Protein AF-0000000080771040 (afdb_homodimer)

Radius of gyration: 27.03 Å; Cα contacts (8 Å, |Δi|>4): 1417; chains: 2; bounding box: 71×65×75 Å

Nearest PDB structures (foldseek):
  3ign-assembly1_A  TM=9.537E-01  e=6.062E-18  Marinobacter nauticus VT8
  7e6g-assembly1_B  TM=8.580E-01  e=1.108E-14  Pseudomonas aeruginosa
  4zmm-assembly1_B  TM=9.335E-01  e=1.757E-12  Pseudomonas aeruginosa PAO1
  4zmu-assembly2_D  TM=7.698E-01  e=5.810E-13  Pseudomonas aeruginosa PAO1
  3mf4-assembly1_A  TM=5.075E-01  e=4.436E-10  Aeromonas salmonicida subsp. salmonicida A449

InterPro domains:
  IPR000160 GGDEF domain [PF00990] (245-399)
  IPR000160 GGDEF domain [PS50887] (273-405)
  IPR000160 GGDEF domain [SM00267] (232-403)
  IPR000160 GGDEF domain [TIGR00254] (243-402)
  IPR000160 GGDEF domain [cd01949] (246-401)
  IPR001789 Signal transduction response regulator, receiver domain [PF00072] (118-228)
  IPR001789 Signal transduction response regulator, receiver domain [PS50110] (117-233)
  IPR001789 Signal transduction response regulator, receiver domain [SM00448] (116-229)
  IPR011006 CheY-like superfamily [SSF52172] (10-105)
  IPR011006 CheY-like superfamily [SSF52172] (114-244)
  IPR029787 Nucleotide cyclase [SSF55073] (248-403)
  IPR043128 Reverse transcriptase/Diguanylate cyclase domain [G3DSA:3.30.70.270] (241-404)
  IPR050469 Diguanylate cyclase Dgc-like, bacteria [PTHR45138] (111-403)

Secondary structure (DSSP, 8-state):
--TTT--SHHHHHHHTTT--------HHHHHHHHHH---S-EEEE----TT-HHHHHHHHHHHHS-EEEEES--SHHHHHHHHHTT-SEEEESSPPHHHHHIIIIISTTTGGGSPPEEEEE-S-HHHHHHHHHHHHTTT-EEEEE--GGGHHHHHHHH--SEEEEES--SSS-HHHHHHHHHTSGGGTTS-EEEEESS-GGGS-HHHHTTT--EEEESSPPHHHHHHHHHHHHHHHHHHHHHHHB-TTT-SB-HHHHHHHHHHHHHHHHHHT--EEEEEEEETTHHHHHHHH-HHHHHHHHHHHHHHHHHHS-TTSEEEE-SSSEEEEEEET--HHHHHHHHHHHHHHHHHPEEEETTEEEE--EEEEEEETTT-SSHHHHHHHHHHHHHHHHHTTSS-EEETT-/--TTT--SHHHHHHHTTT--------HHHHHHHHHH---S-EEEE----TT-HHHHHHHHHHHHS-EEEEES--SHHHHHHHHHTT-SEEEESSPPHHHHHIIIIISTTTGGGSPPEEEEE-S-HHHHHHHHHHHHTTT-EEEEE--GGGHHHHHHHH--SEEEEES--SSS-HHHHHHHHHTSGGGTTS-EEEEESS-GGGS-HHHHTTT--EEEESSPPHHHHHHHHHHHHHHHHHHHHHHHB-TTT-SB-HHHHHHHHHHHHHHHHHHT--EEEEEEEETTHHHHHHHH-HHHHHHHHHHHHHHHHHHS-TTSEEEE-SSSEEEEEEET--HHHHHHHHHHHHHHHHHPEEEETTEEEE--EEEEEEETTT-SSHHHHHHHHHHHHHHHHHTTSS-EEETT-

Organism: Chromobacterium violaceum (strain ATCC 12472 / DSM 30191 / JCM 1249 / CCUG 213 / NBRC 12614 / NCIMB 9131 / NCTC 9757 / MK) (NCBI:txid243365)

Sequence (810 aa):
MPAGLVDGRLQRQLACFGFEVTVVSQAAKLAKALQRQAPAAVVAFADFTHNDPILQLAPAISSCCPLVVTSPRRDFPARLEAVRMGASGFLDWPLQVNQLVDLLSFGDIGERRDPLRVLIVEDMASLAGLYSRVLGAHGVEATSETNPERVPELIEHLNPDLILMDMYMPQCNGIELAKVIRQQRLLDGIPIVFLSVEKRQTVQLDALTLGIDGFLTKPVAPEELVVTVVNRARRYRKLRSYIANDSLTGLLNHSHLHGQLDSAILRARRVGQPLSLAMLDLDYFKQVNDNYGHQVGDEVLLTLARFLKERLRRTDLVGRYGGEEFAIVLGGTPADKAHGMLETLRQDFGLLEQQVGERTFRQTFSAGISSLASAATSTELVQQADEMLYRAKAAGRNRVVCHGGMPAGLVDGRLQRQLACFGFEVTVVSQAAKLAKALQRQAPAAVVAFADFTHNDPILQLAPAISSCCPLVVTSPRRDFPARLEAVRMGASGFLDWPLQVNQLVDLLSFGDIGERRDPLRVLIVEDMASLAGLYSRVLGAHGVEATSETNPERVPELIEHLNPDLILMDMYMPQCNGIELAKVIRQQRLLDGIPIVFLSVEKRQTVQLDALTLGIDGFLTKPVAPEELVVTVVNRARRYRKLRSYIANDSLTGLLNHSHLHGQLDSAILRARRVGQPLSLAMLDLDYFKQVNDNYGHQVGDEVLLTLARFLKERLRRTDLVGRYGGEEFAIVLGGTPADKAHGMLETLRQDFGLLEQQVGERTFRQTFSAGISSLASAATSTELVQQADEMLYRAKAAGRNRVVCHGG

pLDDT: mean 85.89, std 11.13, range [47.97, 98.62]

Structure (mmCIF, N/CA/C/O backbone):
data_AF-0000000080771040-model_v1
#
loop_
_entity.id
_entity.type
_entity.pdbx_description
1 polymer 'diguanylate cyclase'
#
loop_
_atom_site.group_PDB
_atom_site.id
_atom_site.type_symbol
_atom_site.label_atom_id
_atom_site.label_alt_id
_atom_site.label_comp_id
_atom_site.label_asym_id
_atom_site.label_entity_id
_atom_site.label_seq_id
_atom_site.pdbx_PDB_ins_code
_atom_site.Cartn_x
_atom_site.Cartn_y
_atom_site.Cartn_z
_atom_site.occupancy
_atom_site.B_iso_or_equiv
_atom_site.auth_seq_id
_atom_site.auth_comp_id
_atom_site.auth_asym_id
_atom_site.auth_atom_id
_atom_site.pdbx_PDB_model_num
ATOM 1 N N . MET A 1 1 ? -4.09 -22.156 -25.016 1 71.81 1 MET A N 1
ATOM 2 C CA . MET A 1 1 ? -4.848 -22.453 -23.797 1 71.81 1 MET A CA 1
ATOM 3 C C . MET A 1 1 ? -5.602 -23.766 -23.938 1 71.81 1 MET A C 1
ATOM 5 O O . MET A 1 1 ? -6.023 -24.141 -25.047 1 71.81 1 MET A O 1
ATOM 9 N N . PRO A 1 2 ? -5.457 -24.656 -22.906 1 63.12 2 PRO A N 1
ATOM 10 C CA . PRO A 1 2 ? -6.176 -25.922 -23.062 1 63.12 2 PRO A CA 1
ATOM 11 C C . PRO A 1 2 ? -7.609 -25.734 -23.547 1 63.12 2 PRO A C 1
ATOM 13 O O . PRO A 1 2 ? -8.305 -24.812 -23.094 1 63.12 2 PRO A O 1
ATOM 16 N N . ALA A 1 3 ? -8.016 -26.562 -24.531 1 56.66 3 ALA A N 1
ATOM 17 C CA . ALA A 1 3 ? -9.352 -26.578 -25.109 1 56.66 3 ALA A CA 1
ATOM 18 C C . ALA A 1 3 ? -10.414 -26.781 -24.031 1 56.66 3 ALA A C 1
ATOM 20 O O . ALA A 1 3 ? -10.195 -27.516 -23.062 1 56.66 3 ALA A O 1
ATOM 21 N N . GLY A 1 4 ? -11.383 -25.828 -23.891 1 55.69 4 GLY A N 1
ATOM 22 C CA . GLY A 1 4 ? -12.469 -25.953 -22.938 1 55.69 4 GLY A CA 1
ATOM 23 C C . GLY A 1 4 ? -12.352 -25 -21.766 1 55.69 4 GLY A C 1
ATOM 24 O O . GLY A 1 4 ? -13.297 -24.828 -21 1 55.69 4 GLY A O 1
ATOM 25 N N . LEU A 1 5 ? -11.141 -24.797 -21.484 1 54.91 5 LEU A N 1
ATOM 26 C CA . LEU A 1 5 ? -10.906 -24.047 -20.266 1 54.91 5 LEU A CA 1
ATOM 27 C C . LEU A 1 5 ? -11.227 -22.578 -20.469 1 54.91 5 LEU A C 1
ATOM 29 O O . LEU A 1 5 ? -11.43 -21.844 -19.484 1 54.91 5 LEU A O 1
ATOM 33 N N . VAL A 1 6 ? -11.062 -22.125 -21.75 1 55.62 6 VAL A N 1
ATOM 34 C CA . VAL A 1 6 ? -11.359 -20.719 -21.953 1 55.62 6 VAL A CA 1
ATOM 35 C C . VAL A 1 6 ? -12.773 -20.562 -22.531 1 55.62 6 VAL A C 1
ATOM 37 O O . VAL A 1 6 ? -13 -20.828 -23.719 1 55.62 6 VAL A O 1
ATOM 40 N N . ASP A 1 7 ? -13.672 -20.953 -21.812 1 56.66 7 ASP A N 1
ATOM 41 C CA . ASP A 1 7 ? -15.086 -20.891 -22.172 1 56.66 7 ASP A CA 1
ATOM 42 C C . ASP A 1 7 ? -15.508 -19.453 -22.516 1 56.66 7 ASP A C 1
ATOM 44 O O . ASP A 1 7 ? -16.656 -19.078 -22.297 1 56.66 7 ASP A O 1
ATOM 48 N N . GLY A 1 8 ? -14.617 -18.797 -23.172 1 66.25 8 GLY A N 1
ATOM 49 C CA . GLY A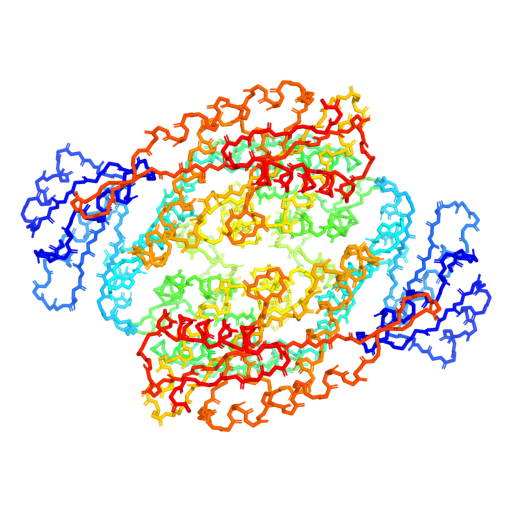 1 8 ? -15.062 -17.469 -23.562 1 66.25 8 GLY A CA 1
ATOM 50 C C . GLY A 1 8 ? -15.188 -16.5 -22.406 1 66.25 8 GLY A C 1
ATOM 51 O O . GLY A 1 8 ? -15.273 -15.289 -22.609 1 66.25 8 GLY A O 1
ATOM 52 N N . ARG A 1 9 ? -15.305 -17.141 -21.344 1 67.25 9 ARG A N 1
ATOM 53 C CA . ARG A 1 9 ? -15.484 -16.312 -20.141 1 67.25 9 ARG A CA 1
ATOM 54 C C . ARG A 1 9 ? -14.297 -15.375 -19.953 1 67.25 9 ARG A C 1
ATOM 56 O O . ARG A 1 9 ? -14.477 -14.18 -19.688 1 67.25 9 ARG A O 1
ATOM 63 N N . LEU A 1 10 ? -13.125 -15.906 -20.141 1 72.31 10 LEU A N 1
ATOM 64 C CA . LEU A 1 10 ? -11.922 -15.094 -19.969 1 72.31 10 LEU A CA 1
ATOM 65 C C . LEU A 1 10 ? -11.883 -13.953 -20.969 1 72.31 10 LEU A C 1
ATOM 67 O O . LEU A 1 10 ? -11.555 -12.82 -20.609 1 72.31 10 LEU A O 1
ATOM 71 N N . GLN A 1 11 ? -12.258 -14.227 -22.156 1 73.06 11 GLN A N 1
ATOM 72 C CA . GLN A 1 11 ? -12.266 -13.227 -23.203 1 73.06 11 GLN A CA 1
ATOM 73 C C . GLN A 1 11 ? -13.242 -12.094 -22.891 1 73.06 11 GLN A C 1
ATOM 75 O O . GLN A 1 11 ? -12.914 -10.914 -23.047 1 73.06 11 GLN A O 1
ATOM 80 N N . ARG A 1 12 ? -14.281 -12.469 -22.422 1 67.69 12 ARG A N 1
ATOM 81 C CA . ARG A 1 12 ? -15.305 -11.484 -22.094 1 67.69 12 ARG A CA 1
ATOM 82 C C . ARG A 1 12 ? -14.867 -10.617 -20.922 1 67.69 12 ARG A C 1
ATOM 84 O O . ARG A 1 12 ? -15.039 -9.398 -20.938 1 67.69 12 ARG A O 1
ATOM 91 N N . GLN A 1 13 ? -14.297 -11.297 -20.016 1 68.69 13 GLN A N 1
ATOM 92 C CA . GLN A 1 13 ? -13.844 -10.578 -18.812 1 68.69 13 GLN A CA 1
ATOM 93 C C . GLN A 1 13 ? -12.742 -9.586 -19.156 1 68.69 13 GLN A C 1
ATOM 95 O O . GLN A 1 13 ? -12.766 -8.438 -18.703 1 68.69 13 GLN A O 1
ATOM 100 N N . LEU A 1 14 ? -11.883 -10 -20.062 1 74.5 14 LEU A N 1
ATOM 101 C CA . LEU A 1 14 ? -10.766 -9.141 -20.422 1 74.5 14 LEU A CA 1
ATOM 102 C C . LEU A 1 14 ? -11.234 -7.988 -21.312 1 74.5 14 LEU A C 1
ATOM 104 O O . LEU A 1 14 ? -10.656 -6.898 -21.266 1 74.5 14 LEU A O 1
ATOM 108 N N . ALA A 1 15 ? -12.273 -8.234 -22.062 1 69.12 15 ALA A N 1
ATOM 109 C CA . ALA A 1 15 ? -12.852 -7.188 -22.906 1 69.12 15 ALA A CA 1
ATOM 110 C C . ALA A 1 15 ? -13.406 -6.047 -22.062 1 69.12 15 ALA A C 1
ATOM 112 O O . ALA A 1 15 ? -13.328 -4.883 -22.453 1 69.12 15 ALA A O 1
ATOM 113 N N . CYS A 1 16 ? -13.805 -6.484 -20.969 1 62.16 16 CYS A N 1
ATOM 114 C CA . CYS A 1 16 ? -14.344 -5.48 -20.062 1 62.16 16 CYS A CA 1
ATOM 115 C C . CYS A 1 16 ? -13.258 -4.523 -19.594 1 62.16 16 CYS A C 1
ATOM 117 O O . CYS A 1 16 ? -13.539 -3.381 -19.234 1 62.16 16 CYS A O 1
ATOM 119 N N . PHE A 1 17 ? -12.062 -5 -19.703 1 63.12 17 PHE A N 1
ATOM 120 C CA . PHE A 1 17 ? -10.945 -4.152 -19.297 1 63.12 17 PHE A CA 1
ATOM 121 C C . PHE A 1 17 ? -10.32 -3.463 -20.5 1 63.12 17 PHE A C 1
ATOM 123 O O . PHE A 1 17 ? -9.234 -2.881 -20.406 1 63.12 17 PHE A O 1
ATOM 130 N N . GLY A 1 18 ? -10.992 -3.633 -21.641 1 67.12 18 GLY A N 1
ATOM 131 C CA . GLY A 1 18 ? -10.523 -2.945 -22.828 1 67.12 18 GLY A CA 1
ATOM 132 C C . GLY A 1 18 ? -9.508 -3.742 -23.625 1 67.12 18 GLY A C 1
ATOM 133 O O . GLY A 1 18 ? -8.859 -3.213 -24.531 1 67.12 18 GLY A O 1
ATOM 134 N N . PHE A 1 19 ? -9.398 -5.004 -23.219 1 75.5 19 PHE A N 1
ATOM 135 C CA . PHE A 1 19 ? -8.445 -5.824 -23.953 1 75.5 19 PHE A CA 1
ATOM 136 C C . PHE A 1 19 ? -9.125 -6.562 -25.094 1 75.5 19 PHE A C 1
ATOM 138 O O . PHE A 1 19 ? -10.219 -7.113 -24.922 1 75.5 19 PHE A O 1
ATOM 145 N N . GLU A 1 20 ? -8.586 -6.43 -26.188 1 79.5 20 GLU A N 1
ATOM 146 C CA . GLU A 1 20 ? -8.984 -7.293 -27.297 1 79.5 20 GLU A CA 1
ATOM 147 C C . GLU A 1 20 ? -8.258 -8.633 -27.234 1 79.5 20 GLU A C 1
ATOM 149 O O . GLU A 1 20 ? -7.027 -8.68 -27.266 1 79.5 20 GLU A O 1
ATOM 154 N N . VAL A 1 21 ? -9.039 -9.695 -27.078 1 84 21 VAL A N 1
ATOM 155 C CA . VAL A 1 21 ? -8.406 -10.984 -26.812 1 84 21 VAL A CA 1
ATOM 156 C C . VAL A 1 21 ? -8.617 -11.914 -28.016 1 84 21 VAL A C 1
ATOM 158 O O . VAL A 1 21 ? -9.727 -12.039 -28.516 1 84 21 VAL A O 1
ATOM 161 N N . THR A 1 22 ? -7.594 -12.445 -28.516 1 84.88 22 THR A N 1
ATOM 162 C CA . THR A 1 22 ? -7.617 -13.523 -29.5 1 84.88 22 THR A CA 1
ATOM 163 C C . THR A 1 22 ? -7.137 -14.828 -28.875 1 84.88 22 THR A C 1
ATOM 165 O O . THR A 1 22 ? -6.047 -14.891 -28.312 1 84.88 22 THR A O 1
ATOM 168 N N . VAL A 1 23 ? -7.965 -15.789 -28.906 1 85.62 23 VAL A N 1
ATOM 169 C CA . VAL A 1 23 ? -7.617 -17.078 -28.312 1 85.62 23 VAL A CA 1
ATOM 170 C C . VAL A 1 23 ? -7.051 -18 -29.375 1 85.62 23 VAL A C 1
ATOM 172 O O . VAL A 1 23 ? -7.645 -18.188 -30.438 1 85.62 23 VAL A O 1
ATOM 175 N N . VAL A 1 24 ? -5.91 -18.516 -29.094 1 86.12 24 VAL A N 1
ATOM 176 C CA . VAL A 1 24 ? -5.254 -19.469 -29.984 1 86.12 24 VAL A CA 1
ATOM 177 C C . VAL A 1 24 ? -4.992 -20.781 -29.25 1 86.12 24 VAL A C 1
ATOM 179 O O . VAL A 1 24 ? -4.465 -20.766 -28.141 1 86.12 24 VAL A O 1
ATOM 182 N N . SER A 1 25 ? -5.414 -21.922 -29.797 1 82.19 25 SER A N 1
ATOM 183 C CA . SER A 1 25 ? -5.301 -23.203 -29.109 1 82.19 25 SER A CA 1
ATOM 184 C C . SER A 1 25 ? -4.113 -24 -29.625 1 82.19 25 SER A C 1
ATOM 186 O O . SER A 1 25 ? -3.758 -25.031 -29.047 1 82.19 25 SER A O 1
ATOM 188 N N . GLN A 1 26 ? -3.582 -23.547 -30.766 1 82.69 26 GLN A N 1
ATOM 189 C CA . GLN A 1 26 ? -2.467 -24.281 -31.359 1 82.69 26 GLN A CA 1
ATOM 190 C C . GLN A 1 26 ? -1.231 -23.391 -31.484 1 82.69 26 GLN A C 1
ATOM 192 O O . GLN A 1 26 ? -1.339 -22.219 -31.859 1 82.69 26 GLN A O 1
ATOM 197 N N . ALA A 1 27 ? -0.096 -24.047 -31.234 1 83.25 27 ALA A N 1
ATOM 198 C CA . ALA A 1 27 ? 1.173 -23.328 -31.266 1 83.25 27 ALA A CA 1
ATOM 199 C C . ALA A 1 27 ? 1.465 -22.797 -32.656 1 83.25 27 ALA A C 1
ATOM 201 O O . ALA A 1 27 ? 1.971 -21.672 -32.812 1 83.25 27 ALA A O 1
ATOM 202 N N . ALA A 1 28 ? 1.164 -23.625 -33.625 1 83.94 28 ALA A N 1
ATOM 203 C CA . ALA A 1 28 ? 1.423 -23.219 -35 1 83.94 28 ALA A CA 1
ATOM 204 C C . ALA A 1 28 ? 0.627 -21.969 -35.375 1 83.94 28 ALA A C 1
ATOM 206 O O . ALA A 1 28 ? 1.142 -21.078 -36.031 1 83.94 28 ALA A O 1
ATOM 207 N N . LYS A 1 29 ? -0.568 -21.906 -34.906 1 87.38 29 LYS A N 1
ATOM 208 C CA . LYS A 1 29 ? -1.412 -20.734 -35.156 1 87.38 29 LYS A CA 1
ATOM 209 C C . LYS A 1 29 ? -0.895 -19.5 -34.438 1 87.38 29 LYS A C 1
ATOM 211 O O . LYS A 1 29 ? -0.989 -18.391 -34.938 1 87.38 29 LYS A O 1
ATOM 216 N N . LEU A 1 30 ? -0.395 -19.75 -33.281 1 88.62 30 LEU A N 1
ATOM 217 C CA . LEU A 1 30 ? 0.183 -18.641 -32.5 1 88.62 30 LEU A CA 1
ATOM 218 C C . LEU A 1 30 ? 1.394 -18.062 -33.25 1 88.62 30 LEU A C 1
ATOM 220 O O . LEU A 1 30 ? 1.524 -16.844 -33.375 1 88.62 30 LEU A O 1
ATOM 224 N N . ALA A 1 31 ? 2.215 -18.906 -33.75 1 87.25 31 ALA A N 1
ATOM 225 C CA . ALA A 1 31 ? 3.404 -18.469 -34.5 1 87.25 31 ALA A CA 1
ATOM 226 C C . ALA A 1 31 ? 3.025 -17.625 -35.688 1 87.25 31 ALA A C 1
ATOM 228 O O . ALA A 1 31 ? 3.648 -16.594 -35.969 1 87.25 31 ALA A O 1
ATOM 229 N N . LYS A 1 32 ? 2.041 -18.109 -36.344 1 87.69 32 LYS A N 1
ATOM 230 C CA . LYS A 1 32 ? 1.563 -17.375 -37.531 1 87.69 32 LYS A CA 1
ATOM 231 C C . LYS A 1 32 ? 0.981 -16.031 -37.125 1 87.69 32 LYS A C 1
ATOM 233 O O . LYS A 1 32 ? 1.222 -15.023 -37.812 1 87.69 32 LYS A O 1
ATOM 238 N N . ALA A 1 33 ? 0.271 -15.992 -36.031 1 87.75 33 ALA A N 1
ATOM 239 C CA . ALA A 1 33 ? -0.349 -14.758 -35.562 1 87.75 33 ALA A CA 1
ATOM 240 C C . ALA A 1 33 ? 0.708 -13.734 -35.188 1 87.75 33 ALA A C 1
ATOM 242 O O . ALA A 1 33 ? 0.545 -12.531 -35.406 1 87.75 33 ALA A O 1
ATOM 243 N N . LEU A 1 34 ? 1.75 -14.18 -34.562 1 87.88 34 LEU A N 1
ATOM 244 C CA . LEU A 1 34 ? 2.818 -13.305 -34.094 1 87.88 34 LEU A CA 1
ATOM 245 C C . LEU A 1 34 ? 3.537 -12.641 -35.281 1 87.88 34 LEU A C 1
ATOM 247 O O . LEU A 1 34 ? 4.051 -11.531 -35.156 1 87.88 34 LEU A O 1
ATOM 251 N N . GLN A 1 35 ? 3.578 -13.375 -36.375 1 85 35 GLN A N 1
ATOM 252 C CA . GLN A 1 35 ? 4.227 -12.859 -37.562 1 85 35 GLN A CA 1
ATOM 253 C C . GLN A 1 35 ? 3.398 -11.75 -38.219 1 85 35 GLN A C 1
ATOM 255 O O . GLN A 1 35 ? 3.947 -10.836 -38.812 1 85 35 GLN A O 1
ATOM 260 N N . ARG A 1 36 ? 2.121 -11.898 -38.062 1 85.06 36 ARG A N 1
ATOM 261 C CA . ARG A 1 36 ? 1.227 -10.922 -38.688 1 85.06 36 ARG A CA 1
ATOM 262 C C . ARG A 1 36 ? 1.229 -9.617 -37.875 1 85.06 36 ARG A C 1
ATOM 264 O O . ARG A 1 36 ? 1.445 -8.539 -38.469 1 85.06 36 ARG A O 1
ATOM 271 N N . GLN A 1 37 ? 0.908 -9.688 -36.531 1 85.81 37 GLN A N 1
ATOM 272 C CA . GLN A 1 37 ? 0.861 -8.516 -35.656 1 85.81 37 GLN A CA 1
ATOM 273 C C . GLN A 1 37 ? 1.228 -8.883 -34.219 1 85.81 37 GLN A C 1
ATOM 275 O O . GLN A 1 37 ? 0.695 -9.844 -33.688 1 85.81 37 GLN A O 1
ATOM 280 N N . ALA A 1 38 ? 2.107 -8.062 -33.781 1 86.06 38 ALA A N 1
ATOM 281 C CA . ALA A 1 38 ? 2.494 -8.297 -32.375 1 86.06 38 ALA A CA 1
ATOM 282 C C . ALA A 1 38 ? 1.399 -7.84 -31.422 1 86.06 38 ALA A C 1
ATOM 284 O O . ALA A 1 38 ? 0.984 -6.68 -31.469 1 86.06 38 ALA A O 1
ATOM 285 N N . PRO A 1 39 ? 0.923 -8.836 -30.656 1 88.31 39 PRO A N 1
ATOM 286 C CA . PRO A 1 39 ? -0.049 -8.43 -29.641 1 88.31 39 PRO A CA 1
ATOM 287 C C . PRO A 1 39 ? 0.589 -7.645 -28.5 1 88.31 39 PRO A C 1
ATOM 289 O O . PRO A 1 39 ? 1.815 -7.531 -28.438 1 88.31 39 PRO A O 1
ATOM 292 N N . ALA A 1 40 ? -0.238 -7.004 -27.688 1 83.5 40 ALA A N 1
ATOM 293 C CA . ALA A 1 40 ? 0.262 -6.293 -26.516 1 83.5 40 ALA A CA 1
ATOM 294 C C . ALA A 1 40 ? 0.917 -7.254 -25.531 1 83.5 40 ALA A C 1
ATOM 296 O O . ALA A 1 40 ? 1.861 -6.887 -24.828 1 83.5 40 ALA A O 1
ATOM 297 N N . ALA A 1 41 ? 0.348 -8.484 -25.516 1 89.56 41 ALA A N 1
ATOM 298 C CA . ALA A 1 41 ? 0.919 -9.531 -24.672 1 89.56 41 ALA A CA 1
ATOM 299 C C . ALA A 1 41 ? 0.39 -10.906 -25.078 1 89.56 41 ALA A C 1
ATOM 301 O O . ALA A 1 41 ? -0.652 -11.008 -25.719 1 89.56 41 ALA A O 1
ATOM 302 N N . VAL A 1 42 ? 1.118 -11.875 -24.812 1 91 42 VAL A N 1
ATOM 303 C CA . VAL A 1 42 ? 0.685 -13.258 -24.984 1 91 42 VAL A CA 1
ATOM 304 C C . VAL A 1 42 ? 0.548 -13.93 -23.609 1 91 42 VAL A C 1
ATOM 306 O O . VAL A 1 42 ? 1.457 -13.852 -22.781 1 91 42 VAL A O 1
ATOM 309 N N . VAL A 1 43 ? -0.593 -14.43 -23.344 1 91 43 VAL A N 1
ATOM 310 C CA . VAL A 1 43 ? -0.823 -15.242 -22.156 1 91 43 VAL A CA 1
ATOM 311 C C . VAL A 1 43 ? -0.885 -16.719 -22.531 1 91 43 VAL A C 1
ATOM 313 O O . VAL A 1 43 ? -1.742 -17.125 -23.328 1 91 43 VAL A O 1
ATOM 316 N N . ALA A 1 44 ? -0.02 -17.531 -22.031 1 91.75 44 ALA A N 1
ATOM 317 C CA . ALA A 1 44 ? 0.092 -18.922 -22.484 1 91.75 44 ALA A CA 1
ATOM 318 C C . ALA A 1 44 ? 0.052 -19.891 -21.328 1 91.75 44 ALA A C 1
ATOM 320 O O . ALA A 1 44 ? 0.634 -19.641 -20.266 1 91.75 44 ALA A O 1
ATOM 321 N N . PHE A 1 45 ? -0.708 -20.938 -21.5 1 90.06 45 PHE A N 1
ATOM 322 C CA . PHE A 1 45 ? -0.693 -22.047 -20.562 1 90.06 45 PHE A CA 1
ATOM 323 C C . PHE A 1 45 ? 0.554 -22.906 -20.75 1 90.06 45 PHE A C 1
ATOM 325 O O . PHE A 1 45 ? 0.909 -23.25 -21.875 1 90.06 45 PHE A O 1
ATOM 332 N N . ALA A 1 46 ? 1.219 -23.172 -19.641 1 90.69 46 ALA A N 1
ATOM 333 C CA . ALA A 1 46 ? 2.406 -24.016 -19.719 1 90.69 46 ALA A CA 1
ATOM 334 C C . ALA A 1 46 ? 2.377 -25.094 -18.625 1 90.69 46 ALA A C 1
ATOM 336 O O . ALA A 1 46 ? 2.057 -24.812 -17.469 1 90.69 46 ALA A O 1
ATOM 337 N N . ASP A 1 47 ? 2.627 -26.312 -19 1 87.88 47 ASP A N 1
ATOM 338 C CA . ASP A 1 47 ? 2.777 -27.375 -18.016 1 87.88 47 ASP A CA 1
ATOM 339 C C . ASP A 1 47 ? 4.25 -27.719 -17.797 1 87.88 47 ASP A C 1
ATOM 341 O O . ASP A 1 47 ? 4.582 -28.531 -16.938 1 87.88 47 ASP A O 1
ATOM 345 N N . PHE A 1 48 ? 5.184 -27.156 -18.547 1 89.12 48 PHE A N 1
ATOM 346 C CA . PHE A 1 48 ? 6.637 -27.188 -18.453 1 89.12 48 PHE A CA 1
ATOM 347 C C . PHE A 1 48 ? 7.168 -28.594 -18.656 1 89.12 48 PHE A C 1
ATOM 349 O O . PHE A 1 48 ? 8.203 -28.969 -18.094 1 89.12 48 PHE A O 1
ATOM 356 N N . THR A 1 49 ? 6.355 -29.375 -19.344 1 86.19 49 THR A N 1
ATOM 357 C CA . THR A 1 49 ? 6.879 -30.672 -19.781 1 86.19 49 THR A CA 1
ATOM 358 C C . THR A 1 49 ? 7.828 -30.484 -20.953 1 86.19 49 THR A C 1
ATOM 360 O O . THR A 1 49 ? 7.883 -29.422 -21.562 1 86.19 49 THR A O 1
ATOM 363 N N . HIS A 1 50 ? 8.703 -31.438 -21.203 1 83.38 50 HIS A N 1
ATOM 364 C CA . HIS A 1 50 ? 9.719 -31.359 -22.234 1 83.38 50 HIS A CA 1
ATOM 365 C C . HIS A 1 50 ? 9.094 -31.062 -23.594 1 83.38 50 HIS A C 1
ATOM 367 O O . HIS A 1 50 ? 9.719 -30.422 -24.453 1 83.38 50 HIS A O 1
ATOM 373 N N . ASN A 1 51 ? 7.844 -31.5 -23.812 1 82.94 51 ASN A N 1
ATOM 374 C CA . ASN A 1 51 ? 7.199 -31.297 -25.109 1 82.94 51 ASN A CA 1
ATOM 375 C C . ASN A 1 51 ? 6.234 -30.125 -25.094 1 82.94 51 ASN A C 1
ATOM 377 O O . ASN A 1 51 ? 5.379 -29.984 -25.969 1 82.94 51 ASN A O 1
ATOM 381 N N . ASP A 1 52 ? 6.418 -29.25 -24.141 1 87.12 52 ASP A N 1
ATOM 382 C CA . ASP A 1 52 ? 5.551 -28.078 -24.062 1 87.12 52 ASP A CA 1
ATOM 383 C C . ASP A 1 52 ? 5.855 -27.094 -25.188 1 87.12 52 ASP A C 1
ATOM 385 O O . ASP A 1 52 ? 6.961 -26.547 -25.266 1 87.12 52 ASP A O 1
ATOM 389 N N . PRO A 1 53 ? 4.926 -26.938 -26.141 1 85.38 53 PRO A N 1
ATOM 390 C CA . PRO A 1 53 ? 5.168 -26.094 -27.297 1 85.38 53 PRO A CA 1
ATOM 391 C C . PRO A 1 53 ? 5.5 -24.641 -26.906 1 85.38 53 PRO A C 1
ATOM 393 O O . PRO A 1 53 ? 6.184 -23.938 -27.656 1 85.38 53 PRO A O 1
ATOM 396 N N . ILE A 1 54 ? 5.031 -24.188 -25.766 1 87.62 54 ILE A N 1
ATOM 397 C CA . ILE A 1 54 ? 5.254 -22.797 -25.359 1 87.62 54 ILE A CA 1
ATOM 398 C C . ILE A 1 54 ? 6.73 -22.578 -25.047 1 87.62 54 ILE A C 1
ATOM 400 O O . ILE A 1 54 ? 7.27 -21.5 -25.281 1 87.62 54 ILE A O 1
ATOM 404 N N . LEU A 1 55 ? 7.355 -23.594 -24.578 1 87.31 55 LEU A N 1
ATOM 405 C CA . LEU A 1 55 ? 8.781 -23.484 -24.297 1 87.31 55 LEU A CA 1
ATOM 406 C C . LEU A 1 55 ? 9.578 -23.219 -25.562 1 87.31 55 LEU A C 1
ATOM 408 O O . LEU A 1 55 ? 10.555 -22.469 -25.531 1 87.31 55 LEU A O 1
ATOM 412 N N . GLN A 1 56 ? 9.125 -23.766 -26.656 1 86.5 56 GLN A N 1
ATOM 413 C CA . GLN A 1 56 ? 9.805 -23.594 -27.938 1 86.5 56 GLN A CA 1
ATOM 414 C C . GLN A 1 56 ? 9.508 -22.234 -28.547 1 86.5 56 GLN A C 1
ATOM 416 O O . GLN A 1 56 ? 10.352 -21.656 -29.234 1 86.5 56 GLN A O 1
ATOM 421 N N . LEU A 1 57 ? 8.383 -21.734 -28.281 1 91 57 LEU A N 1
ATOM 422 C CA . LEU A 1 57 ? 7.949 -20.5 -28.906 1 91 57 LEU A CA 1
ATOM 423 C C . LEU A 1 57 ? 8.32 -19.297 -28.047 1 91 57 LEU A C 1
ATOM 425 O O . LEU A 1 57 ? 8.242 -18.156 -28.5 1 91 57 LEU A O 1
ATOM 429 N N . ALA A 1 58 ? 8.695 -19.516 -26.844 1 92.25 58 ALA A N 1
ATOM 430 C CA . ALA A 1 58 ? 8.859 -18.469 -25.828 1 92.25 58 ALA A CA 1
ATOM 431 C C . ALA A 1 58 ? 9.859 -17.406 -26.297 1 92.25 58 ALA A C 1
ATOM 433 O O . ALA A 1 58 ? 9.594 -16.203 -26.219 1 92.25 58 ALA A O 1
ATOM 434 N N . PRO A 1 59 ? 10.977 -17.844 -26.906 1 87.44 59 PRO A N 1
ATOM 435 C CA . PRO A 1 59 ? 11.922 -16.812 -27.359 1 87.44 59 PRO A CA 1
ATOM 436 C C . PRO A 1 59 ? 11.344 -15.914 -28.438 1 87.44 59 PRO A C 1
ATOM 438 O O . PRO A 1 59 ? 11.586 -14.703 -28.422 1 87.44 59 PRO A O 1
ATOM 441 N N . ALA A 1 60 ? 10.602 -16.516 -29.266 1 87.69 60 ALA A N 1
ATOM 442 C CA . ALA A 1 60 ? 9.984 -15.734 -30.344 1 87.69 60 ALA A CA 1
ATOM 443 C C . ALA A 1 60 ? 8.945 -14.766 -29.781 1 87.69 60 ALA A C 1
ATOM 445 O O . ALA A 1 60 ? 8.859 -13.617 -30.219 1 87.69 60 ALA A O 1
ATOM 446 N N . ILE A 1 61 ? 8.211 -15.188 -28.828 1 90.44 61 ILE A N 1
ATOM 447 C CA . ILE A 1 61 ? 7.172 -14.359 -28.219 1 90.44 61 ILE A CA 1
ATOM 448 C C . ILE A 1 61 ? 7.805 -13.195 -27.469 1 90.44 61 ILE A C 1
ATOM 450 O O . ILE A 1 61 ? 7.445 -12.031 -27.688 1 90.44 61 ILE A O 1
ATOM 454 N N . SER A 1 62 ? 8.781 -13.523 -26.641 1 85.75 62 SER A N 1
ATOM 455 C CA . SER A 1 62 ? 9.375 -12.539 -25.734 1 85.75 62 SER A CA 1
ATOM 456 C C . SER A 1 62 ? 10.141 -11.477 -26.516 1 85.75 62 SER A C 1
ATOM 458 O O . SER A 1 62 ? 10.367 -10.375 -26.016 1 85.75 62 SER A O 1
ATOM 460 N N . SER A 1 63 ? 10.461 -11.805 -27.719 1 83.62 63 SER A N 1
ATOM 461 C CA . SER A 1 63 ? 11.156 -10.836 -28.562 1 83.62 63 SER A CA 1
ATOM 462 C C . SER A 1 63 ? 10.195 -9.797 -29.109 1 83.62 63 SER A C 1
ATOM 464 O O . SER A 1 63 ? 10.602 -8.695 -29.484 1 83.62 63 SER A O 1
ATOM 466 N N . CYS A 1 64 ? 8.953 -10.156 -29.141 1 86.25 64 CYS A N 1
ATOM 467 C CA . CYS A 1 64 ? 8 -9.258 -29.797 1 86.25 64 CYS A CA 1
ATOM 468 C C . CYS A 1 64 ? 7.078 -8.609 -28.766 1 86.25 64 CYS A C 1
ATOM 470 O O . CYS A 1 64 ? 6.637 -7.477 -28.953 1 86.25 64 CYS A O 1
ATOM 472 N N . CYS A 1 65 ? 6.75 -9.367 -27.781 1 87.81 65 CYS A N 1
ATOM 473 C CA . CYS A 1 65 ? 5.816 -8.852 -26.797 1 87.81 65 CYS A CA 1
ATOM 474 C C . CYS A 1 65 ? 5.984 -9.578 -25.469 1 87.81 65 CYS A C 1
ATOM 476 O O . CYS A 1 65 ? 6.656 -10.609 -25.391 1 87.81 65 CYS A O 1
ATOM 478 N N . PRO A 1 66 ? 5.445 -9.031 -24.422 1 88.12 66 PRO A N 1
ATOM 479 C CA . PRO A 1 66 ? 5.531 -9.695 -23.109 1 88.12 66 PRO A CA 1
ATOM 480 C C . PRO A 1 66 ? 4.793 -11.031 -23.078 1 88.12 66 PRO A C 1
ATOM 482 O O . PRO A 1 66 ? 3.691 -11.148 -23.625 1 88.12 66 PRO A O 1
ATOM 485 N N . LEU A 1 67 ? 5.43 -11.969 -22.5 1 90.94 67 LEU A N 1
ATOM 486 C CA . LEU A 1 67 ? 4.852 -13.297 -22.312 1 90.94 67 LEU A CA 1
ATOM 487 C C . LEU A 1 67 ? 4.453 -13.516 -20.859 1 90.94 67 LEU A C 1
ATOM 489 O O . LEU A 1 67 ? 5.277 -13.352 -19.953 1 90.94 67 LEU A O 1
ATOM 493 N N . VAL A 1 68 ? 3.205 -13.82 -20.641 1 91 68 VAL A N 1
ATOM 494 C CA . VAL A 1 68 ? 2.717 -14.211 -19.328 1 91 68 VAL A CA 1
ATOM 495 C C . VAL A 1 68 ? 2.375 -15.703 -19.328 1 91 68 VAL A C 1
ATOM 497 O O . VAL A 1 68 ? 1.611 -16.172 -20.172 1 91 68 VAL A O 1
ATOM 500 N N . VAL A 1 69 ? 2.914 -16.391 -18.391 1 92.38 69 VAL A N 1
ATOM 501 C CA . VAL A 1 69 ? 2.697 -17.828 -18.312 1 92.38 69 VAL A CA 1
ATOM 502 C C . VAL A 1 69 ? 1.726 -18.156 -17.188 1 92.38 69 VAL A C 1
ATOM 504 O O . VAL A 1 69 ? 1.812 -17.578 -16.109 1 92.38 69 VAL A O 1
ATOM 507 N N . THR A 1 70 ? 0.769 -18.969 -17.453 1 91 70 THR A N 1
ATOM 508 C CA . THR A 1 70 ? -0.103 -19.531 -16.422 1 91 70 THR A CA 1
ATOM 509 C C . THR A 1 70 ? 0.057 -21.047 -16.344 1 91 70 THR A C 1
ATOM 511 O O . THR A 1 70 ? 0.205 -21.703 -17.359 1 91 70 THR A O 1
ATOM 514 N N . SER A 1 71 ? 0.113 -21.578 -15.133 1 91.31 71 SER A N 1
ATOM 515 C CA . SER A 1 71 ? 0.394 -23 -14.945 1 91.31 71 SER A CA 1
ATOM 516 C C . SER A 1 71 ? -0.223 -23.516 -13.648 1 91.31 71 SER A C 1
ATOM 518 O O . SER A 1 71 ? -0.356 -22.766 -12.672 1 91.31 71 SER A O 1
ATOM 520 N N . PRO A 1 72 ? -0.631 -24.766 -13.641 1 86.5 72 PRO A N 1
ATOM 521 C CA . PRO A 1 72 ? -1.046 -25.375 -12.383 1 86.5 72 PRO A CA 1
ATOM 522 C C . PRO A 1 72 ? 0.128 -25.641 -11.438 1 86.5 72 PRO A C 1
ATOM 524 O O . PRO A 1 72 ? -0.073 -25.891 -10.25 1 86.5 72 PRO A O 1
ATOM 527 N N . ARG A 1 73 ? 1.301 -25.688 -12.023 1 87.06 73 ARG A N 1
ATOM 528 C CA . ARG A 1 73 ? 2.496 -25.875 -11.211 1 87.06 73 ARG A CA 1
ATOM 529 C C . ARG A 1 73 ? 2.896 -24.578 -10.516 1 87.06 73 ARG A C 1
ATOM 531 O O . ARG A 1 73 ? 2.93 -23.516 -11.141 1 87.06 73 ARG A O 1
ATOM 538 N N . ARG A 1 74 ? 3.223 -24.703 -9.227 1 80.12 74 ARG A N 1
ATOM 539 C CA . ARG A 1 74 ? 3.568 -23.516 -8.445 1 80.12 74 ARG A CA 1
ATOM 540 C C . ARG A 1 74 ? 4.945 -23.656 -7.805 1 80.12 74 ARG A C 1
ATOM 542 O O . ARG A 1 74 ? 5.348 -22.828 -6.992 1 80.12 74 ARG A O 1
ATOM 549 N N . ASP A 1 75 ? 5.559 -24.688 -8.172 1 86.75 75 ASP A N 1
ATOM 550 C CA . ASP A 1 75 ? 6.824 -24.969 -7.504 1 86.75 75 ASP A CA 1
ATOM 551 C C . ASP A 1 75 ? 7.953 -24.125 -8.094 1 86.75 75 ASP A C 1
ATOM 553 O O . ASP A 1 75 ? 7.801 -23.531 -9.164 1 86.75 75 ASP A O 1
ATOM 557 N N . PHE A 1 76 ? 9.094 -24.125 -7.441 1 89.69 76 PHE A N 1
ATOM 558 C CA . PHE A 1 76 ? 10.234 -23.281 -7.797 1 89.69 76 PHE A CA 1
ATOM 559 C C . PHE A 1 76 ? 10.75 -23.641 -9.188 1 89.69 76 PHE A C 1
ATOM 561 O O . PHE A 1 76 ? 10.969 -22.75 -10.016 1 89.69 76 PHE A O 1
ATOM 568 N N . PRO A 1 77 ? 10.875 -24.875 -9.523 1 90.88 77 PRO A N 1
ATOM 569 C CA . PRO A 1 77 ? 11.383 -25.203 -10.859 1 90.88 77 PRO A CA 1
ATOM 570 C C . PRO A 1 77 ? 10.508 -24.641 -11.977 1 90.88 77 PRO A C 1
ATOM 572 O O . PRO A 1 77 ? 11.016 -24.156 -12.992 1 90.88 77 PRO A O 1
ATOM 575 N N . ALA A 1 78 ? 9.219 -24.703 -11.781 1 91.69 78 ALA A N 1
ATOM 576 C CA . ALA A 1 78 ? 8.305 -24.172 -12.789 1 91.69 78 ALA A CA 1
ATOM 577 C C . ALA A 1 78 ? 8.469 -22.656 -12.945 1 91.69 78 ALA A C 1
ATOM 579 O O . ALA A 1 78 ? 8.531 -22.156 -14.062 1 91.69 78 ALA A O 1
ATOM 580 N N . ARG A 1 79 ? 8.562 -21.984 -11.852 1 91.75 79 ARG A N 1
ATOM 581 C CA . ARG A 1 79 ? 8.734 -20.531 -11.883 1 91.75 79 ARG A CA 1
ATOM 582 C C . ARG A 1 79 ? 10.07 -20.156 -12.508 1 91.75 79 ARG A C 1
ATOM 584 O O . ARG A 1 79 ? 10.148 -19.172 -13.258 1 91.75 79 ARG A O 1
ATOM 591 N N . LEU A 1 80 ? 11.062 -20.906 -12.148 1 92.94 80 LEU A N 1
ATOM 592 C CA . LEU A 1 80 ? 12.383 -20.656 -12.727 1 92.94 80 LEU A CA 1
ATOM 593 C C . LEU A 1 80 ? 12.359 -20.859 -14.234 1 92.94 80 LEU A C 1
ATOM 595 O O . LEU A 1 80 ? 12.945 -20.078 -14.984 1 92.94 80 LEU A O 1
ATOM 599 N N . GLU A 1 81 ? 11.711 -21.906 -14.664 1 92.69 81 GLU A N 1
ATOM 600 C CA . GLU A 1 81 ? 11.609 -22.172 -16.094 1 92.69 81 GLU A CA 1
ATOM 601 C C . GLU A 1 81 ? 10.898 -21.031 -16.812 1 92.69 81 GLU A C 1
ATOM 603 O O . GLU A 1 81 ? 11.289 -20.641 -17.922 1 92.69 81 GLU A O 1
ATOM 608 N N . ALA A 1 82 ? 9.883 -20.516 -16.219 1 92.81 82 ALA A N 1
ATOM 609 C CA . ALA A 1 82 ? 9.18 -19.359 -16.797 1 92.81 82 ALA A CA 1
ATOM 610 C C . ALA A 1 82 ? 10.117 -18.172 -16.969 1 92.81 82 ALA A C 1
ATOM 612 O O . ALA A 1 82 ? 10.094 -17.5 -18 1 92.81 82 ALA A O 1
ATOM 613 N N . VAL A 1 83 ? 10.93 -17.953 -15.969 1 90.56 83 VAL A N 1
ATOM 614 C CA . VAL A 1 83 ? 11.898 -16.859 -16.031 1 90.56 83 VAL A CA 1
ATOM 615 C C . VAL A 1 83 ? 12.883 -17.094 -17.172 1 90.56 83 VAL A C 1
ATOM 617 O O . VAL A 1 83 ? 13.156 -16.188 -17.953 1 90.56 83 VAL A O 1
ATOM 620 N N . ARG A 1 84 ? 13.359 -18.266 -17.281 1 90.5 84 ARG A N 1
ATOM 621 C CA . ARG A 1 84 ? 14.391 -18.609 -18.25 1 90.5 84 ARG A CA 1
ATOM 622 C C . ARG A 1 84 ? 13.844 -18.516 -19.672 1 90.5 84 ARG A C 1
ATOM 624 O O . ARG A 1 84 ? 14.586 -18.219 -20.609 1 90.5 84 ARG A O 1
ATOM 631 N N . MET A 1 85 ? 12.57 -18.719 -19.781 1 89.69 85 MET A N 1
ATOM 632 C CA . MET A 1 85 ? 11.977 -18.625 -21.109 1 89.69 85 MET A CA 1
ATOM 633 C C . MET A 1 85 ? 11.617 -17.188 -21.438 1 89.69 85 MET A C 1
ATOM 635 O O . MET A 1 85 ? 11.047 -16.906 -22.5 1 89.69 85 MET A O 1
ATOM 639 N N . GLY A 1 86 ? 11.812 -16.297 -20.5 1 88.06 86 GLY A N 1
ATOM 640 C CA . GLY A 1 86 ? 11.633 -14.883 -20.766 1 88.06 86 GLY A CA 1
ATOM 641 C C . GLY A 1 86 ? 10.25 -14.375 -20.406 1 88.06 86 GLY A C 1
ATOM 642 O O . GLY A 1 86 ? 9.82 -13.336 -20.906 1 88.06 86 GLY A O 1
ATOM 643 N N . ALA A 1 87 ? 9.586 -15.125 -19.594 1 89.62 87 ALA A N 1
ATOM 644 C CA . ALA A 1 87 ? 8.242 -14.695 -19.203 1 89.62 87 ALA A CA 1
ATOM 645 C C . ALA A 1 87 ? 8.305 -13.438 -18.344 1 89.62 87 ALA A C 1
ATOM 647 O O . ALA A 1 87 ? 9.188 -13.297 -17.484 1 89.62 87 ALA A O 1
ATOM 648 N N . SER A 1 88 ? 7.406 -12.555 -18.609 1 85 88 SER A N 1
ATOM 649 C CA . SER A 1 88 ? 7.305 -11.312 -17.859 1 85 88 SER A CA 1
ATOM 650 C C . SER A 1 88 ? 6.426 -11.484 -16.625 1 85 88 SER A C 1
ATOM 652 O O . SER A 1 88 ? 6.383 -10.602 -15.758 1 85 88 SER A O 1
ATOM 654 N N . GLY A 1 89 ? 5.773 -12.578 -16.578 1 87.06 89 GLY A N 1
ATOM 655 C CA . GLY A 1 89 ? 4.883 -12.852 -15.453 1 87.06 89 GLY A CA 1
ATOM 656 C C . GLY A 1 89 ? 4.5 -14.312 -15.336 1 87.06 89 GLY A C 1
ATOM 657 O O . GLY A 1 89 ? 4.668 -15.086 -16.281 1 87.06 89 GLY A O 1
ATOM 658 N N . PHE A 1 90 ? 4.062 -14.664 -14.203 1 90.69 90 PHE A N 1
ATOM 659 C CA . PHE A 1 90 ? 3.639 -16.031 -13.898 1 90.69 90 PHE A CA 1
ATOM 660 C C . PHE A 1 90 ? 2.377 -16.016 -13.047 1 90.69 90 PHE A C 1
ATOM 662 O O . PHE A 1 90 ? 2.354 -15.43 -11.969 1 90.69 90 PHE A O 1
ATOM 669 N N . LEU A 1 91 ? 1.35 -16.625 -13.555 1 88 91 LEU A N 1
ATOM 670 C CA . LEU A 1 91 ? 0.071 -16.672 -12.852 1 88 91 LEU A CA 1
ATOM 671 C C . LEU A 1 91 ? -0.37 -18.109 -12.617 1 88 91 LEU A C 1
ATOM 673 O O . LEU A 1 91 ? -0.034 -19.016 -13.398 1 88 91 LEU A O 1
ATOM 677 N N . ASP A 1 92 ? -1.13 -18.281 -11.609 1 82.31 92 ASP A N 1
ATOM 678 C CA . ASP A 1 92 ? -1.64 -19.609 -11.281 1 82.31 92 ASP A CA 1
ATOM 679 C C . ASP A 1 92 ? -2.779 -20 -12.219 1 82.31 92 ASP A C 1
ATOM 681 O O . ASP A 1 92 ? -3.498 -19.141 -12.727 1 82.31 92 ASP A O 1
ATOM 685 N N . TRP A 1 93 ? -2.881 -21.281 -12.5 1 82.38 93 TRP A N 1
ATOM 686 C CA . TRP A 1 93 ? -4.043 -21.859 -13.164 1 82.38 93 TRP A CA 1
ATOM 687 C C . TRP A 1 93 ? -4.988 -22.5 -12.156 1 82.38 93 TRP A C 1
ATOM 689 O O . TRP A 1 93 ? -4.551 -23.234 -11.273 1 82.38 93 TRP A O 1
ATOM 699 N N . PRO A 1 94 ? -6.383 -22.297 -12.18 1 78 94 PRO A N 1
ATOM 700 C CA . PRO A 1 94 ? -7.051 -21.484 -13.203 1 78 94 PRO A CA 1
ATOM 701 C C . PRO A 1 94 ? -6.781 -20 -13.055 1 78 94 PRO A C 1
ATOM 703 O O . PRO A 1 94 ? -6.629 -19.5 -11.93 1 78 94 PRO A O 1
ATOM 706 N N . LEU A 1 95 ? -6.727 -19.391 -14.188 1 77 95 LEU A N 1
ATOM 707 C CA . LEU A 1 95 ? -6.379 -17.984 -14.273 1 77 95 LEU A CA 1
ATOM 708 C C . LEU A 1 95 ? -7.457 -17.125 -13.633 1 77 95 LEU A C 1
ATOM 710 O O . LEU A 1 95 ? -8.648 -17.328 -13.875 1 77 95 LEU A O 1
ATOM 714 N N . GLN A 1 96 ? -6.992 -16.312 -12.789 1 70.69 96 GLN A N 1
ATOM 715 C CA . GLN A 1 96 ? -7.883 -15.289 -12.242 1 70.69 96 GLN A CA 1
ATOM 716 C C . GLN A 1 96 ? -7.754 -13.977 -13.016 1 70.69 96 GLN A C 1
ATOM 718 O O . GLN A 1 96 ? -6.672 -13.383 -13.07 1 70.69 96 GLN A O 1
ATOM 723 N N . VAL A 1 97 ? -8.805 -13.531 -13.492 1 70.44 97 VAL A N 1
ATOM 724 C CA . VAL A 1 97 ? -8.812 -12.383 -14.391 1 70.44 97 VAL A CA 1
ATOM 725 C C . VAL A 1 97 ? -8.234 -11.164 -13.68 1 70.44 97 VAL A C 1
ATOM 727 O O . VAL A 1 97 ? -7.496 -10.383 -14.273 1 70.44 97 VAL A O 1
ATOM 730 N N . ASN A 1 98 ? -8.555 -11.016 -12.438 1 66.81 98 ASN A N 1
ATOM 731 C CA . ASN A 1 98 ? -8.07 -9.844 -11.719 1 66.81 98 ASN A CA 1
ATOM 732 C C . ASN A 1 98 ? -6.547 -9.828 -11.633 1 66.81 98 ASN A C 1
ATOM 734 O O . ASN A 1 98 ? -5.926 -8.773 -11.719 1 66.81 98 ASN A O 1
ATOM 738 N N . GLN A 1 99 ? -6.035 -10.977 -11.469 1 74.62 99 GLN A N 1
ATOM 739 C CA . GLN A 1 99 ? -4.582 -11.055 -11.406 1 74.62 99 GLN A CA 1
ATOM 740 C C . GLN A 1 99 ? -3.951 -10.734 -12.758 1 74.62 99 GLN A C 1
ATOM 742 O O . GLN A 1 99 ? -2.91 -10.078 -12.82 1 74.62 99 GLN A O 1
ATOM 747 N N . LEU A 1 100 ? -4.582 -11.258 -13.805 1 79.12 100 LEU A N 1
ATOM 748 C CA . LEU A 1 100 ? -4.07 -10.992 -15.148 1 79.12 100 LEU A CA 1
ATOM 749 C C . LEU A 1 100 ? -4.148 -9.508 -15.477 1 79.12 100 LEU A C 1
ATOM 751 O O . LEU A 1 100 ? -3.193 -8.93 -16 1 79.12 100 LEU A O 1
ATOM 755 N N . VAL A 1 101 ? -5.238 -8.938 -15.148 1 72.69 101 VAL A N 1
ATOM 756 C CA . VAL A 1 101 ? -5.43 -7.52 -15.43 1 72.69 101 VAL A CA 1
ATOM 757 C C . VAL A 1 101 ? -4.414 -6.695 -14.641 1 72.69 101 VAL A C 1
ATOM 759 O O . VAL A 1 101 ? -3.846 -5.734 -15.164 1 72.69 101 VAL A O 1
ATOM 762 N N . ASP A 1 102 ? -4.234 -7.086 -13.398 1 70.38 102 ASP A N 1
ATOM 763 C CA . ASP A 1 102 ? -3.232 -6.406 -12.578 1 70.38 102 ASP A CA 1
ATOM 764 C C . ASP A 1 102 ? -1.86 -6.449 -13.25 1 70.38 102 ASP A C 1
ATOM 766 O O . ASP A 1 102 ? -1.151 -5.441 -13.281 1 70.38 102 ASP A O 1
ATOM 770 N N . LEU A 1 103 ? -1.538 -7.566 -13.734 1 75.88 103 LEU A N 1
ATOM 771 C CA . LEU A 1 103 ? -0.237 -7.77 -14.359 1 75.88 103 LEU A CA 1
ATOM 772 C C . LEU A 1 103 ? -0.13 -6.977 -15.656 1 75.88 103 LEU A C 1
ATOM 774 O O . LEU A 1 103 ? 0.915 -6.391 -15.945 1 75.88 103 LEU A O 1
ATOM 778 N N . LEU A 1 104 ? -1.223 -6.941 -16.438 1 75 104 LEU A N 1
ATOM 779 C CA . LEU A 1 104 ? -1.195 -6.305 -17.75 1 75 104 LEU A CA 1
ATOM 780 C C . LEU A 1 104 ? -1.309 -4.789 -17.625 1 75 104 LEU A C 1
ATOM 782 O O . LEU A 1 104 ? -0.766 -4.051 -18.438 1 75 104 LEU A O 1
ATOM 786 N N . SER A 1 105 ? -2.105 -4.348 -16.609 1 63.38 105 SER A N 1
ATOM 787 C CA . SER A 1 105 ? -2.375 -2.92 -16.484 1 63.38 105 SER A CA 1
ATOM 788 C C . SER A 1 105 ? -1.359 -2.242 -15.578 1 63.38 105 SER A C 1
ATOM 790 O O . SER A 1 105 ? -0.98 -1.091 -15.805 1 63.38 105 SER A O 1
ATOM 792 N N . PHE A 1 106 ? -1.22 -2.846 -14.438 1 55.44 106 PHE A N 1
ATOM 793 C CA . PHE A 1 106 ? -0.434 -2.17 -13.414 1 55.44 106 PHE A CA 1
ATOM 794 C C . PHE A 1 106 ? 0.997 -2.693 -13.398 1 55.44 106 PHE A C 1
ATOM 796 O O . PHE A 1 106 ? 1.879 -2.084 -12.789 1 55.44 106 PHE A O 1
ATOM 803 N N . GLY A 1 107 ? 1.126 -3.762 -14.109 1 53.41 107 GLY A N 1
ATOM 804 C CA . GLY A 1 107 ? 2.475 -4.305 -14.078 1 53.41 107 GLY A CA 1
ATOM 805 C C . GLY A 1 107 ? 3.389 -3.689 -15.117 1 53.41 107 GLY A C 1
ATOM 806 O O . GLY A 1 107 ? 3.109 -2.605 -15.633 1 53.41 107 GLY A O 1
ATOM 807 N N . ASP A 1 108 ? 4.512 -4.227 -15.227 1 53.53 108 ASP A N 1
ATOM 808 C CA . ASP A 1 108 ? 5.594 -3.811 -16.109 1 53.53 108 ASP A CA 1
ATOM 809 C C . ASP A 1 108 ? 5.098 -3.656 -17.547 1 53.53 108 ASP A C 1
ATOM 811 O O . ASP A 1 108 ? 5.641 -2.854 -18.312 1 53.53 108 ASP A O 1
ATOM 815 N N . ILE A 1 109 ? 3.971 -4.316 -17.812 1 53.56 109 ILE A N 1
ATOM 816 C CA . ILE A 1 109 ? 3.531 -4.332 -19.203 1 53.56 109 ILE A CA 1
ATOM 817 C C . ILE A 1 109 ? 2.686 -3.094 -19.5 1 53.56 109 ILE A C 1
ATOM 819 O O . ILE A 1 109 ? 2.824 -2.475 -20.547 1 53.56 109 ILE A O 1
ATOM 823 N N . GLY A 1 110 ? 1.758 -2.703 -18.562 1 49.5 110 GLY A N 1
ATOM 824 C CA . GLY A 1 110 ? 0.855 -1.576 -18.734 1 49.5 110 GLY A CA 1
ATOM 825 C C . GLY A 1 110 ? 1.531 -0.233 -18.531 1 49.5 110 GLY A C 1
ATOM 826 O O . GLY A 1 110 ? 1.204 0.741 -19.219 1 49.5 110 GLY A O 1
ATOM 827 N N . GLU A 1 111 ? 2.391 -0.136 -17.422 1 52.38 111 GLU A N 1
ATOM 828 C CA . GLU A 1 111 ? 2.975 1.091 -16.891 1 52.38 111 GLU A CA 1
ATOM 829 C C . GLU A 1 111 ? 3.961 1.706 -17.875 1 52.38 111 GLU A C 1
ATOM 831 O O . GLU A 1 111 ? 4.262 2.898 -17.797 1 52.38 111 GLU A O 1
ATOM 836 N N . ARG A 1 112 ? 4.324 0.891 -18.781 1 53.09 112 ARG A N 1
ATOM 837 C CA . ARG A 1 112 ? 5.309 1.42 -19.719 1 53.09 112 ARG A CA 1
ATOM 838 C C . ARG A 1 112 ? 4.703 2.527 -20.578 1 53.09 112 ARG A C 1
ATOM 840 O O . ARG A 1 112 ? 5.422 3.229 -21.297 1 53.09 112 ARG A O 1
ATOM 847 N N . ARG A 1 113 ? 3.389 2.828 -20.234 1 59.16 113 ARG A N 1
ATOM 848 C CA . ARG A 1 113 ? 2.809 3.758 -21.203 1 59.16 113 ARG A CA 1
ATOM 849 C C . ARG A 1 113 ? 2.912 5.195 -20.703 1 59.16 113 ARG A C 1
ATOM 851 O O . ARG A 1 113 ? 3.057 6.125 -21.5 1 59.16 113 ARG A O 1
ATOM 858 N N . ASP A 1 114 ? 2.973 5.465 -19.312 1 74.31 114 ASP A N 1
ATOM 859 C CA . ASP A 1 114 ? 3.049 6.855 -18.875 1 74.31 114 ASP A CA 1
ATOM 860 C C . ASP A 1 114 ? 4.488 7.254 -18.562 1 74.31 114 ASP A C 1
ATOM 862 O O . ASP A 1 114 ? 5.211 6.516 -17.891 1 74.31 114 ASP A O 1
ATOM 866 N N . PRO A 1 115 ? 4.887 8.289 -19.156 1 87.81 115 PRO A N 1
ATOM 867 C CA . PRO A 1 115 ? 6.25 8.734 -18.859 1 87.81 115 PRO A CA 1
ATOM 868 C C . PRO A 1 115 ? 6.5 8.945 -17.375 1 87.81 115 PRO A C 1
ATOM 870 O O . PRO A 1 115 ? 5.578 9.289 -16.625 1 87.81 115 PRO A O 1
ATOM 873 N N . LEU A 1 116 ? 7.742 8.672 -16.984 1 92.31 116 LEU A N 1
ATOM 874 C CA . LEU A 1 116 ? 8.148 8.953 -15.617 1 92.31 116 LEU A CA 1
ATOM 875 C C . LEU A 1 116 ? 8.227 10.453 -15.375 1 92.31 116 LEU A C 1
ATOM 877 O O . LEU A 1 116 ? 8.664 11.211 -16.25 1 92.31 116 LEU A O 1
ATOM 881 N N . ARG A 1 117 ? 7.781 10.898 -14.297 1 96 117 ARG A N 1
ATOM 882 C CA . ARG A 1 117 ? 7.855 12.297 -13.875 1 96 117 ARG A CA 1
ATOM 883 C C . ARG A 1 117 ? 8.875 12.469 -12.758 1 96 117 ARG A C 1
ATOM 885 O O . ARG A 1 117 ? 8.797 11.797 -11.727 1 96 117 ARG A O 1
ATOM 892 N N . VAL A 1 118 ? 9.797 13.344 -12.992 1 97.25 118 VAL A N 1
ATOM 893 C CA . VAL A 1 118 ? 10.852 13.562 -12.008 1 97.25 118 VAL A CA 1
ATOM 894 C C . VAL A 1 118 ? 10.891 15.039 -11.609 1 97.25 118 VAL A C 1
ATOM 896 O O . VAL A 1 118 ? 10.797 15.922 -12.469 1 97.25 118 VAL A O 1
ATOM 899 N N . LEU A 1 119 ? 10.898 15.297 -10.32 1 97.62 119 LEU A N 1
ATOM 900 C CA . LEU A 1 119 ? 11.094 16.656 -9.797 1 97.62 119 LEU A CA 1
ATOM 901 C C . LEU A 1 119 ? 12.547 16.875 -9.391 1 97.62 119 LEU A C 1
ATOM 903 O O . LEU A 1 119 ? 13.078 16.141 -8.562 1 97.62 119 LEU A O 1
ATOM 907 N N . ILE A 1 120 ? 13.164 17.828 -10.023 1 97.56 120 ILE A N 1
ATOM 908 C CA . ILE A 1 120 ? 14.547 18.172 -9.711 1 97.56 120 ILE A CA 1
ATOM 909 C C . ILE A 1 120 ? 14.578 19.422 -8.828 1 97.56 120 ILE A C 1
ATOM 911 O O . ILE A 1 120 ? 14.117 20.5 -9.234 1 97.56 120 ILE A O 1
ATOM 915 N N . VAL A 1 121 ? 15.086 19.234 -7.594 1 96.62 121 VAL A N 1
ATOM 916 C CA . VAL A 1 121 ? 15.242 20.344 -6.664 1 96.62 121 VAL A CA 1
ATOM 917 C C . VAL A 1 121 ? 16.719 20.719 -6.539 1 96.62 121 VAL A C 1
ATOM 919 O O . VAL A 1 121 ? 17.484 20.016 -5.875 1 96.62 121 VAL A O 1
ATOM 922 N N . GLU A 1 122 ? 17.094 21.734 -7.164 1 92.44 122 GLU A N 1
ATOM 923 C CA . GLU A 1 122 ? 18.469 22.172 -7.34 1 92.44 122 GLU A CA 1
ATOM 924 C C . GLU A 1 122 ? 18.547 23.703 -7.465 1 92.44 122 GLU A C 1
ATOM 926 O O . GLU A 1 122 ? 17.812 24.297 -8.25 1 92.44 122 GLU A O 1
ATOM 931 N N . ASP A 1 123 ? 19.422 24.219 -6.637 1 88.25 123 ASP A N 1
ATOM 932 C CA . ASP A 1 123 ? 19.453 25.672 -6.586 1 88.25 123 ASP A CA 1
ATOM 933 C C . ASP A 1 123 ? 20.219 26.25 -7.773 1 88.25 123 ASP A C 1
ATOM 935 O O . ASP A 1 123 ? 20.031 27.422 -8.125 1 88.25 123 ASP A O 1
ATOM 939 N N . MET A 1 124 ? 21.109 25.484 -8.391 1 90 124 MET A N 1
ATOM 940 C CA . MET A 1 124 ? 21.844 25.938 -9.578 1 90 124 MET A CA 1
ATOM 941 C C . MET A 1 124 ? 21.062 25.609 -10.844 1 90 124 MET A C 1
ATOM 943 O O . MET A 1 124 ? 21.031 24.453 -11.281 1 90 124 MET A O 1
ATOM 947 N N . ALA A 1 125 ? 20.531 26.562 -11.484 1 90.94 125 ALA A N 1
ATOM 948 C CA . ALA A 1 125 ? 19.656 26.406 -12.633 1 90.94 125 ALA A CA 1
ATOM 949 C C . ALA A 1 125 ? 20.375 25.688 -13.773 1 90.94 125 ALA A C 1
ATOM 951 O O . ALA A 1 125 ? 19.75 24.891 -14.492 1 90.94 125 ALA A O 1
ATOM 952 N N . SER A 1 126 ? 21.594 25.984 -13.945 1 92.69 126 SER A N 1
ATOM 953 C CA . SER A 1 126 ? 22.359 25.359 -15.031 1 92.69 126 SER A CA 1
ATOM 954 C C . SER A 1 126 ? 22.453 23.859 -14.844 1 92.69 126 SER A C 1
ATOM 956 O O . SER A 1 126 ? 22.266 23.094 -15.797 1 92.69 126 SER A O 1
ATOM 958 N N . LEU A 1 127 ? 22.703 23.438 -13.656 1 92.5 127 LEU A N 1
ATOM 959 C CA . LEU A 1 127 ? 22.797 22.016 -13.359 1 92.5 127 LEU A CA 1
ATOM 960 C C . LEU A 1 127 ? 21.438 21.344 -13.477 1 92.5 127 LEU A C 1
ATOM 962 O O . LEU A 1 127 ? 21.328 20.234 -14.008 1 92.5 127 LEU A O 1
ATOM 966 N N . ALA A 1 128 ? 20.422 21.984 -12.969 1 94 128 ALA A N 1
ATOM 967 C CA . ALA A 1 128 ? 19.047 21.469 -13.086 1 94 128 ALA A CA 1
ATOM 968 C C . ALA A 1 128 ? 18.672 21.266 -14.547 1 94 128 ALA A C 1
ATOM 970 O O . ALA A 1 128 ? 18.078 20.234 -14.898 1 94 128 ALA A O 1
ATOM 971 N N . GLY A 1 129 ? 19.016 22.25 -15.344 1 94.56 129 GLY A N 1
ATOM 972 C CA . GLY A 1 129 ? 18.75 22.156 -16.766 1 94.56 129 GLY A CA 1
ATOM 973 C C . GLY A 1 129 ? 19.469 21 -17.438 1 94.56 129 GLY A C 1
ATOM 974 O O . GLY A 1 129 ? 18.906 20.312 -18.281 1 94.56 129 GLY A O 1
ATOM 975 N N . LEU A 1 130 ? 20.703 20.828 -17.031 1 95.38 130 LEU A N 1
ATOM 976 C CA . LEU A 1 130 ? 21.484 19.734 -17.578 1 95.38 130 LEU A CA 1
ATOM 977 C C . LEU A 1 130 ? 20.828 18.391 -17.25 1 95.38 130 LEU A C 1
ATOM 979 O O . LEU A 1 130 ? 20.641 17.562 -18.141 1 95.38 130 LEU A O 1
ATOM 983 N N . TYR A 1 131 ? 20.5 18.172 -16 1 96.31 131 TYR A N 1
ATOM 984 C CA . TYR A 1 131 ? 19.875 16.922 -15.586 1 96.31 131 TYR A CA 1
ATOM 985 C C . TYR A 1 131 ? 18.547 16.703 -16.297 1 96.31 131 TYR A C 1
ATOM 987 O O . TYR A 1 131 ? 18.234 15.594 -16.734 1 96.31 131 TYR A O 1
ATOM 995 N N . SER A 1 132 ? 17.797 17.766 -16.453 1 96.56 132 SER A N 1
ATOM 996 C CA . SER A 1 132 ? 16.5 17.703 -17.141 1 96.56 132 SER A CA 1
ATOM 997 C C . SER A 1 132 ? 16.672 17.25 -18.594 1 96.56 132 SER A C 1
ATOM 999 O O . SER A 1 132 ? 15.914 16.422 -19.078 1 96.56 132 SER A O 1
ATOM 1001 N N . ARG A 1 133 ? 17.656 17.781 -19.203 1 96.44 133 ARG A N 1
ATOM 1002 C CA . ARG A 1 133 ? 17.906 17.469 -20.609 1 96.44 133 ARG A CA 1
ATOM 1003 C C . ARG A 1 133 ? 18.328 16 -20.766 1 96.44 133 ARG A C 1
ATOM 1005 O O . ARG A 1 133 ? 17.859 15.305 -21.656 1 96.44 133 ARG A O 1
ATOM 1012 N N . VAL A 1 134 ? 19.172 15.609 -19.906 1 96.31 134 VAL A N 1
ATOM 1013 C CA . VAL A 1 134 ? 19.672 14.234 -19.938 1 96.31 134 VAL A CA 1
ATOM 1014 C C . VAL A 1 134 ? 18.5 13.266 -19.75 1 96.31 134 VAL A C 1
ATOM 1016 O O . VAL A 1 134 ? 18.344 12.305 -20.5 1 96.31 134 VAL A O 1
ATOM 1019 N N . LEU A 1 135 ? 17.672 13.5 -18.766 1 96.06 135 LEU A N 1
ATOM 1020 C CA . LEU A 1 135 ? 16.531 12.641 -18.453 1 96.06 135 LEU A CA 1
ATOM 1021 C C . LEU A 1 135 ? 15.492 12.711 -19.562 1 96.06 135 LEU A C 1
ATOM 1023 O O . LEU A 1 135 ? 14.922 11.688 -19.953 1 96.06 135 LEU A O 1
ATOM 1027 N N . GLY A 1 136 ? 15.281 13.922 -20.078 1 95.19 136 GLY A N 1
ATOM 1028 C CA . GLY A 1 136 ? 14.352 14.117 -21.172 1 95.19 136 GLY A CA 1
ATOM 1029 C C . GLY A 1 136 ? 14.711 13.32 -22.406 1 95.19 136 GLY A C 1
ATOM 1030 O O . GLY A 1 136 ? 13.836 12.789 -23.094 1 95.19 136 GLY A O 1
ATOM 1031 N N . ALA A 1 137 ? 15.93 13.156 -22.656 1 94.19 137 ALA A N 1
ATOM 1032 C CA . ALA A 1 137 ? 16.422 12.422 -23.812 1 94.19 137 ALA A CA 1
ATOM 1033 C C . ALA A 1 137 ? 16.094 10.93 -23.688 1 94.19 137 ALA A C 1
ATOM 1035 O O . ALA A 1 137 ? 16.125 10.203 -24.688 1 94.19 137 ALA A O 1
ATOM 1036 N N . HIS A 1 138 ? 15.742 10.594 -22.531 1 90.88 138 HIS A N 1
ATOM 1037 C CA . HIS A 1 138 ? 15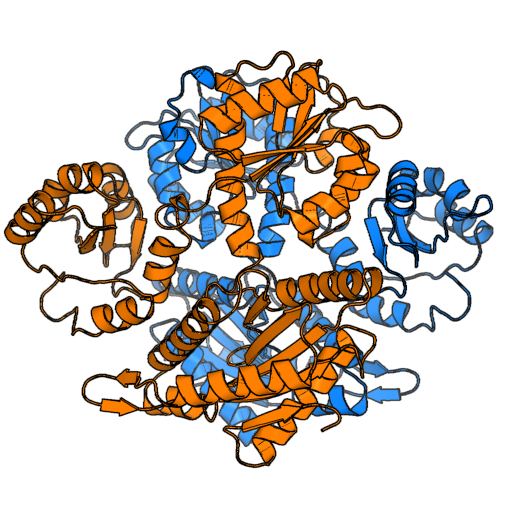.422 9.188 -22.312 1 90.88 138 HIS A CA 1
ATOM 1038 C C . HIS A 1 138 ? 13.953 9 -21.953 1 90.88 138 HIS A C 1
ATOM 1040 O O . HIS A 1 138 ? 13.586 8.031 -21.281 1 90.88 138 HIS A O 1
ATOM 1046 N N . GLY A 1 139 ? 13.133 10.023 -22.234 1 90.19 139 GLY A N 1
ATOM 1047 C CA . GLY A 1 139 ? 11.688 9.898 -22.141 1 90.19 139 GLY A CA 1
ATOM 1048 C C . GLY A 1 139 ? 11.148 10.211 -20.766 1 90.19 139 GLY A C 1
ATOM 1049 O O . GLY A 1 139 ? 10.016 9.852 -20.438 1 90.19 139 GLY A O 1
ATOM 1050 N N . VAL A 1 140 ? 11.977 10.844 -19.938 1 94.06 140 VAL A N 1
ATOM 1051 C CA . VAL A 1 140 ? 11.555 11.234 -18.594 1 94.06 140 VAL A CA 1
ATOM 1052 C C . VAL A 1 140 ? 11.117 12.695 -18.578 1 94.06 140 VAL A C 1
ATOM 1054 O O . VAL A 1 140 ? 11.805 13.555 -19.141 1 94.06 140 VAL A O 1
ATOM 1057 N N . GLU A 1 141 ? 9.938 12.953 -18.078 1 95.69 141 GLU A N 1
ATOM 1058 C CA . GLU A 1 141 ? 9.477 14.328 -17.906 1 95.69 141 GLU A CA 1
ATOM 1059 C C . GLU A 1 141 ? 10.031 14.93 -16.609 1 95.69 141 GLU A C 1
ATOM 1061 O O . GLU A 1 141 ? 9.594 14.57 -15.516 1 95.69 141 GLU A O 1
ATOM 1066 N N . ALA A 1 142 ? 10.922 15.859 -16.797 1 96.31 142 ALA A N 1
ATOM 1067 C CA . ALA A 1 142 ? 11.578 16.453 -15.633 1 96.31 142 ALA A CA 1
ATOM 1068 C C . ALA A 1 142 ? 11.141 17.891 -15.438 1 96.31 142 ALA A C 1
ATOM 1070 O O . ALA A 1 142 ? 11.062 18.656 -16.406 1 96.31 142 ALA A O 1
ATOM 1071 N N . THR A 1 143 ? 10.734 18.25 -14.234 1 95.81 143 THR A N 1
ATOM 1072 C CA . THR A 1 143 ? 10.445 19.609 -13.82 1 95.81 143 THR A CA 1
ATOM 1073 C C . THR A 1 143 ? 11.422 20.062 -12.734 1 95.81 143 THR A C 1
ATOM 1075 O O . THR A 1 143 ? 11.742 19.297 -11.82 1 95.81 143 THR A O 1
ATOM 1078 N N . SER A 1 144 ? 11.93 21.25 -12.883 1 95.25 144 SER A N 1
ATOM 1079 C CA . SER A 1 144 ? 12.906 21.75 -11.922 1 95.25 144 SER A CA 1
ATOM 1080 C C . SER A 1 144 ? 12.305 22.828 -11.023 1 95.25 144 SER A C 1
ATOM 1082 O O . SER A 1 144 ? 11.422 23.562 -11.453 1 95.25 144 SER A O 1
ATOM 1084 N N . GLU A 1 145 ? 12.719 22.828 -9.797 1 94.44 145 GLU A N 1
ATOM 1085 C CA . GLU A 1 145 ? 12.359 23.844 -8.82 1 94.44 145 GLU A CA 1
ATOM 1086 C C . GLU A 1 145 ? 13.57 24.266 -7.996 1 94.44 145 GLU A C 1
ATOM 1088 O O . GLU A 1 145 ? 14.336 23.422 -7.527 1 94.44 145 GLU A O 1
ATOM 1093 N N . THR A 1 146 ? 13.727 25.578 -7.84 1 90.62 146 THR A N 1
ATOM 1094 C CA . THR A 1 146 ? 14.898 26.094 -7.129 1 90.62 146 THR A CA 1
ATOM 1095 C C . THR A 1 146 ? 14.516 26.547 -5.727 1 90.62 146 THR A C 1
ATOM 1097 O O . THR A 1 146 ? 15.383 26.719 -4.867 1 90.62 146 THR A O 1
ATOM 1100 N N . ASN A 1 147 ? 13.266 26.812 -5.547 1 90.38 147 ASN A N 1
ATOM 1101 C CA . ASN A 1 147 ? 12.781 27.297 -4.258 1 90.38 147 ASN A CA 1
ATOM 1102 C C . ASN A 1 147 ? 12.195 26.156 -3.424 1 90.38 147 ASN A C 1
ATOM 1104 O O . ASN A 1 147 ? 11.109 25.656 -3.727 1 90.38 147 ASN A O 1
ATOM 1108 N N . PRO A 1 148 ? 12.812 25.797 -2.32 1 91.06 148 PRO A N 1
ATOM 1109 C CA . PRO A 1 148 ? 12.336 24.688 -1.492 1 91.06 148 PRO A CA 1
ATOM 1110 C C . PRO A 1 148 ? 10.922 24.891 -0.971 1 91.06 148 PRO A C 1
ATOM 1112 O O . PRO A 1 148 ? 10.18 23.938 -0.76 1 91.06 148 PRO A O 1
ATOM 1115 N N . GLU A 1 149 ? 10.469 26.125 -0.756 1 89.56 149 GLU A N 1
ATOM 1116 C CA . GLU A 1 149 ? 9.164 26.422 -0.187 1 89.56 149 GLU A CA 1
ATOM 1117 C C . GLU A 1 149 ? 8.039 26 -1.131 1 89.56 149 GLU A C 1
ATOM 1119 O O . GLU A 1 149 ? 6.902 25.797 -0.698 1 89.56 149 GLU A O 1
ATOM 1124 N N . ARG A 1 150 ? 8.367 25.875 -2.359 1 90.94 150 ARG A N 1
ATOM 1125 C CA . ARG A 1 150 ? 7.352 25.578 -3.363 1 90.94 150 ARG A CA 1
ATOM 1126 C C . ARG A 1 150 ? 7.293 24.078 -3.645 1 90.94 150 ARG A C 1
ATOM 1128 O O . ARG A 1 150 ? 6.387 23.609 -4.34 1 90.94 150 ARG A O 1
ATOM 1135 N N . VAL A 1 151 ? 8.219 23.328 -3.135 1 92.06 151 VAL A N 1
ATOM 1136 C CA . VAL A 1 151 ? 8.406 21.938 -3.502 1 92.06 151 VAL A CA 1
ATOM 1137 C C . VAL A 1 151 ? 7.207 21.109 -3.043 1 92.06 151 VAL A C 1
ATOM 1139 O O . VAL A 1 151 ? 6.648 20.328 -3.816 1 92.06 151 VAL A O 1
ATOM 1142 N N . PRO A 1 152 ? 6.676 21.281 -1.793 1 87.69 152 PRO A N 1
ATOM 1143 C CA . PRO A 1 152 ? 5.539 20.453 -1.367 1 87.69 152 PRO A CA 1
ATOM 1144 C C . PRO A 1 152 ? 4.305 20.656 -2.244 1 87.69 152 PRO A C 1
ATOM 1146 O O . PRO A 1 152 ? 3.648 19.688 -2.623 1 87.69 152 PRO A O 1
ATOM 1149 N N . GLU A 1 153 ? 4.027 21.875 -2.582 1 83.88 153 GLU A N 1
ATOM 1150 C CA . GLU A 1 153 ? 2.896 22.172 -3.457 1 83.88 153 GLU A CA 1
ATOM 1151 C C . GLU A 1 153 ? 3.1 21.562 -4.844 1 83.88 153 GLU A C 1
ATOM 1153 O O . GLU A 1 153 ? 2.158 21.047 -5.441 1 83.88 153 GLU A O 1
ATOM 1158 N N . LEU A 1 154 ? 4.289 21.688 -5.301 1 89.88 154 LEU A N 1
ATOM 1159 C CA . LEU A 1 154 ? 4.602 21.172 -6.625 1 89.88 154 LEU A CA 1
ATOM 1160 C C . LEU A 1 154 ? 4.457 19.641 -6.652 1 89.88 154 LEU A C 1
ATOM 1162 O O . LEU A 1 154 ? 4.008 19.078 -7.652 1 89.88 154 LEU A O 1
ATOM 1166 N N . ILE A 1 155 ? 4.852 18.984 -5.578 1 91.31 155 ILE A N 1
ATOM 1167 C CA . ILE A 1 155 ? 4.703 17.547 -5.477 1 91.31 155 ILE A CA 1
ATOM 1168 C C . ILE A 1 155 ? 3.227 17.172 -5.586 1 91.31 155 ILE A C 1
ATOM 1170 O O . ILE A 1 155 ? 2.871 16.219 -6.285 1 91.31 155 ILE A O 1
ATOM 1174 N N . GLU A 1 156 ? 2.391 17.875 -4.945 1 79.81 156 GLU A N 1
ATOM 1175 C CA . GLU A 1 156 ? 0.956 17.609 -4.957 1 79.81 156 GLU A CA 1
ATOM 1176 C C . GLU A 1 156 ? 0.382 17.734 -6.363 1 79.81 156 GLU A C 1
ATOM 1178 O O . GLU A 1 156 ? -0.487 16.953 -6.762 1 79.81 156 GLU A O 1
ATOM 1183 N N . HIS A 1 157 ? 0.923 18.672 -7.078 1 79.81 157 HIS A N 1
ATOM 1184 C CA . HIS A 1 157 ? 0.414 18.938 -8.414 1 79.81 157 HIS A CA 1
ATOM 1185 C C . HIS A 1 157 ? 0.98 17.953 -9.438 1 79.81 157 HIS A C 1
ATOM 1187 O O . HIS A 1 157 ? 0.247 17.438 -10.281 1 79.81 157 HIS A O 1
ATOM 1193 N N . LEU A 1 158 ? 2.225 17.703 -9.305 1 86.38 158 LEU A N 1
ATOM 1194 C CA . LEU A 1 158 ? 2.928 16.906 -10.312 1 86.38 158 LEU A CA 1
ATOM 1195 C C . LEU A 1 158 ? 2.828 15.422 -10.008 1 86.38 158 LEU A C 1
ATOM 1197 O O . LEU A 1 158 ? 2.926 14.586 -10.906 1 86.38 158 LEU A O 1
ATOM 1201 N N . ASN A 1 159 ? 2.711 15.094 -8.734 1 86.69 159 ASN A N 1
ATOM 1202 C CA . ASN A 1 159 ? 2.781 13.711 -8.289 1 86.69 159 ASN A CA 1
ATOM 1203 C C . ASN A 1 159 ? 3.963 12.977 -8.914 1 86.69 159 ASN A C 1
ATOM 1205 O O . ASN A 1 159 ? 3.781 11.969 -9.602 1 86.69 159 ASN A O 1
ATOM 1209 N N . PRO A 1 160 ? 5.156 13.484 -8.664 1 95.12 160 PRO A N 1
ATOM 1210 C CA . PRO A 1 160 ? 6.34 12.922 -9.312 1 95.12 160 PRO A CA 1
ATOM 1211 C C . PRO A 1 160 ? 6.625 11.484 -8.875 1 95.12 160 PRO A C 1
ATOM 1213 O O . PRO A 1 160 ? 6.258 11.086 -7.77 1 95.12 160 PRO A O 1
ATOM 1216 N N . ASP A 1 161 ? 7.316 10.734 -9.773 1 94.62 161 ASP A N 1
ATOM 1217 C CA . ASP A 1 161 ? 7.723 9.367 -9.477 1 94.62 161 ASP A CA 1
ATOM 1218 C C . ASP A 1 161 ? 9.023 9.336 -8.672 1 94.62 161 ASP A C 1
ATOM 1220 O O . ASP A 1 161 ? 9.352 8.328 -8.047 1 94.62 161 ASP A O 1
ATOM 1224 N N . LEU A 1 162 ? 9.727 10.422 -8.742 1 96.44 162 LEU A N 1
ATOM 1225 C CA . LEU A 1 162 ? 11.008 10.531 -8.039 1 96.44 162 LEU A CA 1
ATOM 1226 C C . LEU A 1 162 ? 11.406 11.992 -7.855 1 96.44 162 LEU A C 1
ATOM 1228 O O . LEU A 1 162 ? 11.133 12.828 -8.719 1 96.44 162 LEU A O 1
ATOM 1232 N N . ILE A 1 163 ? 12.055 12.25 -6.727 1 96.75 163 ILE A N 1
ATOM 1233 C CA . ILE A 1 163 ? 12.594 13.586 -6.473 1 96.75 163 ILE A CA 1
ATOM 1234 C C . ILE A 1 163 ? 14.117 13.523 -6.457 1 96.75 163 ILE A C 1
ATOM 1236 O O . ILE A 1 163 ? 14.711 12.758 -5.691 1 96.75 163 ILE A O 1
ATOM 1240 N N . LEU A 1 164 ? 14.742 14.227 -7.352 1 96.31 164 LEU A N 1
ATOM 1241 C CA . LEU A 1 164 ? 16.172 14.469 -7.32 1 96.31 164 LEU A CA 1
ATOM 1242 C C . LEU A 1 164 ? 16.5 15.734 -6.527 1 96.31 164 LEU A C 1
ATOM 1244 O O . LEU A 1 164 ? 16.141 16.844 -6.945 1 96.31 164 LEU A O 1
ATOM 1248 N N . MET A 1 165 ? 17.219 15.555 -5.406 1 94.38 165 MET A N 1
ATOM 1249 C CA . MET A 1 165 ? 17.328 16.625 -4.426 1 94.38 165 MET A CA 1
ATOM 1250 C C . MET A 1 165 ? 18.781 17 -4.18 1 94.38 165 MET A C 1
ATOM 1252 O O . MET A 1 165 ? 19.594 16.141 -3.787 1 94.38 165 MET A O 1
ATOM 1256 N N . ASP A 1 166 ? 19.047 18.234 -4.344 1 92.31 166 ASP A N 1
ATOM 1257 C CA . ASP A 1 166 ? 20.359 18.719 -3.932 1 92.31 166 ASP A CA 1
ATOM 1258 C C . ASP A 1 166 ? 20.484 18.719 -2.41 1 92.31 166 ASP A C 1
ATOM 1260 O O . ASP A 1 166 ? 19.562 19.141 -1.707 1 92.31 166 ASP A O 1
ATOM 1264 N N . MET A 1 167 ? 21.609 18.312 -1.938 1 87.5 167 MET A N 1
ATOM 1265 C CA . MET A 1 167 ? 21.844 18.234 -0.496 1 87.5 167 MET A CA 1
ATOM 1266 C C . MET A 1 167 ? 22.047 19.625 0.098 1 87.5 167 MET A C 1
ATOM 1268 O O . MET A 1 167 ? 21.609 19.906 1.212 1 87.5 167 MET A O 1
ATOM 1272 N N . TYR A 1 168 ? 22.766 20.375 -0.66 1 87.25 168 TYR A N 1
ATOM 1273 C CA . TYR A 1 168 ? 23.141 21.688 -0.144 1 87.25 168 TYR A CA 1
ATOM 1274 C C . TYR A 1 168 ? 22.422 22.797 -0.893 1 87.25 168 TYR A C 1
ATOM 1276 O O . TYR A 1 168 ? 22.656 23.016 -2.086 1 87.25 168 TYR A O 1
ATOM 1284 N N . MET A 1 169 ? 21.516 23.391 -0.265 1 88.44 169 MET A N 1
ATOM 1285 C CA . MET A 1 169 ? 20.766 24.531 -0.786 1 88.44 169 MET A CA 1
ATOM 1286 C C . MET A 1 169 ? 20.656 25.625 0.264 1 88.44 169 MET A C 1
ATOM 1288 O O . MET A 1 169 ? 20.688 25.359 1.465 1 88.44 169 MET A O 1
ATOM 1292 N N . PRO A 1 170 ? 20.594 26.797 -0.221 1 86.44 170 PRO A N 1
ATOM 1293 C CA . PRO A 1 170 ? 20.5 27.906 0.734 1 86.44 170 PRO A CA 1
ATOM 1294 C C . PRO A 1 170 ? 19.172 27.906 1.501 1 86.44 170 PRO A C 1
ATOM 1296 O O . PRO A 1 170 ? 18.172 27.359 1.021 1 86.44 170 PRO A O 1
ATOM 1299 N N . GLN A 1 171 ? 19.078 28.5 2.73 1 86.06 171 GLN A N 1
ATOM 1300 C CA . GLN A 1 171 ? 17.906 28.719 3.57 1 86.06 171 GLN A CA 1
ATOM 1301 C C . GLN A 1 171 ? 17.359 27.391 4.121 1 86.06 171 GLN A C 1
ATOM 1303 O O . GLN A 1 171 ? 17.125 27.266 5.324 1 86.06 171 GLN A O 1
ATOM 1308 N N . CYS A 1 172 ? 17.156 26.328 3.139 1 91.38 172 CYS A N 1
ATOM 1309 C CA . CYS A 1 172 ? 16.688 25 3.498 1 91.38 172 CYS A CA 1
ATOM 1310 C C . CYS A 1 172 ? 17.469 23.922 2.752 1 91.38 172 CYS A C 1
ATOM 1312 O O . CYS A 1 172 ? 17.375 23.812 1.529 1 91.38 172 CYS A O 1
ATOM 1314 N N . ASN A 1 173 ? 18.234 23.203 3.539 1 89 173 ASN A N 1
ATOM 1315 C CA . ASN A 1 173 ? 19.047 22.203 2.848 1 89 173 ASN A CA 1
ATOM 1316 C C . ASN A 1 173 ? 18.234 20.969 2.48 1 89 173 ASN A C 1
ATOM 1318 O O . ASN A 1 173 ? 17.078 20.828 2.912 1 89 173 ASN A O 1
ATOM 1322 N N . GLY A 1 174 ? 18.781 20.141 1.672 1 90 174 GLY A N 1
ATOM 1323 C CA . GLY A 1 174 ? 18.078 18.984 1.131 1 90 174 GLY A CA 1
ATOM 1324 C C . GLY A 1 174 ? 17.578 18.047 2.201 1 90 174 GLY A C 1
ATOM 1325 O O . GLY A 1 174 ? 16.484 17.469 2.074 1 90 174 GLY A O 1
ATOM 1326 N N . ILE A 1 175 ? 18.312 17.844 3.223 1 87.56 175 ILE A N 1
ATOM 1327 C CA . ILE A 1 175 ? 17.938 16.922 4.289 1 87.56 175 ILE A CA 1
ATOM 1328 C C . ILE A 1 175 ? 16.719 17.469 5.035 1 87.56 175 ILE A C 1
ATOM 1330 O O . ILE A 1 175 ? 15.781 16.719 5.324 1 87.56 175 ILE A O 1
ATOM 1334 N N . GLU A 1 176 ? 16.734 18.719 5.352 1 89.69 176 GLU A N 1
ATOM 1335 C CA . GLU A 1 176 ? 15.602 19.359 5.992 1 89.69 176 GLU A CA 1
ATOM 1336 C C . GLU A 1 176 ? 14.336 19.234 5.145 1 89.69 176 GLU A C 1
ATOM 1338 O O . GLU A 1 176 ? 13.273 18.875 5.656 1 89.69 176 GLU A O 1
ATOM 1343 N N . LEU A 1 177 ? 14.547 19.5 3.887 1 91.81 177 LEU A N 1
ATOM 1344 C CA . LEU A 1 177 ? 13.406 19.422 2.979 1 91.81 177 LEU A CA 1
ATOM 1345 C C . LEU A 1 177 ? 12.867 18 2.893 1 91.81 177 LEU A C 1
ATOM 1347 O O . LEU A 1 177 ? 11.656 17.797 2.891 1 91.81 177 LEU A O 1
ATOM 1351 N N . ALA A 1 178 ? 13.742 17.062 2.828 1 91 178 ALA A N 1
ATOM 1352 C CA . ALA A 1 178 ? 13.336 15.656 2.791 1 91 178 ALA A CA 1
ATOM 1353 C C . ALA A 1 178 ? 12.516 15.289 4.027 1 91 178 ALA A C 1
ATOM 1355 O O . ALA A 1 178 ? 11.508 14.594 3.928 1 91 178 ALA A O 1
ATOM 1356 N N . LYS A 1 179 ? 12.938 15.758 5.148 1 88.56 179 LYS A N 1
ATOM 1357 C CA . LYS A 1 179 ? 12.227 15.484 6.395 1 88.56 179 LYS A CA 1
ATOM 1358 C C . LYS A 1 179 ? 10.828 16.094 6.379 1 88.56 179 LYS A C 1
ATOM 1360 O O . LYS A 1 179 ? 9.875 15.484 6.879 1 88.56 179 LYS A O 1
ATOM 1365 N N . VAL A 1 180 ? 10.742 17.266 5.832 1 90 180 VAL A N 1
ATOM 1366 C CA . VAL A 1 180 ? 9.445 17.922 5.703 1 90 180 VAL A CA 1
ATOM 1367 C C . VAL A 1 180 ? 8.516 17.062 4.836 1 90 180 VAL A C 1
ATOM 1369 O O . VAL A 1 180 ? 7.352 16.859 5.18 1 90 180 VAL A O 1
ATOM 1372 N N . ILE A 1 181 ? 9.039 16.578 3.752 1 90.06 181 ILE A N 1
ATOM 1373 C CA . ILE A 1 181 ? 8.266 15.758 2.826 1 90.06 181 ILE A CA 1
ATOM 1374 C C . ILE A 1 181 ? 7.82 14.477 3.525 1 90.06 181 ILE A C 1
ATOM 1376 O O . ILE A 1 181 ? 6.66 14.07 3.41 1 90.06 181 ILE A O 1
ATOM 1380 N N . ARG A 1 182 ? 8.68 13.906 4.34 1 87.31 182 ARG A N 1
ATOM 1381 C CA . ARG A 1 182 ? 8.438 12.617 4.984 1 87.31 182 ARG A CA 1
ATOM 1382 C C . ARG A 1 182 ? 7.441 12.758 6.129 1 87.31 182 ARG A C 1
ATOM 1384 O O . ARG A 1 182 ? 6.918 11.766 6.629 1 87.31 182 ARG A O 1
ATOM 1391 N N . GLN A 1 183 ? 7.203 13.953 6.547 1 83 183 GLN A N 1
ATOM 1392 C CA . GLN A 1 183 ? 6.191 14.195 7.57 1 83 183 GLN A CA 1
ATOM 1393 C C . GLN A 1 183 ? 4.793 13.883 7.043 1 83 183 GLN A C 1
ATOM 1395 O O . GLN A 1 183 ? 3.85 13.734 7.82 1 83 183 GLN A O 1
ATOM 1400 N N . GLN A 1 184 ? 4.719 13.781 5.77 1 80.88 184 GLN A N 1
ATOM 1401 C CA . GLN A 1 184 ? 3.422 13.57 5.141 1 80.88 184 GLN A CA 1
ATOM 1402 C C . GLN A 1 184 ? 3.295 12.148 4.602 1 80.88 184 GLN A C 1
ATOM 1404 O O . GLN A 1 184 ? 3.984 11.773 3.652 1 80.88 184 GLN A O 1
ATOM 1409 N N . ARG A 1 185 ? 2.34 11.438 5.098 1 77.75 185 ARG A N 1
ATOM 1410 C CA . ARG A 1 185 ? 2.176 10.023 4.781 1 77.75 185 ARG A CA 1
ATOM 1411 C C . ARG A 1 185 ? 1.962 9.82 3.287 1 77.75 185 ARG A C 1
ATOM 1413 O O . ARG A 1 185 ? 2.488 8.867 2.705 1 77.75 185 ARG A O 1
ATOM 1420 N N . LEU A 1 186 ? 1.205 10.711 2.666 1 80.56 186 LEU A N 1
ATOM 1421 C CA . LEU A 1 186 ? 0.837 10.547 1.264 1 80.56 186 LEU A CA 1
ATOM 1422 C C . LEU A 1 186 ? 2.045 10.758 0.357 1 80.56 186 LEU A C 1
ATOM 1424 O O . LEU A 1 186 ? 2.021 10.375 -0.814 1 80.56 186 LEU A O 1
ATOM 1428 N N . LEU A 1 187 ? 3.119 11.398 0.938 1 86.94 187 LEU A N 1
ATOM 1429 C CA . LEU A 1 187 ? 4.285 11.703 0.115 1 86.94 187 LEU A CA 1
ATOM 1430 C C . LEU A 1 187 ? 5.426 10.742 0.408 1 86.94 187 LEU A C 1
ATOM 1432 O O . LEU A 1 187 ? 6.426 10.719 -0.313 1 86.94 187 LEU A O 1
ATOM 1436 N N . ASP A 1 188 ? 5.266 9.969 1.422 1 86.12 188 ASP A N 1
ATOM 1437 C CA . ASP A 1 188 ? 6.344 9.117 1.916 1 86.12 188 ASP A CA 1
ATOM 1438 C C . ASP A 1 188 ? 6.723 8.062 0.883 1 86.12 188 ASP A C 1
ATOM 1440 O O . ASP A 1 188 ? 7.863 7.598 0.855 1 86.12 188 ASP A O 1
ATOM 1444 N N . GLY A 1 189 ? 5.863 7.762 0.003 1 90.25 189 GLY A N 1
ATOM 1445 C CA . GLY A 1 189 ? 6.133 6.738 -0.997 1 90.25 189 GLY A CA 1
ATOM 1446 C C . GLY A 1 189 ? 6.977 7.242 -2.152 1 90.25 189 GLY A C 1
ATOM 1447 O O . GLY A 1 189 ? 7.449 6.453 -2.973 1 90.25 189 GLY A O 1
ATOM 1448 N N . ILE A 1 190 ? 7.238 8.516 -2.217 1 93.69 190 ILE A N 1
ATOM 1449 C CA . ILE A 1 190 ? 8.039 9.078 -3.299 1 93.69 190 ILE A CA 1
ATOM 1450 C C . ILE A 1 190 ? 9.523 8.984 -2.951 1 93.69 190 ILE A C 1
ATOM 1452 O O . ILE A 1 190 ? 9.961 9.523 -1.933 1 93.69 190 ILE A O 1
ATOM 1456 N N . PRO A 1 191 ? 10.281 8.297 -3.783 1 94.94 191 PRO A N 1
ATOM 1457 C CA . PRO A 1 191 ? 11.711 8.203 -3.479 1 94.94 191 PRO A CA 1
ATOM 1458 C C . PRO A 1 191 ? 12.438 9.531 -3.672 1 94.94 191 PRO A C 1
ATOM 1460 O O . PRO A 1 191 ? 12.117 10.289 -4.594 1 94.94 191 PRO A O 1
ATOM 1463 N N . ILE A 1 192 ? 13.414 9.734 -2.803 1 94.12 192 ILE A N 1
ATOM 1464 C CA . ILE A 1 192 ? 14.273 10.906 -2.883 1 94.12 192 ILE A CA 1
ATOM 1465 C C . ILE A 1 192 ? 15.727 10.477 -3.086 1 94.12 192 ILE A C 1
ATOM 1467 O O . ILE A 1 192 ? 16.281 9.758 -2.254 1 94.12 192 ILE A O 1
ATOM 1471 N N . VAL A 1 193 ? 16.297 10.844 -4.188 1 92.5 193 VAL A N 1
ATOM 1472 C CA . VAL A 1 193 ? 17.719 10.617 -4.469 1 92.5 193 VAL A CA 1
ATOM 1473 C C . VAL A 1 193 ? 18.5 11.922 -4.297 1 92.5 193 VAL A C 1
ATOM 1475 O O . VAL A 1 193 ? 18.172 12.93 -4.93 1 92.5 193 VAL A O 1
ATOM 1478 N N . PHE A 1 194 ? 19.531 11.867 -3.527 1 90.81 194 PHE A N 1
ATOM 1479 C CA . PHE A 1 194 ? 20.266 13.086 -3.215 1 90.81 194 PHE A CA 1
ATOM 1480 C C . PHE A 1 194 ? 21.453 13.266 -4.168 1 90.81 194 PHE A C 1
ATOM 1482 O O . PHE A 1 194 ? 22.125 12.297 -4.52 1 90.81 194 PHE A O 1
ATOM 1489 N N . LEU A 1 195 ? 21.625 14.5 -4.555 1 90.31 195 LEU A N 1
ATOM 1490 C CA . LEU A 1 195 ? 22.828 14.938 -5.25 1 90.31 195 LEU A CA 1
ATOM 1491 C C . LEU A 1 195 ? 23.828 15.539 -4.273 1 90.31 195 LEU A C 1
ATOM 1493 O O . LEU A 1 195 ? 23.516 16.516 -3.594 1 90.31 195 LEU A O 1
ATOM 1497 N N . SER A 1 196 ? 24.984 14.867 -4.16 1 83.44 196 SER A N 1
ATOM 1498 C CA . SER A 1 196 ? 25.953 15.328 -3.162 1 83.44 196 SER A CA 1
ATOM 1499 C C . SER A 1 196 ? 27.344 15.453 -3.76 1 83.44 196 SER A C 1
ATOM 1501 O O . SER A 1 196 ? 27.688 14.75 -4.715 1 83.44 196 SER A O 1
ATOM 1503 N N . VAL A 1 197 ? 28.141 16.406 -3.201 1 79.69 197 VAL A N 1
ATOM 1504 C CA . VAL A 1 197 ? 29.531 16.562 -3.609 1 79.69 197 VAL A CA 1
ATOM 1505 C C . VAL A 1 197 ? 30.406 15.555 -2.879 1 79.69 197 VAL A C 1
ATOM 1507 O O . VAL A 1 197 ? 31.484 15.18 -3.361 1 79.69 197 VAL A O 1
ATOM 1510 N N . GLU A 1 198 ? 29.938 15.219 -1.783 1 70.62 198 GLU A N 1
ATOM 1511 C CA . GLU A 1 198 ? 30.703 14.258 -0.993 1 70.62 198 GLU A CA 1
ATOM 1512 C C . GLU A 1 198 ? 30.266 12.828 -1.285 1 70.62 198 GLU A C 1
ATOM 1514 O O . GLU A 1 198 ? 29.094 12.586 -1.606 1 70.62 198 GLU A O 1
ATOM 1519 N N . LYS A 1 199 ? 31.281 12.031 -1.185 1 59.75 199 LYS A N 1
ATOM 1520 C CA . LYS A 1 199 ? 30.969 10.625 -1.374 1 59.75 199 LYS A CA 1
ATOM 1521 C C . LYS A 1 199 ? 30.047 10.117 -0.267 1 59.75 199 LYS A C 1
ATOM 1523 O O . LYS A 1 199 ? 30.031 10.664 0.838 1 59.75 199 LYS A O 1
ATOM 1528 N N . ARG A 1 200 ? 29.172 9.188 -0.539 1 55.47 200 ARG A N 1
ATOM 1529 C CA . ARG A 1 200 ? 28.125 8.57 0.264 1 55.47 200 ARG A CA 1
ATOM 1530 C C . ARG A 1 200 ? 28.594 8.312 1.689 1 55.47 200 ARG A C 1
ATOM 1532 O O . ARG A 1 200 ? 27.844 8.5 2.646 1 55.47 200 ARG A O 1
ATOM 1539 N N . GLN A 1 201 ? 29.828 7.762 1.743 1 55.06 201 GLN A N 1
ATOM 1540 C CA . GLN A 1 201 ? 30.344 7.188 2.982 1 55.06 201 GLN A CA 1
ATOM 1541 C C . GLN A 1 201 ? 30.406 8.234 4.094 1 55.06 201 GLN A C 1
ATOM 1543 O O . GLN A 1 201 ? 30.281 7.898 5.273 1 55.06 201 GLN A O 1
ATOM 1548 N N . THR A 1 202 ? 30.562 9.461 3.662 1 51.22 202 THR A N 1
ATOM 1549 C CA . THR A 1 202 ? 30.75 10.469 4.703 1 51.22 202 THR A CA 1
ATOM 1550 C C . THR A 1 202 ? 29.406 11.07 5.129 1 51.22 202 THR A C 1
ATOM 1552 O O . THR A 1 202 ? 29.344 11.789 6.129 1 51.22 202 THR A O 1
ATOM 1555 N N . VAL A 1 203 ? 28.531 10.992 4.32 1 52.12 203 VAL A N 1
ATOM 1556 C CA . VAL A 1 203 ? 27.25 11.578 4.711 1 52.12 203 VAL A CA 1
ATOM 1557 C C . VAL A 1 203 ? 26.656 10.805 5.887 1 52.12 203 VAL A C 1
ATOM 1559 O O . VAL A 1 203 ? 26.5 9.578 5.812 1 52.12 203 VAL A O 1
ATOM 1562 N N . GLN A 1 204 ? 26.812 11.305 7.062 1 52.09 204 GLN A N 1
ATOM 1563 C CA . GLN A 1 204 ? 26.453 10.766 8.367 1 52.09 204 GLN A CA 1
ATOM 1564 C C . GLN A 1 204 ? 25.188 9.93 8.297 1 52.09 204 GLN A C 1
ATOM 1566 O O . GLN A 1 204 ? 24.219 10.32 7.648 1 52.09 204 GLN A O 1
ATOM 1571 N N . LEU A 1 205 ? 25.359 8.664 8.703 1 50.59 205 LEU A N 1
ATOM 1572 C CA . LEU A 1 205 ? 24.375 7.609 8.922 1 50.59 205 LEU A CA 1
ATOM 1573 C C . LEU A 1 205 ? 23.031 8.195 9.344 1 50.59 205 LEU A C 1
ATOM 1575 O O . LEU A 1 205 ? 21.984 7.707 8.922 1 50.59 205 LEU A O 1
ATOM 1579 N N . ASP A 1 206 ? 23.188 9.156 10.156 1 52.09 206 ASP A N 1
ATOM 1580 C CA . ASP A 1 206 ? 21.953 9.656 10.773 1 52.09 206 ASP A CA 1
ATOM 1581 C C . ASP A 1 206 ? 21.016 10.25 9.727 1 52.09 206 ASP A C 1
ATOM 1583 O O . ASP A 1 206 ? 19.797 10.148 9.859 1 52.09 206 ASP A O 1
ATOM 1587 N N . ALA A 1 207 ? 21.734 10.852 8.734 1 48.28 207 ALA A N 1
ATOM 1588 C CA . ALA A 1 207 ? 20.938 11.383 7.637 1 48.28 207 ALA A CA 1
ATOM 1589 C C . ALA A 1 207 ? 20.188 10.266 6.914 1 48.28 207 ALA A C 1
ATOM 1591 O O . ALA A 1 207 ? 19.109 10.492 6.359 1 48.28 207 ALA A O 1
ATOM 1592 N N . LEU A 1 208 ? 20.812 9.203 6.961 1 51.12 208 LEU A N 1
ATOM 1593 C CA . LEU A 1 208 ? 20.312 8.109 6.141 1 51.12 208 LEU A CA 1
ATOM 1594 C C . LEU A 1 208 ? 19.047 7.512 6.746 1 51.12 208 LEU A C 1
ATOM 1596 O O . LEU A 1 208 ? 18.234 6.914 6.039 1 51.12 208 LEU A O 1
ATOM 1600 N N . THR A 1 209 ? 19 7.781 8.094 1 53.62 209 THR A N 1
ATOM 1601 C CA . THR A 1 209 ? 17.797 7.254 8.711 1 53.62 209 THR A CA 1
ATOM 1602 C C . THR A 1 209 ? 16.562 8.008 8.211 1 53.62 209 THR A C 1
ATOM 1604 O O . THR A 1 209 ? 15.43 7.602 8.469 1 53.62 209 THR A O 1
ATOM 1607 N N . LEU A 1 210 ? 16.906 9.086 7.441 1 56.56 210 LEU A N 1
ATOM 1608 C CA . LEU A 1 210 ? 15.836 10.008 7.094 1 56.56 210 LEU A CA 1
ATOM 1609 C C . LEU A 1 210 ? 15.039 9.484 5.902 1 56.56 210 LEU A C 1
ATOM 1611 O O . LEU A 1 210 ? 14.25 10.219 5.309 1 56.56 210 LEU A O 1
ATOM 1615 N N . GLY A 1 211 ? 15.188 8.133 5.559 1 65.44 211 GLY A N 1
ATOM 1616 C CA . GLY A 1 211 ? 14.367 7.695 4.441 1 65.44 211 GLY A CA 1
ATOM 1617 C C . GLY A 1 211 ? 14.953 8.062 3.09 1 65.44 211 GLY A C 1
ATOM 1618 O O . GLY A 1 211 ? 14.211 8.375 2.152 1 65.44 211 GLY A O 1
ATOM 1619 N N . ILE A 1 212 ? 16.219 8.164 3.014 1 75.25 212 ILE A N 1
ATOM 1620 C CA . ILE A 1 212 ? 16.906 8.453 1.762 1 75.25 212 ILE A CA 1
ATOM 1621 C C . ILE A 1 212 ? 16.953 7.199 0.89 1 75.25 212 ILE A C 1
ATOM 1623 O O . ILE A 1 212 ? 17.297 6.117 1.367 1 75.25 212 ILE A O 1
ATOM 1627 N N . ASP A 1 213 ? 16.641 7.418 -0.382 1 87.06 213 ASP A N 1
ATOM 1628 C CA . ASP A 1 213 ? 16.469 6.27 -1.268 1 87.06 213 ASP A CA 1
ATOM 1629 C C . ASP A 1 213 ? 17.688 6.094 -2.182 1 87.06 213 ASP A C 1
ATOM 1631 O O . ASP A 1 213 ? 17.766 5.125 -2.941 1 87.06 213 ASP A O 1
ATOM 1635 N N . GLY A 1 214 ? 18.609 7.07 -2.068 1 84.56 214 GLY A N 1
ATOM 1636 C CA . GLY A 1 214 ? 19.812 6.949 -2.871 1 84.56 214 GLY A CA 1
ATOM 1637 C C . GLY A 1 214 ? 20.656 8.211 -2.889 1 84.56 214 GLY A C 1
ATOM 1638 O O . GLY A 1 214 ? 20.203 9.266 -2.432 1 84.56 214 GLY A O 1
ATOM 1639 N N . PHE A 1 215 ? 21.891 7.988 -3.459 1 83.88 215 PHE A N 1
ATOM 1640 C CA . PHE A 1 215 ? 22.828 9.102 -3.582 1 83.88 215 PHE A CA 1
ATOM 1641 C C . PHE A 1 215 ? 23.531 9.07 -4.93 1 83.88 215 PHE A C 1
ATOM 1643 O O . PHE A 1 215 ? 23.875 7.996 -5.434 1 83.88 215 PHE A O 1
ATOM 1650 N N . LEU A 1 216 ? 23.703 10.242 -5.449 1 88.69 216 LEU A N 1
ATOM 1651 C CA . LEU A 1 216 ? 24.562 10.453 -6.609 1 88.69 216 LEU A CA 1
ATOM 1652 C C . LEU A 1 216 ? 25.609 11.523 -6.324 1 88.69 216 LEU A C 1
ATOM 1654 O O . LEU A 1 216 ? 25.281 12.602 -5.828 1 88.69 216 LEU A O 1
ATOM 1658 N N . THR A 1 217 ? 26.781 11.219 -6.656 1 88.56 217 THR A N 1
ATOM 1659 C CA . THR A 1 217 ? 27.875 12.148 -6.383 1 88.56 217 THR A CA 1
ATOM 1660 C C . THR A 1 217 ? 28.109 13.07 -7.578 1 88.56 217 THR A C 1
ATOM 1662 O O . THR A 1 217 ? 28.297 12.594 -8.703 1 88.56 217 THR A O 1
ATOM 1665 N N . LYS A 1 218 ? 28.141 14.359 -7.309 1 88.19 218 LYS A N 1
ATOM 1666 C CA . LYS A 1 218 ? 28.406 15.352 -8.344 1 88.19 218 LYS A CA 1
ATOM 1667 C C . LYS A 1 218 ? 29.891 15.398 -8.695 1 88.19 218 LYS A C 1
ATOM 1669 O O . LYS A 1 218 ? 30.75 15.312 -7.809 1 88.19 218 LYS A O 1
ATOM 1674 N N . PRO A 1 219 ? 30.312 15.508 -9.93 1 90.25 219 PRO A N 1
ATOM 1675 C CA . PRO A 1 219 ? 29.453 15.562 -11.109 1 90.25 219 PRO A CA 1
ATOM 1676 C C . PRO A 1 219 ? 28.906 14.195 -11.508 1 90.25 219 PRO A C 1
ATOM 1678 O O . PRO A 1 219 ? 29.641 13.203 -11.5 1 90.25 219 PRO A O 1
ATOM 1681 N N . VAL A 1 220 ? 27.719 14.117 -11.859 1 91.69 220 VAL A N 1
ATOM 1682 C CA . VAL A 1 220 ? 27.047 12.852 -12.141 1 91.69 220 VAL A CA 1
ATOM 1683 C C . VAL A 1 220 ? 27.188 12.516 -13.625 1 91.69 220 VAL A C 1
ATOM 1685 O O . VAL A 1 220 ? 26.844 13.336 -14.477 1 91.69 220 VAL A O 1
ATOM 1688 N N . ALA A 1 221 ? 27.672 11.375 -13.875 1 91.88 221 ALA A N 1
ATOM 1689 C CA . ALA A 1 221 ? 27.688 10.906 -15.258 1 91.88 221 ALA A CA 1
ATOM 1690 C C . ALA A 1 221 ? 26.266 10.711 -15.789 1 91.88 221 ALA A C 1
ATOM 1692 O O . ALA A 1 221 ? 25.406 10.164 -15.102 1 91.88 221 ALA A O 1
ATOM 1693 N N . PRO A 1 222 ? 26.062 11.18 -17.031 1 92.75 222 PRO A N 1
ATOM 1694 C CA . PRO A 1 222 ? 24.703 11.078 -17.594 1 92.75 222 PRO A CA 1
ATOM 1695 C C . PRO A 1 222 ? 24.141 9.664 -17.531 1 92.75 222 PRO A C 1
ATOM 1697 O O . PRO A 1 222 ? 22.984 9.477 -17.188 1 92.75 222 PRO A O 1
ATOM 1700 N N . GLU A 1 223 ? 24.953 8.719 -17.812 1 88.62 223 GLU A N 1
ATOM 1701 C CA . GLU A 1 223 ? 24.5 7.336 -17.797 1 88.62 223 GLU A CA 1
ATOM 1702 C C . GLU A 1 223 ? 24.094 6.891 -16.406 1 88.62 223 GLU A C 1
ATOM 1704 O O . GLU A 1 223 ? 23.078 6.207 -16.234 1 88.62 223 GLU A O 1
ATOM 1709 N N . GLU A 1 224 ? 24.859 7.297 -15.445 1 88.69 224 GLU A N 1
ATOM 1710 C CA . GLU A 1 224 ? 24.562 6.945 -14.062 1 88.69 224 GLU A CA 1
ATOM 1711 C C . GLU A 1 224 ? 23.266 7.598 -13.594 1 88.69 224 GLU A C 1
ATOM 1713 O O . GLU A 1 224 ? 22.469 6.973 -12.883 1 88.69 224 GLU A O 1
ATOM 1718 N N . LEU A 1 225 ? 23.125 8.828 -14.016 1 93 225 LEU A N 1
ATOM 1719 C CA . LEU A 1 225 ? 21.922 9.57 -13.672 1 93 225 LEU A CA 1
ATOM 1720 C C . LEU A 1 225 ? 20.672 8.844 -14.188 1 93 225 LEU A C 1
ATOM 1722 O O . LEU A 1 225 ? 19.75 8.57 -13.43 1 93 225 LEU A O 1
ATOM 1726 N N . VAL A 1 226 ? 20.688 8.477 -15.422 1 90.81 226 VAL A N 1
ATOM 1727 C CA . VAL A 1 226 ? 19.531 7.879 -16.094 1 90.81 226 VAL A CA 1
ATOM 1728 C C . VAL A 1 226 ? 19.234 6.516 -15.477 1 90.81 226 VAL A C 1
ATOM 1730 O O . VAL A 1 226 ? 18.078 6.234 -15.109 1 90.81 226 VAL A O 1
ATOM 1733 N N . VAL A 1 227 ? 20.234 5.762 -15.25 1 85.25 227 VAL A N 1
ATOM 1734 C CA . VAL A 1 227 ? 20.062 4.402 -14.758 1 85.25 227 VAL A CA 1
ATOM 1735 C C . VAL A 1 227 ? 19.484 4.445 -13.336 1 85.25 227 VAL A C 1
ATOM 1737 O O . VAL A 1 227 ? 18.547 3.721 -13.016 1 85.25 227 VAL A O 1
ATOM 1740 N N . THR A 1 228 ? 20.062 5.281 -12.516 1 87.94 228 THR A N 1
ATOM 1741 C CA . THR A 1 228 ? 19.641 5.367 -11.125 1 87.94 228 THR A CA 1
ATOM 1742 C C . THR A 1 228 ? 18.203 5.891 -11.031 1 87.94 228 THR A C 1
ATOM 1744 O O . THR A 1 228 ? 17.359 5.297 -10.352 1 87.94 228 THR A O 1
ATOM 1747 N N . VAL A 1 229 ? 17.906 6.938 -11.766 1 91.75 229 VAL A N 1
ATOM 1748 C CA . VAL A 1 229 ? 16.609 7.609 -11.672 1 91.75 229 VAL A CA 1
ATOM 1749 C C . VAL A 1 229 ? 15.516 6.719 -12.258 1 91.75 229 VAL A C 1
ATOM 1751 O O . VAL A 1 229 ? 14.477 6.512 -11.633 1 91.75 229 VAL A O 1
ATOM 1754 N N . VAL A 1 230 ? 15.75 6.188 -13.422 1 88.31 230 VAL A N 1
ATOM 1755 C CA . VAL A 1 230 ? 14.727 5.406 -14.117 1 88.31 230 VAL A CA 1
ATOM 1756 C C . VAL A 1 230 ? 14.43 4.133 -13.328 1 88.31 230 VAL A C 1
ATOM 1758 O O . VAL A 1 230 ? 13.266 3.805 -13.086 1 88.31 230 VAL A O 1
ATOM 1761 N N . ASN A 1 231 ? 15.469 3.492 -12.836 1 85.06 231 ASN A N 1
ATOM 1762 C CA . ASN A 1 231 ? 15.273 2.252 -12.094 1 85.06 231 ASN A CA 1
ATOM 1763 C C . ASN A 1 231 ? 14.547 2.496 -10.781 1 85.06 231 ASN A C 1
ATOM 1765 O O . ASN A 1 231 ? 13.602 1.776 -10.445 1 85.06 231 ASN A O 1
ATOM 1769 N N . ARG A 1 232 ? 14.953 3.498 -10.125 1 90.12 232 ARG A N 1
ATOM 1770 C CA . ARG A 1 232 ? 14.359 3.799 -8.828 1 90.12 232 ARG A CA 1
ATOM 1771 C C . ARG A 1 232 ? 12.914 4.27 -8.992 1 90.12 232 ARG A C 1
ATOM 1773 O O . ARG A 1 232 ? 12.031 3.85 -8.242 1 90.12 232 ARG A O 1
ATOM 1780 N N . ALA A 1 233 ? 12.703 5.105 -9.969 1 91.44 233 ALA A N 1
ATOM 1781 C CA . ALA A 1 233 ? 11.367 5.637 -10.211 1 91.44 233 ALA A CA 1
ATOM 1782 C C . ALA A 1 233 ? 10.391 4.523 -10.586 1 91.44 233 ALA A C 1
ATOM 1784 O O . ALA A 1 233 ? 9.266 4.48 -10.078 1 91.44 233 ALA A O 1
ATOM 1785 N N . ARG A 1 234 ? 10.789 3.641 -11.414 1 87.06 234 ARG A N 1
ATOM 1786 C CA . ARG A 1 234 ? 9.922 2.543 -11.836 1 87.06 234 ARG A CA 1
ATOM 1787 C C . ARG A 1 234 ? 9.617 1.609 -10.664 1 87.06 234 ARG A C 1
ATOM 1789 O O . ARG A 1 234 ? 8.477 1.184 -10.484 1 87.06 234 ARG A O 1
ATOM 1796 N N . ARG A 1 235 ? 10.633 1.316 -9.914 1 87.69 235 ARG A N 1
ATOM 1797 C CA . ARG A 1 235 ? 10.477 0.451 -8.75 1 87.69 235 ARG A CA 1
ATOM 1798 C C . ARG A 1 235 ? 9.469 1.033 -7.766 1 87.69 235 ARG A C 1
ATOM 1800 O O . ARG A 1 235 ? 8.547 0.339 -7.328 1 87.69 235 ARG A O 1
ATOM 1807 N N . TYR A 1 236 ? 9.594 2.281 -7.52 1 91.25 236 TYR A N 1
ATOM 1808 C CA . TYR A 1 236 ? 8.742 2.9 -6.508 1 91.25 236 TYR A CA 1
ATOM 1809 C C . TYR A 1 236 ? 7.352 3.176 -7.059 1 91.25 236 TYR A C 1
ATOM 1811 O O . TYR A 1 236 ? 6.367 3.176 -6.312 1 91.25 236 TYR A O 1
ATOM 1819 N N . ARG A 1 237 ? 7.336 3.449 -8.305 1 88.94 237 ARG A N 1
ATOM 1820 C CA . ARG A 1 237 ? 6.016 3.592 -8.914 1 88.94 237 ARG A CA 1
ATOM 1821 C C . ARG A 1 237 ? 5.176 2.338 -8.695 1 88.94 237 ARG A C 1
ATOM 1823 O O . ARG A 1 237 ? 3.998 2.426 -8.352 1 88.94 237 ARG A O 1
ATOM 1830 N N . LYS A 1 238 ? 5.77 1.261 -8.891 1 85.06 238 LYS A N 1
ATOM 1831 C CA . LYS A 1 238 ? 5.078 -0.008 -8.672 1 85.06 238 LYS A CA 1
ATOM 1832 C C . LYS A 1 238 ? 4.688 -0.177 -7.211 1 85.06 238 LYS A C 1
ATOM 1834 O O . LYS A 1 238 ? 3.547 -0.534 -6.906 1 85.06 238 LYS A O 1
ATOM 1839 N N . LEU A 1 239 ? 5.57 0.082 -6.309 1 89.25 239 LEU A N 1
ATOM 1840 C CA . LEU A 1 239 ? 5.301 -0.048 -4.883 1 89.25 239 LEU A CA 1
ATOM 1841 C C . LEU A 1 239 ? 4.176 0.891 -4.453 1 89.25 239 LEU A C 1
ATOM 1843 O O . LEU A 1 239 ? 3.305 0.506 -3.67 1 89.25 239 LEU A O 1
ATOM 1847 N N . ARG A 1 240 ? 4.223 2.078 -4.977 1 90.12 240 ARG A N 1
ATOM 1848 C CA . ARG A 1 240 ? 3.203 3.068 -4.645 1 90.12 240 ARG A CA 1
ATOM 1849 C C . ARG A 1 240 ? 1.829 2.627 -5.141 1 90.12 240 ARG A C 1
ATOM 1851 O O . ARG A 1 240 ? 0.812 2.922 -4.508 1 90.12 240 ARG A O 1
ATOM 1858 N N . SER A 1 241 ? 1.819 1.985 -6.227 1 86.94 241 SER A N 1
ATOM 1859 C CA . SER A 1 241 ? 0.539 1.491 -6.723 1 86.94 241 SER A CA 1
ATOM 1860 C C . SER A 1 241 ? -0.075 0.482 -5.762 1 86.94 241 SER A C 1
ATOM 1862 O O . SER A 1 241 ? -1.296 0.435 -5.598 1 86.94 241 SER A O 1
ATOM 1864 N N . TYR A 1 242 ? 0.769 -0.294 -5.129 1 86.38 242 TYR A N 1
ATOM 1865 C CA . TYR A 1 242 ? 0.279 -1.237 -4.129 1 86.38 242 TYR A CA 1
ATOM 1866 C C . TYR A 1 242 ? -0.28 -0.504 -2.914 1 86.38 242 TYR A C 1
ATOM 1868 O O . TYR A 1 242 ? -1.207 -0.989 -2.262 1 86.38 242 TYR A O 1
ATOM 1876 N N . ILE A 1 243 ? 0.288 0.628 -2.648 1 88.25 243 ILE A N 1
ATOM 1877 C CA . ILE A 1 243 ? -0.059 1.402 -1.462 1 88.25 243 ILE A CA 1
ATOM 1878 C C . ILE A 1 243 ? -1.364 2.156 -1.701 1 88.25 243 ILE A C 1
ATOM 1880 O O . ILE A 1 243 ? -2.248 2.17 -0.841 1 88.25 243 ILE A O 1
ATOM 1884 N N . ALA A 1 244 ? -1.498 2.641 -2.832 1 88.38 244 ALA A N 1
ATOM 1885 C CA . ALA A 1 244 ? -2.525 3.654 -3.057 1 88.38 244 ALA A CA 1
ATOM 1886 C C . ALA A 1 244 ? -3.781 3.035 -3.668 1 88.38 244 ALA A C 1
ATOM 1888 O O . ALA A 1 244 ? -4.867 3.613 -3.586 1 88.38 244 ALA A O 1
ATOM 1889 N N . ASN A 1 2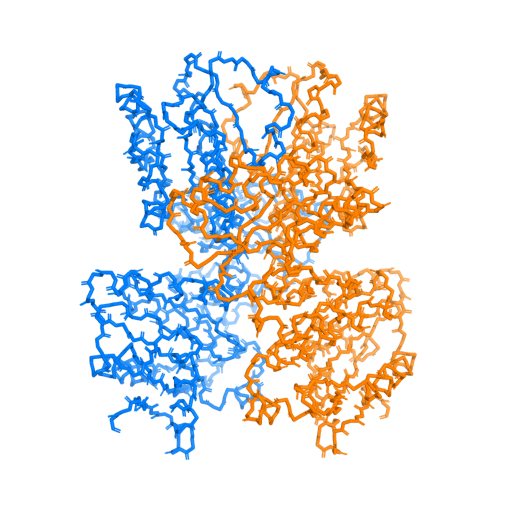45 ? -3.625 1.894 -4.297 1 87.25 245 ASN A N 1
ATOM 1890 C CA . ASN A 1 245 ? -4.73 1.416 -5.121 1 87.25 245 ASN A CA 1
ATOM 1891 C C . ASN A 1 245 ? -5.371 0.164 -4.531 1 87.25 245 ASN A C 1
ATOM 1893 O O . ASN A 1 245 ? -4.707 -0.617 -3.85 1 87.25 245 ASN A O 1
ATOM 1897 N N . ASP A 1 246 ? -6.605 0.046 -4.859 1 85.38 246 ASP A N 1
ATOM 1898 C CA . ASP A 1 246 ? -7.344 -1.176 -4.555 1 85.38 246 ASP A CA 1
ATOM 1899 C C . ASP A 1 246 ? -6.879 -2.334 -5.438 1 85.38 246 ASP A C 1
ATOM 1901 O O . ASP A 1 246 ? -6.684 -2.164 -6.641 1 85.38 246 ASP A O 1
ATOM 1905 N N . SER A 1 247 ? -6.688 -3.412 -4.84 1 77 247 SER A N 1
ATOM 1906 C CA . SER A 1 247 ? -6.047 -4.527 -5.527 1 77 247 SER A CA 1
ATOM 1907 C C . SER A 1 247 ? -6.953 -5.109 -6.605 1 77 247 SER A C 1
ATOM 1909 O O . SER A 1 247 ? -6.477 -5.68 -7.586 1 77 247 SER A O 1
ATOM 1911 N N . LEU A 1 248 ? -8.227 -4.945 -6.465 1 79.19 248 LEU A N 1
ATOM 1912 C CA . LEU A 1 248 ? -9.156 -5.535 -7.426 1 79.19 248 LEU A CA 1
ATOM 1913 C C . LEU A 1 248 ? -9.398 -4.586 -8.594 1 79.19 248 LEU A C 1
ATOM 1915 O O . LEU A 1 248 ? -9.227 -4.965 -9.758 1 79.19 248 LEU A O 1
ATOM 1919 N N . THR A 1 249 ? -9.68 -3.375 -8.25 1 86.06 249 THR A N 1
ATOM 1920 C CA . THR A 1 249 ? -10.195 -2.477 -9.281 1 86.06 249 THR A CA 1
ATOM 1921 C C . THR A 1 249 ? -9.086 -1.584 -9.828 1 86.06 249 THR A C 1
ATOM 1923 O O . THR A 1 249 ? -9.242 -0.969 -10.883 1 86.06 249 THR A O 1
ATOM 1926 N N . GLY A 1 250 ? -8.039 -1.457 -9.07 1 82.88 250 GLY A N 1
ATOM 1927 C CA . GLY A 1 250 ? -6.969 -0.56 -9.484 1 82.88 250 GLY A CA 1
ATOM 1928 C C . GLY A 1 250 ? -7.266 0.897 -9.18 1 82.88 250 GLY A C 1
ATOM 1929 O O . GLY A 1 250 ? -6.41 1.764 -9.383 1 82.88 250 GLY A O 1
ATOM 1930 N N . LEU A 1 251 ? -8.453 1.167 -8.688 1 89.75 251 LEU A N 1
ATOM 1931 C CA . LEU A 1 251 ? -8.789 2.525 -8.281 1 89.75 251 LEU A CA 1
ATOM 1932 C C . LEU A 1 251 ? -8.125 2.877 -6.953 1 89.75 251 LEU A C 1
ATOM 1934 O O . LEU A 1 251 ? -7.52 2.016 -6.312 1 89.75 251 LEU A O 1
ATOM 1938 N N . LEU A 1 252 ? -8.164 4.152 -6.613 1 90.69 252 LEU A N 1
ATOM 1939 C CA . LEU A 1 252 ? -7.641 4.512 -5.301 1 90.69 252 LEU A CA 1
ATOM 1940 C C . LEU A 1 252 ? -8.344 3.725 -4.199 1 90.69 252 LEU A C 1
ATOM 1942 O O . LEU A 1 252 ? -9.555 3.496 -4.27 1 90.69 252 LEU A O 1
ATOM 1946 N N . ASN A 1 253 ? -7.605 3.322 -3.271 1 88.81 253 ASN A N 1
ATOM 1947 C CA . ASN A 1 253 ? -8.242 2.693 -2.119 1 88.81 253 ASN A CA 1
ATOM 1948 C C . ASN A 1 253 ? -8.844 3.732 -1.176 1 88.81 253 ASN A C 1
ATOM 1950 O O . ASN A 1 253 ? -8.672 4.938 -1.381 1 88.81 253 ASN A O 1
ATOM 1954 N N . HIS A 1 254 ? -9.508 3.324 -0.189 1 85.81 254 HIS A N 1
ATOM 1955 C CA . HIS A 1 254 ? -10.266 4.176 0.725 1 85.81 254 HIS A CA 1
ATOM 1956 C C . HIS A 1 254 ? -9.359 5.207 1.388 1 85.81 254 HIS A C 1
ATOM 1958 O O . HIS A 1 254 ? -9.648 6.406 1.35 1 85.81 254 HIS A O 1
ATOM 1964 N N . SER A 1 255 ? -8.297 4.766 1.951 1 81.75 255 SER A N 1
ATOM 1965 C CA . SER A 1 255 ? -7.418 5.637 2.727 1 81.75 255 SER A CA 1
ATOM 1966 C C . SER A 1 255 ? -6.797 6.719 1.847 1 81.75 255 SER A C 1
ATOM 1968 O O . SER A 1 255 ? -6.75 7.891 2.234 1 81.75 255 SER A O 1
ATOM 1970 N N . HIS A 1 256 ? -6.344 6.293 0.707 1 86.81 256 HIS A N 1
ATOM 1971 C CA . HIS A 1 256 ? -5.699 7.262 -0.171 1 86.81 256 HIS A CA 1
ATOM 1972 C C . HIS A 1 256 ? -6.715 8.219 -0.783 1 86.81 256 HIS A C 1
ATOM 1974 O O . HIS A 1 256 ? -6.418 9.391 -0.996 1 86.81 256 HIS A O 1
ATOM 1980 N N . LEU A 1 257 ? -7.859 7.719 -1.077 1 90.56 257 LEU A N 1
ATOM 1981 C CA . LEU A 1 257 ? -8.906 8.625 -1.551 1 90.56 257 LEU A CA 1
ATOM 1982 C C . LEU A 1 257 ? -9.227 9.68 -0.498 1 90.56 257 LEU A C 1
ATOM 1984 O O . LEU A 1 257 ? -9.375 10.859 -0.821 1 90.56 257 LEU A O 1
ATOM 1988 N N . HIS A 1 258 ? -9.328 9.242 0.673 1 85.5 258 HIS A N 1
ATOM 1989 C CA . HIS A 1 258 ? -9.617 10.172 1.761 1 85.5 258 HIS A CA 1
ATOM 1990 C C . HIS A 1 258 ? -8.516 11.211 1.907 1 85.5 258 HIS A C 1
ATOM 1992 O O . HIS A 1 258 ? -8.797 12.398 2.096 1 85.5 258 HIS A O 1
ATOM 1998 N N . GLY A 1 259 ? -7.309 10.766 1.891 1 82.75 259 GLY A N 1
ATOM 1999 C CA . GLY A 1 259 ? -6.191 11.695 1.952 1 82.75 259 GLY A CA 1
ATOM 2000 C C . GLY A 1 259 ? -6.199 12.711 0.822 1 82.75 259 GLY A C 1
ATOM 2001 O O . GLY A 1 259 ? -5.977 13.898 1.049 1 82.75 259 GLY A O 1
ATOM 2002 N N . GLN A 1 260 ? -6.449 12.203 -0.347 1 88.06 260 GLN A N 1
ATOM 2003 C CA . GLN A 1 260 ? -6.484 13.094 -1.502 1 88.06 260 GLN A CA 1
ATOM 2004 C C . GLN A 1 260 ? -7.676 14.039 -1.429 1 88.06 260 GLN A C 1
ATOM 2006 O O . GLN A 1 260 ? -7.605 15.18 -1.905 1 88.06 260 GLN A O 1
ATOM 2011 N N . LEU A 1 261 ? -8.758 13.562 -0.855 1 91.81 261 LEU A N 1
ATOM 2012 C CA . LEU A 1 261 ? -9.914 14.422 -0.64 1 91.81 261 LEU A CA 1
ATOM 2013 C C . LEU A 1 261 ? -9.547 15.609 0.245 1 91.81 261 LEU A C 1
ATOM 2015 O O . LEU A 1 261 ? -9.914 16.75 -0.056 1 91.81 261 LEU A O 1
ATOM 2019 N N . ASP A 1 262 ? -8.836 15.367 1.274 1 84.5 262 ASP A N 1
ATOM 2020 C CA . ASP A 1 262 ? -8.391 16.438 2.172 1 84.5 262 ASP A CA 1
ATOM 2021 C C . ASP A 1 262 ? -7.582 17.484 1.42 1 84.5 262 ASP A C 1
ATOM 2023 O O . ASP A 1 262 ? -7.824 18.688 1.568 1 84.5 262 ASP A O 1
ATOM 2027 N N . SER A 1 263 ? -6.668 16.984 0.634 1 82.44 263 SER A N 1
ATOM 2028 C CA . SER A 1 263 ? -5.828 17.875 -0.155 1 82.44 263 SER A CA 1
ATOM 2029 C C . SER A 1 263 ? -6.652 18.656 -1.176 1 82.44 263 SER A C 1
ATOM 2031 O O . SER A 1 263 ? -6.414 19.844 -1.4 1 82.44 263 SER A O 1
ATOM 2033 N N . ALA A 1 264 ? -7.574 18 -1.782 1 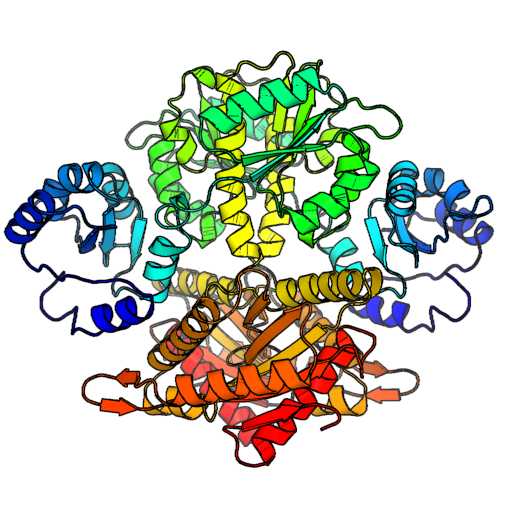89.69 264 ALA A N 1
ATOM 2034 C CA . ALA A 1 264 ? -8.43 18.625 -2.783 1 89.69 264 ALA A CA 1
ATOM 2035 C C . ALA A 1 264 ? -9.281 19.734 -2.164 1 89.69 264 ALA A C 1
ATOM 2037 O O . ALA A 1 264 ? -9.5 20.781 -2.785 1 89.69 264 ALA A O 1
ATOM 2038 N N . ILE A 1 265 ? -9.727 19.531 -1.004 1 91.5 265 ILE A N 1
ATOM 2039 C CA . ILE A 1 265 ? -10.531 20.516 -0.294 1 91.5 265 ILE A CA 1
ATOM 2040 C C . ILE A 1 265 ? -9.703 21.766 -0.025 1 91.5 265 ILE A C 1
ATOM 2042 O O . ILE A 1 265 ? -10.148 22.891 -0.27 1 91.5 265 ILE A O 1
ATOM 2046 N N . LEU A 1 266 ? -8.508 21.562 0.488 1 82.44 266 LEU A N 1
ATOM 2047 C CA . LEU A 1 266 ? -7.613 22.672 0.777 1 82.44 266 LEU A CA 1
ATOM 2048 C C . LEU A 1 266 ? -7.336 23.484 -0.482 1 82.44 266 LEU A C 1
ATOM 2050 O O . LEU A 1 266 ? -7.359 24.719 -0.449 1 82.44 266 LEU A O 1
ATOM 2054 N N . ARG A 1 267 ? -7.074 22.844 -1.532 1 83.25 267 ARG A N 1
ATOM 2055 C CA . ARG A 1 267 ? -6.812 23.5 -2.805 1 83.25 267 ARG A CA 1
ATOM 2056 C C . ARG A 1 267 ? -8.039 24.281 -3.279 1 83.25 267 ARG A C 1
ATOM 2058 O O . ARG A 1 267 ? -7.922 25.422 -3.721 1 83.25 267 ARG A O 1
ATOM 2065 N N . ALA A 1 268 ? -9.164 23.672 -3.225 1 91.5 268 ALA A N 1
ATOM 2066 C CA . ALA A 1 268 ? -10.406 24.297 -3.66 1 91.5 268 ALA A CA 1
ATOM 2067 C C . ALA A 1 268 ? -10.688 25.578 -2.865 1 91.5 268 ALA A C 1
ATOM 2069 O O . ALA A 1 268 ? -11.102 26.594 -3.428 1 91.5 268 ALA A O 1
ATOM 2070 N N . ARG A 1 269 ? -10.438 25.531 -1.69 1 89.06 269 ARG A N 1
ATOM 2071 C CA . ARG A 1 269 ? -10.664 26.688 -0.831 1 89.06 269 ARG A CA 1
ATOM 2072 C C . ARG A 1 269 ? -9.68 27.812 -1.148 1 89.06 269 ARG A C 1
ATOM 2074 O O . ARG A 1 269 ? -10.055 28.984 -1.173 1 89.06 269 ARG A O 1
ATOM 2081 N N . ARG A 1 270 ? -8.477 27.469 -1.343 1 82.56 270 ARG A N 1
ATOM 2082 C CA . ARG A 1 270 ? -7.426 28.438 -1.65 1 82.56 270 ARG A CA 1
ATOM 2083 C C . ARG A 1 270 ? -7.75 29.203 -2.932 1 82.56 270 ARG A C 1
ATOM 2085 O O . ARG A 1 270 ? -7.535 30.422 -3.01 1 82.56 270 ARG A O 1
ATOM 2092 N N . VAL A 1 271 ? -8.266 28.531 -3.854 1 88.19 271 VAL A N 1
ATOM 2093 C CA . VAL A 1 271 ? -8.477 29.156 -5.152 1 88.19 271 VAL A CA 1
ATOM 2094 C C . VAL A 1 271 ? -9.945 29.547 -5.297 1 88.19 271 VAL A C 1
ATOM 2096 O O . VAL A 1 271 ? -10.359 30.078 -6.336 1 88.19 271 VAL A O 1
ATOM 2099 N N . GLY A 1 272 ? -10.781 29.25 -4.402 1 91.94 272 GLY A N 1
ATOM 2100 C CA . GLY A 1 272 ? -12.188 29.625 -4.41 1 91.94 272 GLY A CA 1
ATOM 2101 C C . GLY A 1 272 ? -13 28.859 -5.434 1 91.94 272 GLY A C 1
ATOM 2102 O O . GLY A 1 272 ? -13.812 29.453 -6.156 1 91.94 272 GLY A O 1
ATOM 2103 N N . GLN A 1 273 ? -12.742 27.625 -5.586 1 94.31 273 GLN A N 1
ATOM 2104 C CA . GLN A 1 273 ? -13.445 26.797 -6.547 1 94.31 273 GLN A CA 1
ATOM 2105 C C . GLN A 1 273 ? -14.359 25.797 -5.844 1 94.31 273 GLN A C 1
ATOM 2107 O O . GLN A 1 273 ? -14.094 25.406 -4.703 1 94.31 273 GLN A O 1
ATOM 2112 N N . PRO A 1 274 ? -15.461 25.422 -6.52 1 96.31 274 PRO A N 1
ATOM 2113 C CA . PRO A 1 274 ? -16.344 24.406 -5.938 1 96.31 274 PRO A CA 1
ATOM 2114 C C . PRO A 1 274 ? -15.727 23 -5.969 1 96.31 274 PRO A C 1
ATOM 2116 O O . PRO A 1 274 ? -14.75 22.766 -6.688 1 96.31 274 PRO A O 1
ATOM 2119 N N . LEU A 1 275 ? -16.234 22.156 -5.113 1 96.88 275 LEU A N 1
ATOM 2120 C CA . LEU A 1 275 ? -15.852 20.75 -5.055 1 96.88 275 LEU A CA 1
ATOM 2121 C C . LEU A 1 275 ? -17.016 19.875 -4.594 1 96.88 275 LEU A C 1
ATOM 2123 O O . LEU A 1 275 ? -17.734 20.25 -3.648 1 96.88 275 LEU A O 1
ATOM 2127 N N . SER A 1 276 ? -17.281 18.797 -5.328 1 97.88 276 SER A N 1
ATOM 2128 C CA . SER A 1 276 ? -18.328 17.859 -4.953 1 97.88 276 SER A CA 1
ATOM 2129 C C . SER A 1 276 ? -17.781 16.469 -4.699 1 97.88 276 SER A C 1
ATOM 2131 O O . SER A 1 276 ? -16.766 16.078 -5.273 1 97.88 276 SER A O 1
ATOM 2133 N N . LEU A 1 277 ? -18.391 15.781 -3.791 1 97.88 277 LEU A N 1
ATOM 2134 C CA . LEU A 1 277 ? -18.109 14.375 -3.49 1 97.88 277 LEU A CA 1
ATOM 2135 C C . LEU A 1 277 ? -19.328 13.508 -3.781 1 97.88 277 LEU A C 1
ATOM 2137 O O . LEU A 1 277 ? -20.453 13.836 -3.371 1 97.88 277 LEU A O 1
ATOM 2141 N N . ALA A 1 278 ? -19.125 12.469 -4.531 1 98.25 278 ALA A N 1
ATOM 2142 C CA . ALA A 1 278 ? -20.203 11.5 -4.797 1 98.25 278 ALA A CA 1
ATOM 2143 C C . ALA A 1 278 ? -19.859 10.141 -4.199 1 98.25 278 ALA A C 1
ATOM 2145 O O . ALA A 1 278 ? -18.75 9.633 -4.375 1 98.25 278 ALA A O 1
ATOM 2146 N N . MET A 1 279 ? -20.781 9.617 -3.479 1 97.31 279 MET A N 1
ATOM 2147 C CA . MET A 1 279 ? -20.719 8.242 -3 1 97.31 279 MET A CA 1
ATOM 2148 C C . MET A 1 279 ? -21.672 7.348 -3.791 1 97.31 279 MET A C 1
ATOM 2150 O O . MET A 1 279 ? -22.844 7.668 -3.936 1 97.31 279 MET A O 1
ATOM 2154 N N . LEU A 1 280 ? -21.094 6.25 -4.297 1 97.81 280 LEU A N 1
ATOM 2155 C CA . LEU A 1 280 ? -21.859 5.312 -5.109 1 97.81 280 LEU A CA 1
ATOM 2156 C C . LEU A 1 280 ? -21.938 3.945 -4.438 1 97.81 280 LEU A C 1
ATOM 2158 O O . LEU A 1 280 ? -20.984 3.518 -3.785 1 97.81 280 LEU A O 1
ATOM 2162 N N . ASP A 1 281 ? -23.016 3.281 -4.668 1 96.62 281 ASP A N 1
ATOM 2163 C CA . ASP A 1 281 ? -23.203 1.903 -4.223 1 96.62 281 ASP A CA 1
ATOM 2164 C C . ASP A 1 281 ? -23.938 1.083 -5.277 1 96.62 281 ASP A C 1
ATOM 2166 O O . ASP A 1 281 ? -24.906 1.556 -5.875 1 96.62 281 ASP A O 1
ATOM 2170 N N . LEU A 1 282 ? -23.422 -0.07 -5.535 1 97.06 282 LEU A N 1
ATOM 2171 C CA . LEU A 1 282 ? -24.109 -0.963 -6.465 1 97.06 282 LEU A CA 1
ATOM 2172 C C . LEU A 1 282 ? -25.406 -1.482 -5.859 1 97.06 282 LEU A C 1
ATOM 2174 O O . LEU A 1 282 ? -25.422 -1.996 -4.738 1 97.06 282 LEU A O 1
ATOM 2178 N N . ASP A 1 283 ? -26.516 -1.371 -6.66 1 97.06 283 ASP A N 1
ATOM 2179 C CA . ASP A 1 283 ? -27.844 -1.757 -6.176 1 97.06 283 ASP A CA 1
ATOM 2180 C C . ASP A 1 283 ? -27.984 -3.275 -6.117 1 97.06 283 ASP A C 1
ATOM 2182 O O . ASP A 1 283 ? -27.75 -3.965 -7.113 1 97.06 283 ASP A O 1
ATOM 2186 N N . TYR A 1 284 ? -28.359 -3.783 -4.965 1 94.19 284 TYR A N 1
ATOM 2187 C CA . TYR A 1 284 ? -28.641 -5.195 -4.75 1 94.19 284 TYR A CA 1
ATOM 2188 C C . TYR A 1 284 ? -27.453 -6.062 -5.133 1 94.19 284 TYR A C 1
ATOM 2190 O O . TYR A 1 284 ? -27.609 -7.105 -5.77 1 94.19 284 TYR A O 1
ATOM 2198 N N . PHE A 1 285 ? -26.266 -5.668 -4.805 1 92.56 285 PHE A N 1
ATOM 2199 C CA . PHE A 1 285 ? -25.031 -6.34 -5.207 1 92.56 285 PHE A CA 1
ATOM 2200 C C . PHE A 1 285 ? -24.922 -7.715 -4.566 1 92.56 285 PHE A C 1
ATOM 2202 O O . PHE A 1 285 ? -24.406 -8.656 -5.172 1 92.56 285 PHE A O 1
ATOM 2209 N N . LYS A 1 286 ? -25.391 -7.836 -3.352 1 82.75 286 LYS A N 1
ATOM 2210 C CA . LYS A 1 286 ? -25.375 -9.133 -2.688 1 82.75 286 LYS A CA 1
ATOM 2211 C C . LYS A 1 286 ? -26.141 -10.18 -3.496 1 82.75 286 LYS A C 1
ATOM 2213 O O . LYS A 1 286 ? -25.75 -11.344 -3.539 1 82.75 286 LYS A O 1
ATOM 2218 N N . GLN A 1 287 ? -27.234 -9.781 -4.059 1 89.38 287 GLN A N 1
ATOM 2219 C CA . GLN A 1 287 ? -28.031 -10.688 -4.879 1 89.38 287 GLN A CA 1
ATOM 2220 C C . GLN A 1 287 ? -27.234 -11.195 -6.07 1 89.38 287 GLN A C 1
ATOM 2222 O O . GLN A 1 287 ? -27.406 -12.336 -6.508 1 89.38 287 GLN A O 1
ATOM 2227 N N . VAL A 1 288 ? -26.438 -10.359 -6.59 1 90.5 288 VAL A N 1
ATOM 2228 C CA . VAL A 1 288 ? -25.578 -10.766 -7.695 1 90.5 288 VAL A CA 1
ATOM 2229 C C . VAL A 1 288 ? -24.625 -11.867 -7.234 1 90.5 288 VAL A C 1
ATOM 2231 O O . VAL A 1 288 ? -24.484 -12.891 -7.902 1 90.5 288 VAL A O 1
ATOM 2234 N N . ASN A 1 289 ? -23.984 -11.672 -6.074 1 83 289 ASN A N 1
ATOM 2235 C CA . ASN A 1 289 ? -23.094 -12.68 -5.523 1 83 289 ASN A CA 1
ATOM 2236 C C . ASN A 1 289 ? -23.812 -13.984 -5.219 1 83 289 ASN A C 1
ATOM 2238 O O . ASN A 1 289 ? -23.297 -15.07 -5.484 1 83 289 ASN A O 1
ATOM 2242 N N . ASP A 1 290 ? -25.016 -13.812 -4.727 1 80.75 290 ASP A N 1
ATOM 2243 C CA . ASP A 1 290 ? -25.797 -14.984 -4.336 1 80.75 290 ASP A CA 1
ATOM 2244 C C . ASP A 1 290 ? -26.25 -15.781 -5.559 1 80.75 290 ASP A C 1
ATOM 2246 O O . ASP A 1 290 ? -26.234 -17.016 -5.539 1 80.75 290 ASP A O 1
ATOM 2250 N N . ASN A 1 291 ? -26.656 -15.07 -6.527 1 87 291 ASN A N 1
ATOM 2251 C CA . ASN A 1 291 ? -27.25 -15.703 -7.703 1 87 291 ASN A CA 1
ATOM 2252 C C . ASN A 1 291 ? -26.172 -16.234 -8.648 1 87 291 ASN A C 1
ATOM 2254 O O . ASN A 1 291 ? -26.359 -17.266 -9.297 1 87 291 ASN A O 1
ATOM 2258 N N . TYR A 1 292 ? -25.109 -15.477 -8.719 1 84.94 292 TYR A N 1
ATOM 2259 C CA . TYR A 1 292 ? -24.172 -15.797 -9.789 1 84.94 292 TYR A CA 1
ATOM 2260 C C . TYR A 1 292 ? -22.797 -16.141 -9.227 1 84.94 292 TYR A C 1
ATOM 2262 O O . TYR A 1 292 ? -21.906 -16.578 -9.961 1 84.94 292 TYR A O 1
ATOM 2270 N N . GLY A 1 293 ? -22.594 -15.961 -8.023 1 78.75 293 GLY A N 1
ATOM 2271 C CA . GLY A 1 293 ? -21.312 -16.25 -7.391 1 78.75 293 GLY A CA 1
ATOM 2272 C C . GLY A 1 293 ? -20.453 -15.008 -7.203 1 78.75 293 GLY A C 1
ATOM 2273 O O . GLY A 1 293 ? -20.625 -14.008 -7.91 1 78.75 293 GLY A O 1
ATOM 2274 N N . HIS A 1 294 ? -19.438 -15.047 -6.344 1 75.5 294 HIS A N 1
ATOM 2275 C CA . HIS A 1 294 ? -18.594 -13.914 -5.98 1 75.5 294 HIS A CA 1
ATOM 2276 C C . HIS A 1 294 ? -17.688 -13.516 -7.141 1 75.5 294 HIS A C 1
ATOM 2278 O O . HIS A 1 294 ? -17.328 -12.344 -7.273 1 75.5 294 HIS A O 1
ATOM 2284 N N . GLN A 1 295 ? -17.359 -14.414 -7.902 1 74.69 295 GLN A N 1
ATOM 2285 C CA . GLN A 1 295 ? -16.516 -14.094 -9.062 1 74.69 295 GLN A CA 1
ATOM 2286 C C . GLN A 1 295 ? -17.234 -13.141 -10.008 1 74.69 295 GLN A C 1
ATOM 2288 O O . GLN A 1 295 ? -16.625 -12.211 -10.539 1 74.69 295 GLN A O 1
ATOM 2293 N N . VAL A 1 296 ? -18.484 -13.422 -10.203 1 80.69 296 VAL A N 1
ATOM 2294 C CA . VAL A 1 296 ? -19.297 -12.547 -11.047 1 80.69 296 VAL A CA 1
ATOM 2295 C C . VAL A 1 296 ? -19.438 -11.172 -10.391 1 80.69 296 VAL A C 1
ATOM 2297 O O . VAL A 1 296 ? -19.391 -10.148 -11.07 1 80.69 296 VAL A O 1
ATOM 2300 N N . GLY A 1 297 ? -19.562 -11.172 -9.117 1 87.12 297 GLY A N 1
ATOM 2301 C CA . GLY A 1 297 ? -19.562 -9.914 -8.398 1 87.12 297 GLY A CA 1
ATOM 2302 C C . GLY A 1 297 ? -18.312 -9.094 -8.609 1 87.12 297 GLY A C 1
ATOM 2303 O O . GLY A 1 297 ? -18.375 -7.887 -8.852 1 87.12 297 GLY A O 1
ATOM 2304 N N . ASP A 1 298 ? -17.203 -9.75 -8.562 1 81.31 298 ASP A N 1
ATOM 2305 C CA . ASP A 1 298 ? -15.93 -9.086 -8.812 1 81.31 298 ASP A CA 1
ATOM 2306 C C . ASP A 1 298 ? -15.891 -8.477 -10.211 1 81.31 298 ASP A C 1
ATOM 2308 O O . ASP A 1 298 ? -15.359 -7.379 -10.406 1 81.31 298 ASP A O 1
ATOM 2312 N N . GLU A 1 299 ? -16.484 -9.164 -11.094 1 81 299 GLU A N 1
ATOM 2313 C CA . GLU A 1 299 ? -16.531 -8.672 -12.469 1 81 299 GLU A CA 1
ATOM 2314 C C . GLU A 1 299 ? -17.359 -7.395 -12.57 1 81 299 GLU A C 1
ATOM 2316 O O . GLU A 1 299 ? -17.031 -6.48 -13.32 1 81 299 GLU A O 1
ATOM 2321 N N . VAL A 1 300 ? -18.391 -7.41 -11.859 1 88.31 300 VAL A N 1
ATOM 2322 C CA . VAL A 1 300 ? -19.25 -6.23 -11.852 1 88.31 300 VAL A CA 1
ATOM 2323 C C . VAL A 1 300 ? -18.5 -5.039 -11.266 1 88.31 300 VAL A C 1
ATOM 2325 O O . VAL A 1 300 ? -18.547 -3.934 -11.812 1 88.31 300 VAL A O 1
ATOM 2328 N N . LEU A 1 301 ? -17.781 -5.289 -10.203 1 90.5 301 LEU A N 1
ATOM 2329 C CA . LEU A 1 301 ? -16.969 -4.238 -9.586 1 90.5 301 LEU A CA 1
ATOM 2330 C C . LEU A 1 301 ? -15.93 -3.707 -10.562 1 90.5 301 LEU A C 1
ATOM 2332 O O . LEU A 1 301 ? -15.734 -2.494 -10.664 1 90.5 301 LEU A O 1
ATOM 2336 N N . LEU A 1 302 ? -15.352 -4.559 -11.266 1 84.5 302 LEU A N 1
ATOM 2337 C CA . LEU A 1 302 ? -14.328 -4.199 -12.242 1 84.5 302 LEU A CA 1
ATOM 2338 C C . LEU A 1 302 ? -14.938 -3.393 -13.383 1 84.5 302 LEU A C 1
ATOM 2340 O O . LEU A 1 302 ? -14.344 -2.41 -13.836 1 84.5 302 LEU A O 1
ATOM 2344 N N . THR A 1 303 ? -16.047 -3.818 -13.828 1 84.88 303 THR A N 1
ATOM 2345 C CA . THR A 1 303 ? -16.734 -3.121 -14.906 1 84.88 303 THR A CA 1
ATOM 2346 C C . THR A 1 303 ? -17.078 -1.691 -14.5 1 84.88 303 THR A C 1
ATOM 2348 O O . THR A 1 303 ? -16.859 -0.75 -15.266 1 84.88 303 THR A O 1
ATOM 2351 N N . LEU A 1 304 ? -17.562 -1.587 -13.344 1 92 304 LEU A N 1
ATOM 2352 C CA . LEU A 1 304 ? -17.875 -0.246 -12.875 1 92 304 LEU A CA 1
ATOM 2353 C C . LEU A 1 304 ? -16.625 0.611 -12.766 1 92 304 LEU A C 1
ATOM 2355 O O . LEU A 1 304 ? -16.625 1.78 -13.164 1 92 304 LEU A O 1
ATOM 2359 N N . ALA A 1 305 ? -15.602 0.077 -12.219 1 90.38 305 ALA A N 1
ATOM 2360 C CA . ALA A 1 305 ? -14.344 0.805 -12.07 1 90.38 305 ALA A CA 1
ATOM 2361 C C . ALA A 1 305 ? -13.836 1.317 -13.414 1 90.38 305 ALA A C 1
ATOM 2363 O O . ALA A 1 305 ? -13.477 2.488 -13.539 1 90.38 305 ALA A O 1
ATOM 2364 N N . ARG A 1 306 ? -13.867 0.554 -14.336 1 82.88 306 ARG A N 1
ATOM 2365 C CA . ARG A 1 306 ? -13.422 0.924 -15.68 1 82.88 306 ARG A CA 1
ATOM 2366 C C . ARG A 1 306 ? -14.344 1.968 -16.297 1 82.88 306 ARG A C 1
ATOM 2368 O O . ARG A 1 306 ? -13.875 2.93 -16.906 1 82.88 306 ARG A O 1
ATOM 2375 N N . PHE A 1 307 ? -15.547 1.604 -16.156 1 86.56 307 PHE A N 1
ATOM 2376 C CA . PHE A 1 307 ? -16.562 2.514 -16.656 1 86.56 307 PHE A CA 1
ATOM 2377 C C . PHE A 1 307 ? -16.344 3.924 -16.125 1 86.56 307 PHE A C 1
ATOM 2379 O O . PHE A 1 307 ? -16.359 4.891 -16.891 1 86.56 307 PHE A O 1
ATOM 2386 N N . LEU A 1 308 ? -16.094 4.051 -14.906 1 92.44 308 LEU A N 1
ATOM 2387 C CA . LEU A 1 308 ? -15.898 5.348 -14.273 1 92.44 308 LEU A CA 1
ATOM 2388 C C . LEU A 1 308 ? -14.594 5.98 -14.742 1 92.44 308 LEU A C 1
ATOM 2390 O O . LEU A 1 308 ? -14.555 7.176 -15.055 1 92.44 308 LEU A O 1
ATOM 2394 N N . LYS A 1 309 ? -13.57 5.254 -14.805 1 85.31 309 LYS A N 1
ATOM 2395 C CA . LYS A 1 309 ? -12.266 5.766 -15.219 1 85.31 309 LYS A CA 1
ATOM 2396 C C . LYS A 1 309 ? -12.32 6.32 -16.641 1 85.31 309 LYS A C 1
ATOM 2398 O O . LYS A 1 309 ? -11.664 7.312 -16.953 1 85.31 309 LYS A O 1
ATOM 2403 N N . GLU A 1 310 ? -13.07 5.723 -17.469 1 80.88 310 GLU A N 1
ATOM 2404 C CA . GLU A 1 310 ? -13.164 6.113 -18.875 1 80.88 310 GLU A CA 1
ATOM 2405 C C . GLU A 1 310 ? -14.008 7.371 -19.047 1 80.88 310 GLU A C 1
ATOM 2407 O O . GLU A 1 310 ? -13.797 8.148 -19.969 1 80.88 310 GLU A O 1
ATOM 2412 N N . ARG A 1 311 ? -14.914 7.559 -18.203 1 87.94 311 ARG A N 1
ATOM 2413 C CA . ARG A 1 311 ? -15.898 8.617 -18.406 1 87.94 311 ARG A CA 1
ATOM 2414 C C . ARG A 1 311 ? -15.523 9.875 -17.641 1 87.94 311 ARG A C 1
ATOM 2416 O O . ARG A 1 311 ? -15.984 10.969 -17.953 1 87.94 311 ARG A O 1
ATOM 2423 N N . LEU A 1 312 ? -14.703 9.719 -16.672 1 90.81 312 LEU A N 1
ATOM 2424 C CA . LEU A 1 312 ? -14.328 10.859 -15.844 1 90.81 312 LEU A CA 1
ATOM 2425 C C . LEU A 1 312 ? -13.008 11.461 -16.312 1 90.81 312 LEU A C 1
ATOM 2427 O O . LEU A 1 312 ? -12.266 10.828 -17.062 1 90.81 312 LEU A O 1
ATOM 2431 N N . ARG A 1 313 ? -12.781 12.703 -15.828 1 83.31 313 ARG A N 1
ATOM 2432 C CA . ARG A 1 313 ? -11.539 13.398 -16.172 1 83.31 313 ARG A CA 1
ATOM 2433 C C . ARG A 1 313 ? -10.359 12.82 -15.398 1 83.31 313 ARG A C 1
ATOM 2435 O O . ARG A 1 313 ? -10.539 12.211 -14.344 1 83.31 313 ARG A O 1
ATOM 2442 N N . ARG A 1 314 ? -9.164 13.078 -15.883 1 76.88 314 ARG A N 1
ATOM 2443 C CA . ARG A 1 314 ? -7.926 12.641 -15.242 1 76.88 314 ARG A CA 1
ATOM 2444 C C . ARG A 1 314 ? -7.754 13.305 -13.883 1 76.88 314 ARG A C 1
ATOM 2446 O O . ARG A 1 314 ? -7.125 12.742 -12.984 1 76.88 314 ARG A O 1
ATOM 2453 N N . THR A 1 315 ? -8.32 14.492 -13.719 1 82.31 315 THR A N 1
ATOM 2454 C CA . THR A 1 315 ? -8.172 15.25 -12.484 1 82.31 315 THR A CA 1
ATOM 2455 C C . THR A 1 315 ? -9.18 14.773 -11.438 1 82.31 315 THR A C 1
ATOM 2457 O O . THR A 1 315 ? -9.055 15.109 -10.258 1 82.31 315 THR A O 1
ATOM 2460 N N . ASP A 1 316 ? -10.219 14.031 -11.922 1 92.38 316 ASP A N 1
ATOM 2461 C CA . ASP A 1 316 ? -11.195 13.492 -10.969 1 92.38 316 ASP A CA 1
ATOM 2462 C C . ASP A 1 316 ? -10.625 12.289 -10.227 1 92.38 316 ASP A C 1
ATOM 2464 O O . ASP A 1 316 ? -9.93 11.461 -10.82 1 92.38 316 ASP A O 1
ATOM 2468 N N . LEU A 1 317 ? -10.852 12.305 -8.969 1 94.25 317 LEU A N 1
ATOM 2469 C CA . LEU A 1 317 ? -10.391 11.18 -8.164 1 94.25 317 LEU A CA 1
ATOM 2470 C C . LEU A 1 317 ? -11.484 10.125 -8.016 1 94.25 317 LEU A C 1
ATOM 2472 O O . LEU A 1 317 ? -12.625 10.453 -7.676 1 94.25 317 LEU A O 1
ATOM 2476 N N . VAL A 1 318 ? -11.203 8.922 -8.359 1 95.94 318 VAL A N 1
ATOM 2477 C CA . VAL A 1 318 ? -12.133 7.812 -8.211 1 95.94 318 VAL A CA 1
ATOM 2478 C C . VAL A 1 318 ? -11.5 6.715 -7.359 1 95.94 318 VAL A C 1
ATOM 2480 O O . VAL A 1 318 ? -10.328 6.367 -7.555 1 95.94 318 VAL A O 1
ATOM 2483 N N . GLY A 1 319 ? -12.219 6.223 -6.398 1 95.44 319 GLY A N 1
ATOM 2484 C CA . GLY A 1 319 ? -11.695 5.18 -5.523 1 95.44 319 GLY A CA 1
ATOM 2485 C C . GLY A 1 319 ? -12.758 4.188 -5.086 1 95.44 319 GLY A C 1
ATOM 2486 O O . GLY A 1 319 ? -13.953 4.469 -5.18 1 95.44 319 GLY A O 1
ATOM 2487 N N . ARG A 1 320 ? -12.352 3 -4.781 1 92.81 320 ARG A N 1
ATOM 2488 C CA . ARG A 1 320 ? -13.211 2.033 -4.109 1 92.81 320 ARG A CA 1
ATOM 2489 C C . ARG A 1 320 ? -13.25 2.287 -2.604 1 92.81 320 ARG A C 1
ATOM 2491 O O . ARG A 1 320 ? -12.234 2.131 -1.919 1 92.81 320 ARG A O 1
ATOM 2498 N N . TYR A 1 321 ? -14.336 2.705 -2.111 1 88.06 321 TYR A N 1
ATOM 2499 C CA . TYR A 1 321 ? -14.508 3.182 -0.743 1 88.06 321 TYR A CA 1
ATOM 2500 C C . TYR A 1 321 ? -14.812 2.025 0.202 1 88.06 321 TYR A C 1
ATOM 2502 O O . TYR A 1 321 ? -14.484 2.078 1.389 1 88.06 321 TYR A O 1
ATOM 2510 N N . GLY A 1 322 ? -15.438 1.028 -0.264 1 82.75 322 GLY A N 1
ATOM 2511 C CA . GLY A 1 322 ? -15.812 -0.188 0.444 1 82.75 322 GLY A CA 1
ATOM 2512 C C . GLY A 1 322 ? -15.969 -1.388 -0.471 1 82.75 322 GLY A C 1
ATOM 2513 O O . GLY A 1 322 ? -15.391 -1.42 -1.563 1 82.75 322 GLY A O 1
ATOM 2514 N N . GLY A 1 323 ? -16.578 -2.404 0.061 1 82.31 323 GLY A N 1
ATOM 2515 C CA . GLY A 1 323 ? -16.781 -3.598 -0.748 1 82.31 323 GLY A CA 1
ATOM 2516 C C . GLY A 1 323 ? -17.438 -3.312 -2.084 1 82.31 323 GLY A C 1
ATOM 2517 O O . GLY A 1 323 ? -16.859 -3.594 -3.139 1 82.31 323 GLY A O 1
ATOM 2518 N N . GLU A 1 324 ? -18.594 -2.727 -2.002 1 91.5 324 GLU A N 1
ATOM 2519 C CA . GLU A 1 324 ? -19.344 -2.412 -3.213 1 91.5 324 GLU A CA 1
ATOM 2520 C C . GLU A 1 324 ? -19.562 -0.907 -3.359 1 91.5 324 GLU A C 1
ATOM 2522 O O . GLU A 1 324 ? -20.391 -0.464 -4.16 1 91.5 324 GLU A O 1
ATOM 2527 N N . GLU A 1 325 ? -18.828 -0.175 -2.578 1 93.5 325 GLU A N 1
ATOM 2528 C CA . GLU A 1 325 ? -18.984 1.276 -2.553 1 93.5 325 GLU A CA 1
ATOM 2529 C C . GLU A 1 325 ? -17.812 1.973 -3.234 1 93.5 325 GLU A C 1
ATOM 2531 O O . GLU A 1 325 ? -16.672 1.533 -3.111 1 93.5 325 GLU A O 1
ATOM 2536 N N . PHE A 1 326 ? -18.125 2.986 -4.031 1 96.81 326 PHE A N 1
ATOM 2537 C CA . PHE A 1 326 ? -17.156 3.82 -4.723 1 96.81 326 PHE A CA 1
ATOM 2538 C C . PHE A 1 326 ? -17.328 5.285 -4.348 1 96.81 326 PHE A C 1
ATOM 2540 O O . PHE A 1 326 ? -18.406 5.684 -3.871 1 96.81 326 PHE A O 1
ATOM 2547 N N . ALA A 1 327 ? -16.344 6.012 -4.469 1 97.44 327 ALA A N 1
ATOM 2548 C CA . ALA A 1 327 ? -16.422 7.453 -4.242 1 97.44 327 ALA A CA 1
ATOM 2549 C C . ALA A 1 327 ? -15.719 8.219 -5.363 1 97.44 327 ALA A C 1
ATOM 2551 O O . ALA A 1 327 ? -14.727 7.746 -5.93 1 97.44 327 ALA A O 1
ATOM 2552 N N . ILE A 1 328 ? -16.266 9.391 -5.676 1 97.81 328 ILE A N 1
ATOM 2553 C CA . ILE A 1 328 ? -15.711 10.258 -6.711 1 97.81 328 ILE A CA 1
ATOM 2554 C C . ILE A 1 328 ? -15.555 11.672 -6.16 1 97.81 328 ILE A C 1
ATOM 2556 O O . ILE A 1 328 ? -16.5 12.258 -5.645 1 97.81 328 ILE A O 1
ATOM 2560 N N . VAL A 1 329 ? -14.352 12.188 -6.262 1 97.5 329 VAL A N 1
ATOM 2561 C CA . VAL A 1 329 ? -14.086 13.578 -5.918 1 97.5 329 VAL A CA 1
ATOM 2562 C C . VAL A 1 329 ? -14.008 14.422 -7.188 1 97.5 329 VAL A C 1
ATOM 2564 O O . VAL A 1 329 ? -13.156 14.18 -8.047 1 97.5 329 VAL A O 1
ATOM 2567 N N . LEU A 1 330 ? -14.867 15.406 -7.266 1 96.69 330 LEU A N 1
ATOM 2568 C CA . LEU A 1 330 ? -14.961 16.25 -8.453 1 96.69 330 LEU A CA 1
ATOM 2569 C C . LEU A 1 330 ? -14.531 17.688 -8.133 1 96.69 330 LEU A C 1
ATOM 2571 O O . LEU A 1 330 ? -15.344 18.484 -7.684 1 96.69 330 LEU A O 1
ATOM 2575 N N . GLY A 1 331 ? -13.289 17.938 -8.477 1 94.69 331 GLY A N 1
ATOM 2576 C CA . GLY A 1 331 ? -12.797 19.297 -8.297 1 94.69 331 GLY A CA 1
ATOM 2577 C C . GLY A 1 331 ? -13.367 20.281 -9.305 1 94.69 331 GLY A C 1
ATOM 2578 O O . GLY A 1 331 ? -13.562 19.938 -10.477 1 94.69 331 GLY A O 1
ATOM 2579 N N . GLY A 1 332 ? -13.562 21.484 -8.859 1 95.12 332 GLY A N 1
ATOM 2580 C CA . GLY A 1 332 ? -14.078 22.516 -9.75 1 95.12 332 GLY A CA 1
ATOM 2581 C C . GLY A 1 332 ? -15.484 22.25 -10.234 1 95.12 332 GLY A C 1
ATOM 2582 O O . GLY A 1 332 ? -15.898 22.75 -11.281 1 95.12 332 GLY A O 1
ATOM 2583 N N . THR A 1 333 ? -16.219 21.438 -9.562 1 95.94 333 THR A N 1
ATOM 2584 C CA . THR A 1 333 ? -17.547 21 -10 1 95.94 333 THR A CA 1
ATOM 2585 C C . THR A 1 333 ? -18.578 21.266 -8.906 1 95.94 333 THR A C 1
ATOM 2587 O O . THR A 1 333 ? -18.547 20.656 -7.84 1 95.94 333 THR A O 1
ATOM 2590 N N . PRO A 1 334 ? -19.531 22.156 -9.156 1 96.12 334 PRO A N 1
ATOM 2591 C CA . PRO A 1 334 ? -20.594 22.391 -8.18 1 96.12 334 PRO A CA 1
ATOM 2592 C C . PRO A 1 334 ? -21.594 21.234 -8.117 1 96.12 334 PRO A C 1
ATOM 2594 O O . PRO A 1 334 ? -21.625 20.391 -9.008 1 96.12 334 PRO A O 1
ATOM 2597 N N . ALA A 1 335 ? -22.406 21.234 -7.121 1 96.12 335 ALA A N 1
ATOM 2598 C CA . ALA A 1 335 ? -23.281 20.125 -6.812 1 96.12 335 ALA A CA 1
ATOM 2599 C C . ALA A 1 335 ? -24.25 19.859 -7.965 1 96.12 335 ALA A C 1
ATOM 2601 O O . ALA A 1 335 ? -24.547 18.703 -8.281 1 96.12 335 ALA A O 1
ATOM 2602 N N . ASP A 1 336 ? -24.766 20.859 -8.539 1 95.25 336 ASP A N 1
ATOM 2603 C CA . ASP A 1 336 ? -25.734 20.703 -9.609 1 95.25 336 ASP A CA 1
ATOM 2604 C C . ASP A 1 336 ? -25.109 20.031 -10.828 1 95.25 336 ASP A C 1
ATOM 2606 O O . ASP A 1 336 ? -25.703 19.141 -11.438 1 95.25 336 ASP A O 1
ATOM 2610 N N . LYS A 1 337 ? -23.953 20.5 -11.18 1 96 337 LYS A N 1
ATOM 2611 C CA . LYS A 1 337 ? -23.234 19.891 -12.297 1 96 337 LYS A CA 1
ATOM 2612 C C . LYS A 1 337 ? -22.859 18.438 -11.992 1 96 337 LYS A C 1
ATOM 2614 O O . LYS A 1 337 ? -22.938 17.578 -12.867 1 96 337 LYS A O 1
ATOM 2619 N N . ALA A 1 338 ? -22.438 18.203 -10.789 1 97.31 338 ALA A N 1
ATOM 2620 C CA . ALA A 1 338 ? -22.109 16.844 -10.367 1 97.31 338 ALA A CA 1
ATOM 2621 C C . ALA A 1 338 ? -23.328 15.938 -10.484 1 97.31 338 ALA A C 1
ATOM 2623 O O . ALA A 1 338 ? -23.219 14.789 -10.938 1 97.31 338 ALA A O 1
ATOM 2624 N 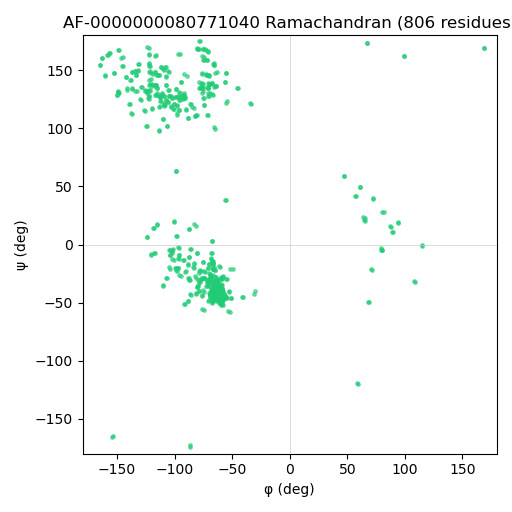N . HIS A 1 339 ? -24.438 16.484 -10.094 1 97.44 339 HIS A N 1
ATOM 2625 C CA . HIS A 1 339 ? -25.672 15.727 -10.18 1 97.44 339 HIS A CA 1
ATOM 2626 C C . HIS A 1 339 ? -25.969 15.32 -11.617 1 97.44 339 HIS A C 1
ATOM 2628 O O . HIS A 1 339 ? -26.281 14.156 -11.883 1 97.44 339 HIS A O 1
ATOM 2634 N N . GLY A 1 340 ? -25.953 16.266 -12.469 1 96.31 340 GLY A N 1
ATOM 2635 C CA . GLY A 1 340 ? -26.172 15.977 -13.875 1 96.31 340 GLY A CA 1
ATOM 2636 C C . GLY A 1 340 ? -25.219 14.93 -14.422 1 96.31 340 GLY A C 1
ATOM 2637 O O . GLY A 1 340 ? -25.641 14.016 -15.141 1 96.31 340 GLY A O 1
ATOM 2638 N N . MET A 1 341 ? -23.969 15.062 -14.117 1 95.94 341 MET A N 1
ATOM 2639 C CA . MET A 1 341 ? -22.953 14.117 -14.562 1 95.94 341 MET A CA 1
ATOM 2640 C C . MET A 1 341 ? -23.234 12.719 -14.039 1 95.94 341 MET A C 1
ATOM 2642 O O . MET A 1 341 ? -23.156 11.742 -14.789 1 95.94 341 MET A O 1
ATOM 2646 N N . LEU A 1 342 ? -23.578 12.586 -12.789 1 97.31 342 LEU A N 1
ATOM 2647 C CA . LEU A 1 342 ? -23.797 11.289 -12.172 1 97.31 342 LEU A CA 1
ATOM 2648 C C . LEU A 1 342 ? -25.078 10.648 -12.695 1 97.31 342 LEU A C 1
ATOM 2650 O O . LEU A 1 342 ? -25.172 9.422 -12.805 1 97.31 342 LEU A O 1
ATOM 2654 N N . GLU A 1 343 ? -26.031 11.484 -12.977 1 96.06 343 GLU A N 1
ATOM 2655 C CA . GLU A 1 343 ? -27.25 10.961 -13.586 1 96.06 343 GLU A CA 1
ATOM 2656 C C . GLU A 1 343 ? -26.953 10.32 -14.938 1 96.06 343 GLU A C 1
ATOM 2658 O O . GLU A 1 343 ? -27.484 9.258 -15.25 1 96.06 343 GLU A O 1
ATOM 2663 N N . THR A 1 344 ? -26.188 10.977 -15.664 1 95.69 344 THR A N 1
ATOM 2664 C CA . THR A 1 344 ? -25.797 10.43 -16.953 1 95.69 344 THR A CA 1
ATOM 2665 C C . THR A 1 344 ? -25.016 9.125 -16.781 1 95.69 344 THR A C 1
ATOM 2667 O O . THR A 1 344 ? -25.281 8.141 -17.484 1 95.69 344 THR A O 1
ATOM 2670 N N . LEU A 1 345 ? -24.062 9.125 -15.883 1 95.88 345 LEU A N 1
ATOM 2671 C CA . LEU A 1 345 ? -23.266 7.934 -15.609 1 95.88 345 LEU A CA 1
ATOM 2672 C C . LEU A 1 345 ? -24.156 6.781 -15.148 1 95.88 345 LEU A C 1
ATOM 2674 O O . LEU A 1 345 ? -23.969 5.641 -15.594 1 95.88 345 LEU A O 1
ATOM 2678 N N . ARG A 1 346 ? -25.062 7.121 -14.297 1 96 346 ARG A N 1
ATOM 2679 C CA . ARG A 1 346 ? -25.984 6.113 -13.773 1 96 346 ARG A CA 1
ATOM 2680 C C . ARG A 1 346 ? -26.797 5.473 -14.891 1 96 346 ARG A C 1
ATOM 2682 O O . ARG A 1 346 ? -26.891 4.246 -14.969 1 96 346 ARG A O 1
ATOM 2689 N N . GLN A 1 347 ? -27.359 6.285 -15.703 1 94 347 GLN A N 1
ATOM 2690 C CA . GLN A 1 347 ? -28.172 5.805 -16.812 1 94 347 GLN A CA 1
ATOM 2691 C C . GLN A 1 347 ? -27.344 4.965 -17.781 1 94 347 GLN A C 1
ATOM 2693 O O . GLN A 1 347 ? -27.766 3.881 -18.188 1 94 347 GLN A O 1
ATOM 2698 N N . ASP A 1 348 ? -26.203 5.434 -18.109 1 92.75 348 ASP A N 1
ATOM 2699 C CA . ASP A 1 348 ? -25.328 4.73 -19.047 1 92.75 348 ASP A CA 1
ATOM 2700 C C . ASP A 1 348 ? -24.891 3.385 -18.484 1 92.75 348 ASP A C 1
ATOM 2702 O O . ASP A 1 348 ? -24.844 2.385 -19.203 1 92.75 348 ASP A O 1
ATOM 2706 N N . PHE A 1 349 ? -24.5 3.361 -17.312 1 93 349 PHE A N 1
ATOM 2707 C CA . PHE A 1 349 ? -24.062 2.117 -16.688 1 93 349 PHE A CA 1
ATOM 2708 C C . PHE A 1 349 ? -25.188 1.098 -16.656 1 93 349 PHE A C 1
ATOM 2710 O O . PHE A 1 349 ? -24.969 -0.095 -16.875 1 93 349 PHE A O 1
ATOM 2717 N N . GLY A 1 350 ? -26.359 1.596 -16.328 1 91.19 350 GLY A N 1
ATOM 2718 C CA . GLY A 1 350 ? -27.516 0.728 -16.266 1 91.19 350 GLY A CA 1
ATOM 2719 C C . GLY A 1 350 ? -27.828 0.056 -17.594 1 91.19 350 GLY A C 1
ATOM 2720 O O . GLY A 1 350 ? -28.531 -0.955 -17.625 1 91.19 350 GLY A O 1
ATOM 2721 N N . LEU A 1 351 ? -27.344 0.562 -18.609 1 87.75 351 LEU A N 1
ATOM 2722 C CA . LEU A 1 351 ? -27.594 0.017 -19.938 1 87.75 351 LEU A CA 1
ATOM 2723 C C . LEU A 1 351 ? -26.578 -1.058 -20.297 1 87.75 351 LEU A C 1
ATOM 2725 O O . LEU A 1 351 ? -26.766 -1.825 -21.234 1 87.75 351 LEU A O 1
ATOM 2729 N N . LEU A 1 352 ? -25.516 -1.073 -19.562 1 83.69 352 LEU A N 1
ATOM 2730 C CA . LEU A 1 352 ? -24.469 -2.055 -19.844 1 83.69 352 LEU A CA 1
ATOM 2731 C C . LEU A 1 352 ? -24.922 -3.457 -19.453 1 83.69 352 LEU A C 1
ATOM 2733 O O . LEU A 1 352 ? -25.391 -3.68 -18.344 1 83.69 352 LEU A O 1
ATOM 2737 N N . GLU A 1 353 ? -24.828 -4.391 -20.344 1 82.81 353 GLU A N 1
ATOM 2738 C CA . GLU A 1 353 ? -25.188 -5.785 -20.078 1 82.81 353 GLU A CA 1
ATOM 2739 C C . GLU A 1 353 ? -23.969 -6.574 -19.594 1 82.81 353 GLU A C 1
ATOM 2741 O O . GLU A 1 353 ? -22.891 -6.496 -20.188 1 82.81 353 GLU A O 1
ATOM 2746 N N . GLN A 1 354 ? -24.234 -7.215 -18.469 1 79.88 354 GLN A N 1
ATOM 2747 C CA . GLN A 1 354 ? -23.234 -8.141 -17.938 1 79.88 354 GLN A CA 1
ATOM 2748 C C . GLN A 1 354 ? -23.547 -9.578 -18.359 1 79.88 354 GLN A C 1
ATOM 2750 O O . GLN A 1 354 ? -24.688 -10.016 -18.328 1 79.88 354 GLN A O 1
ATOM 2755 N N . GLN A 1 355 ? -22.594 -10.219 -18.844 1 73.69 355 GLN A N 1
ATOM 2756 C CA . GLN A 1 355 ? -22.797 -11.57 -19.359 1 73.69 355 GLN A CA 1
ATOM 2757 C C . GLN A 1 355 ? -22.297 -12.617 -18.375 1 73.69 355 GLN A C 1
ATOM 2759 O O . GLN A 1 355 ? -21.172 -12.516 -17.875 1 73.69 355 GLN A O 1
ATOM 2764 N N . VAL A 1 356 ? -23.094 -13.539 -18 1 75 356 VAL A N 1
ATOM 2765 C CA . VAL A 1 356 ? -22.75 -14.711 -17.219 1 75 356 VAL A CA 1
ATOM 2766 C C . VAL A 1 356 ? -23.156 -15.984 -17.953 1 75 356 VAL A C 1
ATOM 2768 O O . VAL A 1 356 ? -24.312 -16.422 -17.891 1 75 356 VAL A O 1
ATOM 2771 N N . GLY A 1 357 ? -22.203 -16.656 -18.562 1 68.88 357 GLY A N 1
ATOM 2772 C CA . GLY A 1 357 ? -22.578 -17.766 -19.422 1 68.88 357 GLY A CA 1
ATOM 2773 C C . GLY A 1 357 ? -23.484 -17.359 -20.562 1 68.88 357 GLY A C 1
ATOM 2774 O O . GLY A 1 357 ? -23.156 -16.469 -21.359 1 68.88 357 GLY A O 1
ATOM 2775 N N . GLU A 1 358 ? -24.641 -17.984 -20.531 1 72 358 GLU A N 1
ATOM 2776 C CA . GLU A 1 358 ? -25.625 -17.703 -21.578 1 72 358 GLU A CA 1
ATOM 2777 C C . GLU A 1 358 ? -26.625 -16.656 -21.109 1 72 358 GLU A C 1
ATOM 2779 O O . GLU A 1 358 ? -27.5 -16.234 -21.891 1 72 358 GLU A O 1
ATOM 2784 N N . ARG A 1 359 ? -26.469 -16.281 -19.938 1 80.31 359 ARG A N 1
ATOM 2785 C CA . ARG A 1 359 ? -27.406 -15.32 -19.375 1 80.31 359 ARG A CA 1
ATOM 2786 C C . ARG A 1 359 ? -26.781 -13.93 -19.281 1 80.31 359 ARG A C 1
ATOM 2788 O O . ARG A 1 359 ? -25.562 -13.797 -19.281 1 80.31 359 ARG A O 1
ATOM 2795 N N . THR A 1 360 ? -27.625 -12.938 -19.422 1 83.44 360 THR A N 1
ATOM 2796 C CA . THR A 1 360 ? -27.203 -11.555 -19.234 1 83.44 360 THR A CA 1
ATOM 2797 C C . THR A 1 360 ? -28.016 -10.875 -18.141 1 83.44 360 THR A C 1
ATOM 2799 O O . THR A 1 360 ? -29.141 -11.297 -17.844 1 83.44 360 THR A O 1
ATOM 2802 N N . PHE A 1 361 ? -27.438 -9.977 -17.484 1 89.44 361 PHE A N 1
ATOM 2803 C CA . PHE A 1 361 ? -28.156 -9.148 -16.516 1 89.44 361 PHE A CA 1
ATOM 2804 C C . PHE A 1 361 ? -27.578 -7.734 -16.484 1 89.44 361 PHE A C 1
ATOM 2806 O O . PHE A 1 361 ? -26.516 -7.477 -17.062 1 89.44 361 PHE A O 1
ATOM 2813 N N . ARG A 1 362 ? -28.406 -6.879 -15.961 1 90.25 362 ARG A N 1
ATOM 2814 C CA . ARG A 1 362 ? -27.984 -5.488 -15.82 1 90.25 362 ARG A CA 1
ATOM 2815 C C . ARG A 1 362 ? -27.844 -5.102 -14.352 1 90.25 362 ARG A C 1
ATOM 2817 O O . ARG A 1 362 ? -28.531 -5.664 -13.492 1 90.25 362 ARG A O 1
ATOM 2824 N N . GLN A 1 363 ? -26.875 -4.238 -14.117 1 93.81 363 GLN A N 1
ATOM 2825 C CA . GLN A 1 363 ? -26.609 -3.738 -12.766 1 93.81 363 GLN A CA 1
ATOM 2826 C C . GLN A 1 363 ? -26.766 -2.221 -12.703 1 93.81 363 GLN A C 1
ATOM 2828 O O . GLN A 1 363 ? -26.422 -1.518 -13.656 1 93.81 363 GLN A O 1
ATOM 2833 N N . THR A 1 364 ? -27.391 -1.729 -11.664 1 96.38 364 THR A N 1
ATOM 2834 C CA . THR A 1 364 ? -27.531 -0.292 -11.453 1 96.38 364 THR A CA 1
ATOM 2835 C C . THR A 1 364 ? -26.797 0.138 -10.188 1 96.38 364 THR A C 1
ATOM 2837 O O . THR A 1 364 ? -26.344 -0.704 -9.406 1 96.38 364 THR A O 1
ATOM 2840 N N . PHE A 1 365 ? -26.562 1.41 -10.086 1 97.81 365 PHE A N 1
ATOM 2841 C CA . PHE A 1 365 ? -26.016 1.938 -8.844 1 97.81 365 PHE A CA 1
ATOM 2842 C C . PHE A 1 365 ? -26.797 3.15 -8.375 1 97.81 365 PHE A C 1
ATOM 2844 O O . PHE A 1 365 ? -27.547 3.752 -9.148 1 97.81 365 PHE A O 1
ATOM 2851 N N . SER A 1 366 ? -26.766 3.428 -7.109 1 98.62 366 SER A N 1
ATOM 2852 C CA . SER A 1 366 ? -27.281 4.637 -6.477 1 98.62 366 SER A CA 1
ATOM 2853 C C . SER A 1 366 ? -26.156 5.539 -6 1 98.62 366 SER A C 1
ATOM 2855 O O . SER A 1 366 ? -25.062 5.07 -5.715 1 98.62 366 SER A O 1
ATOM 2857 N N . ALA A 1 367 ? -26.469 6.871 -5.953 1 98.38 367 ALA A N 1
ATOM 2858 C CA . ALA A 1 367 ? -25.391 7.793 -5.586 1 98.38 367 ALA A CA 1
ATOM 2859 C C . ALA A 1 367 ? -25.922 8.922 -4.707 1 98.38 367 ALA A C 1
ATOM 2861 O O . ALA A 1 367 ? -27.094 9.305 -4.812 1 98.38 367 ALA A O 1
ATOM 2862 N N . GLY A 1 368 ? -25.125 9.32 -3.809 1 98.38 368 GLY A N 1
ATOM 2863 C CA . GLY A 1 368 ? -25.328 10.508 -3.004 1 98.38 368 GLY A CA 1
ATOM 2864 C C . GLY A 1 368 ? -24.25 11.555 -3.199 1 98.38 368 GLY A C 1
ATOM 2865 O O . GLY A 1 368 ? -23.062 11.227 -3.244 1 98.38 368 GLY A O 1
ATOM 2866 N N . ILE A 1 369 ? -24.688 12.852 -3.311 1 98.12 369 ILE A N 1
ATOM 2867 C CA . ILE A 1 369 ? -23.734 13.914 -3.619 1 98.12 369 ILE A CA 1
ATOM 2868 C C . ILE A 1 369 ? -23.75 14.961 -2.51 1 98.12 369 ILE A C 1
ATOM 2870 O O . ILE A 1 369 ? -24.812 15.328 -2.01 1 98.12 369 ILE A O 1
ATOM 2874 N N . SER A 1 370 ? -22.562 15.336 -2.09 1 97.69 370 SER A N 1
ATOM 2875 C CA . SER A 1 370 ? -22.359 16.5 -1.227 1 97.69 370 SER A CA 1
ATOM 2876 C C . SER A 1 370 ? -21.391 17.484 -1.853 1 97.69 370 SER A C 1
ATOM 2878 O O . SER A 1 370 ? -20.781 17.203 -2.889 1 97.69 370 SER A O 1
ATOM 2880 N N . SER A 1 371 ? -21.281 18.688 -1.267 1 96.81 371 SER A N 1
ATOM 2881 C CA . SER A 1 371 ? -20.375 19.688 -1.814 1 96.81 371 SER A CA 1
ATOM 2882 C C . SER A 1 371 ? -19.828 20.594 -0.719 1 96.81 371 SER A C 1
ATOM 2884 O O . SER A 1 371 ? -20.328 20.594 0.404 1 96.81 371 SER A O 1
ATOM 2886 N N . LEU A 1 372 ? -18.828 21.344 -1.063 1 94.38 372 LEU A N 1
ATOM 2887 C CA . LEU A 1 372 ? -18.203 22.266 -0.134 1 94.38 372 LEU A CA 1
ATOM 2888 C C . LEU A 1 372 ? -19.141 23.422 0.208 1 94.38 372 LEU A C 1
ATOM 2890 O O . LEU A 1 372 ? -18.906 24.156 1.17 1 94.38 372 LEU A O 1
ATOM 2894 N N . ALA A 1 373 ? -20.172 23.516 -0.531 1 92.12 373 ALA A N 1
ATOM 2895 C CA . ALA A 1 373 ? -21.156 24.547 -0.239 1 92.12 373 ALA A CA 1
ATOM 2896 C C . ALA A 1 373 ? -21.906 24.234 1.062 1 92.12 373 ALA A C 1
ATOM 2898 O O . ALA A 1 373 ? -22.359 25.156 1.753 1 92.12 373 ALA A O 1
ATOM 2899 N N . SER A 1 374 ? -21.969 22.969 1.394 1 91.56 374 SER A N 1
ATOM 2900 C CA . SER A 1 374 ? -22.781 22.578 2.549 1 91.56 374 SER A CA 1
ATOM 2901 C C . SER A 1 374 ? -21.906 21.938 3.627 1 91.56 374 SER A C 1
ATOM 2903 O O . SER A 1 374 ? -22.391 21.625 4.719 1 91.56 374 SER A O 1
ATOM 2905 N N . ALA A 1 375 ? -20.719 21.719 3.305 1 90.94 375 ALA A N 1
ATOM 2906 C CA . ALA A 1 375 ? -19.828 21.031 4.246 1 90.94 375 ALA A CA 1
ATOM 2907 C C . ALA A 1 375 ? -18.453 21.703 4.285 1 90.94 375 ALA A C 1
ATOM 2909 O O . ALA A 1 375 ? -17.938 22.141 3.252 1 90.94 375 ALA A O 1
ATOM 2910 N N . ALA A 1 376 ? -17.828 21.656 5.41 1 85 376 ALA A N 1
ATOM 2911 C CA . ALA A 1 376 ? -16.578 22.375 5.578 1 85 376 ALA A CA 1
ATOM 2912 C C . ALA A 1 376 ? -15.383 21.422 5.617 1 85 376 ALA A C 1
ATOM 2914 O O . ALA A 1 376 ? -14.258 21.812 5.316 1 85 376 ALA A O 1
ATOM 2915 N N . THR A 1 377 ? -15.633 20.25 6.066 1 86 377 THR A N 1
ATOM 2916 C CA . THR A 1 377 ? -14.539 19.312 6.25 1 86 377 THR A CA 1
ATOM 2917 C C . THR A 1 377 ? -14.781 18.031 5.441 1 86 377 THR A C 1
ATOM 2919 O O . THR A 1 377 ? -15.906 17.781 4.992 1 86 377 THR A O 1
ATOM 2922 N N . SER A 1 378 ? -13.711 17.25 5.25 1 88.38 378 SER A N 1
ATOM 2923 C CA . SER A 1 378 ? -13.828 15.969 4.559 1 88.38 378 SER A CA 1
ATOM 2924 C C . SER A 1 378 ? -14.812 15.047 5.27 1 88.38 378 SER A C 1
ATOM 2926 O O . SER A 1 378 ? -15.602 14.359 4.625 1 88.38 378 SER A O 1
ATOM 2928 N N . THR A 1 379 ? -14.812 15.07 6.57 1 81.75 379 THR A N 1
ATOM 2929 C CA . THR A 1 379 ? -15.711 14.234 7.367 1 81.75 379 THR A CA 1
ATOM 2930 C C . THR A 1 379 ? -17.172 14.609 7.109 1 81.75 379 THR A C 1
ATOM 2932 O O . THR A 1 379 ? -18.016 13.734 6.926 1 81.75 379 THR A O 1
ATOM 2935 N N . GLU A 1 380 ? -17.391 15.859 7.094 1 88.38 380 GLU A N 1
ATOM 2936 C CA . GLU A 1 380 ? -18.75 16.328 6.84 1 88.38 380 GLU A CA 1
ATOM 2937 C C . GLU A 1 380 ? -19.188 15.992 5.418 1 88.38 380 GLU A C 1
ATOM 2939 O O . GLU A 1 380 ? -20.344 15.617 5.191 1 88.38 380 GLU A O 1
ATOM 2944 N N . LEU A 1 381 ? -18.297 16.188 4.488 1 93.38 381 LEU A N 1
ATOM 2945 C CA . LEU A 1 381 ? -18.594 15.867 3.098 1 93.38 381 LEU A CA 1
ATOM 2946 C C . LEU A 1 381 ? -18.984 14.406 2.953 1 93.38 381 LEU A C 1
ATOM 2948 O O . LEU A 1 381 ? -19.984 14.086 2.305 1 93.38 381 LEU A O 1
ATOM 2952 N N . VAL A 1 382 ? -18.219 13.578 3.553 1 90.44 382 VAL A N 1
ATOM 2953 C CA . VAL A 1 382 ? -18.453 12.141 3.461 1 90.44 382 VAL A CA 1
ATOM 2954 C C . VAL A 1 382 ? -19.781 11.781 4.148 1 90.44 382 VAL A C 1
ATOM 2956 O O . VAL A 1 382 ? -20.578 11.016 3.609 1 90.44 382 VAL A O 1
ATOM 2959 N N . GLN A 1 383 ? -20.016 12.336 5.297 1 87 383 GLN A N 1
ATOM 2960 C CA . GLN A 1 383 ? -21.234 12.062 6.035 1 87 383 GLN A CA 1
ATOM 2961 C C . GLN A 1 383 ? -22.469 12.5 5.234 1 87 383 GLN A C 1
ATOM 2963 O O . GLN A 1 383 ? -23.453 11.766 5.152 1 87 383 GLN A O 1
ATOM 2968 N N . GLN A 1 384 ? -22.375 13.633 4.711 1 94.12 384 GLN A N 1
ATOM 2969 C CA . GLN A 1 384 ? -23.5 14.148 3.938 1 94.12 384 GLN A CA 1
ATOM 2970 C C . GLN A 1 384 ? -23.734 13.312 2.684 1 94.12 384 GLN A C 1
ATOM 2972 O O . GLN A 1 384 ? -24.875 12.984 2.352 1 94.12 384 GLN A O 1
ATOM 2977 N N . ALA A 1 385 ? -22.703 13.016 1.944 1 95.81 385 ALA A N 1
ATOM 2978 C CA . ALA A 1 385 ? -22.844 12.195 0.746 1 95.81 385 ALA A CA 1
ATOM 2979 C C . ALA A 1 385 ? -23.422 10.828 1.085 1 95.81 385 ALA A C 1
ATOM 2981 O O . ALA A 1 385 ? -24.25 10.297 0.341 1 95.81 385 ALA A O 1
ATOM 2982 N N . ASP A 1 386 ? -23 10.273 2.164 1 89.94 386 ASP A N 1
ATOM 2983 C CA . ASP A 1 386 ? -23.5 8.984 2.625 1 89.94 386 ASP A CA 1
ATOM 2984 C C . ASP A 1 386 ? -25 9.062 2.967 1 89.94 386 ASP A C 1
ATOM 2986 O O . ASP A 1 386 ? -25.75 8.133 2.689 1 89.94 386 ASP A O 1
ATOM 2990 N N . GLU A 1 387 ? -25.312 10.094 3.646 1 92.12 387 GLU A N 1
ATOM 2991 C CA . GLU A 1 387 ? -26.719 10.305 3.963 1 92.12 387 GLU A CA 1
ATOM 2992 C C . GLU A 1 387 ? -27.562 10.391 2.695 1 92.12 387 GLU A C 1
ATOM 2994 O O . GLU A 1 387 ? -28.672 9.836 2.637 1 92.12 387 GLU A O 1
ATOM 2999 N N . MET A 1 388 ? -27.078 11.117 1.773 1 96.44 388 MET A N 1
ATOM 3000 C CA . MET A 1 388 ? -27.797 11.234 0.506 1 96.44 388 MET A CA 1
ATOM 3001 C C . MET A 1 388 ? -27.875 9.883 -0.2 1 96.44 388 MET A C 1
ATOM 3003 O O . MET A 1 388 ? -28.875 9.57 -0.839 1 96.44 388 MET A O 1
ATOM 3007 N N . LEU A 1 389 ? -26.812 9.141 -0.142 1 96.25 389 LEU A N 1
ATOM 3008 C CA . LEU A 1 389 ? -26.828 7.793 -0.713 1 96.25 389 LEU A CA 1
ATOM 3009 C C . LEU A 1 389 ? -27.891 6.93 -0.029 1 96.25 389 LEU A C 1
ATOM 3011 O O . LEU A 1 389 ? -28.594 6.168 -0.69 1 96.25 389 LEU A O 1
ATOM 3015 N N . TYR A 1 390 ? -27.922 7.07 1.252 1 92.5 390 TYR A N 1
ATOM 3016 C CA . TYR A 1 390 ? -28.938 6.34 2.01 1 92.5 390 TYR A CA 1
ATOM 3017 C C . TYR A 1 390 ? -30.328 6.715 1.547 1 92.5 390 TYR A C 1
ATOM 3019 O O . TYR A 1 390 ? -31.203 5.844 1.4 1 92.5 390 TYR A O 1
ATOM 3027 N N . ARG A 1 391 ? -30.562 7.926 1.38 1 96.38 391 ARG A N 1
ATOM 3028 C CA . ARG A 1 391 ? -31.844 8.398 0.895 1 96.38 391 ARG A CA 1
ATOM 3029 C C . ARG A 1 391 ? -32.156 7.852 -0.497 1 96.38 391 ARG A C 1
ATOM 3031 O O . ARG A 1 391 ? -33.281 7.484 -0.794 1 96.38 391 ARG A O 1
ATOM 3038 N N . ALA A 1 392 ? -31.172 7.836 -1.337 1 97.44 392 ALA A N 1
ATOM 3039 C CA . ALA A 1 392 ? -31.328 7.277 -2.676 1 97.44 392 ALA A CA 1
ATOM 3040 C C . ALA A 1 392 ? -31.75 5.809 -2.609 1 97.44 392 ALA A C 1
ATOM 3042 O O . ALA A 1 392 ? -32.656 5.387 -3.328 1 97.44 392 ALA A O 1
ATOM 3043 N N . LYS A 1 393 ? -31.094 5.059 -1.768 1 95.12 393 LYS A N 1
ATOM 3044 C CA . LYS A 1 393 ? -31.422 3.645 -1.602 1 95.12 393 LYS A CA 1
ATOM 3045 C C . LYS A 1 393 ? -32.812 3.465 -1.023 1 95.12 393 LYS A C 1
ATOM 3047 O O . LYS A 1 393 ? -33.594 2.613 -1.485 1 95.12 393 LYS A O 1
ATOM 3052 N N . ALA A 1 394 ? -33.219 4.285 -0.063 1 95.12 394 ALA A N 1
ATOM 3053 C CA . ALA A 1 394 ? -34.5 4.207 0.599 1 95.12 394 ALA A CA 1
ATOM 3054 C C . ALA A 1 394 ? -35.625 4.598 -0.355 1 95.12 394 ALA A C 1
ATOM 3056 O O . ALA A 1 394 ? -36.75 4.117 -0.226 1 95.12 394 ALA A O 1
ATOM 3057 N N . ALA A 1 395 ? -35.312 5.43 -1.262 1 96.56 395 ALA A N 1
ATOM 3058 C CA . ALA A 1 395 ? -36.312 5.93 -2.201 1 96.56 395 ALA A CA 1
ATOM 3059 C C . ALA A 1 395 ? -36.438 5.016 -3.416 1 96.56 395 ALA A C 1
ATOM 3061 O O . ALA A 1 395 ? -36.969 5.422 -4.457 1 96.56 395 ALA A O 1
ATOM 3062 N N . GLY A 1 396 ? -35.875 3.77 -3.395 1 96.25 396 GLY A N 1
ATOM 3063 C CA . GLY A 1 396 ? -36.094 2.793 -4.445 1 96.25 396 GLY A CA 1
ATOM 3064 C C . GLY A 1 396 ? -34.844 2.443 -5.223 1 96.25 396 GLY A C 1
ATOM 3065 O O . GLY A 1 396 ? -34.906 1.649 -6.168 1 96.25 396 GLY A O 1
ATOM 3066 N N . ARG A 1 397 ? -33.75 3.057 -4.883 1 97.06 397 ARG A N 1
ATOM 3067 C CA . ARG A 1 397 ? -32.438 2.783 -5.508 1 97.06 397 ARG A CA 1
ATOM 3068 C C . ARG A 1 397 ? -32.438 3.227 -6.965 1 97.06 397 ARG A C 1
ATOM 3070 O O . ARG A 1 397 ? -33.406 3.824 -7.445 1 97.06 397 ARG A O 1
ATOM 3077 N N . ASN A 1 398 ? -31.344 3.182 -7.641 1 97.62 398 ASN A N 1
ATOM 3078 C CA . ASN A 1 398 ? -31.188 3.58 -9.031 1 97.62 398 ASN A CA 1
ATOM 3079 C C . ASN A 1 398 ? -31.516 5.055 -9.234 1 97.62 398 ASN A C 1
ATOM 3081 O O . ASN A 1 398 ? -32.344 5.402 -10.078 1 97.62 398 ASN A O 1
ATOM 3085 N N . ARG A 1 399 ? -30.922 5.809 -8.406 1 98 399 ARG A N 1
ATOM 3086 C CA . ARG A 1 399 ? -31.141 7.246 -8.508 1 98 399 ARG A CA 1
ATOM 3087 C C . ARG A 1 399 ? -30 8.016 -7.852 1 98 399 ARG A C 1
ATOM 3089 O O . ARG A 1 399 ? -29.203 7.441 -7.109 1 98 399 ARG A O 1
ATOM 3096 N N . VAL A 1 400 ? -29.875 9.305 -8.164 1 98.06 400 VAL A N 1
ATOM 3097 C CA . VAL A 1 400 ? -28.875 10.219 -7.613 1 98.06 400 VAL A CA 1
ATOM 3098 C C . VAL A 1 400 ? -29.562 11.266 -6.742 1 98.06 400 VAL A C 1
ATOM 3100 O O . VAL A 1 400 ? -30.547 11.883 -7.164 1 98.06 400 VAL A O 1
ATOM 3103 N N . VAL A 1 401 ? -29.094 11.398 -5.543 1 98.06 401 VAL A N 1
ATOM 3104 C CA . VAL A 1 401 ? -29.672 12.383 -4.633 1 98.06 401 VAL A CA 1
ATOM 3105 C C . VAL A 1 401 ? -28.578 13.359 -4.188 1 98.06 401 VAL A C 1
ATOM 3107 O O . VAL A 1 401 ? -27.453 12.953 -3.898 1 98.06 401 VAL A O 1
ATOM 3110 N N . CYS A 1 402 ? -28.828 14.609 -4.117 1 95.62 402 CYS A N 1
ATOM 3111 C CA . CYS A 1 402 ? -27.875 15.656 -3.748 1 95.62 402 CYS A CA 1
ATOM 3112 C C . CYS A 1 402 ? -28.297 16.328 -2.449 1 95.62 402 CYS A C 1
ATOM 3114 O O . CYS A 1 402 ? -29.484 16.484 -2.178 1 95.62 402 CYS A O 1
ATOM 3116 N N . HIS A 1 403 ? -27.203 16.688 -1.729 1 87.56 403 HIS A N 1
ATOM 3117 C CA . HIS A 1 403 ? -27.469 17.469 -0.523 1 87.56 403 HIS A CA 1
ATOM 3118 C C . HIS A 1 403 ? -27.922 18.891 -0.867 1 87.56 403 HIS A C 1
ATOM 3120 O O . HIS A 1 403 ? -27.266 19.578 -1.647 1 87.56 403 HIS A O 1
ATOM 3126 N N . GLY A 1 404 ? -28.938 19.391 -0.229 1 71.5 404 GLY A N 1
ATOM 3127 C CA . GLY A 1 404 ? -29.5 20.719 -0.433 1 71.5 404 GLY A CA 1
ATOM 3128 C C . GLY A 1 404 ? -30.391 20.797 -1.656 1 71.5 404 GLY A C 1
ATOM 3129 O O . GLY A 1 404 ? -30.781 21.891 -2.068 1 71.5 404 GLY A O 1
ATOM 3130 N N . GLY A 1 405 ? -30.594 19.766 -2.564 1 48.16 405 GLY A N 1
ATOM 3131 C CA . GLY A 1 405 ? -31.609 19.844 -3.6 1 48.16 405 GLY A CA 1
ATOM 3132 C C . GLY A 1 405 ? -33 19.453 -3.113 1 48.16 405 GLY A C 1
ATOM 3133 O O . GLY A 1 405 ? -33.125 18.828 -2.061 1 48.16 405 GLY A O 1
ATOM 3134 N N . MET B 1 1 ? -0.211 21.016 26 1 72.69 1 MET B N 1
ATOM 3135 C CA . MET B 1 1 ? -1.412 21.031 25.172 1 72.69 1 MET B CA 1
ATOM 3136 C C . MET B 1 1 ? -2.383 22.109 25.656 1 72.69 1 MET B C 1
ATOM 3138 O O . MET B 1 1 ? -2.453 22.406 26.844 1 72.69 1 MET B O 1
ATOM 3142 N N . PRO B 1 2 ? -2.867 22.938 24.672 1 63.56 2 PRO B N 1
ATOM 3143 C CA . PRO B 1 2 ? -3.789 23.969 25.141 1 63.56 2 PRO B CA 1
ATOM 3144 C C . PRO B 1 2 ? -4.836 23.422 26.109 1 63.56 2 PRO B C 1
ATOM 3146 O O . PRO B 1 2 ? -5.367 22.328 25.906 1 63.56 2 PRO B O 1
ATOM 3149 N N . ALA B 1 3 ? -5.062 24.172 27.25 1 57.19 3 ALA B N 1
ATOM 3150 C CA . ALA B 1 3 ? -6.047 23.859 28.281 1 57.19 3 ALA B CA 1
ATOM 3151 C C . ALA B 1 3 ? -7.441 23.703 27.672 1 57.19 3 ALA B C 1
ATOM 3153 O O . ALA B 1 3 ? -7.797 24.422 26.734 1 57.19 3 ALA B O 1
ATOM 3154 N N . GLY B 1 4 ? -8.102 22.531 27.875 1 55.97 4 GLY B N 1
ATOM 3155 C CA . GLY B 1 4 ? -9.453 22.297 27.391 1 55.97 4 GLY B CA 1
ATOM 3156 C C . GLY B 1 4 ? -9.516 21.344 26.219 1 55.97 4 GLY B C 1
ATOM 3157 O O . GLY B 1 4 ? -10.594 20.875 25.844 1 55.97 4 GLY B O 1
ATOM 3158 N N . LEU B 1 5 ? -8.477 21.438 25.5 1 55 5 LEU B N 1
ATOM 3159 C CA . LEU B 1 5 ? -8.508 20.719 24.234 1 55 5 LEU B CA 1
ATOM 3160 C C . LEU B 1 5 ? -8.336 19.219 24.453 1 55 5 LEU B C 1
ATOM 3162 O O . LEU B 1 5 ? -8.695 18.406 23.609 1 55 5 LEU B O 1
ATOM 3166 N N . VAL B 1 6 ? -7.598 18.906 25.562 1 55.81 6 VAL B N 1
ATOM 3167 C CA . VAL B 1 6 ? -7.422 17.469 25.781 1 55.81 6 VAL B CA 1
ATOM 3168 C C . VAL B 1 6 ? -8.43 16.984 26.828 1 55.81 6 VAL B C 1
ATOM 3170 O O . VAL B 1 6 ? -8.266 17.234 28.016 1 55.81 6 VAL B O 1
ATOM 3173 N N . ASP B 1 7 ? -9.609 17.094 26.516 1 56.78 7 ASP B N 1
ATOM 3174 C CA . ASP B 1 7 ? -10.719 16.688 27.359 1 56.78 7 ASP B CA 1
ATOM 3175 C C . ASP B 1 7 ? -10.586 15.219 27.766 1 56.78 7 ASP B C 1
ATOM 3177 O O . ASP B 1 7 ? -11.594 14.531 27.969 1 56.78 7 ASP B O 1
ATOM 3181 N N . GLY B 1 8 ? -9.383 14.844 28.016 1 66.31 8 GLY B N 1
ATOM 3182 C CA . GLY B 1 8 ? -9.289 13.469 28.484 1 66.31 8 GLY B CA 1
ATOM 3183 C C . GLY B 1 8 ? -9.562 12.445 27.406 1 66.31 8 GLY B C 1
ATOM 3184 O O . GLY B 1 8 ? -9.25 11.266 27.562 1 66.31 8 GLY B O 1
ATOM 3185 N N . ARG B 1 9 ? -10.227 12.969 26.484 1 67.56 9 ARG B N 1
ATOM 3186 C CA . ARG B 1 9 ? -10.602 12.062 25.406 1 67.56 9 ARG B CA 1
ATOM 3187 C C . ARG B 1 9 ? -9.367 11.469 24.734 1 67.56 9 ARG B C 1
ATOM 3189 O O . ARG B 1 9 ? -9.305 10.266 24.5 1 67.56 9 ARG B O 1
ATOM 3196 N N . LEU B 1 10 ? -8.391 12.305 24.516 1 72.31 10 LEU B N 1
ATOM 3197 C CA . LEU B 1 10 ? -7.176 11.836 23.859 1 72.31 10 LEU B CA 1
ATOM 3198 C C . LEU B 1 10 ? -6.465 10.797 24.719 1 72.31 10 LEU B C 1
ATOM 3200 O O . LEU B 1 10 ? -6.008 9.773 24.203 1 72.31 10 LEU B O 1
ATOM 3204 N N . GLN B 1 11 ? -6.453 11.023 25.969 1 73.12 11 GLN B N 1
ATOM 3205 C CA . GLN B 1 11 ? -5.805 10.102 26.891 1 73.12 11 GLN B CA 1
ATOM 3206 C C . GLN B 1 11 ? -6.492 8.742 26.891 1 73.12 11 GLN B C 1
ATOM 3208 O O . GLN B 1 11 ? -5.828 7.703 26.859 1 73.12 11 GLN B O 1
ATOM 3213 N N . ARG B 1 12 ? -7.684 8.805 26.875 1 68.06 12 ARG B N 1
ATOM 3214 C CA . ARG B 1 12 ? -8.461 7.57 26.891 1 68.06 12 ARG B CA 1
ATOM 3215 C C . ARG B 1 12 ? -8.273 6.789 25.594 1 68.06 12 ARG B C 1
ATOM 3217 O O . ARG B 1 12 ? -8.102 5.57 25.609 1 68.06 12 ARG B O 1
ATOM 3224 N N . GLN B 1 13 ? -8.266 7.551 24.562 1 69 13 GLN B N 1
ATOM 3225 C CA . GLN B 1 13 ? -8.117 6.914 23.266 1 69 13 GLN B CA 1
ATOM 3226 C C . GLN B 1 13 ? -6.742 6.27 23.125 1 69 13 GLN B C 1
ATOM 3228 O O . GLN B 1 13 ? -6.629 5.141 22.641 1 69 13 GLN B O 1
ATOM 3233 N N . LEU B 1 14 ? -5.766 6.941 23.656 1 74.75 14 LEU B N 1
ATOM 3234 C CA . LEU B 1 14 ? -4.406 6.426 23.531 1 74.75 14 LEU B CA 1
ATOM 3235 C C . LEU B 1 14 ? -4.188 5.242 24.469 1 74.75 14 LEU B C 1
ATOM 3237 O O . LEU B 1 14 ? -3.396 4.344 24.156 1 74.75 14 LEU B O 1
ATOM 3241 N N . ALA B 1 15 ? -4.91 5.242 25.547 1 69.44 15 ALA B N 1
ATOM 3242 C CA . ALA B 1 15 ? -4.836 4.125 26.484 1 69.44 15 ALA B CA 1
ATOM 3243 C C . ALA B 1 15 ? -5.336 2.836 25.844 1 69.44 15 ALA B C 1
ATOM 3245 O O . ALA B 1 15 ? -4.816 1.753 26.125 1 69.44 15 ALA B O 1
ATOM 3246 N N . CYS B 1 16 ? -6.203 3.098 25 1 62.59 16 CYS B N 1
ATOM 3247 C CA . CYS B 1 16 ? -6.754 1.94 24.297 1 62.59 16 CYS B CA 1
ATOM 3248 C C . CYS B 1 16 ? -5.695 1.285 23.422 1 62.59 16 CYS B C 1
ATOM 3250 O O . CYS B 1 16 ? -5.785 0.093 23.125 1 62.59 16 CYS B O 1
ATOM 3252 N N . PHE B 1 17 ? -4.711 2.061 23.125 1 63.5 17 PHE B N 1
ATOM 3253 C CA . PHE B 1 17 ? -3.643 1.522 22.297 1 63.5 17 PHE B CA 1
ATOM 3254 C C . PHE B 1 17 ? -2.461 1.082 23.141 1 63.5 17 PHE B C 1
ATOM 3256 O O . PHE B 1 17 ? -1.382 0.796 22.625 1 63.5 17 PHE B O 1
ATOM 3263 N N . GLY B 1 18 ? -2.695 1.129 24.469 1 67.62 18 GLY B N 1
ATOM 3264 C CA . GLY B 1 18 ? -1.659 0.652 25.375 1 67.62 18 GLY B CA 1
ATOM 3265 C C . GLY B 1 18 ? -0.673 1.733 25.766 1 67.62 18 GLY B C 1
ATOM 3266 O O . GLY B 1 18 ? 0.371 1.441 26.359 1 67.62 18 GLY B O 1
ATOM 3267 N N . PHE B 1 19 ? -1.065 2.949 25.406 1 75.69 19 PHE B N 1
ATOM 3268 C CA . PHE B 1 19 ? -0.166 4.035 25.781 1 75.69 19 PHE B CA 1
ATOM 3269 C C . PHE B 1 19 ? -0.555 4.617 27.141 1 75.69 19 PHE B C 1
ATOM 3271 O O . PHE B 1 19 ? -1.737 4.832 27.406 1 75.69 19 PHE B O 1
ATOM 3278 N N . GLU B 1 20 ? 0.385 4.715 27.938 1 79.75 20 GLU B N 1
ATOM 3279 C CA . GLU B 1 20 ? 0.203 5.5 29.156 1 79.75 20 GLU B CA 1
ATOM 3280 C C . GLU B 1 20 ? 0.478 6.98 28.906 1 79.75 20 GLU B C 1
ATOM 3282 O O . GLU B 1 20 ? 1.575 7.352 28.484 1 79.75 20 GLU B O 1
ATOM 3287 N N . VAL B 1 21 ? -0.569 7.781 29.109 1 84.12 21 VAL B N 1
ATOM 3288 C CA . VAL B 1 21 ? -0.442 9.172 28.703 1 84.12 21 VAL B CA 1
ATOM 3289 C C . VAL B 1 21 ? -0.436 10.078 29.938 1 84.12 21 VAL B C 1
ATOM 3291 O O . VAL B 1 21 ? -1.282 9.938 30.812 1 84.12 21 VAL B O 1
ATOM 3294 N N . THR B 1 22 ? 0.523 10.891 30.047 1 85.06 22 THR B N 1
ATOM 3295 C CA . THR B 1 22 ? 0.575 11.977 31.016 1 85.06 22 THR B CA 1
ATOM 3296 C C . THR B 1 22 ? 0.428 13.328 30.328 1 85.06 22 THR B C 1
ATOM 3298 O O . THR B 1 22 ? 1.176 13.648 29.406 1 85.06 22 THR B O 1
ATOM 3301 N N . VAL B 1 23 ? -0.548 14.039 30.703 1 85.69 23 VAL B N 1
ATOM 3302 C CA . VAL B 1 23 ? -0.803 15.328 30.078 1 85.69 23 VAL B CA 1
ATOM 3303 C C . VAL B 1 23 ? -0.159 16.438 30.906 1 85.69 23 VAL B C 1
ATOM 3305 O O . VAL B 1 23 ? -0.35 16.5 32.125 1 85.69 23 VAL B O 1
ATOM 3308 N N . VAL B 1 24 ? 0.619 17.219 30.266 1 86.19 24 VAL B N 1
ATOM 3309 C CA . VAL B 1 24 ? 1.278 18.344 30.906 1 86.19 24 VAL B CA 1
ATOM 3310 C C . VAL B 1 24 ? 0.896 19.641 30.188 1 86.19 24 VAL B C 1
ATOM 3312 O O . VAL B 1 24 ? 0.961 19.719 28.953 1 86.19 24 VAL B O 1
ATOM 3315 N N . SER B 1 25 ? 0.418 20.672 30.922 1 82.19 25 SER B N 1
ATOM 3316 C CA . SER B 1 25 ? -0.073 21.891 30.297 1 82.19 25 SER B CA 1
ATOM 3317 C C . SER B 1 25 ? 0.958 23.016 30.391 1 82.19 25 SER B C 1
ATOM 3319 O O . SER B 1 25 ? 0.786 24.078 29.781 1 82.19 25 SER B O 1
ATOM 3321 N N . GLN B 1 26 ? 1.992 22.781 31.234 1 82.75 26 GLN B N 1
ATOM 3322 C CA . GLN B 1 26 ? 3.004 23.812 31.406 1 82.75 26 GLN B CA 1
ATOM 3323 C C . GLN B 1 26 ? 4.391 23.297 31.047 1 82.75 26 GLN B C 1
ATOM 3325 O O . GLN B 1 26 ? 4.746 22.156 31.375 1 82.75 26 GLN B O 1
ATOM 3330 N N . ALA B 1 27 ? 5.129 24.203 30.406 1 83.06 27 ALA B N 1
ATOM 3331 C CA . ALA B 1 27 ? 6.465 23.859 29.938 1 83.06 27 ALA B CA 1
ATOM 3332 C C . ALA B 1 27 ? 7.383 23.484 31.094 1 83.06 27 ALA B C 1
ATOM 3334 O O . ALA B 1 27 ? 8.188 22.562 31 1 83.06 27 ALA B O 1
ATOM 3335 N N . ALA B 1 28 ? 7.246 24.25 32.156 1 84.06 28 ALA B N 1
ATOM 3336 C CA . ALA B 1 28 ? 8.086 24.016 33.312 1 84.06 28 ALA B CA 1
ATOM 3337 C C . ALA B 1 28 ? 7.848 22.609 33.875 1 84.06 28 ALA B C 1
ATOM 3339 O O . ALA B 1 28 ? 8.789 21.922 34.281 1 84.06 28 ALA B O 1
ATOM 3340 N N . LYS B 1 29 ? 6.633 22.203 33.875 1 87.38 29 LYS B N 1
ATOM 3341 C CA . LYS B 1 29 ? 6.285 20.875 34.375 1 87.38 29 LYS B CA 1
ATOM 3342 C C . LYS B 1 29 ? 6.805 19.797 33.438 1 87.38 29 LYS B C 1
ATOM 3344 O O . LYS B 1 29 ? 7.211 18.719 33.906 1 87.38 29 LYS B O 1
ATOM 3349 N N . LEU B 1 30 ? 6.746 20.094 32.188 1 88.69 30 LEU B N 1
ATOM 3350 C CA . LEU B 1 30 ? 7.277 19.141 31.219 1 88.69 30 LEU B CA 1
ATOM 3351 C C . LEU B 1 30 ? 8.773 18.938 31.422 1 88.69 30 LEU B C 1
ATOM 3353 O O . LEU B 1 30 ? 9.266 17.812 31.422 1 88.69 30 LEU B O 1
ATOM 3357 N N . ALA B 1 31 ? 9.477 20.016 31.641 1 87.31 31 ALA B N 1
ATOM 3358 C CA . ALA B 1 31 ? 10.914 19.938 31.859 1 87.31 31 ALA B CA 1
ATOM 3359 C C . ALA B 1 31 ? 11.25 19.094 33.094 1 87.31 31 ALA B C 1
ATOM 3361 O O . ALA B 1 31 ? 12.172 18.281 33.062 1 87.31 31 ALA B O 1
ATOM 3362 N N . LYS B 1 32 ? 10.477 19.312 34.062 1 87.81 32 LYS B N 1
ATOM 3363 C CA . LYS B 1 32 ? 10.68 18.562 35.281 1 87.81 32 LYS B CA 1
ATOM 3364 C C . LYS B 1 32 ? 10.375 17.078 35.094 1 87.81 32 LYS B C 1
ATOM 3366 O O . LYS B 1 32 ? 11.109 16.219 35.562 1 87.81 32 LYS B O 1
ATOM 3371 N N . ALA B 1 33 ? 9.344 16.797 34.344 1 87.69 33 ALA B N 1
ATOM 3372 C CA . ALA B 1 33 ? 8.953 15.422 34.062 1 87.69 33 ALA B CA 1
ATOM 3373 C C . ALA B 1 33 ? 10.016 14.695 33.25 1 87.69 33 ALA B C 1
ATOM 3375 O O . ALA B 1 33 ? 10.281 13.508 33.469 1 87.69 33 ALA B O 1
ATOM 3376 N N . LEU B 1 34 ? 10.609 15.367 32.312 1 87.94 34 LEU B N 1
ATOM 3377 C CA . LEU B 1 34 ? 11.617 14.789 31.453 1 87.94 34 LEU B CA 1
ATOM 3378 C C . LEU B 1 34 ? 12.859 14.398 32.25 1 87.94 34 LEU B C 1
ATOM 3380 O O . LEU B 1 34 ? 13.57 13.453 31.875 1 87.94 34 LEU B O 1
ATOM 3384 N N . GLN B 1 35 ? 13.109 15.156 33.281 1 85.12 35 GLN B N 1
ATOM 3385 C CA . GLN B 1 35 ? 14.266 14.891 34.125 1 85.12 35 GLN B CA 1
ATOM 3386 C C . GLN B 1 35 ? 14.047 13.641 34.969 1 85.12 35 GLN B C 1
ATOM 3388 O O . GLN B 1 35 ? 15.008 12.938 35.312 1 85.12 35 GLN B O 1
ATOM 3393 N N . ARG B 1 36 ? 12.828 13.438 35.312 1 85.12 36 ARG B N 1
ATOM 3394 C CA . ARG B 1 36 ? 12.516 12.289 36.156 1 85.12 36 ARG B CA 1
ATOM 3395 C C . ARG B 1 36 ? 12.57 10.992 35.375 1 85.12 36 ARG B C 1
ATOM 3397 O O . ARG B 1 36 ? 13.258 10.047 35.781 1 85.12 36 ARG B O 1
ATOM 3404 N N . GLN B 1 37 ? 11.758 10.922 34.25 1 85.75 37 GLN B N 1
ATOM 3405 C CA . GLN B 1 37 ? 11.711 9.734 33.406 1 85.75 37 GLN B CA 1
ATOM 3406 C C . GLN B 1 37 ? 11.414 10.109 31.938 1 85.75 37 GLN B C 1
ATOM 3408 O O . GLN B 1 37 ? 10.477 10.859 31.672 1 85.75 37 GLN B O 1
ATOM 3413 N N . ALA B 1 38 ? 12.258 9.531 31.156 1 85.94 38 ALA B N 1
ATOM 3414 C CA . ALA B 1 38 ? 12.031 9.789 29.734 1 85.94 38 ALA B CA 1
ATOM 3415 C C . ALA B 1 38 ? 10.828 9.008 29.219 1 85.94 38 ALA B C 1
ATOM 3417 O O . ALA B 1 38 ? 10.766 7.781 29.359 1 85.94 38 ALA B O 1
ATOM 3418 N N . PRO B 1 39 ? 9.859 9.789 28.734 1 88.38 39 PRO B N 1
ATOM 3419 C CA . PRO B 1 39 ? 8.727 9.094 28.125 1 88.38 39 PRO B CA 1
ATOM 3420 C C . PRO B 1 39 ? 9.086 8.445 26.781 1 88.38 39 PRO B C 1
ATOM 3422 O O . PRO B 1 39 ? 10.188 8.664 26.266 1 88.38 39 PRO B O 1
ATOM 3425 N N . ALA B 1 40 ? 8.234 7.57 26.312 1 83.5 40 ALA B N 1
ATOM 3426 C CA . ALA B 1 40 ? 8.438 6.957 25 1 83.5 40 ALA B CA 1
ATOM 3427 C C . ALA B 1 40 ? 8.406 8.008 23.891 1 83.5 40 ALA B C 1
ATOM 3429 O O . ALA B 1 40 ? 9.094 7.867 22.875 1 83.5 40 ALA B O 1
ATOM 3430 N N . ALA B 1 41 ? 7.574 9.039 24.141 1 89.5 41 ALA B N 1
ATOM 3431 C CA . ALA B 1 41 ? 7.492 10.156 23.203 1 89.5 41 ALA B CA 1
ATOM 3432 C C . ALA B 1 41 ? 6.805 11.359 23.844 1 89.5 41 ALA B C 1
ATOM 3434 O O . ALA B 1 41 ? 6.086 11.219 24.828 1 89.5 41 ALA B O 1
ATOM 3435 N N . VAL B 1 42 ? 7.094 12.461 23.375 1 90.94 42 VAL B N 1
ATOM 3436 C CA . VAL B 1 42 ? 6.402 13.688 23.766 1 90.94 42 VAL B CA 1
ATOM 3437 C C . VAL B 1 42 ? 5.605 14.234 22.578 1 90.94 42 VAL B C 1
ATOM 3439 O O . VAL B 1 42 ? 6.133 14.359 21.469 1 90.94 42 VAL B O 1
ATOM 3442 N N . VAL B 1 43 ? 4.352 14.406 22.766 1 91 43 VAL B N 1
ATOM 3443 C CA . VAL B 1 43 ? 3.498 15.07 21.797 1 91 43 VAL B CA 1
ATOM 3444 C C . VAL B 1 43 ? 3.193 16.484 22.25 1 91 43 VAL B C 1
ATOM 3446 O O . VAL B 1 43 ? 2.607 16.688 23.328 1 91 43 VAL B O 1
ATOM 3449 N N . ALA B 1 44 ? 3.561 17.484 21.5 1 91.75 44 ALA B N 1
ATOM 3450 C CA . ALA B 1 44 ? 3.465 18.875 21.969 1 91.75 44 ALA B CA 1
ATOM 3451 C C . ALA B 1 44 ? 2.74 19.734 20.953 1 91.75 44 ALA B C 1
ATOM 3453 O O . ALA B 1 44 ? 2.945 19.594 19.734 1 91.75 44 ALA B O 1
ATOM 3454 N N . PHE B 1 45 ? 1.862 20.531 21.453 1 90 45 PHE B N 1
ATOM 3455 C CA . PHE B 1 45 ? 1.235 21.562 20.625 1 90 45 PHE B CA 1
ATOM 3456 C C . PHE B 1 45 ? 2.193 22.719 20.391 1 90 45 PHE B C 1
ATOM 3458 O O . PHE B 1 45 ? 2.844 23.203 21.312 1 90 45 PHE B O 1
ATOM 3465 N N . ALA B 1 46 ? 2.297 23.125 19.125 1 90.75 46 ALA B N 1
ATOM 3466 C CA . ALA B 1 46 ? 3.156 24.25 18.797 1 90.75 46 ALA B CA 1
ATOM 3467 C C . ALA B 1 46 ? 2.445 25.219 17.859 1 90.75 46 ALA B C 1
ATOM 3469 O O . ALA B 1 46 ? 1.806 24.812 16.891 1 90.75 46 ALA B O 1
ATOM 3470 N N . ASP B 1 47 ? 2.5 26.469 18.172 1 87.88 47 ASP B N 1
ATOM 3471 C CA . ASP B 1 47 ? 1.992 27.5 17.266 1 87.88 47 ASP B CA 1
ATOM 3472 C C . ASP B 1 47 ? 3.135 28.188 16.531 1 87.88 47 ASP B C 1
ATOM 3474 O O . ASP B 1 47 ? 2.898 29.031 15.648 1 87.88 47 ASP B O 1
ATOM 3478 N N . PHE B 1 48 ? 4.383 27.938 16.859 1 89.25 48 PHE B N 1
ATOM 3479 C CA . PHE B 1 48 ? 5.641 28.344 16.234 1 89.25 48 PHE B CA 1
ATOM 3480 C C . PHE B 1 48 ? 5.816 29.859 16.312 1 89.25 48 PHE B C 1
ATOM 3482 O O . PHE B 1 48 ? 6.453 30.453 15.43 1 89.25 48 PHE B O 1
ATOM 3489 N N . THR B 1 49 ? 5.141 30.438 17.266 1 86.25 49 THR B N 1
ATOM 3490 C CA . THR B 1 49 ? 5.426 31.844 17.547 1 86.25 49 THR B CA 1
ATOM 3491 C C . THR B 1 49 ? 6.754 31.984 18.281 1 86.25 49 THR B C 1
ATOM 3493 O O . THR B 1 49 ? 7.305 31 18.781 1 86.25 49 THR B O 1
ATOM 3496 N N . HIS B 1 50 ? 7.355 33.125 18.234 1 83.5 50 HIS B N 1
ATOM 3497 C CA . HIS B 1 50 ? 8.664 33.375 18.828 1 83.5 50 HIS B CA 1
ATOM 3498 C C . HIS B 1 50 ? 8.68 33 20.297 1 83.5 50 HIS B C 1
ATOM 3500 O O . HIS B 1 50 ? 9.719 32.594 20.828 1 83.5 50 HIS B O 1
ATOM 3506 N N . ASN B 1 51 ? 7.535 33.094 20.984 1 83.19 51 ASN B N 1
ATOM 3507 C CA . ASN B 1 51 ? 7.484 32.812 22.406 1 83.19 51 ASN B CA 1
ATOM 3508 C C . ASN B 1 51 ? 6.93 31.406 22.688 1 83.19 51 ASN B C 1
ATOM 3510 O O . ASN B 1 51 ? 6.523 31.094 23.797 1 83.19 51 ASN B O 1
ATOM 3514 N N . ASP B 1 52 ? 6.973 30.578 21.688 1 87.25 52 ASP B N 1
ATOM 3515 C CA . ASP B 1 52 ? 6.48 29.203 21.875 1 87.25 52 ASP B CA 1
ATOM 3516 C C . ASP B 1 52 ? 7.43 28.406 22.75 1 87.25 52 ASP B C 1
ATOM 3518 O O . ASP B 1 52 ? 8.586 28.172 22.391 1 87.25 52 ASP B O 1
ATOM 3522 N N . PRO B 1 53 ? 6.98 28.062 23.953 1 85.56 53 PRO B N 1
ATOM 3523 C CA . PRO B 1 53 ? 7.852 27.359 24.906 1 85.56 53 PRO B CA 1
ATOM 3524 C C . PRO B 1 53 ? 8.391 26.047 24.344 1 85.56 53 PRO B C 1
ATOM 3526 O O . PRO B 1 53 ? 9.461 25.594 24.766 1 85.56 53 PRO B O 1
ATOM 3529 N N . ILE B 1 54 ? 7.68 25.406 23.438 1 87.75 54 ILE B N 1
ATOM 3530 C CA . ILE B 1 54 ? 8.102 24.109 22.922 1 87.75 54 ILE B CA 1
ATOM 3531 C C . ILE B 1 54 ? 9.359 24.266 22.078 1 87.75 54 ILE B C 1
ATOM 3533 O O . ILE B 1 54 ? 10.211 23.375 22.047 1 87.75 54 ILE B O 1
ATOM 3537 N N . LEU B 1 55 ? 9.484 25.391 21.469 1 87.5 55 LEU B N 1
ATOM 3538 C CA . LEU B 1 55 ? 10.68 25.656 20.672 1 87.5 55 LEU B CA 1
ATOM 3539 C C . LEU B 1 55 ? 11.93 25.672 21.547 1 87.5 55 LEU B C 1
ATOM 3541 O O . LEU B 1 55 ? 12.984 25.203 21.141 1 87.5 55 LEU B O 1
ATOM 3545 N N . GLN B 1 56 ? 11.766 26.125 22.766 1 86.56 56 GLN B N 1
ATOM 3546 C CA . GLN B 1 56 ? 12.891 26.219 23.703 1 86.56 56 GLN B CA 1
ATOM 3547 C C . GLN B 1 56 ? 13.203 24.859 24.312 1 86.56 56 GLN B C 1
ATOM 3549 O O . GLN B 1 56 ? 14.359 24.547 24.609 1 86.56 56 GLN B O 1
ATOM 3554 N N . LEU B 1 57 ? 12.234 24.078 24.438 1 91.19 57 LEU B N 1
ATOM 3555 C CA . LEU B 1 57 ? 12.406 22.797 25.109 1 91.19 57 LEU B CA 1
ATOM 3556 C C . LEU B 1 57 ? 12.742 21.688 24.125 1 91.19 57 LEU B C 1
ATOM 3558 O O . LEU B 1 57 ? 13.141 20.594 24.516 1 91.19 57 LEU B O 1
ATOM 3562 N N . ALA B 1 58 ? 12.57 21.922 22.875 1 92.38 58 ALA B N 1
ATOM 3563 C CA . ALA B 1 58 ? 12.633 20.906 21.828 1 92.38 58 ALA B CA 1
ATOM 3564 C C . ALA B 1 58 ? 13.977 20.188 21.844 1 92.38 58 ALA B C 1
ATOM 3566 O O . ALA B 1 58 ? 14.023 18.953 21.797 1 92.38 58 ALA B O 1
ATOM 3567 N N . PRO B 1 59 ? 15.078 20.938 22.016 1 87.5 59 PRO B N 1
ATOM 3568 C CA . PRO B 1 59 ? 16.359 20.234 22.031 1 87.5 59 PRO B CA 1
ATOM 3569 C C . PRO B 1 59 ? 16.484 19.25 23.203 1 87.5 59 PRO B C 1
ATOM 3571 O O . PRO B 1 59 ? 17.016 18.156 23.047 1 87.5 59 PRO B O 1
ATOM 3574 N N . ALA B 1 60 ? 15.961 19.672 24.281 1 87.75 60 ALA B N 1
ATOM 3575 C CA . ALA B 1 60 ? 16 18.812 25.453 1 87.75 60 ALA B CA 1
ATOM 3576 C C . ALA B 1 60 ? 15.125 17.578 25.281 1 87.75 60 ALA B C 1
ATOM 3578 O O . ALA B 1 60 ? 15.516 16.469 25.656 1 87.75 60 ALA B O 1
ATOM 3579 N N . ILE B 1 61 ? 14.016 17.734 24.672 1 90.44 61 ILE B N 1
ATOM 3580 C CA . ILE B 1 61 ? 13.078 16.641 24.453 1 90.44 61 ILE B CA 1
ATOM 3581 C C . ILE B 1 61 ? 13.688 15.641 23.469 1 90.44 61 ILE B C 1
ATOM 3583 O O . ILE B 1 61 ? 13.758 14.445 23.75 1 90.44 61 ILE B O 1
ATOM 3587 N N . SER B 1 62 ? 14.156 16.188 22.359 1 85.81 62 SER B N 1
ATOM 3588 C CA . SER B 1 62 ? 14.625 15.344 21.25 1 85.81 62 SER B CA 1
ATOM 3589 C C . SER B 1 62 ? 15.867 14.562 21.641 1 85.81 62 SER B C 1
ATOM 3591 O O . SER B 1 62 ? 16.188 13.531 21.031 1 85.81 62 SER B O 1
ATOM 3593 N N . SER B 1 63 ? 16.516 15.031 22.656 1 83.62 63 SER B N 1
ATOM 3594 C CA . SER B 1 63 ? 17.703 14.328 23.141 1 83.62 63 SER B CA 1
ATOM 3595 C C . SER B 1 63 ? 17.312 13.094 23.953 1 83.62 63 SER B C 1
ATOM 3597 O O . SER B 1 63 ? 18.109 12.164 24.094 1 83.62 63 SER B O 1
ATOM 3599 N N . CYS B 1 64 ? 16.125 13.117 24.453 1 86.25 64 CYS B N 1
ATOM 3600 C CA . CYS B 1 64 ? 15.75 12.031 25.359 1 86.25 64 CYS B CA 1
ATOM 3601 C C . CYS B 1 64 ? 14.719 11.109 24.719 1 86.25 64 CYS B C 1
ATOM 3603 O O . CYS B 1 64 ? 14.688 9.906 25 1 86.25 64 CYS B O 1
ATOM 3605 N N . CYS B 1 65 ? 13.875 11.703 23.953 1 87.75 65 CYS B N 1
ATOM 3606 C CA . CYS B 1 65 ? 12.812 10.906 23.344 1 87.75 65 CYS B CA 1
ATOM 3607 C C . CYS B 1 65 ? 12.289 11.578 22.094 1 87.75 65 CYS B C 1
ATOM 3609 O O . CYS B 1 65 ? 12.586 12.75 21.828 1 87.75 65 CYS B O 1
ATOM 3611 N N . PRO B 1 66 ? 11.57 10.859 21.281 1 88.06 66 PRO B N 1
ATOM 3612 C CA . PRO B 1 66 ? 10.992 11.453 20.078 1 88.06 66 PRO B CA 1
ATOM 3613 C C . PRO B 1 66 ? 9.969 12.539 20.391 1 88.06 66 PRO B C 1
ATOM 3615 O O . PRO B 1 66 ? 9.156 12.391 21.297 1 88.06 66 PRO B O 1
ATOM 3618 N N . LEU B 1 67 ? 10.07 13.586 19.672 1 90.94 67 LEU B N 1
ATOM 3619 C CA . LEU B 1 67 ? 9.133 14.703 19.766 1 90.94 67 LEU B CA 1
ATOM 3620 C C . LEU B 1 67 ? 8.188 14.727 18.578 1 90.94 67 LEU B C 1
ATOM 3622 O O . LEU B 1 67 ? 8.633 14.742 17.422 1 90.94 67 LEU B O 1
ATOM 3626 N N . VAL B 1 68 ? 6.922 14.68 18.844 1 90.94 68 VAL B N 1
ATOM 3627 C CA . VAL B 1 68 ? 5.898 14.867 17.828 1 90.94 68 VAL B CA 1
ATOM 3628 C C . VAL B 1 68 ? 5.203 16.203 18.031 1 90.94 68 VAL B C 1
ATOM 3630 O O . VAL B 1 68 ? 4.703 16.5 19.109 1 90.94 68 VAL B O 1
ATOM 3633 N N . VAL B 1 69 ? 5.148 16.969 17 1 92.38 69 VAL B N 1
ATOM 3634 C CA . VAL B 1 69 ? 4.551 18.297 17.078 1 92.38 69 VAL B CA 1
ATOM 3635 C C . VAL B 1 69 ? 3.18 18.297 16.406 1 92.38 69 VAL B C 1
ATOM 3637 O O . VAL B 1 69 ? 3.012 17.703 15.336 1 92.38 69 VAL B O 1
ATOM 3640 N N . THR B 1 70 ? 2.209 18.844 17.047 1 91.06 70 THR B N 1
ATOM 3641 C CA . THR B 1 70 ? 0.905 19.094 16.438 1 91.06 70 THR B CA 1
ATOM 3642 C C . THR B 1 70 ? 0.614 20.578 16.375 1 91.06 70 THR B C 1
ATOM 3644 O O . THR B 1 70 ? 0.942 21.328 17.312 1 91.06 70 THR B O 1
ATOM 3647 N N . SER B 1 71 ? 0.075 21.062 15.266 1 91.38 71 SER B N 1
ATOM 3648 C CA . SER B 1 71 ? -0.122 22.484 15.055 1 91.38 71 SER B CA 1
ATOM 3649 C C . SER B 1 71 ? -1.283 22.75 14.109 1 91.38 71 SER B C 1
ATOM 3651 O O . SER B 1 71 ? -1.558 21.953 13.211 1 91.38 71 SER B O 1
ATOM 3653 N N . PRO B 1 72 ? -1.976 23.844 14.32 1 86.56 72 PRO B N 1
ATOM 3654 C CA . PRO B 1 72 ? -2.971 24.266 13.328 1 86.56 72 PRO B CA 1
ATOM 3655 C C . PRO B 1 72 ? -2.34 24.781 12.047 1 86.56 72 PRO B C 1
ATOM 3657 O O . PRO B 1 72 ? -3.02 24.906 11.023 1 86.56 72 PRO B O 1
ATOM 3660 N N . ARG B 1 73 ? -1.085 25.156 12.156 1 87 73 ARG B N 1
ATOM 3661 C CA . ARG B 1 73 ? -0.369 25.625 10.969 1 87 73 ARG B CA 1
ATOM 3662 C C . ARG B 1 73 ? 0.076 24.438 10.109 1 87 73 ARG B C 1
ATOM 3664 O O . ARG B 1 73 ? 0.629 23.469 10.617 1 87 73 ARG B O 1
ATOM 3671 N N . ARG B 1 74 ? -0.149 24.578 8.797 1 80.38 74 ARG B N 1
ATOM 3672 C CA . ARG B 1 74 ? 0.185 23.484 7.883 1 80.38 74 ARG B CA 1
ATOM 3673 C C . ARG B 1 74 ? 1.142 23.953 6.793 1 80.38 74 ARG B C 1
ATOM 3675 O O . ARG B 1 74 ? 1.432 23.219 5.852 1 80.38 74 ARG B O 1
ATOM 3682 N N . ASP B 1 75 ? 1.56 25.125 6.949 1 86.69 75 ASP B N 1
ATOM 3683 C CA . ASP B 1 75 ? 2.371 25.703 5.879 1 86.69 75 ASP B CA 1
ATOM 3684 C C . ASP B 1 75 ? 3.816 25.219 5.969 1 86.69 75 ASP B C 1
ATOM 3686 O O . ASP B 1 75 ? 4.23 24.672 6.992 1 86.69 75 ASP B O 1
ATOM 3690 N N . PHE B 1 76 ? 4.59 25.469 4.945 1 89.69 76 PHE B N 1
ATOM 3691 C CA . PHE B 1 76 ? 5.961 24.984 4.816 1 89.69 76 PHE B CA 1
ATOM 3692 C C . PHE B 1 76 ? 6.836 25.531 5.938 1 89.69 76 PHE B C 1
ATOM 3694 O O . PHE B 1 76 ? 7.57 24.781 6.578 1 89.69 76 PHE B O 1
ATOM 3701 N N . PRO B 1 77 ? 6.742 26.781 6.27 1 91 77 PRO B N 1
ATOM 3702 C CA . PRO B 1 77 ? 7.602 27.297 7.34 1 91 77 PRO B CA 1
ATOM 3703 C C . PRO B 1 77 ? 7.375 26.578 8.672 1 91 77 PRO B C 1
ATOM 3705 O O . PRO B 1 77 ? 8.336 26.297 9.398 1 91 77 PRO B O 1
ATOM 3708 N N . ALA B 1 78 ? 6.145 26.281 8.961 1 91.81 78 ALA B N 1
ATOM 3709 C CA . ALA B 1 78 ? 5.84 25.578 10.211 1 91.81 78 ALA B CA 1
ATOM 3710 C C . ALA B 1 78 ? 6.445 24.188 10.219 1 91.81 78 ALA B C 1
ATOM 3712 O O . ALA B 1 78 ? 7.051 23.766 11.211 1 91.81 78 ALA B O 1
ATOM 3713 N N . ARG B 1 79 ? 6.305 23.5 9.125 1 91.81 79 ARG B N 1
ATOM 3714 C CA . ARG B 1 79 ? 6.852 22.156 9.023 1 91.81 79 ARG B CA 1
ATOM 3715 C C . ARG B 1 79 ? 8.375 22.172 9.094 1 91.81 79 ARG B C 1
ATOM 3717 O O . ARG B 1 79 ? 8.984 21.297 9.711 1 91.81 79 ARG B O 1
ATOM 3724 N N . LEU B 1 80 ? 8.922 23.141 8.43 1 93 80 LEU B N 1
ATOM 3725 C CA . LEU B 1 80 ? 10.375 23.281 8.461 1 93 80 LEU B CA 1
ATOM 3726 C C . LEU B 1 80 ? 10.859 23.547 9.883 1 93 80 LEU B C 1
ATOM 3728 O O . LEU B 1 80 ? 11.867 22.984 10.32 1 93 80 LEU B O 1
ATOM 3732 N N . GLU B 1 81 ? 10.164 24.406 10.578 1 92.75 81 GLU B N 1
ATOM 3733 C CA . GLU B 1 81 ? 10.523 24.719 11.961 1 92.75 81 GLU B CA 1
ATOM 3734 C C . GLU B 1 81 ? 10.461 23.469 12.828 1 92.75 81 GLU B C 1
ATOM 3736 O O . GLU B 1 81 ? 11.312 23.25 13.695 1 92.75 81 GLU B O 1
ATOM 3741 N N . ALA B 1 82 ? 9.477 22.672 12.625 1 92.94 82 ALA B N 1
ATOM 3742 C CA . ALA B 1 82 ? 9.359 21.406 13.359 1 92.94 82 ALA B CA 1
ATOM 3743 C C . ALA B 1 82 ? 10.57 20.516 13.117 1 92.94 82 ALA B C 1
ATOM 3745 O O . ALA B 1 82 ? 11.109 19.922 14.047 1 92.94 82 ALA B O 1
ATOM 3746 N N . VAL B 1 83 ? 10.992 20.453 11.883 1 90.56 83 VAL B N 1
ATOM 3747 C CA . VAL B 1 83 ? 12.164 19.672 11.523 1 90.56 83 VAL B CA 1
ATOM 3748 C C . VAL B 1 83 ? 13.398 20.219 12.234 1 90.56 83 VAL B C 1
ATOM 3750 O O . VAL B 1 83 ? 14.172 19.453 12.82 1 90.56 83 VAL B O 1
ATOM 3753 N N . ARG B 1 84 ? 13.555 21.484 12.211 1 90.56 84 ARG B N 1
ATOM 3754 C CA . ARG B 1 84 ? 14.742 22.141 12.758 1 90.56 84 ARG B CA 1
ATOM 3755 C C . ARG B 1 84 ? 14.805 21.984 14.273 1 90.56 84 ARG B C 1
ATOM 3757 O O . ARG B 1 84 ? 15.883 21.938 14.859 1 90.56 84 ARG B O 1
ATOM 3764 N N . MET B 1 85 ? 13.656 21.828 14.844 1 89.75 85 MET B N 1
ATOM 3765 C CA . MET B 1 85 ? 13.641 21.656 16.297 1 89.75 85 MET B CA 1
ATOM 3766 C C . MET B 1 85 ? 13.828 20.188 16.672 1 89.75 85 MET B C 1
ATOM 3768 O O . MET B 1 85 ? 13.781 19.828 17.844 1 89.75 85 MET B O 1
ATOM 3772 N N . GLY B 1 86 ? 13.891 19.344 15.672 1 88.06 86 GLY B N 1
ATOM 3773 C CA . GLY B 1 86 ? 14.203 17.953 15.922 1 88.06 86 GLY B CA 1
ATOM 3774 C C . GLY B 1 86 ? 12.969 17.078 16.078 1 88.06 86 GLY B C 1
ATOM 3775 O O . GLY B 1 86 ? 13.039 15.984 16.641 1 88.06 86 GLY B O 1
ATOM 3776 N N . ALA B 1 87 ? 11.883 17.578 15.602 1 89.81 87 ALA B N 1
ATOM 3777 C CA . ALA B 1 87 ? 10.656 16.781 15.703 1 89.81 87 ALA B CA 1
ATOM 3778 C C . ALA B 1 87 ? 10.719 15.539 14.82 1 89.81 87 ALA B C 1
ATOM 3780 O O . ALA B 1 87 ? 11.227 15.602 13.695 1 89.81 87 ALA B O 1
ATOM 3781 N N . SER B 1 88 ? 10.25 14.477 15.344 1 85 88 SER B N 1
ATOM 3782 C CA . SER B 1 88 ? 10.211 13.211 14.617 1 85 88 SER B CA 1
ATOM 3783 C C . SER B 1 88 ? 8.93 13.078 13.805 1 85 88 SER B C 1
ATOM 3785 O O . SER B 1 88 ? 8.805 12.172 12.977 1 85 88 SER B O 1
ATOM 3787 N N . GLY B 1 89 ? 8.047 13.961 14.062 1 87.06 89 GLY B N 1
ATOM 3788 C CA . GLY B 1 89 ? 6.77 13.922 13.367 1 87.06 89 GLY B CA 1
ATOM 3789 C C . GLY B 1 89 ? 5.996 15.227 13.469 1 87.06 89 GLY B C 1
ATOM 3790 O O . GLY B 1 89 ? 6.297 16.062 14.32 1 87.06 89 GLY B O 1
ATOM 3791 N N . PHE B 1 90 ? 5.09 15.398 12.586 1 90.69 90 PHE B N 1
ATOM 3792 C CA . PHE B 1 90 ? 4.234 16.578 12.539 1 90.69 90 PHE B CA 1
ATOM 3793 C C . PHE B 1 90 ? 2.799 16.203 12.211 1 90.69 90 PHE B C 1
ATOM 3795 O O . PHE B 1 90 ? 2.539 15.555 11.188 1 90.69 90 PHE B O 1
ATOM 3802 N N . LEU B 1 91 ? 1.907 16.531 13.094 1 87.88 91 LEU B N 1
ATOM 3803 C CA . LEU B 1 91 ? 0.498 16.203 12.914 1 87.88 91 LEU B CA 1
ATOM 3804 C C . LEU B 1 91 ? -0.363 17.453 12.93 1 87.88 91 LEU B C 1
ATOM 3806 O O . LEU B 1 91 ? -0.013 18.453 13.578 1 87.88 91 LEU B O 1
ATOM 3810 N N . ASP B 1 92 ? -1.448 17.359 12.281 1 82.31 92 ASP B N 1
ATOM 3811 C CA . ASP B 1 92 ? -2.375 18.484 12.234 1 82.31 92 ASP B CA 1
ATOM 3812 C C . ASP B 1 92 ? -3.152 18.609 13.539 1 82.31 92 ASP B C 1
ATOM 3814 O O . ASP B 1 92 ? -3.383 17.625 14.227 1 82.31 92 ASP B O 1
ATOM 3818 N N . TRP B 1 93 ? -3.467 19.828 13.898 1 82.5 93 TRP B N 1
ATOM 3819 C CA . TRP B 1 93 ? -4.414 20.109 14.969 1 82.5 93 TRP B CA 1
ATOM 3820 C C . TRP B 1 93 ? -5.797 20.438 14.406 1 82.5 93 TRP B C 1
ATOM 3822 O O . TRP B 1 93 ? -5.922 21.219 13.461 1 82.5 93 TRP B O 1
ATOM 3832 N N . PRO B 1 94 ? -6.984 19.859 14.93 1 78.12 94 PRO B N 1
ATOM 3833 C CA . PRO B 1 94 ? -6.996 18.969 16.094 1 78.12 94 PRO B CA 1
ATOM 3834 C C . PRO B 1 94 ? -6.414 17.594 15.773 1 78.12 94 PRO B C 1
ATOM 3836 O O . PRO B 1 94 ? -6.559 17.094 14.648 1 78.12 94 PRO B O 1
ATOM 3839 N N . LEU B 1 95 ? -5.801 17.078 16.781 1 77 95 LEU B N 1
ATOM 3840 C CA . LEU B 1 95 ? -5.086 15.82 16.656 1 77 95 LEU B CA 1
ATOM 3841 C C . LEU B 1 95 ? -6.055 14.672 16.406 1 77 95 LEU B C 1
ATOM 3843 O O . LEU B 1 95 ? -7.086 14.562 17.078 1 77 95 LEU B O 1
ATOM 3847 N N . GLN B 1 96 ? -5.727 13.961 15.422 1 70.81 96 GLN B N 1
ATOM 3848 C CA . GLN B 1 96 ? -6.449 12.719 15.188 1 70.81 96 GLN B CA 1
ATOM 3849 C C . GLN B 1 96 ? -5.707 11.531 15.789 1 70.81 96 GLN B C 1
ATOM 3851 O O . GLN B 1 96 ? -4.566 11.25 15.414 1 70.81 96 GLN B O 1
ATOM 3856 N N . VAL B 1 97 ? -6.363 10.844 16.594 1 70.56 97 VAL B N 1
ATOM 3857 C CA . VAL B 1 97 ? -5.738 9.781 17.375 1 70.56 97 VAL B CA 1
ATOM 3858 C C . VAL B 1 97 ? -5.16 8.727 16.438 1 70.56 97 VAL B C 1
ATOM 3860 O O . VAL B 1 97 ? -4.074 8.195 16.688 1 70.56 97 VAL B O 1
ATOM 3863 N N . ASN B 1 98 ? -5.867 8.438 15.398 1 67.06 98 ASN B N 1
ATOM 3864 C CA . ASN B 1 98 ? -5.387 7.395 14.492 1 67.06 98 ASN B CA 1
ATOM 3865 C C . ASN B 1 98 ? -4.055 7.781 13.852 1 67.06 98 ASN B C 1
ATOM 3867 O O . ASN B 1 98 ? -3.188 6.93 13.648 1 67.06 98 ASN B O 1
ATOM 3871 N N . GLN B 1 99 ? -3.957 9.008 13.57 1 74.69 99 GLN B N 1
ATOM 3872 C CA . GLN B 1 99 ? -2.705 9.469 12.977 1 74.69 99 GLN B CA 1
ATOM 3873 C C . GLN B 1 99 ? -1.562 9.398 13.992 1 74.69 99 GLN B C 1
ATOM 3875 O O . GLN B 1 99 ? -0.437 9.039 13.633 1 74.69 99 GLN B O 1
ATOM 3880 N N . LEU B 1 100 ? -1.879 9.781 15.227 1 79.06 100 LEU B N 1
ATOM 3881 C CA . LEU B 1 100 ? -0.865 9.734 16.281 1 79.06 100 LEU B CA 1
ATOM 3882 C C . LEU B 1 100 ? -0.421 8.305 16.531 1 79.06 100 LEU B C 1
ATOM 3884 O O . LEU B 1 100 ? 0.777 8.031 16.641 1 79.06 100 LEU B O 1
ATOM 3888 N N . VAL B 1 101 ? -1.358 7.457 16.609 1 72.94 101 VAL B N 1
ATOM 3889 C CA . VAL B 1 101 ? -1.053 6.055 16.859 1 72.94 101 VAL B CA 1
ATOM 3890 C C . VAL B 1 101 ? -0.214 5.488 15.711 1 72.94 101 VAL B C 1
ATOM 3892 O O . VAL B 1 101 ? 0.74 4.742 15.945 1 72.94 101 VAL B O 1
ATOM 3895 N N . ASP B 1 102 ? -0.622 5.84 14.516 1 70.62 102 ASP B N 1
ATOM 3896 C CA . ASP B 1 102 ? 0.152 5.414 13.352 1 70.62 102 ASP B CA 1
ATOM 3897 C C . ASP B 1 102 ? 1.609 5.852 13.477 1 70.62 102 ASP B C 1
ATOM 3899 O O . ASP B 1 102 ? 2.523 5.074 13.195 1 70.62 102 ASP B O 1
ATOM 3903 N N . LEU B 1 103 ? 1.782 7.047 13.859 1 75.88 103 LEU B N 1
ATOM 3904 C CA . LEU B 1 103 ? 3.119 7.621 13.969 1 75.88 103 LEU B CA 1
ATOM 3905 C C . LEU B 1 103 ? 3.902 6.953 15.102 1 75.88 103 LEU B C 1
ATOM 3907 O O . LEU B 1 103 ? 5.098 6.68 14.953 1 75.88 103 LEU B O 1
ATOM 3911 N N . LEU B 1 104 ? 3.215 6.668 16.203 1 75 104 LEU B N 1
ATOM 3912 C CA . LEU B 1 104 ? 3.891 6.133 17.391 1 75 104 LEU B CA 1
ATOM 3913 C C . LEU B 1 104 ? 4.145 4.637 17.234 1 75 104 LEU B C 1
ATOM 3915 O O . LEU B 1 104 ? 5.121 4.109 17.766 1 75 104 LEU B O 1
ATOM 3919 N N . SER B 1 105 ? 3.184 3.949 16.578 1 63.41 105 SER B N 1
ATOM 3920 C CA . SER B 1 105 ? 3.275 2.496 16.484 1 63.41 105 SER B CA 1
ATOM 3921 C C . SER B 1 105 ? 4.035 2.07 15.227 1 63.41 105 SER B C 1
ATOM 3923 O O . SER B 1 105 ? 4.766 1.076 15.25 1 63.41 105 SER B O 1
ATOM 3925 N N . PHE B 1 106 ? 3.586 2.625 14.133 1 55.47 106 PHE B N 1
ATOM 3926 C CA . PHE B 1 106 ? 4.105 2.143 12.859 1 55.47 106 PHE B CA 1
ATOM 3927 C C . PHE B 1 106 ? 5.254 3.02 12.375 1 55.47 106 PHE B C 1
ATOM 3929 O O . PHE B 1 106 ? 6.004 2.627 11.484 1 55.47 106 PHE B O 1
ATOM 3936 N N . GLY B 1 107 ? 5.344 4.102 13.047 1 53.12 107 GLY B N 1
ATOM 3937 C CA . GLY B 1 107 ? 6.406 4.977 12.578 1 53.12 107 GLY B CA 1
ATOM 3938 C C . GLY B 1 107 ? 7.754 4.664 13.195 1 53.12 107 GLY B C 1
ATOM 3939 O O . GLY B 1 107 ? 7.961 3.568 13.727 1 53.12 107 GLY B O 1
ATOM 3940 N N . ASP B 1 108 ? 8.68 5.473 12.906 1 53 108 ASP B N 1
ATOM 3941 C CA . ASP B 1 108 ? 10.07 5.391 13.336 1 53 108 ASP B CA 1
ATOM 3942 C C . ASP B 1 108 ? 10.172 5.172 14.844 1 53 108 ASP B C 1
ATOM 3944 O O . ASP B 1 108 ? 11.133 4.566 15.32 1 53 108 ASP B O 1
ATOM 3948 N N . ILE B 1 109 ? 9.094 5.531 15.516 1 53.03 109 ILE B N 1
ATOM 3949 C CA . ILE B 1 109 ? 9.188 5.496 16.969 1 53.03 109 ILE B CA 1
ATOM 3950 C C . ILE B 1 109 ? 8.859 4.094 17.484 1 53.03 109 ILE B C 1
ATOM 3952 O O . ILE B 1 109 ? 9.523 3.582 18.391 1 53.03 109 ILE B O 1
ATOM 3956 N N . GLY B 1 110 ? 7.785 3.434 16.922 1 49.16 110 GLY B N 1
ATOM 3957 C CA . GLY B 1 110 ? 7.34 2.117 17.344 1 49.16 110 GLY B CA 1
ATOM 3958 C C . GLY B 1 110 ? 8.219 0.994 16.828 1 49.16 110 GLY B C 1
ATOM 3959 O O . GLY B 1 110 ? 8.422 -0.006 17.531 1 49.16 110 GLY B O 1
ATOM 3960 N N . GLU B 1 111 ? 8.617 1.089 15.484 1 52.16 111 GLU B N 1
ATOM 3961 C CA . GLU B 1 111 ? 9.273 0.041 14.711 1 52.16 111 GLU B CA 1
ATOM 3962 C C . GLU B 1 111 ? 10.672 -0.247 15.25 1 52.16 111 GLU B C 1
ATOM 3964 O O . GLU B 1 111 ? 11.227 -1.322 15.008 1 52.16 111 GLU B O 1
ATOM 3969 N N . ARG B 1 112 ? 11.117 0.669 16 1 53.09 112 ARG B N 1
ATOM 3970 C CA . ARG B 1 112 ? 12.477 0.452 16.484 1 53.09 112 ARG B CA 1
ATOM 3971 C C . ARG B 1 112 ? 12.531 -0.737 17.438 1 53.09 112 ARG B C 1
ATOM 3973 O O . ARG B 1 112 ? 13.609 -1.191 17.812 1 53.09 112 ARG B O 1
ATOM 3980 N N . ARG B 1 113 ? 11.312 -1.39 17.594 1 58.91 113 ARG B N 1
ATOM 3981 C CA . ARG B 1 113 ? 11.375 -2.398 18.641 1 58.91 113 ARG B CA 1
ATOM 3982 C C . ARG B 1 113 ? 11.688 -3.775 18.062 1 58.91 113 ARG B C 1
ATOM 3984 O O . ARG B 1 113 ? 12.344 -4.594 18.703 1 58.91 113 ARG B O 1
ATOM 3991 N N . ASP B 1 114 ? 11.32 -4.074 16.719 1 74.12 114 ASP B N 1
ATOM 3992 C CA . ASP B 1 114 ? 11.609 -5.41 16.219 1 74.12 114 ASP B CA 1
ATOM 3993 C C . ASP B 1 114 ? 12.883 -5.418 15.367 1 74.12 114 ASP B C 1
ATOM 3995 O O . ASP B 1 114 ? 13.07 -4.551 14.516 1 74.12 114 ASP B O 1
ATOM 3999 N N . PRO B 1 115 ? 13.734 -6.27 15.719 1 87.69 115 PRO B N 1
ATOM 4000 C CA . PRO B 1 115 ? 14.961 -6.34 14.922 1 87.69 115 PRO B CA 1
ATOM 4001 C C . PRO B 1 115 ? 14.688 -6.555 13.43 1 87.69 115 PRO B C 1
ATOM 4003 O O . PRO B 1 115 ? 13.68 -7.168 13.07 1 87.69 115 PRO B O 1
ATOM 4006 N N . LEU B 1 116 ? 15.586 -5.984 12.641 1 92.25 116 LEU B N 1
ATOM 4007 C CA . LEU B 1 116 ? 15.516 -6.219 11.203 1 92.25 116 LEU B CA 1
ATOM 4008 C C . LEU B 1 116 ? 15.883 -7.66 10.867 1 92.25 116 LEU B C 1
ATOM 4010 O O . LEU B 1 116 ? 16.797 -8.227 11.477 1 92.25 116 LEU B O 1
ATOM 4014 N N . ARG B 1 117 ? 15.211 -8.242 10.016 1 95.94 117 ARG B N 1
ATOM 4015 C CA . ARG B 1 117 ? 15.484 -9.594 9.523 1 95.94 117 ARG B CA 1
ATOM 4016 C C . ARG B 1 117 ? 16.031 -9.555 8.094 1 95.94 117 ARG B C 1
ATOM 4018 O O . ARG B 1 117 ? 15.398 -8.977 7.203 1 95.94 117 ARG B O 1
ATOM 4025 N N . VAL B 1 118 ? 17.172 -10.148 7.93 1 97.19 118 VAL B N 1
ATOM 4026 C CA . VAL B 1 118 ? 17.797 -10.133 6.613 1 97.19 118 VAL B CA 1
ATOM 4027 C C . VAL B 1 118 ? 18.062 -11.562 6.156 1 97.19 118 VAL B C 1
ATOM 4029 O O . VAL B 1 118 ? 18.531 -12.391 6.941 1 97.19 118 VAL B O 1
ATOM 4032 N N . LEU B 1 119 ? 17.672 -11.875 4.934 1 97.56 119 LEU B N 1
ATOM 4033 C CA . LEU B 1 119 ? 18.016 -13.148 4.312 1 97.56 119 LEU B CA 1
ATOM 4034 C C . LEU B 1 119 ? 19.219 -13 3.387 1 97.56 119 LEU B C 1
ATOM 4036 O O . LEU B 1 119 ? 19.188 -12.195 2.455 1 97.56 119 LEU B O 1
ATOM 4040 N N . ILE B 1 120 ? 20.25 -13.727 3.693 1 97.5 120 ILE B N 1
ATOM 4041 C CA . ILE B 1 120 ? 21.469 -13.719 2.879 1 97.5 120 ILE B CA 1
ATOM 4042 C C . ILE B 1 120 ? 21.484 -14.953 1.98 1 97.5 120 ILE B C 1
ATOM 4044 O O . ILE B 1 120 ? 21.516 -16.078 2.471 1 97.5 120 ILE B O 1
ATOM 4048 N N . VAL B 1 121 ? 21.438 -14.695 0.66 1 96.56 121 VAL B N 1
ATOM 4049 C CA . VAL B 1 121 ? 21.531 -15.773 -0.319 1 96.56 121 VAL B CA 1
ATOM 4050 C C . VAL B 1 121 ? 22.891 -15.75 -1.001 1 96.56 121 VAL B C 1
ATOM 4052 O O . VAL B 1 121 ? 23.141 -14.906 -1.87 1 96.56 121 VAL B O 1
ATOM 4055 N N . GLU B 1 122 ? 23.734 -16.594 -0.609 1 92.31 122 GLU B N 1
ATOM 4056 C CA . GLU B 1 122 ? 25.141 -16.641 -0.979 1 92.31 122 GLU B CA 1
ATOM 4057 C C . GLU B 1 122 ? 25.656 -18.078 -0.968 1 92.31 122 GLU B C 1
ATOM 4059 O O . GLU B 1 122 ? 25.453 -18.812 -0.001 1 92.31 122 GLU B O 1
ATOM 4064 N N . ASP B 1 123 ? 26.266 -18.391 -2.074 1 88.06 123 ASP B N 1
ATOM 4065 C CA . ASP B 1 123 ? 26.656 -19.797 -2.215 1 88.06 123 ASP B CA 1
ATOM 4066 C C . ASP B 1 123 ? 27.922 -20.094 -1.421 1 88.06 123 ASP B C 1
ATOM 4068 O O . ASP B 1 123 ? 28.203 -21.25 -1.092 1 88.06 123 ASP B O 1
ATOM 4072 N N . MET B 1 124 ? 28.766 -19.078 -1.147 1 89.81 124 MET B N 1
ATOM 4073 C CA . MET B 1 124 ? 29.969 -19.266 -0.335 1 89.81 124 MET B CA 1
ATOM 4074 C C . MET B 1 124 ? 29.656 -19.078 1.146 1 89.81 124 MET B C 1
ATOM 4076 O O . MET B 1 124 ? 29.5 -17.953 1.619 1 89.81 124 MET B O 1
ATOM 4080 N N . ALA B 1 125 ? 29.672 -20.125 1.886 1 90.81 125 ALA B N 1
ATOM 4081 C CA . ALA B 1 125 ? 29.266 -20.141 3.289 1 90.81 125 ALA B CA 1
ATOM 4082 C C . ALA B 1 125 ? 30.125 -19.203 4.121 1 90.81 125 ALA B C 1
ATOM 4084 O O . ALA B 1 125 ? 29.641 -18.547 5.051 1 90.81 125 ALA B O 1
ATOM 4085 N N . SER B 1 126 ? 31.359 -19.156 3.807 1 92.5 126 SER B N 1
ATOM 4086 C CA . SER B 1 126 ? 32.281 -18.297 4.559 1 92.5 126 SER B CA 1
ATOM 4087 C C . SER B 1 126 ? 31.906 -16.828 4.43 1 92.5 126 SER B C 1
ATOM 4089 O O . SER B 1 126 ? 31.875 -16.094 5.422 1 92.5 126 SER B O 1
ATOM 4091 N N . LEU B 1 127 ? 31.578 -16.438 3.244 1 92.25 127 LEU B N 1
ATOM 4092 C CA . LEU B 1 127 ? 31.188 -15.047 3.01 1 92.25 127 LEU B CA 1
ATOM 4093 C C . LEU B 1 127 ? 29.844 -14.75 3.65 1 92.25 127 LEU B C 1
ATOM 4095 O O . LEU B 1 127 ? 29.656 -13.68 4.238 1 92.25 127 LEU B O 1
ATOM 4099 N N . ALA B 1 128 ? 28.906 -15.664 3.533 1 93.88 128 ALA B N 1
ATOM 4100 C CA . ALA B 1 128 ? 27.594 -15.523 4.172 1 93.88 128 ALA B CA 1
ATOM 4101 C C . ALA B 1 128 ? 27.734 -15.336 5.68 1 93.88 128 ALA B C 1
ATOM 4103 O O . ALA B 1 128 ? 27.078 -14.492 6.273 1 93.88 128 ALA B O 1
ATOM 4104 N N . GLY B 1 129 ? 28.609 -16.156 6.23 1 94.44 129 GLY B N 1
ATOM 4105 C CA . GLY B 1 129 ? 28.875 -16.062 7.656 1 94.44 129 GLY B CA 1
ATOM 4106 C C . GLY B 1 129 ? 29.453 -14.727 8.062 1 94.44 129 GLY B C 1
ATOM 4107 O O . GLY B 1 129 ? 29.078 -14.164 9.094 1 94.44 129 GLY B O 1
ATOM 4108 N N . LEU B 1 130 ? 30.359 -14.258 7.258 1 95.31 130 LEU B N 1
ATOM 4109 C CA . LEU B 1 130 ? 30.969 -12.961 7.523 1 95.31 130 LEU B CA 1
ATOM 4110 C C . LEU B 1 130 ? 29.906 -11.859 7.539 1 95.31 130 LEU B C 1
ATOM 4112 O O . LEU B 1 130 ? 29.844 -11.07 8.484 1 95.31 130 LEU B O 1
ATOM 4116 N N . TYR B 1 131 ? 29.094 -11.805 6.504 1 96.25 131 TYR B N 1
ATOM 4117 C CA . TYR B 1 131 ? 28.047 -10.781 6.414 1 96.25 131 TYR B CA 1
ATOM 4118 C C . TYR B 1 131 ? 27.078 -10.898 7.578 1 96.25 131 TYR B C 1
ATOM 4120 O O . TYR B 1 131 ? 26.672 -9.883 8.156 1 96.25 131 TYR B O 1
ATOM 4128 N N . SER B 1 132 ? 26.734 -12.102 7.957 1 96.5 132 SER B N 1
ATOM 4129 C CA . SER B 1 132 ? 25.828 -12.344 9.07 1 96.5 132 SER B CA 1
ATOM 4130 C C . SER B 1 132 ? 26.391 -11.797 10.375 1 96.5 132 SER B C 1
ATOM 4132 O O . SER B 1 132 ? 25.672 -11.164 11.156 1 96.5 132 SER B O 1
ATOM 4134 N N . ARG B 1 133 ? 27.625 -12.023 10.562 1 96.38 133 ARG B N 1
ATOM 4135 C CA . ARG B 1 133 ? 28.281 -11.57 11.781 1 96.38 133 ARG B CA 1
ATOM 4136 C C . ARG B 1 133 ? 28.344 -10.047 11.844 1 96.38 133 ARG B C 1
ATOM 4138 O O . ARG B 1 133 ? 28.078 -9.453 12.891 1 96.38 133 ARG B O 1
ATOM 4145 N N . VAL B 1 134 ? 28.672 -9.477 10.75 1 96.38 134 VAL B N 1
ATOM 4146 C CA . VAL B 1 134 ? 28.766 -8.023 10.68 1 96.38 134 VAL B CA 1
ATOM 4147 C C . VAL B 1 134 ? 27.406 -7.406 10.969 1 96.38 134 VAL B C 1
ATOM 4149 O O . VAL B 1 134 ? 27.297 -6.484 11.781 1 96.38 134 VAL B O 1
ATOM 4152 N N . LEU B 1 135 ? 26.359 -7.918 10.359 1 96.06 135 LEU B N 1
ATOM 4153 C CA . LEU B 1 135 ? 25 -7.402 10.547 1 96.06 135 LEU B CA 1
ATOM 4154 C C . LEU B 1 135 ? 24.5 -7.691 11.953 1 96.06 135 LEU B C 1
ATOM 4156 O O . LEU B 1 135 ? 23.859 -6.84 12.578 1 96.06 135 LEU B O 1
ATOM 4160 N N . GLY B 1 136 ? 24.828 -8.883 12.438 1 95.19 136 GLY B N 1
ATOM 4161 C CA . GLY B 1 136 ? 24.453 -9.258 13.797 1 95.19 136 GLY B CA 1
ATOM 4162 C C . GLY B 1 136 ? 25.031 -8.328 14.852 1 95.19 136 GLY B C 1
ATOM 4163 O O . GLY B 1 136 ? 24.359 -8.016 15.836 1 95.19 136 GLY B O 1
ATOM 4164 N N . ALA B 1 137 ? 26.156 -7.84 14.633 1 94.25 137 ALA B N 1
ATOM 4165 C CA . ALA B 1 137 ? 26.828 -6.934 15.555 1 94.25 137 ALA B CA 1
ATOM 4166 C C . ALA B 1 137 ? 26.094 -5.594 15.641 1 94.25 137 ALA B C 1
ATOM 4168 O O . ALA B 1 137 ? 26.297 -4.832 16.594 1 94.25 137 ALA B O 1
ATOM 4169 N N . HIS B 1 138 ? 25.266 -5.422 14.719 1 90.94 138 HIS B N 1
ATOM 4170 C CA . HIS B 1 138 ? 24.531 -4.164 14.695 1 90.94 138 HIS B CA 1
ATOM 4171 C C . HIS B 1 138 ? 23.031 -4.395 14.914 1 90.94 138 HIS B C 1
ATOM 4173 O O . HIS B 1 138 ? 22.203 -3.596 14.477 1 90.94 138 HIS B O 1
ATOM 4179 N N . GLY B 1 139 ? 22.672 -5.582 15.438 1 90.25 139 GLY B N 1
ATOM 4180 C CA . GLY B 1 139 ? 21.328 -5.848 15.891 1 90.25 139 GLY B CA 1
ATOM 4181 C C . GLY B 1 139 ? 20.406 -6.359 14.789 1 90.25 139 GLY B C 1
ATOM 4182 O O . GLY B 1 139 ? 19.188 -6.328 14.93 1 90.25 139 GLY B O 1
ATOM 4183 N N . VAL B 1 140 ? 21.016 -6.801 13.688 1 94.06 140 VAL B N 1
ATOM 4184 C CA . VAL B 1 140 ? 20.25 -7.352 12.578 1 94.06 140 VAL B CA 1
ATOM 4185 C C . VAL B 1 140 ? 20.234 -8.875 12.656 1 94.06 140 VAL B C 1
ATOM 4187 O O . VAL B 1 140 ? 21.281 -9.492 12.867 1 94.06 140 VAL B O 1
ATOM 4190 N N . GLU B 1 141 ? 19.062 -9.461 12.617 1 95.62 141 GLU B N 1
ATOM 4191 C CA . GLU B 1 141 ? 18.953 -10.914 12.547 1 95.62 141 GLU B CA 1
ATOM 4192 C C . GLU B 1 141 ? 19.125 -11.414 11.109 1 95.62 141 GLU B C 1
ATOM 4194 O O . GLU B 1 141 ? 18.234 -11.242 10.273 1 95.62 141 GLU B O 1
ATOM 4199 N N . ALA B 1 142 ? 20.234 -12.07 10.906 1 96.31 142 ALA B N 1
ATOM 4200 C CA . ALA B 1 142 ? 20.547 -12.523 9.555 1 96.31 142 ALA B CA 1
ATOM 4201 C C . ALA B 1 142 ? 20.469 -14.047 9.453 1 96.31 142 ALA B C 1
ATOM 4203 O O . ALA B 1 142 ? 20.969 -14.758 10.336 1 96.31 142 ALA B O 1
ATOM 4204 N N . THR B 1 143 ? 19.75 -14.555 8.477 1 95.75 143 THR B N 1
ATOM 4205 C CA . THR B 1 143 ? 19.703 -15.961 8.125 1 95.75 143 THR B CA 1
ATOM 4206 C C . THR B 1 143 ? 20.281 -16.203 6.734 1 95.75 143 THR B C 1
ATOM 4208 O O . THR B 1 143 ? 20.031 -15.414 5.809 1 95.75 143 THR B O 1
ATOM 4211 N N . SER B 1 144 ? 21.109 -17.203 6.621 1 95.12 144 SER B N 1
ATOM 4212 C CA . SER B 1 144 ? 21.75 -17.469 5.34 1 95.12 144 SER B CA 1
ATOM 4213 C C . SER B 1 144 ? 21.172 -18.719 4.676 1 95.12 144 SER B C 1
ATOM 4215 O O . SER B 1 144 ? 20.734 -19.641 5.363 1 95.12 144 SER B O 1
ATOM 4217 N N . GLU B 1 145 ? 21.094 -18.672 3.391 1 94.31 145 GLU B N 1
ATOM 4218 C CA . GLU B 1 145 ? 20.672 -19.797 2.564 1 94.31 145 GLU B CA 1
ATOM 4219 C C . GLU B 1 145 ? 21.562 -19.922 1.328 1 94.31 145 GLU B C 1
ATOM 4221 O O . GLU B 1 145 ? 21.859 -18.938 0.658 1 94.31 145 GLU B O 1
ATOM 4226 N N . THR B 1 146 ? 21.984 -21.156 1.043 1 90.5 146 THR B N 1
ATOM 4227 C CA . THR B 1 146 ? 22.891 -21.375 -0.076 1 90.5 146 THR B CA 1
ATOM 4228 C C . THR B 1 146 ? 22.156 -22 -1.259 1 90.5 146 THR B C 1
ATOM 4230 O O . THR B 1 146 ? 22.656 -21.969 -2.389 1 90.5 146 THR B O 1
ATOM 4233 N N . ASN B 1 147 ? 21.047 -22.578 -0.976 1 90.25 147 ASN B N 1
ATOM 4234 C CA . ASN B 1 147 ? 20.25 -23.234 -2.016 1 90.25 147 ASN B CA 1
ATOM 4235 C C . ASN B 1 147 ? 19.125 -22.344 -2.514 1 90.25 147 ASN B C 1
ATOM 4237 O O . ASN B 1 147 ? 18.141 -22.125 -1.806 1 90.25 147 ASN B O 1
ATOM 4241 N N . PRO B 1 148 ? 19.172 -21.875 -3.734 1 91 148 PRO B N 1
ATOM 4242 C CA . PRO B 1 148 ? 18.156 -20.984 -4.27 1 91 148 PRO B CA 1
ATOM 4243 C C . PRO B 1 148 ? 16.75 -21.578 -4.242 1 91 148 PRO B C 1
ATOM 4245 O O . PRO B 1 148 ? 15.766 -20.859 -4.109 1 91 148 PRO B O 1
ATOM 4248 N N . GLU B 1 149 ? 16.594 -22.891 -4.344 1 89.5 149 GLU B N 1
ATOM 4249 C CA . GLU B 1 149 ? 15.297 -23.547 -4.406 1 89.5 149 GLU B CA 1
ATOM 4250 C C . GLU B 1 149 ? 14.531 -23.391 -3.094 1 89.5 149 GLU B C 1
ATOM 4252 O O . GLU B 1 149 ? 13.305 -23.5 -3.066 1 89.5 149 GLU B O 1
ATOM 4257 N N . ARG B 1 150 ? 15.25 -23.125 -2.064 1 90.94 150 ARG B N 1
ATOM 4258 C CA . ARG B 1 150 ? 14.633 -23.047 -0.744 1 90.94 150 ARG B CA 1
ATOM 4259 C C . ARG B 1 150 ? 14.297 -21.609 -0.38 1 90.94 150 ARG B C 1
ATOM 4261 O O . ARG B 1 150 ? 13.625 -21.359 0.624 1 90.94 150 ARG B O 1
ATOM 4268 N N . VAL B 1 151 ? 14.742 -20.672 -1.151 1 92.06 151 VAL B N 1
ATOM 4269 C CA . VAL B 1 151 ? 14.68 -19.266 -0.805 1 92.06 151 VAL B CA 1
ATOM 4270 C C . VAL B 1 151 ? 13.219 -18.812 -0.744 1 92.06 151 VAL B C 1
ATOM 4272 O O . VAL B 1 151 ? 12.805 -18.172 0.222 1 92.06 151 VAL B O 1
ATOM 4275 N N . PRO B 1 152 ? 12.336 -19.172 -1.724 1 87.69 152 PRO B N 1
ATOM 4276 C CA . PRO B 1 152 ? 10.945 -18.703 -1.656 1 87.69 152 PRO B CA 1
ATOM 4277 C C . PRO B 1 152 ? 10.227 -19.172 -0.398 1 87.69 152 PRO B C 1
ATOM 4279 O O . PRO B 1 152 ? 9.523 -18.391 0.249 1 87.69 152 PRO B O 1
ATOM 4282 N N . GLU B 1 153 ? 10.414 -20.406 -0.042 1 83.81 153 GLU B N 1
ATOM 4283 C CA . GLU B 1 153 ? 9.805 -20.938 1.172 1 83.81 153 GLU B CA 1
ATOM 4284 C C . GLU B 1 153 ? 10.344 -20.234 2.414 1 83.81 153 GLU B C 1
ATOM 4286 O O . GLU B 1 153 ? 9.586 -19.953 3.348 1 83.81 153 GLU B O 1
ATOM 4291 N N . LEU B 1 154 ? 11.602 -20.031 2.398 1 89.81 154 LEU B N 1
ATOM 4292 C CA . LEU B 1 154 ? 12.234 -19.375 3.537 1 89.81 154 LEU B CA 1
ATOM 4293 C C . LEU B 1 154 ? 11.719 -17.938 3.697 1 89.81 154 LEU B C 1
ATOM 4295 O O . LEU B 1 154 ? 11.539 -17.469 4.82 1 89.81 154 LEU B O 1
ATOM 4299 N N . ILE B 1 155 ? 11.5 -17.266 2.588 1 91.31 155 ILE B N 1
ATOM 4300 C CA . ILE B 1 155 ? 10.953 -15.906 2.623 1 91.31 155 ILE B CA 1
ATOM 4301 C C . ILE B 1 155 ? 9.578 -15.93 3.289 1 91.31 155 ILE B C 1
ATOM 4303 O O . ILE B 1 155 ? 9.273 -15.07 4.121 1 91.31 155 ILE B O 1
ATOM 4307 N N . GLU B 1 156 ? 8.781 -16.859 2.959 1 79.88 156 GLU B N 1
ATOM 4308 C CA . GLU B 1 156 ? 7.438 -16.969 3.512 1 79.88 156 GLU B CA 1
ATOM 4309 C C . GLU B 1 156 ? 7.477 -17.172 5.023 1 79.88 156 GLU B C 1
ATOM 4311 O O . GLU B 1 156 ? 6.645 -16.641 5.754 1 79.88 156 GLU B O 1
ATOM 4316 N N . HIS B 1 157 ? 8.469 -17.906 5.434 1 79.62 157 HIS B N 1
ATOM 4317 C CA . HIS B 1 157 ? 8.578 -18.234 6.852 1 79.62 157 HIS B CA 1
ATOM 4318 C C . HIS B 1 157 ? 9.203 -17.094 7.637 1 79.62 157 HIS B C 1
ATOM 4320 O O . HIS B 1 157 ? 8.719 -16.734 8.719 1 79.62 157 HIS B O 1
ATOM 4326 N N . LEU B 1 158 ? 10.195 -16.516 7.074 1 86.25 158 LEU B N 1
ATOM 4327 C CA . LEU B 1 158 ? 10.984 -15.531 7.793 1 86.25 158 LEU B CA 1
ATOM 4328 C C . LEU B 1 158 ? 10.391 -14.133 7.625 1 86.25 158 LEU B C 1
ATOM 4330 O O . LEU B 1 158 ? 10.594 -13.266 8.469 1 86.25 158 LEU B O 1
ATOM 4334 N N . ASN B 1 159 ? 9.734 -13.922 6.504 1 86.62 159 ASN B N 1
ATOM 4335 C CA . ASN B 1 159 ? 9.273 -12.586 6.137 1 86.62 159 ASN B CA 1
ATOM 4336 C C . ASN B 1 159 ? 10.359 -11.539 6.32 1 86.62 159 ASN B C 1
ATOM 4338 O O . ASN B 1 159 ? 10.188 -10.578 7.07 1 86.62 159 ASN B O 1
ATOM 4342 N N . PRO B 1 160 ? 11.461 -11.727 5.625 1 95.06 160 PRO B N 1
ATOM 4343 C CA . PRO B 1 160 ? 12.609 -10.836 5.82 1 95.06 160 PRO B CA 1
ATOM 4344 C C . PRO B 1 160 ? 12.328 -9.398 5.379 1 95.06 160 PRO B C 1
ATOM 4346 O O . PRO B 1 160 ? 11.492 -9.172 4.508 1 95.06 160 PRO B O 1
ATOM 4349 N N . ASP B 1 161 ? 13.078 -8.453 5.984 1 94.62 161 ASP B N 1
ATOM 4350 C CA . ASP B 1 161 ? 12.969 -7.043 5.633 1 94.62 161 ASP B CA 1
ATOM 4351 C C . ASP B 1 161 ? 13.828 -6.715 4.41 1 94.62 161 ASP B C 1
ATOM 4353 O O . ASP B 1 161 ? 13.617 -5.688 3.76 1 94.62 161 ASP B O 1
ATOM 4357 N N . LEU B 1 162 ? 14.766 -7.57 4.156 1 96.44 162 LEU B N 1
ATOM 4358 C CA . LEU B 1 162 ? 15.672 -7.375 3.029 1 96.44 162 LEU B CA 1
ATOM 4359 C C . LEU B 1 162 ? 16.344 -8.688 2.637 1 96.44 162 LEU B C 1
ATOM 4361 O O . LEU B 1 162 ? 16.641 -9.516 3.496 1 96.44 162 LEU B O 1
ATOM 4365 N N . ILE B 1 163 ? 16.562 -8.82 1.332 1 96.75 163 ILE B N 1
ATOM 4366 C CA . ILE B 1 163 ? 17.312 -9.977 0.825 1 96.75 163 ILE B CA 1
ATOM 4367 C C . ILE B 1 163 ? 18.641 -9.516 0.251 1 96.75 163 ILE B C 1
ATOM 4369 O O . ILE B 1 163 ? 18.688 -8.664 -0.643 1 96.75 163 ILE B O 1
ATOM 4373 N N . LEU B 1 164 ? 19.719 -9.984 0.811 1 96.31 164 LEU B N 1
ATOM 4374 C CA . LEU B 1 164 ? 21.047 -9.836 0.241 1 96.31 164 LEU B CA 1
ATOM 4375 C C . LEU B 1 164 ? 21.375 -11.008 -0.676 1 96.31 164 LEU B C 1
ATOM 4377 O O . LEU B 1 164 ? 21.516 -12.148 -0.215 1 96.31 164 LEU B O 1
ATOM 4381 N N . MET B 1 165 ? 21.562 -10.703 -1.971 1 94.31 165 MET B N 1
ATOM 4382 C CA . MET B 1 165 ? 21.578 -11.766 -2.979 1 94.31 165 MET B CA 1
ATOM 4383 C C . MET B 1 165 ? 22.891 -11.734 -3.768 1 94.31 165 MET B C 1
ATOM 4385 O O . MET B 1 165 ? 23.219 -10.727 -4.379 1 94.31 165 MET B O 1
ATOM 4389 N N . ASP B 1 166 ? 23.5 -12.852 -3.773 1 92.25 166 ASP B N 1
ATOM 4390 C CA . ASP B 1 166 ? 24.641 -12.984 -4.668 1 92.25 166 ASP B CA 1
ATOM 4391 C C . ASP B 1 166 ? 24.203 -13.031 -6.129 1 92.25 166 ASP B C 1
ATOM 4393 O O . ASP B 1 166 ? 23.234 -13.719 -6.465 1 92.25 166 ASP B O 1
ATOM 4397 N N . MET B 1 167 ? 24.922 -12.367 -6.949 1 87.56 167 MET B N 1
ATOM 4398 C CA . MET B 1 167 ? 24.562 -12.305 -8.367 1 87.56 167 MET B CA 1
ATOM 4399 C C . MET B 1 167 ? 24.906 -13.617 -9.07 1 87.56 167 MET B C 1
ATOM 4401 O O . MET B 1 167 ? 24.156 -14.062 -9.945 1 87.56 167 MET B O 1
ATOM 4405 N N . TYR B 1 168 ? 26.016 -14.117 -8.68 1 87.12 168 TYR B N 1
ATOM 4406 C CA . TYR B 1 168 ? 26.516 -15.305 -9.367 1 87.12 168 TYR B CA 1
ATOM 4407 C C . TYR B 1 168 ? 26.438 -16.531 -8.453 1 87.12 168 TYR B C 1
ATOM 4409 O O . TYR B 1 168 ? 27.125 -16.594 -7.441 1 87.12 168 TYR B O 1
ATOM 4417 N N . MET B 1 169 ? 25.562 -17.359 -8.734 1 88.25 169 MET B N 1
ATOM 4418 C CA . MET B 1 169 ? 25.391 -18.625 -8.031 1 88.25 169 MET B CA 1
ATOM 4419 C C . MET B 1 169 ? 25.188 -19.781 -9.023 1 88.25 169 MET B C 1
ATOM 4421 O O . MET B 1 169 ? 24.688 -19.562 -10.133 1 88.25 169 MET B O 1
ATOM 4425 N N . PRO B 1 170 ? 25.625 -20.891 -8.602 1 86.31 170 PRO B N 1
ATOM 4426 C CA . PRO B 1 170 ? 25.469 -22.031 -9.5 1 86.31 170 PRO B CA 1
ATOM 4427 C C . PRO B 1 170 ? 24 -22.406 -9.727 1 86.31 170 PRO B C 1
ATOM 4429 O O . PRO B 1 170 ? 23.156 -22.125 -8.883 1 86.31 170 PRO B O 1
ATOM 4432 N N . GLN B 1 171 ? 23.641 -23.078 -10.867 1 85.88 171 GLN B N 1
ATOM 4433 C CA . GLN B 1 171 ? 22.344 -23.641 -11.227 1 85.88 171 GLN B CA 1
ATOM 4434 C C . GLN B 1 171 ? 21.312 -22.547 -11.469 1 85.88 171 GLN B C 1
ATOM 4436 O O . GLN B 1 171 ? 20.625 -22.547 -12.492 1 85.88 171 GLN B O 1
ATOM 4441 N N . CYS B 1 172 ? 21.219 -21.531 -10.43 1 91.25 172 CYS B N 1
ATOM 4442 C CA . CYS B 1 172 ? 20.312 -20.391 -10.523 1 91.25 172 CYS B CA 1
ATOM 4443 C C . CYS B 1 172 ? 21 -19.109 -10.062 1 91.25 172 CYS B C 1
ATOM 4445 O O . CYS B 1 172 ? 21.328 -18.969 -8.883 1 91.25 172 CYS B O 1
ATOM 4447 N N . ASN B 1 173 ? 21.188 -18.234 -11.039 1 88.81 173 ASN B N 1
ATOM 4448 C CA . ASN B 1 173 ? 21.906 -17.031 -10.641 1 88.81 173 ASN B CA 1
ATOM 4449 C C . ASN B 1 173 ? 20.984 -16.047 -9.938 1 88.81 173 ASN B C 1
ATOM 4451 O O . ASN B 1 173 ? 19.766 -16.234 -9.898 1 88.81 173 ASN B O 1
ATOM 4455 N N . GLY B 1 174 ? 21.547 -15.055 -9.344 1 90 174 GLY B N 1
ATOM 4456 C CA . GLY B 1 174 ? 20.812 -14.109 -8.516 1 90 174 GLY B CA 1
ATOM 4457 C C . GLY B 1 174 ? 19.719 -13.391 -9.273 1 90 174 GLY B C 1
ATOM 4458 O O . GLY B 1 174 ? 18.641 -13.125 -8.727 1 90 174 GLY B O 1
ATOM 4459 N N . ILE B 1 175 ? 19.953 -13.055 -10.492 1 87.5 175 ILE B N 1
ATOM 4460 C CA . ILE B 1 175 ? 18.984 -12.32 -11.297 1 87.5 175 ILE B CA 1
ATOM 4461 C C . ILE B 1 175 ? 17.766 -13.195 -11.562 1 87.5 175 ILE B C 1
ATOM 4463 O O . ILE B 1 175 ? 16.625 -12.742 -11.453 1 87.5 175 ILE B O 1
ATOM 4467 N N . GLU B 1 176 ? 18 -14.422 -11.93 1 89.62 176 GLU B N 1
ATOM 4468 C CA . GLU B 1 176 ? 16.906 -15.375 -12.141 1 89.62 176 GLU B CA 1
ATOM 4469 C C . GLU B 1 176 ? 16.062 -15.539 -10.883 1 89.62 176 GLU B C 1
ATOM 4471 O O . GLU B 1 176 ? 14.836 -15.516 -10.945 1 89.62 176 GLU B O 1
ATOM 4476 N N . LEU B 1 177 ? 16.781 -15.68 -9.797 1 91.81 177 LEU B N 1
ATOM 4477 C CA . LEU B 1 177 ? 16.078 -15.867 -8.531 1 91.81 177 LEU B CA 1
ATOM 4478 C C . LEU B 1 177 ? 15.258 -14.633 -8.18 1 91.81 177 LEU B C 1
ATOM 4480 O O . LEU B 1 177 ? 14.125 -14.75 -7.719 1 91.81 177 LEU B O 1
ATOM 4484 N N . ALA B 1 178 ? 15.82 -13.492 -8.391 1 90.94 178 ALA B N 1
ATOM 4485 C CA . ALA B 1 178 ? 15.094 -12.25 -8.133 1 90.94 178 ALA B CA 1
ATOM 4486 C C . ALA B 1 178 ? 13.82 -12.172 -8.961 1 90.94 178 ALA B C 1
ATOM 4488 O O . ALA B 1 178 ? 12.766 -11.766 -8.461 1 90.94 178 ALA B O 1
ATOM 4489 N N . LYS B 1 179 ? 13.898 -12.578 -10.188 1 88.5 179 LYS B N 1
ATOM 4490 C CA . LYS B 1 179 ? 12.734 -12.562 -11.07 1 88.5 179 LYS B CA 1
ATOM 4491 C C . LYS B 1 179 ? 11.648 -13.516 -10.57 1 88.5 179 LYS B C 1
ATOM 4493 O O . LYS B 1 179 ? 10.461 -13.211 -10.656 1 88.5 179 LYS B O 1
ATOM 4498 N N . VAL B 1 180 ? 12.094 -14.633 -10.094 1 90 180 VAL B N 1
ATOM 4499 C CA . VAL B 1 180 ? 11.164 -15.602 -9.531 1 90 180 VAL B CA 1
ATOM 4500 C C . VAL B 1 180 ? 10.43 -14.984 -8.336 1 90 180 VAL B C 1
ATOM 4502 O O . VAL B 1 180 ? 9.211 -15.125 -8.211 1 90 180 VAL B O 1
ATOM 4505 N N . ILE B 1 181 ? 11.164 -14.328 -7.496 1 90.06 181 ILE B N 1
ATOM 4506 C CA . ILE B 1 181 ? 10.602 -13.695 -6.309 1 90.06 181 ILE B CA 1
ATOM 4507 C C . ILE B 1 181 ? 9.602 -12.617 -6.727 1 90.06 181 ILE B C 1
ATOM 4509 O O . ILE B 1 181 ? 8.5 -12.531 -6.172 1 90.06 181 ILE B O 1
ATOM 4513 N N . ARG B 1 182 ? 9.906 -11.883 -7.77 1 87.25 182 ARG B N 1
ATOM 4514 C CA . ARG B 1 182 ? 9.117 -10.742 -8.211 1 87.25 182 ARG B CA 1
ATOM 4515 C C . ARG B 1 182 ? 7.84 -11.195 -8.914 1 87.25 182 ARG B C 1
ATOM 4517 O O . ARG B 1 182 ? 6.926 -10.398 -9.133 1 87.25 182 ARG B O 1
ATOM 4524 N N . GLN B 1 183 ? 7.797 -12.422 -9.281 1 82.94 183 GLN B N 1
ATOM 4525 C CA . GLN B 1 183 ? 6.578 -12.977 -9.867 1 82.94 183 GLN B CA 1
ATOM 4526 C C . GLN B 1 183 ? 5.449 -13.023 -8.844 1 82.94 183 GLN B C 1
ATOM 4528 O O . GLN B 1 183 ? 4.281 -13.172 -9.203 1 82.94 183 GLN B O 1
ATOM 4533 N N . GLN B 1 184 ? 5.816 -12.859 -7.621 1 80.88 184 GLN B N 1
ATOM 4534 C CA . GLN B 1 184 ? 4.84 -12.969 -6.547 1 80.88 184 GLN B CA 1
ATOM 4535 C C . GLN B 1 184 ? 4.551 -11.609 -5.926 1 80.88 184 GLN B C 1
ATOM 4537 O O . GLN B 1 184 ? 5.418 -11.016 -5.277 1 80.88 184 GLN B O 1
ATOM 4542 N N . ARG B 1 185 ? 3.336 -11.203 -6 1 77.69 185 ARG B N 1
ATOM 4543 C CA . ARG B 1 185 ? 2.934 -9.867 -5.574 1 77.69 185 ARG B CA 1
ATOM 4544 C C . ARG B 1 185 ? 3.242 -9.648 -4.098 1 77.69 185 ARG B C 1
ATOM 4546 O O . ARG B 1 185 ? 3.686 -8.57 -3.705 1 77.69 185 ARG B O 1
ATOM 4553 N N . LEU B 1 186 ? 3.031 -10.68 -3.285 1 80.69 186 LEU B N 1
ATOM 4554 C CA . LEU B 1 186 ? 3.18 -10.547 -1.841 1 80.69 186 LEU B CA 1
ATOM 4555 C C . LEU B 1 186 ? 4.648 -10.383 -1.458 1 80.69 186 LEU B C 1
ATOM 4557 O O . LEU B 1 186 ? 4.957 -9.961 -0.344 1 80.69 186 LEU B O 1
ATOM 4561 N N . LEU B 1 187 ? 5.555 -10.75 -2.43 1 86.94 187 LEU B N 1
ATOM 4562 C CA . LEU B 1 187 ? 6.977 -10.695 -2.113 1 86.94 187 LEU B CA 1
ATOM 4563 C C . LEU B 1 187 ? 7.633 -9.477 -2.76 1 86.94 187 LEU B C 1
ATOM 4565 O O . LEU B 1 187 ? 8.781 -9.156 -2.461 1 86.94 187 LEU B O 1
ATOM 4569 N N . ASP B 1 188 ? 6.91 -8.836 -3.596 1 86.12 188 ASP B N 1
ATOM 4570 C CA . ASP B 1 188 ? 7.465 -7.758 -4.41 1 86.12 188 ASP B CA 1
ATOM 4571 C C . ASP B 1 188 ? 7.906 -6.586 -3.537 1 86.12 188 ASP B C 1
ATOM 4573 O O . ASP B 1 188 ? 8.812 -5.832 -3.91 1 86.12 188 ASP B O 1
ATOM 4577 N N . GLY B 1 189 ? 7.383 -6.473 -2.387 1 90.25 189 GLY B N 1
ATOM 4578 C CA . GLY B 1 189 ? 7.723 -5.367 -1.506 1 90.25 189 GLY B CA 1
ATOM 4579 C C . GLY B 1 189 ? 9.031 -5.57 -0.771 1 90.25 189 GLY B C 1
ATOM 4580 O O . GLY B 1 189 ? 9.547 -4.641 -0.143 1 90.25 189 GLY B O 1
ATOM 4581 N N . ILE B 1 190 ? 9.633 -6.719 -0.878 1 93.69 190 ILE B N 1
ATOM 4582 C CA . ILE B 1 190 ? 10.891 -7 -0.199 1 93.69 190 ILE B CA 1
ATOM 4583 C C . ILE B 1 190 ? 12.062 -6.531 -1.065 1 93.69 190 ILE B C 1
ATOM 4585 O O . ILE B 1 190 ? 12.219 -6.984 -2.203 1 93.69 190 ILE B O 1
ATOM 4589 N N . PRO B 1 191 ? 12.859 -5.629 -0.531 1 94.94 191 PRO B N 1
ATOM 4590 C CA . PRO B 1 191 ? 13.992 -5.18 -1.338 1 94.94 191 PRO B CA 1
ATOM 4591 C C . PRO B 1 191 ? 15.062 -6.254 -1.498 1 94.94 191 PRO B C 1
ATOM 4593 O O . PRO B 1 191 ? 15.32 -7.02 -0.565 1 94.94 191 PRO B O 1
ATOM 4596 N N . ILE B 1 192 ? 15.672 -6.23 -2.676 1 94.12 192 ILE B N 1
ATOM 4597 C CA . ILE B 1 192 ? 16.781 -7.133 -2.98 1 94.12 192 ILE B CA 1
ATOM 4598 C C . ILE B 1 192 ? 18.031 -6.324 -3.309 1 94.12 192 ILE B C 1
ATOM 4600 O O . ILE B 1 192 ? 18.031 -5.523 -4.246 1 94.12 192 ILE B O 1
ATOM 4604 N N . VAL B 1 193 ? 19.047 -6.469 -2.523 1 92.44 193 VAL B N 1
ATOM 4605 C CA . VAL B 1 193 ? 20.359 -5.863 -2.773 1 92.44 193 VAL B CA 1
ATOM 4606 C C . VAL B 1 193 ? 21.328 -6.926 -3.283 1 92.44 193 VAL B C 1
ATOM 4608 O O . VAL B 1 193 ? 21.531 -7.953 -2.629 1 92.44 193 VAL B O 1
ATOM 4611 N N . PHE B 1 194 ? 21.953 -6.637 -4.371 1 90.81 194 PHE B N 1
ATOM 4612 C CA . PHE B 1 194 ? 22.828 -7.633 -4.992 1 90.81 194 PHE B CA 1
ATOM 4613 C C . PHE B 1 194 ? 24.266 -7.449 -4.551 1 90.81 194 PHE B C 1
ATOM 4615 O O . PHE B 1 194 ? 24.75 -6.32 -4.422 1 90.81 194 PHE B O 1
ATOM 4622 N N . LEU B 1 195 ? 24.891 -8.562 -4.32 1 90.38 195 LEU B N 1
ATOM 4623 C CA . LEU B 1 195 ? 26.344 -8.633 -4.141 1 90.38 195 LEU B CA 1
ATOM 4624 C C . LEU B 1 195 ? 27.031 -9 -5.449 1 90.38 195 LEU B C 1
ATOM 4626 O O . LEU B 1 195 ? 26.766 -10.062 -6.02 1 90.38 195 LEU B O 1
ATOM 4630 N N . SER B 1 196 ? 27.844 -8.055 -5.945 1 83.38 196 SER B N 1
ATOM 4631 C CA . SER B 1 196 ? 28.453 -8.289 -7.254 1 83.38 196 SER B CA 1
ATOM 4632 C C . SER B 1 196 ? 29.953 -8 -7.227 1 83.38 196 SER B C 1
ATOM 4634 O O . SER B 1 196 ? 30.422 -7.18 -6.434 1 83.38 196 SER B O 1
ATOM 4636 N N . VAL B 1 197 ? 30.719 -8.742 -8.07 1 79.81 197 VAL B N 1
ATOM 4637 C CA . VAL B 1 197 ? 32.156 -8.492 -8.219 1 79.81 197 VAL B CA 1
ATOM 4638 C C . VAL B 1 197 ? 32.375 -7.324 -9.172 1 79.81 197 VAL B C 1
ATOM 4640 O O . VAL B 1 197 ? 33.406 -6.648 -9.102 1 79.81 197 VAL B O 1
ATOM 4643 N N . GLU B 1 198 ? 31.469 -7.215 -10.016 1 70.56 198 GLU B N 1
ATOM 4644 C CA . GLU B 1 198 ? 31.578 -6.129 -10.984 1 70.56 198 GLU B CA 1
ATOM 4645 C C . GLU B 1 198 ? 30.922 -4.852 -10.469 1 70.56 198 GLU B C 1
ATOM 4647 O O . GLU B 1 198 ? 29.953 -4.906 -9.727 1 70.56 198 GLU B O 1
ATOM 4652 N N . LYS B 1 199 ? 31.609 -3.824 -10.891 1 59.75 199 LYS B N 1
ATOM 4653 C CA . LYS B 1 199 ? 31.031 -2.537 -10.508 1 59.75 199 LYS B CA 1
ATOM 4654 C C . LYS B 1 199 ? 29.656 -2.34 -11.148 1 59.75 199 LYS B C 1
ATOM 4656 O O . LYS B 1 199 ? 29.359 -2.92 -12.195 1 59.75 199 LYS B O 1
ATOM 4661 N N . ARG B 1 200 ? 28.75 -1.652 -10.523 1 55.5 200 ARG B N 1
ATOM 4662 C CA . ARG B 1 200 ? 27.359 -1.365 -10.828 1 55.5 200 ARG B CA 1
ATOM 4663 C C . ARG B 1 200 ? 27.172 -1.055 -12.305 1 55.5 200 ARG B C 1
ATOM 4665 O O . ARG B 1 200 ? 26.188 -1.486 -12.922 1 55.5 200 ARG B O 1
ATOM 4672 N N . GLN B 1 201 ? 28.094 -0.205 -12.797 1 55.03 201 GLN B N 1
ATOM 4673 C CA . GLN B 1 201 ? 27.938 0.415 -14.102 1 55.03 201 GLN B CA 1
ATOM 4674 C C . GLN B 1 201 ? 27.844 -0.639 -15.203 1 55.03 201 GLN B C 1
ATOM 4676 O O . GLN B 1 201 ? 27.219 -0.416 -16.234 1 55.03 201 GLN B O 1
ATOM 4681 N N . THR B 1 202 ? 28.484 -1.749 -14.938 1 51.47 202 THR B N 1
ATOM 4682 C CA . THR B 1 202 ? 28.547 -2.721 -16.016 1 51.47 202 THR B CA 1
ATOM 4683 C C . THR B 1 202 ? 27.359 -3.68 -15.961 1 51.47 202 THR B C 1
ATOM 4685 O O . THR B 1 202 ? 27.125 -4.445 -16.906 1 51.47 202 THR B O 1
ATOM 4688 N N . VAL B 1 203 ? 26.844 -3.785 -14.891 1 52.03 203 VAL B N 1
ATOM 4689 C CA . VAL B 1 203 ? 25.719 -4.707 -14.82 1 52.03 203 VAL B CA 1
ATOM 4690 C C . VAL B 1 203 ? 24.562 -4.176 -15.664 1 52.03 203 VAL B C 1
ATOM 4692 O O . VAL B 1 203 ? 24.125 -3.035 -15.484 1 52.03 203 VAL B O 1
ATOM 4695 N N . GLN B 1 204 ? 24.391 -4.691 -16.828 1 51.97 204 GLN B N 1
ATOM 4696 C CA . GLN B 1 204 ? 23.453 -4.328 -17.891 1 51.97 204 GLN B CA 1
ATOM 4697 C C . GLN B 1 204 ? 22.125 -3.844 -17.297 1 51.97 204 GLN B C 1
ATOM 4699 O O . GLN B 1 204 ? 21.594 -4.441 -16.359 1 51.97 204 GLN B O 1
ATOM 4704 N N . LEU B 1 205 ? 21.797 -2.596 -17.688 1 50.38 205 LEU B N 1
ATOM 4705 C CA . LEU B 1 205 ? 20.578 -1.844 -17.469 1 50.38 205 LEU B CA 1
ATOM 4706 C C . LEU B 1 205 ? 19.375 -2.779 -17.391 1 50.38 205 LEU B C 1
ATOM 4708 O O . LEU B 1 205 ? 18.453 -2.566 -16.594 1 50.38 205 LEU B O 1
ATOM 4712 N N . ASP B 1 206 ? 19.438 -3.689 -18.281 1 52 206 ASP B N 1
ATOM 4713 C CA . ASP B 1 206 ? 18.25 -4.527 -18.438 1 52 206 ASP B CA 1
ATOM 4714 C C . ASP B 1 206 ? 17.953 -5.293 -17.156 1 52 206 ASP B C 1
ATOM 4716 O O . ASP B 1 206 ? 16.797 -5.535 -16.812 1 52 206 ASP B O 1
ATOM 4720 N N . ALA B 1 207 ? 19.141 -5.633 -16.516 1 48.09 207 ALA B N 1
ATOM 4721 C CA . ALA B 1 207 ? 18.969 -6.305 -15.227 1 48.09 207 ALA B CA 1
ATOM 4722 C C . ALA B 1 207 ? 18.266 -5.398 -14.227 1 48.09 207 ALA B C 1
ATOM 4724 O O . ALA B 1 207 ? 17.578 -5.875 -13.32 1 48.09 207 ALA B O 1
ATOM 4725 N N . LEU B 1 208 ? 18.516 -4.211 -14.445 1 51.03 208 LEU B N 1
ATOM 4726 C CA . LEU B 1 208 ? 18.078 -3.248 -13.438 1 51.03 208 LEU B CA 1
ATOM 4727 C C . LEU B 1 208 ? 16.562 -3.049 -13.492 1 51.03 208 LEU B C 1
ATOM 4729 O O . LEU B 1 208 ? 15.945 -2.658 -12.5 1 51.03 208 LEU B O 1
ATOM 4733 N N . THR B 1 209 ? 16.109 -3.391 -14.75 1 53.62 209 THR B N 1
ATOM 4734 C CA . THR B 1 209 ? 14.664 -3.234 -14.844 1 53.62 209 THR B CA 1
ATOM 4735 C C . THR B 1 209 ? 13.953 -4.266 -13.969 1 53.62 209 THR B C 1
ATOM 4737 O O . THR B 1 209 ? 12.742 -4.176 -13.758 1 53.62 209 THR B O 1
ATOM 4740 N N . LEU B 1 210 ? 14.828 -5.18 -13.453 1 56.41 210 LEU B N 1
ATOM 4741 C CA . LEU B 1 210 ? 14.227 -6.34 -12.805 1 56.41 210 LEU B CA 1
ATOM 4742 C C . LEU B 1 210 ? 13.836 -6.02 -11.367 1 56.41 210 LEU B C 1
ATOM 4744 O O . LEU B 1 210 ? 13.57 -6.922 -10.578 1 56.41 210 LEU B O 1
ATOM 4748 N N . GLY B 1 211 ? 13.742 -4.672 -11 1 65.38 211 GLY B N 1
ATOM 4749 C CA . GLY B 1 211 ? 13.297 -4.441 -9.633 1 65.38 211 GLY B CA 1
ATOM 4750 C C . GLY B 1 211 ? 14.422 -4.562 -8.617 1 65.38 211 GLY B C 1
ATOM 4751 O O . GLY B 1 211 ? 14.195 -5.012 -7.488 1 65.38 211 GLY B O 1
ATOM 4752 N N . ILE B 1 212 ? 15.602 -4.297 -9.016 1 75.44 212 ILE B N 1
ATOM 4753 C CA . ILE B 1 212 ? 16.766 -4.324 -8.133 1 75.44 212 ILE B CA 1
ATOM 4754 C C . ILE B 1 212 ? 16.781 -3.059 -7.277 1 75.44 212 ILE B C 1
ATOM 4756 O O . ILE B 1 212 ? 16.625 -1.95 -7.797 1 75.44 212 ILE B O 1
ATOM 4760 N N . ASP B 1 213 ? 17.047 -3.283 -5.996 1 87.25 213 ASP B N 1
ATOM 4761 C CA . ASP B 1 213 ? 16.922 -2.174 -5.059 1 87.25 213 ASP B CA 1
ATOM 4762 C C . ASP B 1 213 ? 18.281 -1.633 -4.648 1 87.25 213 ASP B C 1
ATOM 4764 O O . ASP B 1 213 ? 18.375 -0.635 -3.932 1 87.25 213 ASP B O 1
ATOM 4768 N N . GLY B 1 214 ? 19.328 -2.334 -5.137 1 84.5 214 GLY B N 1
ATOM 4769 C CA . GLY B 1 214 ? 20.656 -1.854 -4.836 1 84.5 214 GLY B CA 1
ATOM 4770 C C . GLY B 1 214 ? 21.75 -2.852 -5.191 1 84.5 214 GLY B C 1
ATOM 4771 O O . GLY B 1 214 ? 21.453 -4.008 -5.508 1 84.5 214 GLY B O 1
ATOM 4772 N N . PHE B 1 215 ? 23.016 -2.279 -5.117 1 84 215 PHE B N 1
ATOM 4773 C CA . PHE B 1 215 ? 24.188 -3.102 -5.402 1 84 215 PHE B CA 1
ATOM 4774 C C . PHE B 1 215 ? 25.297 -2.809 -4.41 1 84 215 PHE B C 1
ATOM 4776 O O . PHE B 1 215 ? 25.5 -1.658 -4.02 1 84 215 PHE B O 1
ATOM 4783 N N . LEU B 1 216 ? 25.953 -3.861 -4.051 1 88.75 216 LEU B N 1
ATOM 4784 C CA . LEU B 1 216 ? 27.203 -3.781 -3.297 1 88.75 216 LEU B CA 1
ATOM 4785 C C . LEU B 1 216 ? 28.312 -4.547 -4.004 1 88.75 216 LEU B C 1
ATOM 4787 O O . LEU B 1 216 ? 28.125 -5.699 -4.398 1 88.75 216 LEU B O 1
ATOM 4791 N N . THR B 1 217 ? 29.406 -3.92 -4.117 1 88.56 217 THR B N 1
ATOM 4792 C CA . THR B 1 217 ? 30.516 -4.539 -4.82 1 88.56 217 THR B CA 1
ATOM 4793 C C . THR B 1 217 ? 31.422 -5.297 -3.846 1 88.56 217 THR B C 1
ATOM 4795 O O . THR B 1 217 ? 31.859 -4.738 -2.842 1 88.56 217 THR B O 1
ATOM 4798 N N . LYS B 1 218 ? 31.672 -6.559 -4.168 1 88.19 218 LYS B N 1
ATOM 4799 C CA . LYS B 1 218 ? 32.562 -7.391 -3.357 1 88.19 218 LYS B CA 1
ATOM 4800 C C . LYS B 1 218 ? 34.031 -7.023 -3.588 1 88.19 218 LYS B C 1
ATOM 4802 O O . LYS B 1 218 ? 34.438 -6.766 -4.723 1 88.19 218 LYS B O 1
ATOM 4807 N N . PRO B 1 219 ? 34.906 -6.945 -2.607 1 90.31 219 PRO B N 1
ATOM 4808 C CA . PRO B 1 219 ? 34.562 -7.172 -1.197 1 90.31 219 PRO B CA 1
ATOM 4809 C C . PRO B 1 219 ? 33.875 -5.977 -0.555 1 90.31 219 PRO B C 1
ATOM 4811 O O . PRO B 1 219 ? 34.25 -4.828 -0.786 1 90.31 219 PRO B O 1
ATOM 4814 N N . VAL B 1 220 ? 32.938 -6.199 0.212 1 91.69 220 VAL B N 1
ATOM 4815 C CA . VAL B 1 220 ? 32.094 -5.141 0.787 1 91.69 220 VAL B CA 1
ATOM 4816 C C . VAL B 1 220 ? 32.688 -4.711 2.133 1 91.69 220 VAL B C 1
ATOM 4818 O O . VAL B 1 220 ? 32.906 -5.543 3.012 1 91.69 220 VAL B O 1
ATOM 4821 N N . ALA B 1 221 ? 32.906 -3.465 2.238 1 91.94 221 ALA B N 1
ATOM 4822 C CA . ALA B 1 221 ? 33.312 -2.934 3.539 1 91.94 221 ALA B CA 1
ATOM 4823 C C . ALA B 1 221 ? 32.188 -3.092 4.566 1 91.94 221 ALA B C 1
ATOM 4825 O O . ALA B 1 221 ? 31.016 -2.824 4.27 1 91.94 221 ALA B O 1
ATOM 4826 N N . PRO B 1 222 ? 32.594 -3.543 5.781 1 92.88 222 PRO B N 1
ATOM 4827 C CA . PRO B 1 222 ? 31.562 -3.773 6.809 1 92.88 222 PRO B CA 1
ATOM 4828 C C . PRO B 1 222 ? 30.656 -2.561 7.035 1 92.88 222 PRO B C 1
ATOM 4830 O O . PRO B 1 222 ? 29.438 -2.705 7.156 1 92.88 222 PRO B O 1
ATOM 4833 N N . GLU B 1 223 ? 31.234 -1.423 7.023 1 88.75 223 GLU B N 1
ATOM 4834 C CA . GLU B 1 223 ? 30.453 -0.21 7.262 1 88.75 223 GLU B CA 1
ATOM 4835 C C . GLU B 1 223 ? 29.469 0.039 6.129 1 88.75 223 GLU B C 1
ATOM 4837 O O . GLU B 1 223 ? 28.328 0.422 6.375 1 88.75 223 GLU B O 1
ATOM 4842 N N . GLU B 1 224 ? 29.906 -0.206 4.945 1 88.75 224 GLU B N 1
ATOM 4843 C CA . GLU B 1 224 ? 29.047 -0.019 3.787 1 88.75 224 GLU B CA 1
ATOM 4844 C C . GLU B 1 224 ? 27.875 -1.015 3.795 1 88.75 224 GLU B C 1
ATOM 4846 O O . GLU B 1 224 ? 26.75 -0.66 3.463 1 88.75 224 GLU B O 1
ATOM 4851 N N . LEU B 1 225 ? 28.234 -2.215 4.18 1 93.06 225 LEU B N 1
ATOM 4852 C CA . LEU B 1 225 ? 27.219 -3.262 4.273 1 93.06 225 LEU B CA 1
ATOM 4853 C C . LEU B 1 225 ? 26.109 -2.867 5.246 1 93.06 225 LEU B C 1
ATOM 4855 O O . LEU B 1 225 ? 24.938 -2.891 4.895 1 93.06 225 LEU B O 1
ATOM 4859 N N . VAL B 1 226 ? 26.484 -2.445 6.402 1 90.88 226 VAL B N 1
ATOM 4860 C CA . VAL B 1 226 ? 25.547 -2.141 7.477 1 90.88 226 VAL B CA 1
ATOM 4861 C C . VAL B 1 226 ? 24.688 -0.938 7.09 1 90.88 226 VAL B C 1
ATOM 4863 O O . VAL B 1 226 ? 23.453 -0.986 7.184 1 90.88 226 VAL B O 1
ATOM 4866 N N . VAL B 1 227 ? 25.312 0.047 6.547 1 85.25 227 VAL B N 1
ATOM 4867 C CA . VAL B 1 227 ? 24.594 1.281 6.219 1 85.25 227 VAL B CA 1
ATOM 4868 C C . VAL B 1 227 ? 23.578 1.015 5.113 1 85.25 227 VAL B C 1
ATOM 4870 O O . VAL B 1 227 ? 22.422 1.446 5.203 1 85.25 227 VAL B O 1
ATOM 4873 N N . THR B 1 228 ? 24 0.317 4.105 1 87.94 228 THR B N 1
ATOM 4874 C CA . THR B 1 228 ? 23.141 0.046 2.967 1 87.94 228 THR B CA 1
ATOM 4875 C C . THR B 1 228 ? 21.969 -0.838 3.383 1 87.94 228 THR B C 1
ATOM 4877 O O . THR B 1 228 ? 20.812 -0.521 3.092 1 87.94 228 THR B O 1
ATOM 4880 N N . VAL B 1 229 ? 22.234 -1.882 4.125 1 91.75 229 VAL B N 1
ATOM 4881 C CA . VAL B 1 229 ? 21.234 -2.875 4.477 1 91.75 229 VAL B CA 1
ATOM 4882 C C . VAL B 1 229 ? 20.234 -2.273 5.473 1 91.75 229 VAL B C 1
ATOM 4884 O O . VAL B 1 229 ? 19.016 -2.379 5.289 1 91.75 229 VAL B O 1
ATOM 4887 N N . VAL B 1 230 ? 20.734 -1.653 6.488 1 88.38 230 VAL B N 1
ATOM 4888 C CA . VAL B 1 230 ? 19.875 -1.132 7.547 1 88.38 230 VAL B CA 1
ATOM 4889 C C . VAL B 1 230 ? 18.984 -0.025 6.992 1 88.38 230 VAL B C 1
ATOM 4891 O O . VAL B 1 230 ? 17.766 -0.026 7.223 1 88.38 230 VAL B O 1
ATOM 4894 N N . ASN B 1 231 ? 19.562 0.839 6.191 1 85 231 ASN B N 1
ATOM 4895 C CA . ASN B 1 231 ? 18.781 1.944 5.637 1 85 231 ASN B CA 1
ATOM 4896 C C . ASN B 1 231 ? 17.703 1.448 4.672 1 85 231 ASN B C 1
ATOM 4898 O O . ASN B 1 231 ? 16.547 1.875 4.75 1 85 231 ASN B O 1
ATOM 4902 N N . ARG B 1 232 ? 18.109 0.556 3.857 1 90.12 232 ARG B N 1
ATOM 4903 C CA . ARG B 1 232 ? 17.172 0.039 2.863 1 90.12 232 ARG B CA 1
ATOM 4904 C C . ARG B 1 232 ? 16.062 -0.787 3.521 1 90.12 232 ARG B C 1
ATOM 4906 O O . ARG B 1 232 ? 14.891 -0.653 3.176 1 90.12 232 ARG B O 1
ATOM 4913 N N . ALA B 1 233 ? 16.453 -1.593 4.473 1 91.5 233 ALA B N 1
ATOM 4914 C CA . ALA B 1 233 ? 15.5 -2.447 5.164 1 91.5 233 ALA B CA 1
ATOM 4915 C C . ALA B 1 233 ? 14.469 -1.614 5.926 1 91.5 233 ALA B C 1
ATOM 4917 O O . ALA B 1 233 ? 13.273 -1.896 5.875 1 91.5 233 ALA B O 1
ATOM 4918 N N . ARG B 1 234 ? 14.898 -0.619 6.59 1 87 234 ARG B N 1
ATOM 4919 C CA . ARG B 1 234 ? 13.992 0.229 7.359 1 87 234 ARG B CA 1
ATOM 4920 C C . ARG B 1 234 ? 13.047 0.989 6.438 1 87 234 ARG B C 1
ATOM 4922 O O . ARG B 1 234 ? 11.844 1.089 6.715 1 87 234 ARG B O 1
ATOM 4929 N N . ARG B 1 235 ? 13.594 1.5 5.383 1 87.62 235 ARG B N 1
ATOM 4930 C CA . ARG B 1 235 ? 12.797 2.232 4.406 1 87.62 235 ARG B CA 1
ATOM 4931 C C . ARG B 1 235 ? 11.688 1.355 3.834 1 87.62 235 ARG B C 1
ATOM 4933 O O . ARG B 1 235 ? 10.523 1.757 3.807 1 87.62 235 ARG B O 1
ATOM 4940 N N . TYR B 1 236 ? 12.039 0.175 3.486 1 91.25 236 TYR B N 1
ATOM 4941 C CA . TYR B 1 236 ? 11.07 -0.699 2.83 1 91.25 236 TYR B CA 1
ATOM 4942 C C . TYR B 1 236 ? 10.109 -1.303 3.844 1 91.25 236 TYR B C 1
ATOM 4944 O O . TYR B 1 236 ? 8.953 -1.598 3.514 1 91.25 236 TYR B O 1
ATOM 4952 N N . ARG B 1 237 ? 10.625 -1.502 4.992 1 89.06 237 ARG B N 1
ATOM 4953 C CA . ARG B 1 237 ? 9.711 -1.955 6.039 1 89.06 237 ARG B CA 1
ATOM 4954 C C . ARG B 1 237 ? 8.555 -0.98 6.215 1 89.06 237 ARG B C 1
ATOM 4956 O O . ARG B 1 237 ? 7.398 -1.396 6.324 1 89.06 237 ARG B O 1
ATOM 4963 N N . LYS B 1 238 ? 8.867 0.215 6.234 1 85.12 238 LYS B N 1
ATOM 4964 C CA . LYS B 1 238 ? 7.84 1.245 6.355 1 85.12 238 LYS B CA 1
ATOM 4965 C C . LYS B 1 238 ? 6.906 1.23 5.152 1 85.12 238 LYS B C 1
ATOM 4967 O O . LYS B 1 238 ? 5.684 1.26 5.309 1 85.12 238 LYS B O 1
ATOM 4972 N N . LEU B 1 239 ? 7.43 1.169 3.973 1 89.25 239 LEU B N 1
ATOM 4973 C CA . LEU B 1 239 ? 6.625 1.15 2.756 1 89.25 239 LEU B CA 1
ATOM 4974 C C . LEU B 1 239 ? 5.711 -0.072 2.725 1 89.25 239 LEU B C 1
ATOM 4976 O O . LEU B 1 239 ? 4.543 0.029 2.344 1 89.25 239 LEU B O 1
ATOM 4980 N N . ARG B 1 240 ? 6.258 -1.18 3.129 1 90.25 240 ARG B N 1
ATOM 4981 C CA . ARG B 1 240 ? 5.488 -2.42 3.146 1 90.25 240 ARG B CA 1
ATOM 4982 C C . ARG B 1 240 ? 4.328 -2.332 4.137 1 90.25 240 ARG B C 1
ATOM 4984 O O . ARG B 1 240 ? 3.27 -2.92 3.912 1 90.25 240 ARG B O 1
ATOM 4991 N N . SER B 1 241 ? 4.551 -1.663 5.18 1 86.94 241 SER B N 1
ATOM 4992 C CA . SER B 1 241 ? 3.465 -1.501 6.141 1 86.94 241 SER B CA 1
ATOM 4993 C C . SER B 1 241 ? 2.293 -0.743 5.527 1 86.94 241 SER B C 1
ATOM 4995 O O . SER B 1 241 ? 1.133 -1.031 5.828 1 86.94 241 SER B O 1
ATOM 4997 N N . TYR B 1 242 ? 2.607 0.197 4.668 1 86.31 242 TYR B N 1
ATOM 4998 C CA . TYR B 1 242 ? 1.552 0.922 3.971 1 86.31 242 TYR B CA 1
ATOM 4999 C C . TYR B 1 242 ? 0.8 0.005 3.014 1 86.31 242 TYR B C 1
ATOM 5001 O O . TYR B 1 242 ? -0.397 0.188 2.779 1 86.31 242 TYR B O 1
ATOM 5009 N N . ILE B 1 243 ? 1.506 -0.938 2.496 1 88.31 243 ILE B N 1
ATOM 5010 C CA . ILE B 1 243 ? 0.963 -1.837 1.483 1 88.31 243 ILE B CA 1
ATOM 5011 C C . ILE B 1 243 ? 0.089 -2.896 2.148 1 88.31 243 ILE B C 1
ATOM 5013 O O . ILE B 1 243 ? -1.012 -3.189 1.676 1 88.31 243 ILE B O 1
ATOM 5017 N N . ALA B 1 244 ? 0.52 -3.346 3.221 1 88.5 244 ALA B N 1
ATOM 5018 C CA . ALA B 1 244 ? -0.046 -4.582 3.758 1 88.5 244 ALA B CA 1
ATOM 5019 C C . ALA B 1 244 ? -1.106 -4.285 4.816 1 88.5 244 ALA B C 1
ATOM 5021 O O . ALA B 1 244 ? -1.954 -5.129 5.109 1 88.5 244 ALA B O 1
ATOM 5022 N N . ASN B 1 245 ? -1.035 -3.111 5.402 1 87.38 245 ASN B N 1
ATOM 5023 C CA . ASN B 1 245 ? -1.845 -2.902 6.598 1 87.38 245 ASN B CA 1
ATOM 5024 C C . ASN B 1 245 ? -2.965 -1.896 6.348 1 87.38 245 ASN B C 1
ATOM 5026 O O . ASN B 1 245 ? -2.824 -1.001 5.512 1 87.38 245 ASN B O 1
ATOM 5030 N N . ASP B 1 246 ? -3.969 -2.078 7.109 1 85.25 246 ASP B N 1
ATOM 5031 C CA . ASP B 1 246 ? -5.062 -1.112 7.164 1 85.25 246 ASP B CA 1
ATOM 5032 C C . ASP B 1 246 ? -4.625 0.171 7.867 1 85.25 246 ASP B C 1
ATOM 5034 O O . ASP B 1 246 ? -3.967 0.121 8.906 1 85.25 246 ASP B O 1
ATOM 5038 N N . SER B 1 247 ? -4.961 1.225 7.301 1 76.94 247 SER B N 1
ATOM 5039 C CA . SER B 1 247 ? -4.43 2.504 7.762 1 76.94 247 SER B CA 1
ATOM 5040 C C . SER B 1 247 ? -5.004 2.881 9.125 1 76.94 247 SER B C 1
ATOM 5042 O O . SER B 1 247 ? -4.371 3.609 9.891 1 76.94 247 SER B O 1
ATOM 5044 N N . LEU B 1 248 ? -6.141 2.381 9.445 1 79.25 248 LEU B N 1
ATOM 5045 C CA . LEU B 1 248 ? -6.773 2.752 10.711 1 79.25 248 LEU B CA 1
ATOM 5046 C C . LEU B 1 248 ? -6.316 1.836 11.836 1 79.25 248 LEU B C 1
ATOM 5048 O O . LEU B 1 248 ? -5.832 2.309 12.867 1 79.25 248 LEU B O 1
ATOM 5052 N N . THR B 1 249 ? -6.363 0.578 11.57 1 86.19 249 THR B N 1
ATOM 5053 C CA . THR B 1 249 ? -6.219 -0.37 12.672 1 86.19 249 THR B CA 1
ATOM 5054 C C . THR B 1 249 ? -4.793 -0.914 12.734 1 86.19 249 THR B C 1
ATOM 5056 O O . THR B 1 249 ? -4.387 -1.494 13.742 1 86.19 249 THR B O 1
ATOM 5059 N N . GLY B 1 250 ? -4.102 -0.803 11.641 1 83 250 GLY B N 1
ATOM 5060 C CA . GLY B 1 250 ? -2.764 -1.369 11.586 1 83 250 GLY B CA 1
ATOM 5061 C C . GLY B 1 250 ? -2.758 -2.865 11.344 1 83 250 GLY B C 1
ATOM 5062 O O . GLY B 1 250 ? -1.695 -3.469 11.172 1 83 250 GLY B O 1
ATOM 5063 N N . LEU B 1 251 ? -3.922 -3.459 11.305 1 89.88 251 LEU B N 1
ATOM 5064 C CA . LEU B 1 251 ? -4.023 -4.879 10.969 1 89.88 251 LEU B CA 1
ATOM 5065 C C . LEU B 1 251 ? -3.814 -5.105 9.477 1 89.88 251 LEU B C 1
ATOM 5067 O O . LEU B 1 251 ? -3.729 -4.148 8.703 1 89.88 251 LEU B O 1
ATOM 5071 N N . LEU B 1 252 ? -3.646 -6.367 9.102 1 90.75 252 LEU B N 1
ATOM 5072 C CA . LEU B 1 252 ? -3.562 -6.641 7.672 1 90.75 252 LEU B CA 1
ATOM 5073 C C . LEU B 1 252 ? -4.797 -6.121 6.945 1 90.75 252 LEU B C 1
ATOM 5075 O O . LEU B 1 252 ? -5.914 -6.215 7.461 1 90.75 252 LEU B O 1
ATOM 5079 N N . ASN B 1 253 ? -4.582 -5.578 5.836 1 88.94 253 ASN B N 1
ATOM 5080 C CA . ASN B 1 253 ? -5.738 -5.199 5.031 1 88.94 253 ASN B CA 1
ATOM 5081 C C . ASN B 1 253 ? -6.344 -6.406 4.32 1 88.94 253 ASN B C 1
ATOM 5083 O O . ASN B 1 253 ? -5.797 -7.508 4.383 1 88.94 253 ASN B O 1
ATOM 5087 N N . HIS B 1 254 ? -7.406 -6.234 3.668 1 85.69 254 HIS B N 1
ATOM 5088 C CA . HIS B 1 254 ? -8.188 -7.301 3.051 1 85.69 254 HIS B CA 1
ATOM 5089 C C . HIS B 1 254 ? -7.352 -8.094 2.053 1 85.69 254 HIS B C 1
ATOM 5091 O O . HIS B 1 254 ? -7.277 -9.32 2.133 1 85.69 254 HIS B O 1
ATOM 5097 N N . SER B 1 255 ? -6.723 -7.414 1.155 1 81.69 255 SER B N 1
ATOM 5098 C CA . SER B 1 255 ? -5.996 -8.07 0.072 1 81.69 255 SER B CA 1
ATOM 5099 C C . SER B 1 255 ? -4.836 -8.906 0.608 1 81.69 255 SER B C 1
ATOM 5101 O O . SER B 1 255 ? -4.625 -10.031 0.166 1 81.69 255 SER B O 1
ATOM 5103 N N . HIS B 1 256 ? -4.129 -8.32 1.535 1 87 256 HIS B N 1
ATOM 5104 C CA . HIS B 1 256 ? -2.977 -9.039 2.066 1 87 256 HIS B CA 1
ATOM 5105 C C . HIS B 1 256 ? -3.414 -10.195 2.959 1 87 256 HIS B C 1
ATOM 5107 O O . HIS B 1 256 ? -2.76 -11.242 2.99 1 87 256 HIS B O 1
ATOM 5113 N N . LEU B 1 257 ? -4.461 -10 3.668 1 90.5 257 LEU B N 1
ATOM 5114 C CA . LEU B 1 257 ? -4.984 -11.125 4.441 1 90.5 257 LEU B CA 1
ATOM 5115 C C . LEU B 1 257 ? -5.379 -12.273 3.527 1 90.5 257 LEU B C 1
ATOM 5117 O O . LEU B 1 257 ? -5.082 -13.438 3.82 1 90.5 257 LEU B O 1
ATOM 5121 N N . HIS B 1 258 ? -6.004 -11.945 2.496 1 85.5 258 HIS B N 1
ATOM 5122 C CA . HIS B 1 258 ? -6.414 -12.969 1.545 1 85.5 258 HIS B CA 1
ATOM 5123 C C . HIS B 1 258 ? -5.207 -13.688 0.955 1 85.5 258 HIS B C 1
ATOM 5125 O O . HIS B 1 258 ? -5.215 -14.914 0.825 1 85.5 258 HIS B O 1
ATOM 5131 N N . GLY B 1 259 ? -4.242 -12.938 0.554 1 82.75 259 GLY B N 1
ATOM 5132 C CA . GLY B 1 259 ? -3.02 -13.539 0.044 1 82.75 259 GLY B CA 1
ATOM 5133 C C . GLY B 1 259 ? -2.346 -14.461 1.045 1 82.75 259 GLY B C 1
ATOM 5134 O O . GLY B 1 259 ? -1.919 -15.562 0.693 1 82.75 259 GLY B O 1
ATOM 5135 N N . GLN B 1 260 ? -2.273 -13.984 2.242 1 88 260 GLN B N 1
ATOM 5136 C CA . GLN B 1 260 ? -1.651 -14.797 3.285 1 88 260 GLN B CA 1
ATOM 5137 C C . GLN B 1 260 ? -2.496 -16.031 3.605 1 88 260 GLN B C 1
ATOM 5139 O O . GLN B 1 260 ? -1.961 -17.078 3.965 1 88 260 GLN B O 1
ATOM 5144 N N . LEU B 1 261 ? -3.797 -15.875 3.494 1 91.88 261 LEU B N 1
ATOM 5145 C CA . LEU B 1 261 ? -4.684 -17.016 3.672 1 91.88 261 LEU B CA 1
ATOM 5146 C C . LEU B 1 261 ? -4.367 -18.109 2.656 1 91.88 261 LEU B C 1
ATOM 5148 O O . LEU B 1 261 ? -4.281 -19.297 3.014 1 91.88 261 LEU B O 1
ATOM 5152 N N . ASP B 1 262 ? -4.176 -17.75 1.443 1 84.56 262 ASP B N 1
ATOM 5153 C CA . ASP B 1 262 ? -3.828 -18.703 0.396 1 84.56 262 ASP B CA 1
ATOM 5154 C C . ASP B 1 262 ? -2.553 -19.453 0.748 1 84.56 262 ASP B C 1
ATOM 5156 O O . ASP B 1 262 ? -2.506 -20.688 0.637 1 84.56 262 ASP B O 1
ATOM 5160 N N . SER B 1 263 ? -1.572 -18.703 1.175 1 82.56 263 SER B N 1
ATOM 5161 C CA . SER B 1 263 ? -0.299 -19.297 1.557 1 82.56 263 SER B CA 1
ATOM 5162 C C . SER B 1 263 ? -0.462 -20.219 2.766 1 82.56 263 SER B C 1
ATOM 5164 O O . SER B 1 263 ? 0.144 -21.281 2.826 1 82.56 263 SER B O 1
ATOM 5166 N N . ALA B 1 264 ? -1.241 -19.797 3.705 1 89.69 264 ALA B N 1
ATOM 5167 C CA . ALA B 1 264 ? -1.479 -20.578 4.918 1 89.69 264 ALA B CA 1
ATOM 5168 C C . ALA B 1 264 ? -2.17 -21.891 4.594 1 89.69 264 ALA B C 1
ATOM 5170 O O . ALA B 1 264 ? -1.868 -22.922 5.199 1 89.69 264 ALA B O 1
ATOM 5171 N N . ILE B 1 265 ? -3.053 -21.875 3.682 1 91.62 265 ILE B N 1
ATOM 5172 C CA . ILE B 1 265 ? -3.773 -23.078 3.268 1 91.62 265 ILE B CA 1
ATOM 5173 C C . ILE B 1 265 ? -2.799 -24.078 2.65 1 91.62 265 ILE B C 1
ATOM 5175 O O . ILE B 1 265 ? -2.818 -25.25 2.988 1 91.62 265 ILE B O 1
ATOM 5179 N N . LEU B 1 266 ? -1.97 -23.578 1.747 1 82.5 266 LEU B N 1
ATOM 5180 C CA . LEU B 1 266 ? -0.985 -24.438 1.099 1 82.5 266 LEU B CA 1
ATOM 5181 C C . LEU B 1 266 ? -0.064 -25.094 2.129 1 82.5 266 LEU B C 1
ATOM 5183 O O . LEU B 1 266 ? 0.22 -26.281 2.049 1 82.5 266 LEU B O 1
ATOM 5187 N N . ARG B 1 267 ? 0.384 -24.344 3.041 1 83.31 267 ARG B N 1
ATOM 5188 C CA . ARG B 1 267 ? 1.253 -24.844 4.098 1 83.31 267 ARG B CA 1
ATOM 5189 C C . ARG B 1 267 ? 0.533 -25.891 4.945 1 83.31 267 ARG B C 1
ATOM 5191 O O . ARG B 1 267 ? 1.096 -26.938 5.258 1 83.31 267 ARG B O 1
ATOM 5198 N N . ALA B 1 268 ? -0.656 -25.594 5.34 1 91.56 268 ALA B N 1
ATOM 5199 C CA . ALA B 1 268 ? -1.443 -26.516 6.164 1 91.56 268 ALA B CA 1
ATOM 5200 C C . ALA B 1 268 ? -1.645 -27.844 5.457 1 91.56 268 ALA B C 1
ATOM 5202 O O . ALA B 1 268 ? -1.545 -28.906 6.086 1 91.56 268 ALA B O 1
ATOM 5203 N N . ARG B 1 269 ? -1.857 -27.812 4.266 1 89.12 269 ARG B N 1
ATOM 5204 C CA . ARG B 1 269 ? -2.068 -29.031 3.492 1 89.12 269 ARG B CA 1
ATOM 5205 C C . ARG B 1 269 ? -0.777 -29.844 3.375 1 89.12 269 ARG B C 1
ATOM 5207 O O . ARG B 1 269 ? -0.795 -31.062 3.475 1 89.12 269 ARG B O 1
ATOM 5214 N N . ARG B 1 270 ? 0.284 -29.172 3.139 1 82.81 270 ARG B N 1
ATOM 5215 C CA . ARG B 1 270 ? 1.586 -29.828 2.998 1 82.81 270 ARG B CA 1
ATOM 5216 C C . ARG B 1 270 ? 1.964 -30.578 4.27 1 82.81 270 ARG B C 1
ATOM 5218 O O . ARG B 1 270 ? 2.504 -31.688 4.203 1 82.81 270 ARG B O 1
ATOM 5225 N N . VAL B 1 271 ? 1.656 -30.031 5.352 1 88.25 271 VAL B N 1
ATOM 5226 C CA . VAL B 1 271 ? 2.098 -30.625 6.605 1 88.25 271 VAL B CA 1
ATOM 5227 C C . VAL B 1 271 ? 0.943 -31.375 7.254 1 88.25 271 VAL B C 1
ATOM 5229 O O . VAL B 1 271 ? 1.091 -31.938 8.344 1 88.25 271 VAL B O 1
ATOM 5232 N N . GLY B 1 272 ? -0.212 -31.344 6.742 1 92 272 GLY B N 1
ATOM 5233 C CA . GLY B 1 272 ? -1.367 -32.062 7.242 1 92 272 GLY B CA 1
ATOM 5234 C C . GLY B 1 272 ? -1.924 -31.5 8.531 1 92 272 GLY B C 1
ATOM 5235 O O . GLY B 1 272 ? -2.236 -32.25 9.469 1 92 272 GLY B O 1
ATOM 5236 N N . GLN B 1 273 ? -1.946 -30.234 8.641 1 94.31 273 GLN B N 1
ATOM 5237 C CA . GLN B 1 273 ? -2.445 -29.562 9.836 1 94.31 273 GLN B CA 1
ATOM 5238 C C . GLN B 1 273 ? -3.779 -28.875 9.562 1 94.31 273 GLN B C 1
ATOM 5240 O O . GLN B 1 273 ? -4.062 -28.484 8.43 1 94.31 273 GLN B O 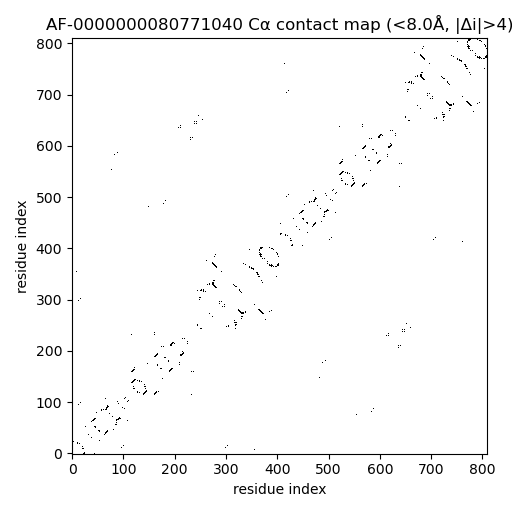1
ATOM 5245 N N . PRO B 1 274 ? -4.621 -28.766 10.602 1 96.38 274 PRO B N 1
ATOM 5246 C CA . PRO B 1 274 ? -5.887 -28.047 10.438 1 96.38 274 PRO B CA 1
ATOM 5247 C C . PRO B 1 274 ? -5.695 -26.531 10.312 1 96.38 274 PRO B C 1
ATOM 5249 O O . PRO B 1 274 ? -4.629 -26.016 10.648 1 96.38 274 PRO B O 1
ATOM 5252 N N . LEU B 1 275 ? -6.68 -25.891 9.75 1 96.94 275 LEU B N 1
ATOM 5253 C CA . LEU B 1 275 ? -6.734 -24.438 9.625 1 96.94 275 LEU B CA 1
ATOM 5254 C C . LEU B 1 275 ? -8.18 -23.953 9.664 1 96.94 275 LEU B C 1
ATOM 5256 O O . LEU B 1 275 ? -9.055 -24.531 9.023 1 96.94 275 LEU B O 1
ATOM 5260 N N . SER B 1 276 ? -8.422 -22.922 10.484 1 97.88 276 SER B N 1
ATOM 5261 C CA . SER B 1 276 ? -9.75 -22.328 10.57 1 97.88 276 SER B CA 1
ATOM 5262 C C . SER B 1 276 ? -9.719 -20.844 10.203 1 97.88 276 SER B C 1
ATOM 5264 O O . SER B 1 276 ? -8.695 -20.172 10.391 1 97.88 276 SER B O 1
ATOM 5266 N N . LEU B 1 277 ? -10.766 -20.391 9.625 1 97.88 277 LEU B N 1
ATOM 5267 C CA . LEU B 1 277 ? -11 -18.984 9.312 1 97.88 277 LEU B CA 1
ATOM 5268 C C . LEU B 1 277 ? -12.211 -18.453 10.078 1 97.88 277 LEU B C 1
ATOM 5270 O O . LEU B 1 277 ? -13.266 -19.094 10.086 1 97.88 277 LEU B O 1
ATOM 5274 N N . ALA B 1 278 ? -12.039 -17.359 10.742 1 98.25 278 ALA B N 1
ATOM 5275 C CA . ALA B 1 278 ? -13.141 -16.688 11.43 1 98.25 278 ALA B CA 1
ATOM 5276 C C . ALA B 1 278 ? -13.414 -15.32 10.82 1 98.25 278 ALA B C 1
ATOM 5278 O O . ALA B 1 278 ? -12.492 -14.531 10.602 1 98.25 278 ALA B O 1
ATOM 5279 N N . MET B 1 279 ? -14.625 -15.102 10.508 1 97.31 279 MET B N 1
ATOM 5280 C CA . MET B 1 279 ? -15.102 -13.781 10.109 1 97.31 279 MET B CA 1
ATOM 5281 C C . MET B 1 279 ? -15.898 -13.125 11.234 1 97.31 279 MET B C 1
ATOM 5283 O O . MET B 1 279 ? -16.812 -13.734 11.789 1 97.31 279 MET B O 1
ATOM 5287 N N . LEU B 1 280 ? -15.5 -11.891 11.555 1 97.75 280 LEU B N 1
ATOM 5288 C CA . LEU B 1 280 ? -16.141 -11.148 12.641 1 97.75 280 LEU B CA 1
ATOM 5289 C C . LEU B 1 280 ? -16.812 -9.883 12.117 1 97.75 280 LEU B C 1
ATOM 5291 O O . LEU B 1 280 ? -16.297 -9.258 11.18 1 97.75 280 LEU B O 1
ATOM 5295 N N . ASP B 1 281 ? -17.844 -9.516 12.75 1 96.69 281 ASP B N 1
ATOM 5296 C CA . ASP B 1 281 ? -18.531 -8.258 12.477 1 96.69 281 ASP B CA 1
ATOM 5297 C C . ASP B 1 281 ? -19.016 -7.605 13.766 1 96.69 281 ASP B C 1
ATOM 5299 O O . ASP B 1 281 ? -19.547 -8.289 14.656 1 96.69 281 ASP B O 1
ATOM 5303 N N . LEU B 1 282 ? -18.797 -6.348 13.875 1 97.06 282 LEU B N 1
ATOM 5304 C CA . LEU B 1 282 ? -19.297 -5.621 15.031 1 97.06 282 LEU B CA 1
ATOM 5305 C C . LEU B 1 282 ? -20.812 -5.492 14.977 1 97.06 282 LEU B C 1
ATOM 5307 O O . LEU B 1 282 ? -21.359 -5.062 13.961 1 97.06 282 LEU B O 1
ATOM 5311 N N . ASP B 1 283 ? -21.484 -5.844 16.125 1 96.94 283 ASP B N 1
ATOM 5312 C CA . ASP B 1 283 ? -22.938 -5.844 16.172 1 96.94 283 ASP B CA 1
ATOM 5313 C C . ASP B 1 283 ? -23.484 -4.418 16.25 1 96.94 283 ASP B C 1
ATOM 5315 O O . ASP B 1 283 ? -23.094 -3.645 17.125 1 96.94 283 ASP B O 1
ATOM 5319 N N . TYR B 1 284 ? -24.359 -4.082 15.344 1 94.19 284 TYR B N 1
ATOM 5320 C CA . TYR B 1 284 ? -25.078 -2.805 15.32 1 94.19 284 TYR B CA 1
ATOM 5321 C C . TYR B 1 284 ? -24.094 -1.639 15.289 1 94.19 284 TYR B C 1
ATOM 5323 O O . TYR B 1 284 ? -24.281 -0.644 15.992 1 94.19 284 TYR B O 1
ATOM 5331 N N . PHE B 1 285 ? -23.031 -1.725 14.523 1 92.5 285 PHE B N 1
ATOM 5332 C CA . PHE B 1 285 ? -21.969 -0.735 14.484 1 92.5 285 PHE B CA 1
ATOM 5333 C C . PHE B 1 285 ? -22.469 0.587 13.922 1 92.5 285 PHE B C 1
ATOM 5335 O O . PHE B 1 285 ? -22.031 1.658 14.344 1 92.5 285 PHE B O 1
ATOM 5342 N N . LYS B 1 286 ? -23.375 0.522 12.969 1 82.75 286 LYS B N 1
ATOM 5343 C CA . LYS B 1 286 ? -23.938 1.746 12.414 1 82.75 286 LYS B CA 1
ATOM 5344 C C . LYS B 1 286 ? -24.609 2.588 13.5 1 82.75 286 LYS B C 1
ATOM 5346 O O . LYS B 1 286 ? -24.547 3.818 13.461 1 82.75 286 LYS B O 1
ATOM 5351 N N . GLN B 1 287 ? -25.266 1.95 14.398 1 89.44 287 GLN B N 1
ATOM 5352 C CA . GLN B 1 287 ? -25.922 2.656 15.5 1 89.44 287 GLN B CA 1
ATOM 5353 C C . GLN B 1 287 ? -24.891 3.416 16.344 1 89.44 287 GLN B C 1
ATOM 5355 O O . GLN B 1 287 ? -25.188 4.488 16.875 1 89.44 287 GLN B O 1
ATOM 5360 N N . VAL B 1 288 ? -23.781 2.846 16.484 1 90.62 288 VAL B N 1
ATOM 5361 C CA . VAL B 1 288 ? -22.719 3.518 17.219 1 90.62 288 VAL B CA 1
ATOM 5362 C C . VAL B 1 288 ? -22.328 4.809 16.5 1 90.62 288 VAL B C 1
ATOM 5364 O O . VAL B 1 288 ? -22.219 5.867 17.125 1 90.62 288 VAL B O 1
ATOM 5367 N N . ASN B 1 289 ? -22.125 4.727 15.188 1 83 289 ASN B N 1
ATOM 5368 C CA . ASN B 1 289 ? -21.781 5.902 14.391 1 83 289 ASN B CA 1
ATOM 5369 C C . ASN B 1 289 ? -22.891 6.953 14.445 1 83 289 ASN B C 1
ATOM 5371 O O . ASN B 1 289 ? -22.609 8.148 14.562 1 83 289 ASN B O 1
ATOM 5375 N N . ASP B 1 290 ? -24.094 6.461 14.406 1 80.88 290 ASP B N 1
ATOM 5376 C CA . ASP B 1 290 ? -25.25 7.355 14.391 1 80.88 290 ASP B CA 1
ATOM 5377 C C . ASP B 1 290 ? -25.406 8.07 15.734 1 80.88 290 ASP B C 1
ATOM 5379 O O . ASP B 1 290 ? -25.734 9.258 15.773 1 80.88 290 ASP B O 1
ATOM 5383 N N . ASN B 1 291 ? -25.234 7.316 16.766 1 87 291 ASN B N 1
ATOM 5384 C CA . ASN B 1 291 ? -25.5 7.832 18.094 1 87 291 ASN B CA 1
ATOM 5385 C C . ASN B 1 291 ? -24.328 8.672 18.609 1 87 291 ASN B C 1
ATOM 5387 O O . ASN B 1 291 ? -24.531 9.648 19.344 1 87 291 ASN B O 1
ATOM 5391 N N . TYR B 1 292 ? -23.141 8.227 18.25 1 85.06 292 TYR B N 1
ATOM 5392 C CA . TYR B 1 292 ? -22 8.836 18.922 1 85.06 292 TYR B CA 1
ATOM 5393 C C . TYR B 1 292 ? -21.078 9.5 17.906 1 85.06 292 TYR B C 1
ATOM 5395 O O . TYR B 1 292 ? -20.125 10.188 18.297 1 85.06 292 TYR B O 1
ATOM 5403 N N . GLY B 1 293 ? -21.281 9.312 16.719 1 78.94 293 GLY B N 1
ATOM 5404 C CA . GLY B 1 293 ? -20.453 9.891 15.672 1 78.94 293 GLY B CA 1
ATOM 5405 C C . GLY B 1 293 ? -19.422 8.914 15.125 1 78.94 293 GLY B C 1
ATOM 5406 O O . GLY B 1 293 ? -19.062 7.949 15.797 1 78.94 293 GLY B O 1
ATOM 5407 N N . HIS B 1 294 ? -18.844 9.18 13.945 1 75.62 294 HIS B N 1
ATOM 5408 C CA . HIS B 1 294 ? -17.922 8.289 13.242 1 75.62 294 HIS B CA 1
ATOM 5409 C C . HIS B 1 294 ? -16.578 8.195 13.969 1 75.62 294 HIS B C 1
ATOM 5411 O O . HIS B 1 294 ? -15.898 7.172 13.898 1 75.62 294 HIS B O 1
ATOM 5417 N N . GLN B 1 295 ? -16.25 9.188 14.602 1 74.81 295 GLN B N 1
ATOM 5418 C CA . GLN B 1 295 ? -14.992 9.164 15.359 1 74.81 295 GLN B CA 1
ATOM 5419 C C . GLN B 1 295 ? -15.039 8.102 16.453 1 74.81 295 GLN B C 1
ATOM 5421 O O . GLN B 1 295 ? -14.055 7.391 16.672 1 74.81 295 GLN B O 1
ATOM 5426 N N . VAL B 1 296 ? -16.156 8.055 17.094 1 80.81 296 VAL B N 1
ATOM 5427 C CA . VAL B 1 296 ? -16.344 7.047 18.141 1 80.81 296 VAL B CA 1
ATOM 5428 C C . VAL B 1 296 ? -16.359 5.656 17.5 1 80.81 296 VAL B C 1
ATOM 5430 O O . VAL B 1 296 ? -15.805 4.707 18.062 1 80.81 296 VAL B O 1
ATOM 5433 N N . GLY B 1 297 ? -16.938 5.551 16.375 1 87.06 297 GLY B N 1
ATOM 5434 C CA . GLY B 1 297 ? -16.875 4.301 15.633 1 87.06 297 GLY B CA 1
ATOM 5435 C C . GLY B 1 297 ? -15.461 3.85 15.336 1 87.06 297 GLY B C 1
ATOM 5436 O O . GLY B 1 297 ? -15.125 2.68 15.523 1 87.06 297 GLY B O 1
ATOM 5437 N N . ASP B 1 298 ? -14.648 4.766 14.922 1 81.38 298 ASP B N 1
ATOM 5438 C CA . ASP B 1 298 ? -13.25 4.473 14.656 1 81.38 298 ASP B CA 1
ATOM 5439 C C . ASP B 1 298 ? -12.547 3.967 15.914 1 81.38 298 ASP B C 1
ATOM 5441 O O . ASP B 1 298 ? -11.719 3.059 15.844 1 81.38 298 ASP B O 1
ATOM 5445 N N . GLU B 1 299 ? -12.945 4.512 16.984 1 81.12 299 GLU B N 1
ATOM 5446 C CA . GLU B 1 299 ? -12.352 4.094 18.266 1 81.12 299 GLU B CA 1
ATOM 5447 C C . GLU B 1 299 ? -12.727 2.652 18.594 1 81.12 299 GLU B C 1
ATOM 5449 O O . GLU B 1 299 ? -11.906 1.898 19.125 1 81.12 299 GLU B O 1
ATOM 5454 N N . VAL B 1 300 ? -13.906 2.365 18.312 1 88.38 300 VAL B N 1
ATOM 5455 C CA . VAL B 1 300 ? -14.367 1.003 18.547 1 88.38 300 VAL B CA 1
ATOM 5456 C C . VAL B 1 300 ? -13.586 0.026 17.672 1 88.38 300 VAL B C 1
ATOM 5458 O O . VAL B 1 300 ? -13.148 -1.026 18.141 1 88.38 300 VAL B O 1
ATOM 5461 N N . LEU B 1 301 ? -13.398 0.399 16.438 1 90.5 301 LEU B N 1
ATOM 5462 C CA . LEU B 1 301 ? -12.625 -0.432 15.516 1 90.5 301 LEU B CA 1
ATOM 5463 C C . LEU B 1 301 ? -11.203 -0.622 16.016 1 90.5 301 LEU B C 1
ATOM 5465 O O . LEU B 1 301 ? -10.672 -1.734 15.984 1 90.5 301 LEU B O 1
ATOM 5469 N N . LEU B 1 302 ? -10.648 0.388 16.5 1 84.56 302 LEU B N 1
ATOM 5470 C CA . LEU B 1 302 ? -9.289 0.36 17.016 1 84.56 302 LEU B CA 1
ATOM 5471 C C . LEU B 1 302 ? -9.195 -0.518 18.266 1 84.56 302 LEU B C 1
ATOM 5473 O O . LEU B 1 302 ? -8.25 -1.287 18.422 1 84.56 302 LEU B O 1
ATOM 5477 N N . THR B 1 303 ? -10.148 -0.38 19.094 1 84.94 303 THR B N 1
ATOM 5478 C CA . THR B 1 303 ? -10.188 -1.181 20.312 1 84.94 303 THR B CA 1
ATOM 5479 C C . THR B 1 303 ? -10.266 -2.668 19.984 1 84.94 303 THR B C 1
ATOM 5481 O O . THR B 1 303 ? -9.547 -3.48 20.578 1 84.94 303 THR B O 1
ATOM 5484 N N . LEU B 1 304 ? -11.086 -2.955 19.094 1 92 304 LEU B N 1
ATOM 5485 C CA . LEU B 1 304 ? -11.195 -4.355 18.703 1 92 304 LEU B CA 1
ATOM 5486 C C . LEU B 1 304 ? -9.883 -4.859 18.094 1 92 304 LEU B C 1
ATOM 5488 O O . LEU B 1 304 ? -9.438 -5.965 18.422 1 92 304 LEU B O 1
ATOM 5492 N N . ALA B 1 305 ? -9.305 -4.102 17.234 1 90.5 305 ALA B N 1
ATOM 5493 C CA . ALA B 1 305 ? -8.047 -4.48 16.609 1 90.5 305 ALA B CA 1
ATOM 5494 C C . ALA B 1 305 ? -6.973 -4.773 17.641 1 90.5 305 ALA B C 1
ATOM 5496 O O . ALA B 1 305 ? -6.297 -5.805 17.578 1 90.5 305 ALA B O 1
ATOM 5497 N N . ARG B 1 306 ? -6.859 -3.994 18.562 1 83 306 ARG B N 1
ATOM 5498 C CA . ARG B 1 306 ? -5.875 -4.168 19.625 1 83 306 ARG B CA 1
ATOM 5499 C C . ARG B 1 306 ? -6.203 -5.387 20.469 1 83 306 ARG B C 1
ATOM 5501 O O . ARG B 1 306 ? -5.312 -6.16 20.828 1 83 306 ARG B O 1
ATOM 5508 N N . PHE B 1 307 ? -7.434 -5.363 20.812 1 86.81 307 PHE B N 1
ATOM 5509 C CA . PHE B 1 307 ? -7.926 -6.484 21.609 1 86.81 307 PHE B CA 1
ATOM 5510 C C . PHE B 1 307 ? -7.555 -7.812 20.953 1 86.81 307 PHE B C 1
ATOM 5512 O O . PHE B 1 307 ? -7.043 -8.711 21.625 1 86.81 307 PHE B O 1
ATOM 5519 N N . LEU B 1 308 ? -7.742 -7.926 19.734 1 92.5 308 LEU B N 1
ATOM 5520 C CA . LEU B 1 308 ? -7.453 -9.156 19 1 92.5 308 LEU B CA 1
ATOM 5521 C C . LEU B 1 308 ? -5.953 -9.406 18.922 1 92.5 308 LEU B C 1
ATOM 5523 O O . LEU B 1 308 ? -5.492 -10.531 19.141 1 92.5 308 LEU B O 1
ATOM 5527 N N . LYS B 1 309 ? -5.199 -8.438 18.625 1 85.25 309 LYS B N 1
ATOM 5528 C CA . LYS B 1 309 ? -3.75 -8.57 18.516 1 85.25 309 LYS B CA 1
ATOM 5529 C C . LYS B 1 309 ? -3.137 -9.047 19.828 1 85.25 309 LYS B C 1
ATOM 5531 O O . LYS B 1 309 ? -2.176 -9.82 19.828 1 85.25 309 LYS B O 1
ATOM 5536 N N . GLU B 1 310 ? -3.662 -8.625 20.906 1 80.94 310 GLU B N 1
ATOM 5537 C CA . GLU B 1 310 ? -3.129 -8.953 22.219 1 80.94 310 GLU B CA 1
ATOM 5538 C C . GLU B 1 310 ? -3.494 -10.375 22.625 1 80.94 310 GLU B C 1
ATOM 5540 O O . GLU B 1 310 ? -2.762 -11.023 23.391 1 80.94 310 GLU B O 1
ATOM 5545 N N . ARG B 1 311 ? -4.547 -10.836 22.172 1 88 311 ARG B N 1
ATOM 5546 C CA . ARG B 1 311 ? -5.074 -12.109 22.656 1 88 311 ARG B CA 1
ATOM 5547 C C . ARG B 1 311 ? -4.688 -13.258 21.734 1 88 311 ARG B C 1
ATOM 5549 O O . ARG B 1 311 ? -4.695 -14.422 22.141 1 88 311 ARG B O 1
ATOM 5556 N N . LEU B 1 312 ? -4.359 -12.953 20.547 1 90.69 312 LEU B N 1
ATOM 5557 C CA . LEU B 1 312 ? -4.027 -13.992 19.578 1 90.69 312 LEU B CA 1
ATOM 5558 C C . LEU B 1 312 ? -2.518 -14.211 19.516 1 90.69 312 LEU B C 1
ATOM 5560 O O . LEU B 1 312 ? -1.746 -13.367 19.984 1 90.69 312 LEU B O 1
ATOM 5564 N N . ARG B 1 313 ? -2.156 -15.367 18.906 1 83.12 313 ARG B N 1
ATOM 5565 C CA . ARG B 1 313 ? -0.743 -15.688 18.75 1 83.12 313 ARG B CA 1
ATOM 5566 C C . ARG B 1 313 ? -0.12 -14.859 17.625 1 83.12 313 ARG B C 1
ATOM 5568 O O . ARG B 1 313 ? -0.826 -14.359 16.75 1 83.12 313 ARG B O 1
ATOM 5575 N N . ARG B 1 314 ? 1.182 -14.781 17.625 1 76.69 314 ARG B N 1
ATOM 5576 C CA . ARG B 1 314 ? 1.938 -14.07 16.594 1 76.69 314 ARG B CA 1
ATOM 5577 C C . ARG B 1 314 ? 1.768 -14.734 15.234 1 76.69 314 ARG B C 1
ATOM 5579 O O . ARG B 1 314 ? 1.855 -14.07 14.195 1 76.69 314 ARG B O 1
ATOM 5586 N N . THR B 1 315 ? 1.511 -16.031 15.227 1 82.06 315 THR B N 1
ATOM 5587 C CA . THR B 1 315 ? 1.385 -16.781 13.984 1 82.06 315 THR B CA 1
ATOM 5588 C C . THR B 1 315 ? -0.022 -16.641 13.414 1 82.06 315 THR B C 1
ATOM 5590 O O . THR B 1 315 ? -0.263 -16.984 12.258 1 82.06 315 THR B O 1
ATOM 5593 N N . ASP B 1 316 ? -0.967 -16.172 14.289 1 92.38 316 ASP B N 1
ATOM 5594 C CA . ASP B 1 316 ? -2.324 -15.953 13.797 1 92.38 316 ASP B CA 1
ATOM 5595 C C . ASP B 1 316 ? -2.406 -14.68 12.953 1 92.38 316 ASP B C 1
ATOM 5597 O O . ASP B 1 316 ? -1.785 -13.664 13.297 1 92.38 316 ASP B O 1
ATOM 5601 N N . LEU B 1 317 ? -3.055 -14.812 11.875 1 94.25 317 LEU B N 1
ATOM 5602 C CA . LEU B 1 317 ? -3.23 -13.648 11.008 1 94.25 317 LEU B CA 1
ATOM 5603 C C . LEU B 1 317 ? -4.539 -12.93 11.328 1 94.25 317 LEU B C 1
ATOM 5605 O O . LEU B 1 317 ? -5.594 -13.562 11.422 1 94.25 317 LEU B O 1
ATOM 5609 N N . VAL B 1 318 ? -4.484 -11.672 11.594 1 95.88 318 VAL B N 1
ATOM 5610 C CA . VAL B 1 318 ? -5.66 -10.852 11.852 1 95.88 318 VAL B CA 1
ATOM 5611 C C . VAL B 1 318 ? -5.688 -9.672 10.883 1 95.88 318 VAL B C 1
ATOM 5613 O O . VAL B 1 318 ? -4.664 -9.023 10.656 1 95.88 318 VAL B O 1
ATOM 5616 N N . GLY B 1 319 ? -6.805 -9.438 10.273 1 95.44 319 GLY B N 1
ATOM 5617 C CA . GLY B 1 319 ? -6.938 -8.344 9.328 1 95.44 319 GLY B CA 1
ATOM 5618 C C . GLY B 1 319 ? -8.305 -7.68 9.359 1 95.44 319 GLY B C 1
ATOM 5619 O O . GLY B 1 319 ? -9.266 -8.258 9.875 1 95.44 319 GLY B O 1
ATOM 5620 N N . ARG B 1 320 ? -8.359 -6.445 8.992 1 92.81 320 ARG B N 1
ATOM 5621 C CA . ARG B 1 320 ? -9.625 -5.77 8.727 1 92.81 320 ARG B CA 1
ATOM 5622 C C . ARG B 1 320 ? -10.148 -6.098 7.332 1 92.81 320 ARG B C 1
ATOM 5624 O O . ARG B 1 320 ? -9.531 -5.711 6.332 1 92.81 320 ARG B O 1
ATOM 5631 N N . TYR B 1 321 ? -11.195 -6.805 7.238 1 88.06 321 TYR B N 1
ATOM 5632 C CA . TYR B 1 321 ? -11.727 -7.375 6.004 1 88.06 321 TYR B CA 1
ATOM 5633 C C . TYR B 1 321 ? -12.648 -6.391 5.301 1 88.06 321 TYR B C 1
ATOM 5635 O O . TYR B 1 321 ? -12.773 -6.414 4.074 1 88.06 321 TYR B O 1
ATOM 5643 N N . GLY B 1 322 ? -13.297 -5.574 6.004 1 82.62 322 GLY B N 1
ATOM 5644 C CA . GLY B 1 322 ? -14.211 -4.535 5.547 1 82.62 322 GLY B CA 1
ATOM 5645 C C . GLY B 1 322 ? -14.312 -3.369 6.508 1 82.62 322 GLY B C 1
ATOM 5646 O O . GLY B 1 322 ? -13.398 -3.121 7.297 1 82.62 322 GLY B O 1
ATOM 5647 N N . GLY B 1 323 ? -15.336 -2.588 6.297 1 82.19 323 GLY B N 1
ATOM 5648 C CA . GLY B 1 323 ? -15.523 -1.445 7.18 1 82.19 323 GLY B CA 1
ATOM 5649 C C . GLY B 1 323 ? -15.547 -1.822 8.648 1 82.19 323 GLY B C 1
ATOM 5650 O O . GLY B 1 323 ? -14.727 -1.333 9.438 1 82.19 323 GLY B O 1
ATOM 5651 N N . GLU B 1 324 ? -16.453 -2.697 8.969 1 91.5 324 GLU B N 1
ATOM 5652 C CA . GLU B 1 324 ? -16.594 -3.135 10.352 1 91.5 324 GLU B CA 1
ATOM 5653 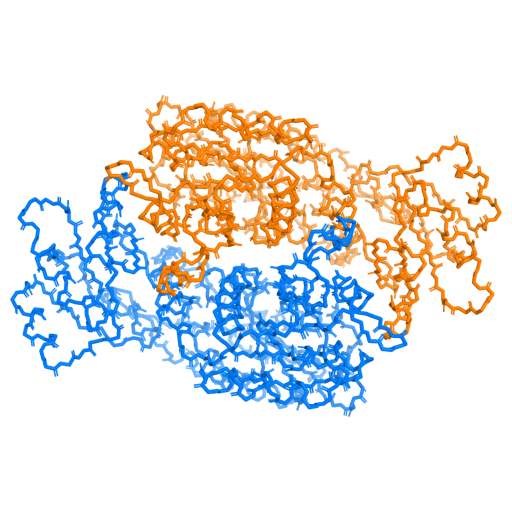C C . GLU B 1 324 ? -16.344 -4.633 10.484 1 91.5 324 GLU B C 1
ATOM 5655 O O . GLU B 1 324 ? -16.656 -5.234 11.516 1 91.5 324 GLU B O 1
ATOM 5660 N N . GLU B 1 325 ? -15.789 -5.191 9.461 1 93.5 325 GLU B N 1
ATOM 5661 C CA . GLU B 1 325 ? -15.555 -6.633 9.422 1 93.5 325 GLU B CA 1
ATOM 5662 C C . GLU B 1 325 ? -14.078 -6.965 9.586 1 93.5 325 GLU B C 1
ATOM 5664 O O . GLU B 1 325 ? -13.211 -6.246 9.078 1 93.5 325 GLU B O 1
ATOM 5669 N N . PHE B 1 326 ? -13.797 -7.984 10.398 1 96.81 326 PHE B N 1
ATOM 5670 C CA . PHE B 1 326 ? -12.461 -8.5 10.641 1 96.81 326 PHE B CA 1
ATOM 5671 C C . PHE B 1 326 ? -12.375 -9.977 10.281 1 96.81 326 PHE B C 1
ATOM 5673 O O . PHE B 1 326 ? -13.391 -10.664 10.203 1 96.81 326 PHE B O 1
ATOM 5680 N N . ALA B 1 327 ? -11.258 -10.414 10 1 97.44 327 ALA B N 1
ATOM 5681 C CA . ALA B 1 327 ? -11.023 -11.828 9.742 1 97.44 327 ALA B CA 1
ATOM 5682 C C . ALA B 1 327 ? -9.789 -12.328 10.484 1 97.44 327 ALA B C 1
ATOM 5684 O O . ALA B 1 327 ? -8.828 -11.586 10.672 1 97.44 327 ALA B O 1
ATOM 5685 N N . ILE B 1 328 ? -9.852 -13.586 10.922 1 97.81 328 ILE B N 1
ATOM 5686 C CA . ILE B 1 328 ? -8.758 -14.227 11.641 1 97.81 328 ILE B CA 1
ATOM 5687 C C . ILE B 1 328 ? -8.438 -15.578 11 1 97.81 328 ILE B C 1
ATOM 5689 O O . ILE B 1 328 ? -9.328 -16.422 10.836 1 97.81 328 ILE B O 1
ATOM 5693 N N . VAL B 1 329 ? -7.203 -15.75 10.625 1 97.5 329 VAL B N 1
ATOM 5694 C CA . VAL B 1 329 ? -6.727 -17.031 10.141 1 97.5 329 VAL B CA 1
ATOM 5695 C C . VAL B 1 329 ? -5.973 -17.766 11.25 1 97.5 329 VAL B C 1
ATOM 5697 O O . VAL B 1 329 ? -4.965 -17.266 11.75 1 97.5 329 VAL B O 1
ATOM 5700 N N . LEU B 1 330 ? -6.465 -18.938 11.586 1 96.69 330 LEU B N 1
ATOM 5701 C CA . LEU B 1 330 ? -5.898 -19.719 12.68 1 96.69 330 LEU B CA 1
ATOM 5702 C C . LEU B 1 330 ? -5.254 -21 12.156 1 96.69 330 LEU B C 1
ATOM 5704 O O . LEU B 1 330 ? -5.934 -22.016 11.992 1 96.69 330 LEU B O 1
ATOM 5708 N N . GLY B 1 331 ? -3.949 -20.906 12 1 94.75 331 GLY B N 1
ATOM 5709 C CA . GLY B 1 331 ? -3.215 -22.094 11.594 1 94.75 331 GLY B CA 1
ATOM 5710 C C . GLY B 1 331 ? -3.1 -23.125 12.688 1 94.75 331 GLY B C 1
ATOM 5711 O O . GLY B 1 331 ? -2.941 -22.781 13.859 1 94.75 331 GLY B O 1
ATOM 5712 N N . GLY B 1 332 ? -3.113 -24.359 12.281 1 95.06 332 GLY B N 1
ATOM 5713 C CA . GLY B 1 332 ? -2.975 -25.453 13.242 1 95.06 332 GLY B CA 1
ATOM 5714 C C . GLY B 1 332 ? -4.133 -25.531 14.219 1 95.06 332 GLY B C 1
ATOM 5715 O O . GLY B 1 332 ? -3.992 -26.078 15.312 1 95.06 332 GLY B O 1
ATOM 5716 N N . THR B 1 333 ? -5.258 -24.984 13.914 1 95.94 333 THR B N 1
ATOM 5717 C CA . THR B 1 333 ? -6.398 -24.906 14.82 1 95.94 333 THR B CA 1
ATOM 5718 C C . THR B 1 333 ? -7.648 -25.484 14.164 1 95.94 333 THR B C 1
ATOM 5720 O O . THR B 1 333 ? -8.156 -24.922 13.188 1 95.94 333 THR B O 1
ATOM 5723 N N . PRO B 1 334 ? -8.172 -26.562 14.703 1 96.12 334 PRO B N 1
ATOM 5724 C CA . PRO B 1 334 ? -9.422 -27.109 14.164 1 96.12 334 PRO B CA 1
ATOM 5725 C C . PRO B 1 334 ? -10.641 -26.266 14.531 1 96.12 334 PRO B C 1
ATOM 5727 O O . PRO B 1 334 ? -10.555 -25.406 15.406 1 96.12 334 PRO B O 1
ATOM 5730 N N . ALA B 1 335 ? -11.711 -26.547 13.906 1 96.12 335 ALA B N 1
ATOM 5731 C CA . ALA B 1 335 ? -12.914 -25.719 14 1 96.12 335 ALA B CA 1
ATOM 5732 C C . ALA B 1 335 ? -13.422 -25.656 15.438 1 96.12 335 ALA B C 1
ATOM 5734 O O . ALA B 1 335 ? -13.875 -24.594 15.898 1 96.12 335 ALA B O 1
ATOM 5735 N N . ASP B 1 336 ? -13.406 -26.719 16.094 1 95.31 336 ASP B N 1
ATOM 5736 C CA . ASP B 1 336 ? -13.93 -26.781 17.453 1 95.31 336 ASP B CA 1
ATOM 5737 C C . ASP B 1 336 ? -13.094 -25.906 18.406 1 95.31 336 ASP B C 1
ATOM 5739 O O . ASP B 1 336 ? -13.641 -25.172 19.234 1 95.31 336 ASP B O 1
ATOM 5743 N N . LYS B 1 337 ? -11.812 -26.031 18.281 1 96.06 337 LYS B N 1
ATOM 5744 C CA . LYS B 1 337 ? -10.93 -25.203 19.094 1 96.06 337 LYS B CA 1
ATOM 5745 C C . LYS B 1 337 ? -11.086 -23.719 18.734 1 96.06 337 LYS B C 1
ATOM 5747 O O . LYS B 1 337 ? -11.055 -22.859 19.625 1 96.06 337 LYS B O 1
ATOM 5752 N N . ALA B 1 338 ? -11.203 -23.453 17.484 1 97.38 338 ALA B N 1
ATOM 5753 C CA . ALA B 1 338 ? -11.422 -22.078 17.031 1 97.38 338 ALA B CA 1
ATOM 5754 C C . ALA B 1 338 ? -12.711 -21.516 17.641 1 97.38 338 ALA B C 1
ATOM 5756 O O . ALA B 1 338 ? -12.742 -20.359 18.062 1 97.38 338 ALA B O 1
ATOM 5757 N N . HIS B 1 339 ? -13.695 -22.359 17.641 1 97.5 339 HIS B N 1
ATOM 5758 C CA . HIS B 1 339 ? -14.969 -21.938 18.219 1 97.5 339 HIS B CA 1
ATOM 5759 C C . HIS B 1 339 ? -14.82 -21.562 19.672 1 97.5 339 HIS B C 1
ATOM 5761 O O . HIS B 1 339 ? -15.305 -20.5 20.109 1 97.5 339 HIS B O 1
ATOM 5767 N N . GLY B 1 340 ? -14.234 -22.406 20.406 1 96.38 340 GLY B N 1
ATOM 5768 C CA . GLY B 1 340 ? -14 -22.109 21.812 1 96.38 340 GLY B CA 1
ATOM 5769 C C . GLY B 1 340 ? -13.219 -20.828 22.031 1 96.38 340 GLY B C 1
ATOM 5770 O O . GLY B 1 340 ? -13.57 -20.016 22.891 1 96.38 340 GLY B O 1
ATOM 5771 N N . MET B 1 341 ? -12.18 -20.656 21.297 1 96 341 MET B N 1
ATOM 5772 C CA . MET B 1 341 ? -11.352 -19.453 21.375 1 96 341 MET B CA 1
ATOM 5773 C C . MET B 1 341 ? -12.164 -18.203 21.062 1 96 341 MET B C 1
ATOM 5775 O O . MET B 1 341 ? -12.086 -17.203 21.781 1 96 341 MET B O 1
ATOM 5779 N N . LEU B 1 342 ? -12.961 -18.234 20.031 1 97.31 342 LEU B N 1
ATOM 5780 C CA . LEU B 1 342 ? -13.727 -17.062 19.609 1 97.31 342 LEU B CA 1
ATOM 5781 C C . LEU B 1 342 ? -14.852 -16.766 20.594 1 97.31 342 LEU B C 1
ATOM 5783 O O . LEU B 1 342 ? -15.211 -15.594 20.797 1 97.31 342 LEU B O 1
ATOM 5787 N N . GLU B 1 343 ? -15.375 -17.812 21.156 1 96.12 343 GLU B N 1
ATOM 5788 C CA . GLU B 1 343 ? -16.375 -17.594 22.203 1 96.12 343 GLU B CA 1
ATOM 5789 C C . GLU B 1 343 ? -15.789 -16.828 23.375 1 96.12 343 GLU B C 1
ATOM 5791 O O . GLU B 1 343 ? -16.422 -15.922 23.922 1 96.12 343 GLU B O 1
ATOM 5796 N N . THR B 1 344 ? -14.68 -17.219 23.75 1 95.62 344 THR B N 1
ATOM 5797 C CA . THR B 1 344 ? -13.992 -16.516 24.828 1 95.62 344 THR B CA 1
ATOM 5798 C C . THR B 1 344 ? -13.703 -15.07 24.438 1 95.62 344 THR B C 1
ATOM 5800 O O . THR B 1 344 ? -13.938 -14.156 25.234 1 95.62 344 THR B O 1
ATOM 5803 N N . LEU B 1 345 ? -13.172 -14.859 23.266 1 95.94 345 LEU B N 1
ATOM 5804 C CA . LEU B 1 345 ? -12.875 -13.516 22.781 1 95.94 345 LEU B CA 1
ATOM 5805 C C . LEU B 1 345 ? -14.133 -12.664 22.734 1 95.94 345 LEU B C 1
ATOM 5807 O O . LEU B 1 345 ? -14.117 -11.492 23.141 1 95.94 345 LEU B O 1
ATOM 5811 N N . ARG B 1 346 ? -15.172 -13.273 22.266 1 96.06 346 ARG B N 1
ATOM 5812 C CA . ARG B 1 346 ? -16.453 -12.57 22.156 1 96.06 346 ARG B CA 1
ATOM 5813 C C . ARG B 1 346 ? -16.938 -12.102 23.531 1 96.06 346 ARG B C 1
ATOM 5815 O O . ARG B 1 346 ? -17.312 -10.945 23.703 1 96.06 346 ARG B O 1
ATOM 5822 N N . GLN B 1 347 ? -16.938 -12.992 24.438 1 94.06 347 GLN B N 1
ATOM 5823 C CA . GLN B 1 347 ? -17.375 -12.688 25.797 1 94.06 347 GLN B CA 1
ATOM 5824 C C . GLN B 1 347 ? -16.5 -11.617 26.438 1 94.06 347 GLN B C 1
ATOM 5826 O O . GLN B 1 347 ? -17.016 -10.656 27.031 1 94.06 347 GLN B O 1
ATOM 5831 N N . ASP B 1 348 ? -15.234 -11.766 26.312 1 92.88 348 ASP B N 1
ATOM 5832 C CA . ASP B 1 348 ? -14.305 -10.812 26.891 1 92.88 348 ASP B CA 1
ATOM 5833 C C . ASP B 1 348 ? -14.469 -9.43 26.281 1 92.88 348 ASP B C 1
ATOM 5835 O O . ASP B 1 348 ? -14.43 -8.414 26.984 1 92.88 348 ASP B O 1
ATOM 5839 N N . PHE B 1 349 ? -14.57 -9.344 25.031 1 93 349 PHE B N 1
ATOM 5840 C CA . PHE B 1 349 ? -14.727 -8.062 24.359 1 93 349 PHE B CA 1
ATOM 5841 C C . PHE B 1 349 ? -16.016 -7.379 24.797 1 93 349 PHE B C 1
ATOM 5843 O O . PHE B 1 349 ? -16.062 -6.16 24.953 1 93 349 PHE B O 1
ATOM 5850 N N . GLY B 1 350 ? -17.047 -8.18 24.922 1 91.12 350 GLY B N 1
ATOM 5851 C CA . GLY B 1 350 ? -18.328 -7.652 25.328 1 91.12 350 GLY B CA 1
ATOM 5852 C C . GLY B 1 350 ? -18.297 -7.02 26.719 1 91.12 350 GLY B C 1
ATOM 5853 O O . GLY B 1 350 ? -19.188 -6.23 27.062 1 91.12 350 GLY B O 1
ATOM 5854 N N . LEU B 1 351 ? -17.359 -7.324 27.453 1 87.88 351 LEU B N 1
ATOM 5855 C CA . LEU B 1 351 ? -17.234 -6.801 28.812 1 87.88 351 LEU B CA 1
ATOM 5856 C C . LEU B 1 351 ? -16.469 -5.477 28.812 1 87.88 351 LEU B C 1
ATOM 5858 O O . LEU B 1 351 ? -16.5 -4.742 29.797 1 87.88 351 LEU B O 1
ATOM 5862 N N . LEU B 1 352 ? -15.781 -5.215 27.75 1 83.62 352 LEU B N 1
ATOM 5863 C CA . LEU B 1 352 ? -15.008 -3.98 27.672 1 83.62 352 LEU B CA 1
ATOM 5864 C C . LEU B 1 352 ? -15.922 -2.768 27.562 1 83.62 352 LEU B C 1
ATOM 5866 O O . LEU B 1 352 ? -16.812 -2.732 26.703 1 83.62 352 LEU B O 1
ATOM 5870 N N . GLU B 1 353 ? -15.758 -1.796 28.391 1 82.75 353 GLU B N 1
ATOM 5871 C CA . GLU B 1 353 ? -16.531 -0.557 28.359 1 82.75 353 GLU B CA 1
ATOM 5872 C C . GLU B 1 353 ? -15.836 0.497 27.5 1 82.75 353 GLU B C 1
ATOM 5874 O O . GLU B 1 353 ? -14.633 0.736 27.641 1 82.75 353 GLU B O 1
ATOM 5879 N N . GLN B 1 354 ? -16.641 0.982 26.578 1 79.62 354 GLN B N 1
ATOM 5880 C CA . GLN B 1 354 ? -16.188 2.107 25.766 1 79.62 354 GLN B CA 1
ATOM 5881 C C . GLN B 1 354 ? -16.672 3.434 26.344 1 79.62 354 GLN B C 1
ATOM 5883 O O . GLN B 1 354 ? -17.828 3.553 26.766 1 79.62 354 GLN B O 1
ATOM 5888 N N . GLN B 1 355 ? -15.828 4.328 26.484 1 73.69 355 GLN B N 1
ATOM 5889 C CA . GLN B 1 355 ? -16.172 5.602 27.094 1 73.69 355 GLN B CA 1
ATOM 5890 C C . GLN B 1 355 ? -16.359 6.695 26.047 1 73.69 355 GLN B C 1
ATOM 5892 O O . GLN B 1 355 ? -15.508 6.863 25.172 1 73.69 355 GLN B O 1
ATOM 5897 N N . VAL B 1 356 ? -17.438 7.359 26.047 1 74.81 356 VAL B N 1
ATOM 5898 C CA . VAL B 1 356 ? -17.719 8.539 25.234 1 74.81 356 VAL B CA 1
ATOM 5899 C C . VAL B 1 356 ? -18.141 9.695 26.141 1 74.81 356 VAL B C 1
ATOM 5901 O O . VAL B 1 356 ? -19.312 9.812 26.5 1 74.81 356 VAL B O 1
ATOM 5904 N N . GLY B 1 357 ? -17.25 10.617 26.391 1 68.94 357 GLY B N 1
ATOM 5905 C CA . GLY B 1 357 ? -17.547 11.633 27.375 1 68.94 357 GLY B CA 1
ATOM 5906 C C . GLY B 1 357 ? -17.844 11.07 28.75 1 68.94 357 GLY B C 1
ATOM 5907 O O . GLY B 1 357 ? -17.031 10.344 29.312 1 68.94 357 GLY B O 1
ATOM 5908 N N . GLU B 1 358 ? -19.047 11.359 29.172 1 72.06 358 GLU B N 1
ATOM 5909 C CA . GLU B 1 358 ? -19.469 10.891 30.484 1 72.06 358 GLU B CA 1
ATOM 5910 C C . GLU B 1 358 ? -20.281 9.594 30.375 1 72.06 358 GLU B C 1
ATOM 5912 O O . GLU B 1 358 ? -20.672 9.016 31.391 1 72.06 358 GLU B O 1
ATOM 5917 N N . ARG B 1 359 ? -20.453 9.211 29.203 1 80.25 359 ARG B N 1
ATOM 5918 C CA . ARG B 1 359 ? -21.234 8 28.984 1 80.25 359 ARG B CA 1
ATOM 5919 C C . ARG B 1 359 ? -20.359 6.824 28.594 1 80.25 359 ARG B C 1
ATOM 5921 O O . ARG B 1 359 ? -19.219 7.016 28.156 1 80.25 359 ARG B O 1
ATOM 5928 N N . THR B 1 360 ? -20.812 5.652 28.984 1 83.25 360 THR B N 1
ATOM 5929 C CA . THR B 1 360 ? -20.125 4.422 28.594 1 83.25 360 THR B CA 1
ATOM 5930 C C . THR B 1 360 ? -21.078 3.496 27.844 1 83.25 360 THR B C 1
ATOM 5932 O O . THR B 1 360 ? -22.297 3.602 27.984 1 83.25 360 THR B O 1
ATOM 5935 N N . PHE B 1 361 ? -20.562 2.762 26.953 1 89.25 361 PHE B N 1
ATOM 5936 C CA . PHE B 1 361 ? -21.344 1.727 26.281 1 89.25 361 PHE B CA 1
ATOM 5937 C C . PHE B 1 361 ? -20.484 0.51 25.969 1 89.25 361 PHE B C 1
ATOM 5939 O O . PHE B 1 361 ? -19.25 0.567 26.094 1 89.25 361 PHE B O 1
ATOM 5946 N N . ARG B 1 362 ? -21.188 -0.564 25.734 1 90.19 362 ARG B N 1
ATOM 5947 C CA . ARG B 1 362 ? -20.5 -1.803 25.375 1 90.19 362 ARG B CA 1
ATOM 5948 C C . ARG B 1 362 ? -20.812 -2.213 23.938 1 90.19 362 ARG B C 1
ATOM 5950 O O . ARG B 1 362 ? -21.891 -1.896 23.422 1 90.19 362 ARG B O 1
ATOM 5957 N N . GLN B 1 363 ? -19.812 -2.803 23.328 1 93.75 363 GLN B N 1
ATOM 5958 C CA . GLN B 1 363 ? -19.938 -3.285 21.953 1 93.75 363 GLN B CA 1
ATOM 5959 C C . GLN B 1 363 ? -19.719 -4.793 21.875 1 93.75 363 GLN B C 1
ATOM 5961 O O . GLN B 1 363 ? -18.875 -5.336 22.594 1 93.75 363 GLN B O 1
ATOM 5966 N N . THR B 1 364 ? -20.516 -5.477 21.109 1 96.38 364 THR B N 1
ATOM 5967 C CA . THR B 1 364 ? -20.344 -6.906 20.891 1 96.38 364 THR B CA 1
ATOM 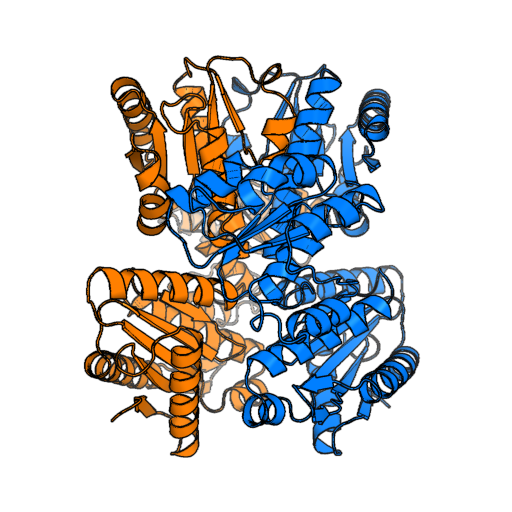5968 C C . THR B 1 364 ? -20.047 -7.191 19.422 1 96.38 364 THR B C 1
ATOM 5970 O O . THR B 1 364 ? -20.156 -6.305 18.578 1 96.38 364 THR B O 1
ATOM 5973 N N . PHE B 1 365 ? -19.531 -8.367 19.188 1 97.75 365 PHE B N 1
ATOM 5974 C CA . PHE B 1 365 ? -19.359 -8.797 17.797 1 97.75 365 PHE B CA 1
ATOM 5975 C C . PHE B 1 365 ? -19.922 -10.195 17.594 1 97.75 365 PHE B C 1
ATOM 5977 O O . PHE B 1 365 ? -20.141 -10.93 18.547 1 97.75 365 PHE B O 1
ATOM 5984 N N . SER B 1 366 ? -20.297 -10.516 16.391 1 98.62 366 SER B N 1
ATOM 5985 C CA . SER B 1 366 ? -20.672 -11.844 15.93 1 98.62 366 SER B CA 1
ATOM 5986 C C . SER B 1 366 ? -19.594 -12.445 15.031 1 98.62 366 SER B C 1
ATOM 5988 O O . SER B 1 366 ? -18.844 -11.719 14.383 1 98.62 366 SER B O 1
ATOM 5990 N N . ALA B 1 367 ? -19.547 -13.812 15.039 1 98.38 367 ALA B N 1
ATOM 5991 C CA . ALA B 1 367 ? -18.484 -14.438 14.258 1 98.38 367 ALA B CA 1
ATOM 5992 C C . ALA B 1 367 ? -18.969 -15.711 13.57 1 98.38 367 ALA B C 1
ATOM 5994 O O . ALA B 1 367 ? -19.875 -16.375 14.078 1 98.38 367 ALA B O 1
ATOM 5995 N N . GLY B 1 368 ? -18.484 -15.938 12.422 1 98.38 368 GLY B N 1
ATOM 5996 C CA . GLY B 1 368 ? -18.641 -17.172 11.688 1 98.38 368 GLY B CA 1
ATOM 5997 C C . GLY B 1 368 ? -17.328 -17.891 11.422 1 98.38 368 GLY B C 1
ATOM 5998 O O . GLY B 1 368 ? -16.344 -17.266 11.055 1 98.38 368 GLY B O 1
ATOM 5999 N N . ILE B 1 369 ? -17.344 -19.25 11.609 1 98.12 369 ILE B N 1
ATOM 6000 C CA . ILE B 1 369 ? -16.094 -20.016 11.5 1 98.12 369 ILE B CA 1
ATOM 6001 C C . ILE B 1 369 ? -16.234 -21.078 10.422 1 98.12 369 ILE B C 1
ATOM 6003 O O . ILE B 1 369 ? -17.281 -21.734 10.328 1 98.12 369 ILE B O 1
ATOM 6007 N N . SER B 1 370 ? -15.25 -21.141 9.578 1 97.69 370 SER B N 1
ATOM 6008 C CA . SER B 1 370 ? -15.07 -22.25 8.648 1 97.69 370 SER B CA 1
ATOM 6009 C C . SER B 1 370 ? -13.711 -22.922 8.82 1 97.69 370 SER B C 1
ATOM 6011 O O . SER B 1 370 ? -12.867 -22.422 9.578 1 97.69 370 SER B O 1
ATOM 6013 N N . SER B 1 371 ? -13.516 -24.078 8.188 1 96.88 371 SER B N 1
ATOM 6014 C CA . SER B 1 371 ? -12.242 -24.781 8.312 1 96.88 371 SER B CA 1
ATOM 6015 C C . SER B 1 371 ? -11.914 -25.562 7.047 1 96.88 371 SER B C 1
ATOM 6017 O O . SER B 1 371 ? -12.773 -25.766 6.188 1 96.88 371 SER B O 1
ATOM 6019 N N . LEU B 1 372 ? -10.703 -26 6.957 1 94.44 372 LEU B N 1
ATOM 6020 C CA . LEU B 1 372 ? -10.234 -26.781 5.812 1 94.44 372 LEU B CA 1
ATOM 6021 C C . LEU B 1 372 ? -10.898 -28.156 5.777 1 94.44 372 LEU B C 1
ATOM 6023 O O . LEU B 1 372 ? -10.852 -28.844 4.758 1 94.44 372 LEU B O 1
ATOM 6027 N N . ALA B 1 373 ? -11.516 -28.469 6.844 1 92.12 373 ALA B N 1
ATOM 6028 C CA . ALA B 1 373 ? -12.242 -29.75 6.883 1 92.12 373 ALA B CA 1
ATOM 6029 C C . ALA B 1 373 ? -13.453 -29.719 5.957 1 92.12 373 ALA B C 1
ATOM 6031 O O . ALA B 1 373 ? -13.875 -30.75 5.434 1 92.12 373 ALA B O 1
ATOM 6032 N N . SER B 1 374 ? -13.984 -28.531 5.742 1 91.62 374 SER B N 1
ATOM 6033 C CA . SER B 1 374 ? -15.227 -28.422 4.98 1 91.62 374 SER B CA 1
ATOM 6034 C C . SER B 1 374 ? -15.016 -27.625 3.693 1 91.62 374 SER B C 1
ATOM 6036 O O . SER B 1 374 ? -15.93 -27.516 2.869 1 91.62 374 SER B O 1
ATOM 6038 N N . ALA B 1 375 ? -13.883 -27.078 3.574 1 90.81 375 ALA B N 1
ATOM 6039 C CA . ALA B 1 375 ? -13.617 -26.25 2.41 1 90.81 375 ALA B CA 1
ATOM 6040 C C . ALA B 1 375 ? -12.234 -26.516 1.841 1 90.81 375 ALA B C 1
ATOM 6042 O O . ALA B 1 375 ? -11.281 -26.75 2.592 1 90.81 375 ALA B O 1
ATOM 6043 N N . ALA B 1 376 ? -12.094 -26.375 0.565 1 84.75 376 ALA B N 1
ATOM 6044 C CA . ALA B 1 376 ? -10.844 -26.75 -0.088 1 84.75 376 ALA B CA 1
ATOM 6045 C C . ALA B 1 376 ? -10.047 -25.531 -0.506 1 84.75 376 ALA B C 1
ATOM 6047 O O . ALA B 1 376 ? -8.828 -25.594 -0.664 1 84.75 376 ALA B O 1
ATOM 6048 N N . THR B 1 377 ? -10.734 -24.484 -0.771 1 85.94 377 THR B N 1
ATOM 6049 C CA . THR B 1 377 ? -10.062 -23.297 -1.291 1 85.94 377 THR B CA 1
ATOM 6050 C C . THR B 1 377 ? -10.32 -22.094 -0.386 1 85.94 377 THR B C 1
ATOM 6052 O O . THR B 1 377 ? -11.227 -22.125 0.45 1 85.94 377 THR B O 1
ATOM 6055 N N . SER B 1 378 ? -9.492 -21.047 -0.562 1 88.44 378 SER B N 1
ATOM 6056 C CA . SER B 1 378 ? -9.688 -19.812 0.189 1 88.44 378 SER B CA 1
ATOM 6057 C C . SER B 1 378 ? -11.062 -19.203 -0.068 1 88.44 378 SER B C 1
ATOM 6059 O O . SER B 1 378 ? -11.719 -18.719 0.856 1 88.44 378 SER B O 1
ATOM 6061 N N . THR B 1 379 ? -11.539 -19.297 -1.285 1 81.69 379 THR B N 1
ATOM 6062 C CA . THR B 1 379 ? -12.844 -18.766 -1.656 1 81.69 379 THR B CA 1
ATOM 6063 C C . THR B 1 379 ? -13.953 -19.5 -0.904 1 81.69 379 THR B C 1
ATOM 6065 O O . THR B 1 379 ? -14.875 -18.859 -0.378 1 81.69 379 THR B O 1
ATOM 6068 N N . GLU B 1 380 ? -13.828 -20.75 -0.862 1 88.31 380 GLU B N 1
ATOM 6069 C CA . GLU B 1 380 ? -14.828 -21.547 -0.153 1 88.31 380 GLU B CA 1
ATOM 6070 C C . GLU B 1 380 ? -14.797 -21.266 1.347 1 88.31 380 GLU B C 1
ATOM 6072 O O . GLU B 1 380 ? -15.836 -21.203 1.995 1 88.31 380 GLU B O 1
ATOM 6077 N N . LEU B 1 381 ? -13.594 -21.188 1.868 1 93.38 381 LEU B N 1
ATOM 6078 C CA . LEU B 1 381 ? -13.445 -20.891 3.289 1 93.38 381 LEU B CA 1
ATOM 6079 C C . LEU B 1 381 ? -14.125 -19.578 3.643 1 93.38 381 LEU B C 1
ATOM 6081 O O . LEU B 1 381 ? -14.867 -19.5 4.625 1 93.38 381 LEU B O 1
ATOM 6085 N N . VAL B 1 382 ? -13.883 -18.609 2.842 1 90.44 382 VAL B N 1
ATOM 6086 C CA . VAL B 1 382 ? -14.43 -17.281 3.086 1 90.44 382 VAL B CA 1
ATOM 6087 C C . VAL B 1 382 ? -15.953 -17.312 2.943 1 90.44 382 VAL B C 1
ATOM 6089 O O . VAL B 1 382 ? -16.672 -16.75 3.775 1 90.44 382 VAL B O 1
ATOM 6092 N N . GLN B 1 383 ? -16.438 -17.953 1.937 1 86.94 383 GLN B N 1
ATOM 6093 C CA . GLN B 1 383 ? -17.875 -18.062 1.713 1 86.94 383 GLN B CA 1
ATOM 6094 C C . GLN B 1 383 ? -18.562 -18.75 2.881 1 86.94 383 GLN B C 1
ATOM 6096 O O . GLN B 1 383 ? -19.609 -18.297 3.354 1 86.94 383 GLN B O 1
ATOM 6101 N N . GLN B 1 384 ? -18 -19.797 3.277 1 94.12 384 GLN B N 1
ATOM 6102 C CA . GLN B 1 384 ? -18.594 -20.547 4.379 1 94.12 384 GLN B CA 1
ATOM 6103 C C . GLN B 1 384 ? -18.562 -19.75 5.676 1 94.12 384 GLN B C 1
ATOM 6105 O O . GLN B 1 384 ? -19.547 -19.703 6.414 1 94.12 384 GLN B O 1
ATOM 6110 N N . ALA B 1 385 ? -17.438 -19.156 5.996 1 95.81 385 ALA B N 1
ATOM 6111 C CA . ALA B 1 385 ? -17.344 -18.328 7.203 1 95.81 385 ALA B CA 1
ATOM 6112 C C . ALA B 1 385 ? -18.344 -17.188 7.168 1 95.81 385 ALA B C 1
ATOM 6114 O O . ALA B 1 385 ? -18.953 -16.859 8.188 1 95.81 385 ALA B O 1
ATOM 6115 N N . ASP B 1 386 ? -18.516 -16.609 6.035 1 89.94 386 ASP B N 1
ATOM 6116 C CA . ASP B 1 386 ? -19.469 -15.516 5.855 1 89.94 386 ASP B CA 1
ATOM 6117 C C . ASP B 1 386 ? -20.891 -16 6.074 1 89.94 386 ASP B C 1
ATOM 6119 O O . ASP B 1 386 ? -21.719 -15.289 6.652 1 89.94 386 ASP B O 1
ATOM 6123 N N . GLU B 1 387 ? -21.156 -17.109 5.516 1 92.12 387 GLU B N 1
ATOM 6124 C CA . GLU B 1 387 ? -22.469 -17.703 5.723 1 92.12 387 GLU B CA 1
ATOM 6125 C C . GLU B 1 387 ? -22.75 -17.938 7.203 1 92.12 387 GLU B C 1
ATOM 6127 O O . GLU B 1 387 ? -23.859 -17.688 7.688 1 92.12 387 GLU B O 1
ATOM 6132 N N . MET B 1 388 ? -21.781 -18.453 7.852 1 96.44 388 MET B N 1
ATOM 6133 C CA . MET B 1 388 ? -21.938 -18.703 9.281 1 96.44 388 MET B CA 1
ATOM 6134 C C . MET B 1 388 ? -22.109 -17.375 10.039 1 96.44 388 MET B C 1
ATOM 6136 O O . MET B 1 388 ? -22.859 -17.312 11.016 1 96.44 388 MET B O 1
ATOM 6140 N N . LEU B 1 389 ? -21.375 -16.391 9.633 1 96.31 389 LEU B N 1
ATOM 6141 C CA . LEU B 1 389 ? -21.531 -15.078 10.242 1 96.31 389 LEU B CA 1
ATOM 6142 C C . LEU B 1 389 ? -22.953 -14.555 10.031 1 96.31 389 LEU B C 1
ATOM 6144 O O . LEU B 1 389 ? -23.547 -13.977 10.945 1 96.31 389 LEU B O 1
ATOM 6148 N N . TYR B 1 390 ? -23.422 -14.758 8.844 1 92.44 390 TYR B N 1
ATOM 6149 C CA . TYR B 1 390 ? -24.797 -14.359 8.547 1 92.44 390 TYR B CA 1
ATOM 6150 C C . TYR B 1 390 ? -25.781 -15.062 9.469 1 92.44 390 TYR B C 1
ATOM 6152 O O . TYR B 1 390 ? -26.719 -14.445 9.969 1 92.44 390 TYR B O 1
ATOM 6160 N N . ARG B 1 391 ? -25.594 -16.281 9.641 1 96.44 391 ARG B N 1
ATOM 6161 C CA . ARG B 1 391 ? -26.438 -17.047 10.539 1 96.44 391 ARG B CA 1
ATOM 6162 C C . ARG B 1 391 ? -26.344 -16.531 11.969 1 96.44 391 ARG B C 1
ATOM 6164 O O . ARG B 1 391 ? -27.344 -16.453 12.68 1 96.44 391 ARG B O 1
ATOM 6171 N N . ALA B 1 392 ? -25.172 -16.219 12.398 1 97.44 392 ALA B N 1
ATOM 6172 C CA . ALA B 1 392 ? -24.984 -15.648 13.734 1 97.44 392 ALA B CA 1
ATOM 6173 C C . ALA B 1 392 ? -25.766 -14.352 13.898 1 97.44 392 ALA B C 1
ATOM 6175 O O . ALA B 1 392 ? -26.422 -14.141 14.922 1 97.44 392 ALA B O 1
ATOM 6176 N N . LYS B 1 393 ? -25.672 -13.5 12.922 1 95.19 393 LYS B N 1
ATOM 6177 C CA . LYS B 1 393 ? -26.391 -12.227 12.953 1 95.19 393 LYS B CA 1
ATOM 6178 C C . LYS B 1 393 ? -27.906 -12.445 12.938 1 95.19 393 LYS B C 1
ATOM 6180 O O . LYS B 1 393 ? -28.641 -11.805 13.688 1 95.19 393 LYS B O 1
ATOM 6185 N N . ALA B 1 394 ? -28.391 -13.391 12.148 1 95.06 394 ALA B N 1
ATOM 6186 C CA . ALA B 1 394 ? -29.812 -13.688 12.016 1 95.06 394 ALA B CA 1
ATOM 6187 C C . ALA B 1 394 ? -30.375 -14.312 13.289 1 95.06 394 ALA B C 1
ATOM 6189 O O . ALA B 1 394 ? -31.547 -14.148 13.609 1 95.06 394 ALA B O 1
ATOM 6190 N N . ALA B 1 395 ? -29.531 -14.984 13.969 1 96.56 395 ALA B N 1
ATOM 6191 C CA . ALA B 1 395 ? -29.953 -15.68 15.188 1 96.56 395 ALA B CA 1
ATOM 6192 C C . ALA B 1 395 ? -29.859 -14.773 16.406 1 96.56 395 ALA B C 1
ATOM 6194 O O . ALA B 1 395 ? -29.828 -15.25 17.547 1 96.56 395 ALA B O 1
ATOM 6195 N N . GLY B 1 396 ? -29.688 -13.43 16.234 1 96.31 396 GLY B N 1
ATOM 6196 C CA . GLY B 1 396 ? -29.766 -12.5 17.344 1 96.31 396 GLY B CA 1
ATOM 6197 C C . GLY B 1 396 ? -28.453 -11.797 17.641 1 96.31 396 GLY B C 1
ATOM 6198 O O . GLY B 1 396 ? -28.359 -11 18.578 1 96.31 396 GLY B O 1
ATOM 6199 N N . ARG B 1 397 ? -27.422 -12.117 16.875 1 97.06 397 ARG B N 1
ATOM 6200 C CA . ARG B 1 397 ? -26.125 -11.477 17 1 97.06 397 ARG B CA 1
ATOM 6201 C C . ARG B 1 397 ? -25.469 -11.828 18.328 1 97.06 397 ARG B C 1
ATOM 6203 O O . ARG B 1 397 ? -26 -12.625 19.109 1 97.06 397 ARG B O 1
ATOM 6210 N N . ASN B 1 398 ? -24.25 -11.453 18.562 1 97.62 398 ASN B N 1
ATOM 6211 C CA . ASN B 1 398 ? -23.5 -11.727 19.781 1 97.62 398 ASN B CA 1
ATOM 6212 C C . ASN B 1 398 ? -23.328 -13.227 20.016 1 97.62 398 ASN B C 1
ATOM 6214 O O . ASN B 1 398 ? -23.672 -13.734 21.078 1 97.62 398 ASN B O 1
ATOM 6218 N N . ARG B 1 399 ? -22.891 -13.836 18.984 1 98 399 ARG B N 1
ATOM 6219 C CA . ARG B 1 399 ? -22.672 -15.273 19.094 1 98 399 ARG B CA 1
ATOM 6220 C C . ARG B 1 399 ? -21.688 -15.75 18.016 1 98 399 ARG B C 1
ATOM 6222 O O . ARG B 1 399 ? -21.391 -15.023 17.078 1 98 399 ARG B O 1
ATOM 6229 N N . VAL B 1 400 ? -21.141 -16.953 18.219 1 98.12 400 VAL B N 1
ATOM 6230 C CA . VAL B 1 400 ? -20.219 -17.594 17.281 1 98.12 400 VAL B CA 1
ATOM 6231 C C . VAL B 1 400 ? -20.875 -18.828 16.672 1 98.12 400 VAL B C 1
ATOM 6233 O O . VAL B 1 400 ? -21.438 -19.672 17.391 1 98.12 400 VAL B O 1
ATOM 6236 N N . VAL B 1 401 ? -20.844 -18.891 15.375 1 98.06 401 VAL B N 1
ATOM 6237 C CA . VAL B 1 401 ? -21.438 -20.031 14.688 1 98.06 401 VAL B CA 1
ATOM 6238 C C . VAL B 1 401 ? -20.375 -20.719 13.828 1 98.06 401 VAL B C 1
ATOM 6240 O O . VAL B 1 401 ? -19.578 -20.047 13.164 1 98.06 401 VAL B O 1
ATOM 6243 N N . CYS B 1 402 ? -20.281 -21.984 13.781 1 95.69 402 CYS B N 1
ATOM 6244 C CA . CYS B 1 402 ? -19.297 -22.75 13.039 1 95.69 402 CYS B CA 1
ATOM 6245 C C . CYS B 1 402 ? -19.969 -23.578 11.945 1 95.69 402 CYS B C 1
ATOM 6247 O O . CYS B 1 402 ? -21.094 -24.047 12.117 1 95.69 402 CYS B O 1
ATOM 6249 N N . HIS B 1 403 ? -19.156 -23.672 10.867 1 87.5 403 HIS B N 1
ATOM 6250 C CA . HIS B 1 403 ? -19.641 -24.547 9.805 1 87.5 403 HIS B CA 1
ATOM 6251 C C . HIS B 1 403 ? -19.547 -26.016 10.219 1 87.5 403 HIS B C 1
ATOM 6253 O O . HIS B 1 403 ? -18.484 -26.469 10.672 1 87.5 403 HIS B O 1
ATOM 6259 N N . GLY B 1 404 ? -20.547 -26.812 9.977 1 72.06 404 GLY B N 1
ATOM 6260 C CA . GLY B 1 404 ? -20.641 -28.234 10.312 1 72.06 404 GLY B CA 1
ATOM 6261 C C . GLY B 1 404 ? -21 -28.484 11.758 1 72.06 404 GLY B C 1
ATOM 6262 O O . GLY B 1 404 ? -20.922 -29.609 12.234 1 72.06 404 GLY B O 1
ATOM 6263 N N . GLY B 1 405 ? -21.172 -27.469 12.727 1 47.97 405 GLY B N 1
ATOM 6264 C CA . GLY B 1 405 ? -21.734 -27.781 14.031 1 47.97 405 GLY B CA 1
ATOM 6265 C C . GLY B 1 405 ? -23.25 -27.812 14.039 1 47.97 405 GLY B C 1
ATOM 6266 O O . GLY B 1 405 ? -23.891 -27.312 13.117 1 47.97 405 GLY B O 1
#

Solvent-accessible surface area (backbone atoms only — not comparable to full-atom values): 43029 Å² total; per-residue (Å²): 69,68,87,75,73,64,69,52,54,59,48,54,57,40,39,59,73,72,41,85,75,82,88,54,75,42,67,70,58,44,55,54,44,52,69,75,50,68,53,87,54,46,78,40,61,45,85,78,48,94,81,36,62,56,72,72,44,22,60,64,43,43,73,64,23,49,26,32,37,27,17,74,65,81,48,60,67,55,44,46,50,40,48,74,44,47,35,73,37,58,44,58,48,81,75,48,65,55,61,52,47,41,45,48,52,65,23,83,68,34,47,70,70,62,67,52,33,32,37,34,38,35,69,50,60,69,59,41,50,49,54,32,50,57,37,38,76,70,58,28,47,55,46,76,45,59,54,72,79,52,43,68,60,46,42,70,73,63,60,44,34,26,34,41,31,30,42,79,38,78,106,56,32,29,64,57,51,46,49,45,48,55,46,33,76,91,48,53,62,45,45,36,33,33,40,31,78,57,60,72,87,67,57,54,66,73,61,40,70,62,57,57,68,42,78,43,46,56,84,66,51,67,68,57,50,47,52,52,50,53,39,51,24,54,45,33,46,50,54,37,48,52,46,36,25,30,83,74,56,61,30,27,18,42,68,47,39,51,54,50,46,49,52,49,50,55,52,25,60,77,70,70,42,45,33,21,39,36,31,33,35,50,54,68,49,65,55,43,26,69,74,64,30,60,69,52,37,51,49,52,52,37,41,50,44,44,52,48,62,71,73,48,58,90,82,39,45,55,23,42,59,48,94,66,28,33,35,36,41,34,70,70,27,44,54,68,59,48,49,55,53,49,46,50,50,40,55,56,48,40,66,43,75,42,74,56,89,95,43,71,47,66,55,43,40,20,23,2,24,18,27,55,90,82,25,87,45,64,67,48,29,50,53,43,6,48,52,23,26,49,48,17,48,73,73,70,34,67,35,74,31,53,63,93,110,68,69,87,76,72,64,69,52,54,60,46,53,57,39,38,59,73,71,41,85,71,82,89,56,75,44,67,69,57,43,55,54,45,52,70,74,50,68,52,88,53,45,78,40,59,45,84,78,48,94,81,35,62,56,71,73,44,23,62,65,43,43,73,64,23,49,25,32,37,28,19,77,67,82,48,61,69,54,45,46,50,40,49,74,43,46,36,74,37,58,44,56,48,81,75,49,64,53,60,50,48,41,46,48,52,65,22,83,70,34,47,71,71,61,65,50,33,34,36,36,37,34,69,51,61,68,59,42,49,49,54,33,51,58,35,39,73,71,58,29,47,57,47,74,43,61,56,73,78,50,44,67,62,46,40,71,73,64,62,42,34,25,34,40,32,30,43,79,37,80,104,56,32,28,64,58,50,47,48,45,47,54,45,33,76,92,48,50,61,45,43,36,34,33,41,30,76,56,60,72,87,68,56,55,66,72,60,40,70,61,58,56,68,44,78,43,46,57,83,65,51,68,67,56,49,48,53,52,49,54,38,51,23,55,45,33,46,50,53,40,47,51,45,36,25,31,83,73,57,63,30,26,17,45,69,48,40,51,54,50,46,48,52,50,50,55,52,25,60,75,70,70,44,45,34,20,37,36,31,35,33,52,54,69,49,65,56,43,26,71,77,64,31,60,68,52,38,50,48,50,53,36,40,50,45,44,53,47,62,72,73,47,59,89,83,42,46,54,20,41,58,49,95,64,27,33,36,36,41,34,71,70,28,45,54,69,59,49,49,55,53,49,47,52,50,40,54,56,48,40,66,44,75,43,76,57,90,95,43,71,47,66,54,42,39,22,24,2,25,18,27,57,89,81,25,90,46,66,67,47,30,52,51,43,6,48,51,22,25,49,49,16,48,73,72,70,35,68,35,74,30,53,64,92,110

Foldseek 3Di:
DPPPLPLVPLQVLVVLVVDHDDDDHDLVVVVVVCVVDQGLEAEDEAAPPPPTSCLVCLLVNLVRHAYEYEYCDDDPVVVVSCVVSNHPYYHYPVDQNQVVCCCCCLHPSNVVPDAAEEEEADQDVVLLVVLCVLQVVVRHHYDYDDDLVCVVVVCLVRVGLEYEAEQDHPPAGRLNSLLVQCVDPLRLLHAYEYEEQDDPVPPDPVSVVSSHPYYAHPPHDSVRSNVVCVVSSNVSSSVVLVVQADSLQSAGEQVNLLVNLQVLLVVCVVVVAKKKKKKKFKPPLVVVCVVQNVSLSSSLQNSLSSLDVVLDDPPKGWGANDDRMIMIMDTRAHQVRVQVSVLVSQVVQQVDWDDDPPDIDGIGMEMFMEMCVVDPGSVRNVVRRVVQSVVCVVVPGSHYGYPPD/DPPPLPLVPLQVLVVLVVDHDDDDHDLVVVVVVCVVDQGLEAEDEAAPPPPTSCLVCLLVNLVRHAYEYEYCDDDPVVVVSCVVSNHPYYHYPVDANQVVCCCCCLHPSNVVPDAAEEEEADQDVVLLVVLCVLQVVVRHHYDYDDDLVCVLVVCLVRVGLEYEAEQDHPPAGRLNSLLVQCVDPLRLLHAYEYEEQDDPVPPDPVSVVSSHPYYAHPPHDSVRSNVVCVVSSSVSSSVVLVVQADSLQSAGEQVNLLVNLQVLLVVCVVVVAKKKKKKKFWPPLVVVCVVQNVSLSSSLQNSLSSLDVVLDDPPKGKGANDDGMIMIMDTRAHQVRVQVSVLVSQVVQQVDWDDRNPDIDGIGMEMFMEMCVVDPGSVRNVVRRVVQSVVCVVVPGSHYGYPPD